Protein AF-A0A0E0M5A5-F1 (afdb_monomer_lite)

pLDDT: mean 70.54, std 17.73, range [22.61, 98.12]

Radius of gyration: 37.74 Å; chains: 1; bounding box: 88×96×104 Å

InterPro domains:
  IPR000073 Alpha/beta hydrolase fold-1 [PR00111] (906-921)
  IPR000073 Alpha/beta hydrolase fold-1 [PR00111] (957-970)
  IPR000073 Alpha/beta hydrolase fold-1 [PR00111] (1064-1078)
  IPR001810 F-box domain [PF12937] (9-45)
  IPR001810 F-box domain [SM00256] (10-51)
  IPR001810 F-box domain [SM00256] (380-421)
  IPR022742 Alpha/beta hydrolase domain-containing protein 17C-like [PF12146] (883-1109)
  IPR029058 Alpha/Beta hydrolase fold [G3DSA:3.40.50.1820] (854-1133)
  IPR029058 Alpha/Beta hydrolase fold [SSF53474] (864-1127)
  IPR036047 F-box-like domain superfamily [SSF81383] (7-65)
  IPR036047 F-box-like domain superfamily [SSF81383] (384-444)

Foldseek 3Di:
DVPVVVVVPDDPVVVLVVQLPDPFCQVLVVQLVPDVVSVCSCPDLVSVLSSCVPDAFFFFFWWWDDPQFIDTDTFLAPRNVVLNVQWARRLPLDDDDDDPWGWAWQAAAQQKTKIWTQDPPPPPDPPPDIWIKIGHGNVSDIDTQDDADPVLCVLPVVFDFDDKAKEKAAPDPSRPWIKIKMWTDTDQQDWGKIWMATRVVNDIDMAIGHRVVQRFDWDHWYDELQKIWTATAPQQWIFIANNVVRDTDIDRHDPDDDDDVQKEKYYAPDPQKIKIWGWDDDPQAIKIWIWIWGPPDDPPTDIWTQAMAGDDPQWDKGWQYDHRQKTKMKTFGHPPDDLQDFFTKIWIWMARNVVRDIGTTGIDGGGGDPDSIRMHTDIGHDSNPLSNLLPPVDLLVLLVQLLVDVSSVCSCQDLVSQVSNVVVDPFDQFFKWWADPQQLDTDTFGFPPPRPNRSVNVSLCVSQPPPGQQQLQLDPPGRRQWGFQAAALQKTKIWGDWDDDPLFTDDTWIWIDRSRVSDIFTQDGDDCVQCVLVRVVSFDFPDKHWDWAADDDSSAKIKIKIWTQTDFQQWTKIWIATLVVSAIDIATHHRDRQSNQWDDWDDALQKIWTDGHPDAQWIWIANNVVRDIDIDGHDDDPAPAKEWYDDPDPQKIWMWGDDPPAFKIWIWIWGPPDDPPTDIHGDDIATHDPQWRKHFQYDGDQKTKIKTWRDDDPDPDDDFFTKIWIWIQRNVVRDIGTGGIDGPRDDDDSTRMHTRTGPVRHYDSPSRVVVPDPDDDDDHDDDDDDDDDDDDDDDDDDDDDDDDDDDDRPDDPVLSVLLVPFPLQFQVSLVVNCVSLVVVLLPDPFPLSPDPLVQKDKDWDWDQDPVRWTKIKMKIAGNPAQALAEEEEQEALDDDSNRSVLRVLRHIYMYIAFDQARNTGHGHLADLALVVSLVRSLRVVVVVCVPPSNDPFAYEYEAAACSLLSRLVSCVVVVPPHLYYEYALYLQADDADPLDPCCVVFVFDLPGDDDQVLVQQFSYNSLSVSSVSSSSRDRTHRGSSSVVNSNVSSVVSLVCLLVAAHAYEYEYECSEPGRHVVSVVSSQVRYNHPHYHYHYNYNHYRPQCGRIDPVSNVVSVVVVSVVCVVSSDPDPPPD

Sequence (1135 aa):
MASSLLLTILPEELVVEILIRLHDLADLARAASACKALRRLITSRAFLARLHALHAKPLLGLLQLERDRCRFLPAATATAAAVARASDFAFSFLPDHGAAAAWRLRDVRHGLALLSSPARGECGGRAFFPDVVVCDPLRRRHVRVPPIPDDLTAAVRRIAVEHFDYLLASAGRDGSSFRVVCRPKLPKQCDVTVFVFSSGSAFWRSAVLDACAATEKLFLPQSVHGYVYWRTHSSGRLLMLDTRDMDFFFVNIQPNNGLVPSQVIGEAEEVGRLAVFNIIFDVSGHKVELHSKAIRGGADEQWRHDRTVPLLPGYKWRIIKIAEGYLLLQGIEGHNSSWFIPGIQLQHFTLDLKTFKLERLCASTSRGQASRHHYRFQAYDNKLVVEILIRLDDLADLARAASACRTLRRLITSRAFLRRVHALHPRPLLGLLHLENHGCHCHFLPAEPPHPSAATAAAVARASGSDFAFSFSFLPGGPGGWRLRDVRHGLAVLSTRHAVTDGCFFFPDIVVCNPLRRRYVRIPPISDDLAAPIRNLGVGVKDFDYLVAPSGREGLSFRVICRPQLPMGCDVTVFVFNSGTVIWRTATLDACPATTQLVSPQYVHGYVYWRLTRSTSRLLLLDTRDMDFFFVHFKPMSVRWQAIGEAGEVGRLAVFNIAHTHHKVELLSKAIRGSADEQWRHDKTIPLLPGYKWRIVKLAEGYLLLEGRILGDGSSQFTSGDQLQYFTLDINTFKLERLCASTSQGINYHHQFELYRCFPPPLSFSRLEALGEPGQTATVKACSTQSAPAAATAAGMSAASAPAPRRWEGVDQALERMVLRACLDQAPERRRVRDAFKDVQLSIDHCLFKGQYSDIGTKESYEKNSRGVEIFSKCWYPENHRIKAIVCLCHGYGDTCIARKIASAGYGVFALDYPGFGLSEGLHGFIPSFDTLVDDVAEHFTRVKENPEHRGLPSFLFGQSMGGAVALKIHFKQPNEWDGAILVAPMCKMMWFRLGLFSKLFPKEKLVPQKDLAELAFKEKKKQEQCSYNVIGYKDKPRLRTALEMLRTTKEIESCLEEVSLPIIILHGEGDLVTDPAVSKALYDKAKSSDKTLRLYKDAYHAILEGEPDEAIFQVLDDIISWLDQHSTKKVPSS

Structure (mmCIF, N/CA/C/O backbone):
data_AF-A0A0E0M5A5-F1
#
_entry.id   AF-A0A0E0M5A5-F1
#
loop_
_atom_site.group_PDB
_atom_site.id
_atom_site.type_symbol
_atom_site.label_atom_id
_atom_site.label_alt_id
_atom_site.label_comp_id
_atom_site.label_asym_id
_atom_site.label_entity_id
_atom_site.label_seq_id
_atom_site.pdbx_PDB_ins_code
_atom_site.Cartn_x
_atom_site.Cartn_y
_atom_site.Cartn_z
_atom_site.occupancy
_atom_site.B_iso_or_equiv
_atom_site.auth_seq_id
_atom_site.auth_comp_id
_atom_site.auth_asym_id
_atom_site.auth_atom_id
_atom_site.pdbx_PDB_model_num
ATOM 1 N N . MET A 1 1 ? 33.874 -25.378 -10.981 1.00 35.62 1 MET A N 1
ATOM 2 C CA . MET A 1 1 ? 34.945 -26.047 -10.204 1.00 35.62 1 MET A CA 1
ATOM 3 C C . MET A 1 1 ? 35.492 -25.219 -9.031 1.00 35.62 1 MET A C 1
ATOM 5 O O . MET A 1 1 ? 35.993 -25.825 -8.103 1.00 35.62 1 MET A O 1
ATOM 9 N N . ALA A 1 2 ? 35.326 -23.887 -8.968 1.00 30.20 2 ALA A N 1
ATOM 10 C CA . ALA A 1 2 ? 35.750 -23.087 -7.800 1.00 30.20 2 ALA A CA 1
ATOM 11 C C . ALA A 1 2 ? 34.844 -23.201 -6.544 1.00 30.20 2 ALA A C 1
ATOM 13 O O . ALA A 1 2 ? 35.250 -22.804 -5.456 1.00 30.20 2 ALA A O 1
ATOM 14 N N . SER A 1 3 ? 33.632 -23.765 -6.651 1.00 35.50 3 SER A N 1
ATOM 15 C CA . SER A 1 3 ? 32.696 -23.885 -5.516 1.00 35.50 3 SER A CA 1
ATOM 16 C C . SER A 1 3 ? 33.097 -24.932 -4.471 1.00 35.50 3 SER A C 1
ATOM 18 O O . SER A 1 3 ? 32.539 -24.921 -3.376 1.00 35.50 3 SER A O 1
ATOM 20 N N . SER A 1 4 ? 34.054 -25.822 -4.769 1.00 41.12 4 SER A N 1
ATOM 21 C CA . SER A 1 4 ? 34.516 -26.825 -3.799 1.00 41.12 4 SER A CA 1
ATOM 22 C C . SER A 1 4 ? 35.663 -26.339 -2.909 1.00 41.12 4 SER A C 1
ATOM 24 O O . SER A 1 4 ? 35.895 -26.956 -1.880 1.00 41.12 4 SER A O 1
ATOM 26 N N . LEU A 1 5 ? 36.349 -25.241 -3.260 1.00 39.00 5 LEU A N 1
ATOM 27 C CA . LEU A 1 5 ? 37.481 -24.701 -2.487 1.00 39.00 5 LEU A CA 1
ATOM 28 C C . LEU A 1 5 ? 37.045 -23.822 -1.304 1.00 39.00 5 LEU A C 1
ATOM 30 O O . LEU A 1 5 ? 37.759 -23.713 -0.312 1.00 39.00 5 LEU A O 1
ATOM 34 N N . LEU A 1 6 ? 35.857 -23.216 -1.382 1.00 40.06 6 LEU A N 1
ATOM 35 C CA . LEU A 1 6 ? 35.342 -22.305 -0.352 1.00 40.06 6 LEU A CA 1
ATOM 36 C C . LEU A 1 6 ? 34.848 -23.053 0.903 1.00 40.06 6 LEU A C 1
ATOM 38 O O . LEU A 1 6 ? 34.976 -22.550 2.015 1.00 40.06 6 LEU A O 1
ATOM 42 N N . LEU A 1 7 ? 34.348 -24.282 0.725 1.00 47.41 7 LEU A N 1
ATOM 43 C CA . LEU A 1 7 ? 33.873 -25.159 1.807 1.00 47.41 7 LEU A CA 1
ATOM 44 C C . LEU A 1 7 ? 35.008 -25.811 2.616 1.00 47.41 7 LEU A C 1
ATOM 46 O O . LEU A 1 7 ? 34.740 -26.421 3.643 1.00 47.41 7 LEU A O 1
ATOM 50 N N . THR A 1 8 ? 36.259 -25.682 2.168 1.00 45.94 8 THR A N 1
ATOM 51 C CA . THR A 1 8 ? 37.453 -26.172 2.878 1.00 45.94 8 THR A CA 1
ATOM 52 C C . THR A 1 8 ? 38.182 -25.087 3.676 1.00 45.94 8 THR A C 1
ATOM 54 O O . THR A 1 8 ? 39.077 -25.421 4.443 1.00 45.94 8 THR A O 1
ATOM 57 N N . ILE A 1 9 ? 37.821 -23.805 3.509 1.00 45.75 9 ILE A N 1
ATOM 58 C CA . ILE A 1 9 ? 38.547 -22.659 4.098 1.00 45.75 9 ILE A CA 1
ATOM 59 C C . ILE A 1 9 ? 37.723 -21.934 5.180 1.00 45.75 9 ILE A C 1
ATOM 61 O O . ILE A 1 9 ? 38.303 -21.374 6.106 1.00 45.75 9 ILE A O 1
ATOM 65 N N . LEU A 1 10 ? 36.385 -21.940 5.096 1.00 42.69 10 LEU A N 1
ATOM 66 C CA . LEU A 1 10 ? 35.513 -21.243 6.053 1.00 42.69 10 LEU A CA 1
ATOM 67 C C . LEU A 1 10 ? 34.759 -22.209 6.986 1.00 42.69 10 LEU A C 1
ATOM 69 O O . LEU A 1 10 ? 34.245 -23.222 6.509 1.00 42.69 10 LEU A O 1
ATOM 73 N N . PRO A 1 11 ? 34.606 -21.870 8.283 1.00 49.75 11 PRO A N 1
ATOM 74 C CA . PRO A 1 11 ? 33.736 -22.602 9.203 1.00 49.75 11 PRO A CA 1
ATOM 75 C C . PRO A 1 11 ? 32.266 -22.591 8.748 1.00 49.75 11 PRO A C 1
ATOM 77 O O . PRO A 1 11 ? 31.760 -21.573 8.268 1.00 49.75 11 PRO A O 1
ATOM 80 N N . GLU A 1 12 ? 31.560 -23.706 8.954 1.00 46.59 12 GLU A N 1
ATOM 81 C CA . GLU A 1 12 ? 30.173 -23.933 8.505 1.00 46.59 12 GLU A CA 1
ATOM 82 C C . GLU A 1 12 ? 29.178 -22.864 9.014 1.00 46.59 12 GLU A C 1
ATOM 84 O O . GLU A 1 12 ? 28.249 -22.485 8.300 1.00 46.59 12 GLU A O 1
ATOM 89 N N . GLU A 1 13 ? 29.414 -22.287 10.196 1.00 51.25 13 GLU A N 1
ATOM 90 C CA . GLU A 1 13 ? 28.549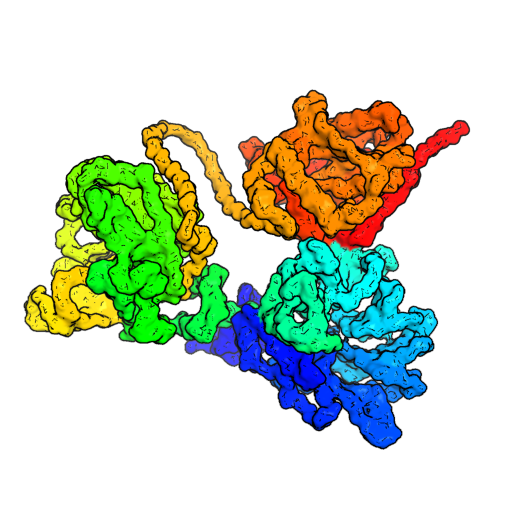 -21.270 10.814 1.00 51.25 13 GLU A CA 1
ATOM 91 C C . GLU A 1 13 ? 28.542 -19.915 10.079 1.00 51.25 13 GLU A C 1
ATOM 93 O O . GLU A 1 13 ? 27.500 -19.263 9.974 1.00 51.25 13 GLU A O 1
ATOM 98 N N . LEU A 1 14 ? 29.669 -19.505 9.487 1.00 46.16 14 LEU A N 1
ATOM 99 C CA . LEU A 1 14 ? 29.764 -18.262 8.706 1.00 46.16 14 LEU A CA 1
ATOM 100 C C . LEU A 1 14 ? 29.076 -18.392 7.339 1.00 46.16 14 LEU A C 1
ATOM 102 O O . LEU A 1 14 ? 28.480 -17.436 6.842 1.00 46.16 14 LEU A O 1
ATOM 106 N N . VAL A 1 15 ? 29.094 -19.593 6.753 1.00 49.91 15 VAL A N 1
ATOM 107 C CA . VAL A 1 15 ? 28.394 -19.902 5.495 1.00 49.91 15 VAL A CA 1
ATOM 108 C C . VAL A 1 15 ? 26.870 -19.832 5.682 1.00 49.91 15 VAL A C 1
ATOM 110 O O . VAL A 1 15 ? 26.157 -19.362 4.793 1.00 49.91 15 VAL A O 1
ATOM 113 N N . VAL A 1 16 ? 26.363 -20.224 6.857 1.00 52.44 16 VAL A N 1
ATOM 114 C CA . VAL A 1 16 ? 24.939 -20.128 7.228 1.00 52.44 16 VAL A CA 1
ATOM 115 C C . VAL A 1 16 ? 24.457 -18.671 7.314 1.00 52.44 16 VAL A C 1
ATOM 117 O O . VAL A 1 16 ? 23.404 -18.352 6.759 1.00 52.44 16 VAL A O 1
ATOM 120 N N . GLU A 1 17 ? 25.216 -17.768 7.944 1.00 52.44 17 GLU A N 1
ATOM 121 C CA . GLU A 1 17 ? 24.851 -16.340 8.059 1.00 52.44 17 GLU A CA 1
ATOM 122 C C . GLU A 1 17 ? 24.777 -15.618 6.712 1.00 52.44 17 GLU A C 1
ATOM 124 O O . GLU A 1 17 ? 23.874 -14.812 6.473 1.00 52.44 17 GLU A O 1
ATOM 129 N N . ILE A 1 18 ? 25.711 -15.930 5.813 1.00 49.72 18 ILE A N 1
ATOM 130 C CA . ILE A 1 18 ? 25.780 -15.325 4.479 1.00 49.72 18 ILE A CA 1
ATOM 131 C C . ILE A 1 18 ? 24.564 -15.738 3.632 1.00 49.72 18 ILE A C 1
ATOM 133 O O . ILE A 1 18 ? 24.013 -14.921 2.894 1.00 49.72 18 ILE A O 1
ATOM 137 N N . LEU A 1 19 ? 24.110 -16.991 3.753 1.00 51.88 19 LEU A N 1
ATOM 138 C CA . LEU A 1 19 ? 23.016 -17.549 2.951 1.00 51.88 19 LEU A CA 1
ATOM 139 C C . LEU A 1 19 ? 21.609 -17.168 3.457 1.00 51.88 19 LEU A C 1
ATOM 141 O O . LEU A 1 19 ? 20.697 -17.042 2.642 1.00 51.88 19 LEU A O 1
ATOM 145 N N . ILE A 1 20 ? 21.412 -16.954 4.764 1.00 54.25 20 ILE A N 1
ATOM 146 C CA . ILE A 1 20 ? 20.115 -16.534 5.345 1.00 54.25 20 ILE A CA 1
ATOM 147 C C . ILE A 1 20 ? 19.775 -15.079 4.995 1.00 54.25 20 ILE A C 1
ATOM 149 O O . ILE A 1 20 ? 18.605 -14.722 4.887 1.00 54.25 20 ILE A O 1
ATOM 153 N N . ARG A 1 21 ? 20.788 -14.231 4.794 1.00 49.44 21 ARG A N 1
ATOM 154 C CA . ARG A 1 21 ? 20.619 -12.801 4.486 1.00 49.44 21 ARG A CA 1
ATOM 155 C C . ARG A 1 21 ? 20.439 -12.520 2.985 1.00 49.44 21 ARG A C 1
ATOM 157 O O . ARG A 1 21 ? 20.424 -11.359 2.575 1.00 49.44 21 ARG A O 1
ATOM 164 N N . LEU A 1 22 ? 20.288 -13.563 2.159 1.00 49.44 22 LEU A N 1
ATOM 165 C CA . LEU A 1 22 ? 20.001 -13.442 0.728 1.00 49.44 22 LEU A CA 1
ATOM 166 C C . LEU A 1 22 ? 18.567 -12.946 0.501 1.00 49.44 22 LEU A C 1
ATOM 168 O O . LEU A 1 22 ? 17.596 -13.551 0.939 1.00 49.44 22 LEU A O 1
ATOM 172 N N . HIS A 1 23 ? 18.425 -11.842 -0.227 1.00 38.78 23 HIS A N 1
ATOM 173 C CA . HIS A 1 23 ? 17.169 -11.093 -0.289 1.00 38.78 23 HIS A CA 1
ATOM 174 C C . HIS A 1 23 ? 16.055 -11.749 -1.141 1.00 38.78 23 HIS A C 1
ATOM 176 O O . HIS A 1 23 ? 14.891 -11.335 -1.044 1.00 38.78 23 HIS A O 1
ATOM 182 N N . ASP A 1 24 ? 16.355 -12.781 -1.940 1.00 44.66 24 ASP A N 1
ATOM 183 C CA . ASP A 1 24 ? 15.393 -13.503 -2.786 1.00 44.66 24 ASP A CA 1
ATOM 184 C C . ASP A 1 24 ? 15.563 -15.042 -2.693 1.00 44.66 24 ASP A C 1
ATOM 186 O O . ASP A 1 24 ? 16.663 -15.573 -2.698 1.00 44.66 24 ASP A O 1
ATOM 190 N N . LEU A 1 25 ? 14.467 -15.794 -2.576 1.00 49.53 25 LEU A N 1
ATOM 191 C CA . LEU A 1 25 ? 14.442 -17.207 -2.142 1.00 49.53 25 LEU A CA 1
ATOM 192 C C . LEU A 1 25 ? 14.737 -18.232 -3.227 1.00 49.53 25 LEU A C 1
ATOM 194 O O . LEU A 1 25 ? 14.760 -19.418 -2.926 1.00 49.53 25 LEU A O 1
ATOM 198 N N . ALA A 1 26 ? 15.017 -17.851 -4.462 1.00 47.69 26 ALA A N 1
ATOM 199 C CA . ALA A 1 26 ? 15.649 -18.796 -5.380 1.00 47.69 26 ALA A CA 1
ATOM 200 C C . ALA A 1 26 ? 17.088 -18.563 -5.759 1.00 47.69 26 ALA A C 1
ATOM 202 O O . ALA A 1 26 ? 17.723 -19.435 -6.343 1.00 47.69 26 ALA A O 1
ATOM 203 N N . ASP A 1 27 ? 17.686 -17.547 -5.180 1.00 44.09 27 ASP A N 1
ATOM 204 C CA . ASP A 1 27 ? 19.117 -17.493 -5.016 1.00 44.09 27 ASP A CA 1
ATOM 205 C C . ASP A 1 27 ? 19.571 -18.666 -4.148 1.00 44.09 27 ASP A C 1
ATOM 207 O O . ASP A 1 27 ? 20.553 -19.345 -4.454 1.00 44.09 27 ASP A O 1
ATOM 211 N N . LEU A 1 28 ? 18.749 -18.973 -3.144 1.00 50.69 28 LEU A N 1
ATOM 212 C CA . LEU A 1 28 ? 18.796 -20.189 -2.349 1.00 50.69 28 LEU A CA 1
ATOM 213 C C . LEU A 1 28 ? 18.548 -21.463 -3.161 1.00 50.69 28 LEU A C 1
ATOM 215 O O . LEU A 1 28 ? 19.251 -22.450 -2.976 1.00 50.69 28 LEU A O 1
ATOM 219 N N . ALA A 1 29 ? 17.595 -21.465 -4.089 1.00 45.38 29 ALA A N 1
ATOM 220 C CA . ALA A 1 29 ? 17.311 -22.635 -4.922 1.00 45.38 29 ALA A CA 1
ATOM 221 C C . ALA A 1 29 ? 18.413 -22.918 -5.948 1.00 45.38 29 ALA A C 1
ATOM 223 O O . ALA A 1 29 ? 18.716 -24.074 -6.235 1.00 45.38 29 ALA A O 1
ATOM 224 N N . ARG A 1 30 ? 19.067 -21.872 -6.450 1.00 43.31 30 ARG A N 1
ATOM 225 C CA . ARG A 1 30 ? 20.250 -21.954 -7.306 1.00 43.31 30 ARG A CA 1
ATOM 226 C C . ARG A 1 30 ? 21.478 -22.419 -6.521 1.00 43.31 30 ARG A C 1
ATOM 228 O O . ARG A 1 30 ? 22.158 -23.339 -6.964 1.00 43.31 30 ARG A O 1
ATOM 235 N N . ALA A 1 31 ? 21.690 -21.914 -5.302 1.00 46.38 31 ALA A N 1
ATOM 236 C CA . ALA A 1 31 ? 22.726 -22.410 -4.386 1.00 46.38 31 ALA A CA 1
ATOM 237 C C . ALA A 1 31 ? 22.508 -23.885 -3.980 1.00 46.38 31 ALA A C 1
ATOM 239 O O . ALA A 1 31 ? 23.452 -24.674 -3.949 1.00 46.38 31 ALA A O 1
ATOM 240 N N . ALA A 1 32 ? 21.255 -24.294 -3.761 1.00 47.84 32 ALA A N 1
ATOM 241 C CA . ALA A 1 32 ? 20.873 -25.687 -3.513 1.00 47.84 32 ALA A CA 1
ATOM 242 C C . ALA A 1 32 ? 21.008 -26.588 -4.760 1.00 47.84 32 ALA A C 1
ATOM 244 O O . ALA A 1 32 ? 21.138 -27.814 -4.641 1.00 47.84 32 ALA A O 1
ATOM 245 N N . SER A 1 33 ? 20.998 -25.997 -5.958 1.00 44.19 33 SER A N 1
ATOM 246 C CA . SER A 1 33 ? 21.214 -26.697 -7.230 1.00 44.19 33 SER A CA 1
ATOM 247 C C . SER A 1 33 ? 22.703 -26.883 -7.552 1.00 44.19 33 SER A C 1
ATOM 249 O O . SER A 1 33 ? 23.048 -27.861 -8.207 1.00 44.19 33 SER A O 1
ATOM 251 N N . ALA A 1 34 ? 23.580 -26.021 -7.023 1.00 40.28 34 ALA A N 1
ATOM 252 C CA . ALA A 1 34 ? 25.010 -25.985 -7.339 1.00 40.28 34 ALA A CA 1
ATOM 253 C C . ALA A 1 34 ? 25.875 -27.054 -6.636 1.00 40.28 34 ALA A C 1
ATOM 255 O O . ALA A 1 34 ? 26.862 -27.506 -7.215 1.00 40.28 34 ALA A O 1
ATOM 256 N N . CYS A 1 35 ? 25.567 -27.469 -5.395 1.00 41.94 35 CYS A N 1
ATOM 257 C CA . CYS A 1 35 ? 26.314 -28.548 -4.719 1.00 41.94 35 CYS A CA 1
ATOM 258 C C . CYS A 1 35 ? 25.518 -29.255 -3.597 1.00 41.94 35 CYS A C 1
ATOM 260 O O . CYS A 1 35 ? 24.630 -28.674 -2.969 1.00 41.94 35 CYS A O 1
ATOM 262 N N . LYS A 1 36 ? 25.850 -30.529 -3.314 1.00 46.25 36 LYS A N 1
ATOM 263 C CA . LYS A 1 36 ? 25.141 -31.394 -2.341 1.00 46.25 36 LYS A CA 1
ATOM 264 C C . LYS A 1 36 ? 25.273 -30.923 -0.881 1.00 46.25 36 LYS A C 1
ATOM 266 O O . LYS A 1 36 ? 24.338 -31.125 -0.108 1.00 46.25 36 LYS A O 1
ATOM 271 N N . ALA A 1 37 ? 26.389 -30.290 -0.511 1.00 48.47 37 ALA A N 1
ATOM 272 C CA . ALA A 1 37 ? 26.623 -29.767 0.841 1.00 48.47 37 ALA A CA 1
ATOM 273 C C . ALA A 1 37 ? 25.767 -28.520 1.126 1.00 48.47 37 ALA A C 1
ATOM 275 O O . ALA A 1 37 ? 25.049 -28.481 2.121 1.00 48.47 37 ALA A O 1
ATOM 276 N N . LEU A 1 38 ? 25.720 -27.568 0.188 1.00 50.81 38 LEU A N 1
ATOM 277 C CA . LEU A 1 38 ? 24.847 -26.390 0.273 1.00 50.81 38 LEU A CA 1
ATOM 278 C C . LEU A 1 38 ? 23.364 -26.770 0.240 1.00 50.81 38 LEU A C 1
ATOM 280 O O . LEU A 1 38 ? 22.560 -26.198 0.969 1.00 50.81 38 LEU A O 1
ATOM 284 N N . ARG A 1 39 ? 22.999 -27.800 -0.536 1.00 50.69 39 ARG A N 1
ATOM 285 C CA . ARG A 1 39 ? 21.654 -28.386 -0.497 1.00 50.69 39 ARG A CA 1
ATOM 286 C C . ARG A 1 39 ? 21.308 -28.917 0.894 1.00 50.69 39 ARG A C 1
ATOM 288 O O . ARG A 1 39 ? 20.220 -28.631 1.378 1.00 50.69 39 ARG A O 1
ATOM 295 N N . ARG A 1 40 ? 22.207 -29.665 1.546 1.00 49.50 40 ARG A N 1
ATOM 296 C CA . ARG A 1 40 ? 22.009 -30.153 2.927 1.00 49.50 40 ARG A CA 1
ATOM 297 C C . ARG A 1 40 ? 21.859 -29.007 3.934 1.00 49.50 40 ARG A C 1
ATOM 299 O O . ARG A 1 40 ? 20.978 -29.075 4.780 1.00 49.50 40 ARG A O 1
ATOM 306 N N . LEU A 1 41 ? 22.651 -27.948 3.795 1.00 52.16 41 LEU A N 1
ATOM 307 C CA . LEU A 1 41 ? 22.637 -26.782 4.682 1.00 52.16 41 LEU A CA 1
ATOM 308 C C . LEU A 1 41 ? 21.365 -25.926 4.521 1.00 52.16 41 LEU A C 1
ATOM 310 O O . LEU A 1 41 ? 20.707 -25.625 5.514 1.00 52.16 41 LEU A O 1
ATOM 314 N N . ILE A 1 42 ? 20.942 -25.625 3.286 1.00 52.28 42 ILE A N 1
ATOM 315 C CA . ILE A 1 42 ? 19.727 -24.835 2.984 1.00 52.28 42 ILE A CA 1
ATOM 316 C C . ILE A 1 42 ? 18.439 -25.603 3.320 1.00 52.28 42 ILE A C 1
ATOM 318 O O . ILE A 1 42 ? 17.429 -25.009 3.686 1.00 52.28 42 ILE A O 1
ATOM 322 N N . THR A 1 43 ? 18.466 -26.935 3.220 1.00 47.34 43 THR A N 1
ATOM 323 C CA . THR A 1 43 ? 17.336 -27.795 3.617 1.00 47.34 43 THR A CA 1
ATOM 324 C C . THR A 1 43 ? 17.337 -28.145 5.108 1.00 47.34 43 THR A C 1
ATOM 326 O O . THR A 1 43 ? 16.430 -28.842 5.568 1.00 47.34 43 THR A O 1
ATOM 329 N N . SER A 1 44 ? 18.326 -27.670 5.875 1.00 47.25 44 SER A N 1
ATOM 330 C CA . SER A 1 44 ? 18.417 -27.941 7.309 1.00 47.25 44 SER A CA 1
ATOM 331 C C . SER A 1 44 ? 17.356 -27.168 8.099 1.00 47.25 44 SER A C 1
ATOM 333 O O . SER A 1 44 ? 16.978 -26.039 7.772 1.00 47.25 44 SER A O 1
ATOM 335 N N . ARG A 1 45 ? 16.870 -27.780 9.184 1.00 49.06 45 ARG A N 1
ATOM 336 C CA . ARG A 1 45 ? 15.797 -27.219 10.017 1.00 49.06 45 ARG A CA 1
ATOM 337 C C . ARG A 1 45 ? 16.196 -25.891 10.673 1.00 49.06 45 ARG A C 1
ATOM 339 O O . ARG A 1 45 ? 15.384 -24.972 10.707 1.00 49.06 45 ARG A O 1
ATOM 346 N N . ALA A 1 46 ? 17.441 -25.779 11.141 1.00 49.88 46 ALA A N 1
ATOM 347 C CA . ALA A 1 46 ? 17.969 -24.565 11.765 1.00 49.88 46 ALA A CA 1
ATOM 348 C C . ALA A 1 46 ? 18.069 -23.394 10.770 1.00 49.88 46 ALA A C 1
ATOM 350 O O . ALA A 1 46 ? 17.755 -22.258 11.113 1.00 49.88 46 ALA A O 1
ATOM 351 N N . PHE A 1 47 ? 18.431 -23.674 9.516 1.00 57.06 47 PHE A N 1
ATOM 352 C CA . PHE A 1 47 ? 18.511 -22.674 8.456 1.00 57.06 47 PHE A CA 1
ATOM 353 C C . PHE A 1 47 ? 17.123 -22.164 8.029 1.00 57.06 47 PHE A C 1
ATOM 355 O O . PHE A 1 47 ? 16.885 -20.957 7.989 1.00 57.06 47 PHE A O 1
ATOM 362 N N . LEU A 1 48 ? 16.174 -23.074 7.775 1.00 52.09 48 LEU A N 1
ATOM 363 C CA . LEU A 1 48 ? 14.808 -22.733 7.352 1.00 52.09 48 LEU A CA 1
ATOM 364 C C . LEU A 1 48 ? 14.026 -21.971 8.429 1.00 52.09 48 LEU A C 1
ATOM 366 O O . LEU A 1 48 ? 13.266 -21.062 8.103 1.00 52.09 48 LEU A O 1
ATOM 370 N N . ALA A 1 49 ? 14.222 -22.299 9.710 1.00 51.00 49 ALA A N 1
ATOM 371 C CA . ALA A 1 49 ? 13.602 -21.568 10.815 1.00 51.00 49 ALA A CA 1
ATOM 372 C C . ALA A 1 49 ? 14.041 -20.092 10.838 1.00 51.00 49 ALA A C 1
ATOM 374 O O . ALA A 1 49 ? 13.217 -19.192 10.989 1.00 51.00 49 ALA A O 1
ATOM 375 N N . ARG A 1 50 ? 15.332 -19.838 10.607 1.00 50.84 50 ARG A N 1
ATOM 376 C CA . ARG A 1 50 ? 15.910 -18.489 10.578 1.00 50.84 50 ARG A CA 1
ATOM 377 C C . ARG A 1 50 ? 15.553 -17.717 9.300 1.00 50.84 50 ARG A C 1
ATOM 379 O O . ARG A 1 50 ? 15.316 -16.517 9.372 1.00 50.84 50 ARG A O 1
ATOM 386 N N . LEU A 1 51 ? 15.434 -18.397 8.157 1.00 53.91 51 LEU A N 1
ATOM 387 C CA . LEU A 1 51 ? 14.979 -17.818 6.884 1.00 53.91 51 LEU A CA 1
ATOM 388 C C . LEU A 1 51 ? 13.499 -17.388 6.933 1.00 53.91 51 LEU A C 1
ATOM 390 O O . LEU A 1 51 ? 13.148 -16.300 6.480 1.00 53.91 51 LEU A O 1
ATOM 394 N N . HIS A 1 52 ? 12.624 -18.214 7.514 1.00 51.59 52 HIS A N 1
ATOM 395 C CA . HIS A 1 52 ? 11.191 -17.915 7.655 1.00 51.59 52 HIS A CA 1
ATOM 396 C C . HIS A 1 52 ? 10.888 -16.842 8.705 1.00 51.59 52 HIS A C 1
ATOM 398 O O . HIS A 1 52 ? 9.853 -16.186 8.615 1.00 51.59 52 HIS A O 1
ATOM 404 N N . ALA A 1 53 ? 11.792 -16.615 9.661 1.00 52.75 53 ALA A N 1
ATOM 405 C CA . ALA A 1 53 ? 11.716 -15.452 10.542 1.00 52.75 53 ALA A CA 1
ATOM 406 C C . ALA A 1 53 ? 11.924 -14.125 9.779 1.00 52.75 53 ALA A C 1
ATOM 408 O O . ALA A 1 53 ? 11.553 -13.067 10.279 1.00 52.75 53 ALA A O 1
ATOM 409 N N . LEU A 1 54 ? 12.484 -14.178 8.560 1.00 46.00 54 LEU A N 1
ATOM 410 C CA . LEU A 1 54 ? 12.878 -13.015 7.760 1.00 46.00 54 LEU A CA 1
ATOM 411 C C . LEU A 1 54 ? 12.114 -12.884 6.410 1.00 46.00 54 LEU A C 1
ATOM 413 O O . LEU A 1 54 ? 12.158 -11.814 5.797 1.00 46.00 54 LEU A O 1
ATOM 417 N N . HIS A 1 55 ? 11.378 -13.911 5.931 1.00 50.59 55 HIS A N 1
ATOM 418 C CA . HIS A 1 55 ? 10.674 -13.922 4.622 1.00 50.59 55 HIS A CA 1
ATOM 419 C C . HIS A 1 55 ? 9.284 -14.630 4.614 1.00 50.59 55 HIS A C 1
ATOM 421 O O . HIS A 1 55 ? 9.066 -15.577 5.362 1.00 50.59 55 HIS A O 1
ATOM 427 N N . ALA A 1 56 ? 8.343 -14.205 3.739 1.00 51.75 56 ALA A N 1
ATOM 428 C CA . ALA A 1 56 ? 6.946 -14.703 3.664 1.00 51.75 56 ALA A CA 1
ATOM 429 C C . ALA A 1 56 ? 6.731 -15.942 2.757 1.00 51.75 56 ALA A C 1
ATOM 431 O O . ALA A 1 56 ? 7.365 -16.063 1.707 1.00 51.75 56 ALA A O 1
ATOM 432 N N . LYS A 1 57 ? 5.783 -16.822 3.136 1.00 57.12 57 LYS A N 1
ATOM 433 C CA . LYS A 1 57 ? 5.411 -18.055 2.410 1.00 57.12 57 LYS A CA 1
ATOM 434 C C . LYS A 1 57 ? 4.367 -17.782 1.308 1.00 57.12 57 LYS A C 1
ATOM 436 O O . LYS A 1 57 ? 3.385 -17.092 1.563 1.00 57.12 57 LYS A O 1
ATOM 441 N N . PRO A 1 58 ? 4.505 -18.344 0.108 1.00 55.12 58 PRO A N 1
ATOM 442 C CA . PRO A 1 58 ? 3.620 -18.060 -1.018 1.00 55.12 58 PRO A CA 1
ATOM 443 C C . PRO A 1 58 ? 2.850 -19.270 -1.573 1.00 55.12 58 PRO A C 1
ATOM 445 O O . PRO A 1 58 ? 2.959 -20.377 -1.065 1.00 55.12 58 PRO A O 1
ATOM 448 N N . LEU A 1 59 ? 1.968 -19.040 -2.549 1.00 61.03 59 LEU A N 1
ATOM 449 C CA . LEU A 1 59 ? 0.887 -19.965 -2.906 1.00 61.03 59 LEU A CA 1
ATOM 450 C C . LEU A 1 59 ? 1.054 -20.639 -4.287 1.00 61.03 59 LEU A C 1
ATOM 452 O O . LEU A 1 59 ? 1.346 -19.962 -5.274 1.00 61.03 59 LEU A O 1
ATOM 456 N N . LEU A 1 60 ? 0.795 -21.955 -4.383 1.00 59.97 60 LEU A N 1
ATOM 457 C CA . LEU A 1 60 ? 1.054 -22.755 -5.595 1.00 59.97 60 LEU A CA 1
ATOM 458 C C . LEU A 1 60 ? -0.191 -23.253 -6.356 1.00 59.97 60 LEU A C 1
ATOM 460 O O . LEU A 1 60 ? -0.095 -23.480 -7.560 1.00 59.97 60 LEU A O 1
ATOM 464 N N . GLY A 1 61 ? -1.357 -23.447 -5.731 1.00 68.81 61 GLY A N 1
ATOM 465 C CA . GLY A 1 61 ? -2.556 -23.933 -6.443 1.00 68.81 61 GLY A CA 1
ATOM 466 C C . GLY A 1 61 ? -3.655 -24.519 -5.549 1.00 68.81 61 GLY A C 1
ATOM 467 O O . GLY A 1 61 ? -3.566 -24.445 -4.323 1.00 68.81 61 GLY A O 1
ATOM 468 N N . LEU A 1 62 ? -4.697 -25.097 -6.166 1.00 69.69 62 LEU A N 1
ATOM 469 C CA . LEU A 1 62 ? -5.858 -25.706 -5.490 1.00 69.69 62 LEU A CA 1
ATOM 470 C C . LEU A 1 62 ? -5.991 -27.188 -5.771 1.00 69.69 62 LEU A C 1
ATOM 472 O O . LEU A 1 62 ? -5.803 -27.630 -6.897 1.00 69.69 62 LEU A O 1
ATOM 476 N N . LEU A 1 63 ? -6.474 -27.925 -4.780 1.00 69.94 63 LEU A N 1
ATOM 477 C CA . LEU A 1 63 ? -6.961 -29.287 -4.951 1.00 69.94 63 LEU A CA 1
ATOM 478 C C . LEU A 1 63 ? -8.493 -29.280 -4.977 1.00 69.94 63 LEU A C 1
ATOM 480 O O . LEU A 1 63 ? -9.139 -28.927 -3.985 1.00 69.94 63 LEU A O 1
ATOM 484 N N . GLN A 1 64 ? -9.066 -29.631 -6.129 1.00 64.38 64 GLN A N 1
ATOM 485 C CA . GLN A 1 64 ? -10.501 -29.774 -6.365 1.00 64.38 64 GLN A CA 1
ATOM 486 C C . GLN A 1 64 ? -10.907 -31.249 -6.257 1.00 64.38 64 GLN A C 1
ATOM 488 O O . GLN A 1 64 ? -10.283 -32.112 -6.868 1.00 64.38 64 GLN A O 1
ATOM 493 N N . LEU A 1 65 ? -11.973 -31.531 -5.505 1.00 63.28 65 LEU A N 1
ATOM 494 C CA . LEU A 1 65 ? -12.517 -32.880 -5.333 1.00 63.28 65 LEU A CA 1
ATOM 495 C C . LEU A 1 65 ? -13.768 -33.087 -6.207 1.00 63.28 65 LEU A C 1
ATOM 497 O O . LEU A 1 65 ? -14.729 -32.321 -6.097 1.00 63.28 65 LEU A O 1
ATOM 501 N N . GLU A 1 66 ? -13.782 -34.132 -7.034 1.00 55.94 66 GLU A N 1
ATOM 502 C CA . GLU A 1 66 ? -14.893 -34.497 -7.923 1.00 55.94 66 GLU A CA 1
ATOM 503 C C . GLU A 1 66 ? -15.340 -35.940 -7.679 1.00 55.94 66 GLU A C 1
ATOM 505 O O . GLU A 1 66 ? -14.645 -36.859 -8.099 1.00 55.94 66 GLU A O 1
ATOM 510 N N . ARG A 1 67 ? -16.506 -36.105 -7.030 1.00 51.50 67 ARG A N 1
ATOM 511 C CA . ARG A 1 67 ? -17.241 -37.343 -6.672 1.00 51.50 67 ARG A CA 1
ATOM 512 C C . ARG A 1 67 ? -16.424 -38.470 -6.008 1.00 51.50 67 ARG A C 1
ATOM 514 O O . ARG A 1 67 ? -16.839 -38.842 -4.926 1.00 51.50 67 ARG A O 1
ATOM 521 N N . ASP A 1 68 ? -15.263 -38.873 -6.534 1.00 53.47 68 ASP A N 1
ATOM 522 C CA . ASP A 1 68 ? -14.269 -39.787 -5.932 1.00 53.47 68 ASP A CA 1
ATOM 523 C C . ASP A 1 68 ? -12.801 -39.552 -6.400 1.00 53.47 68 ASP A C 1
ATOM 525 O O . ASP A 1 68 ? -11.916 -40.349 -6.099 1.00 53.47 68 ASP A O 1
ATOM 529 N N . ARG A 1 69 ? -12.493 -38.471 -7.141 1.00 56.56 69 ARG A N 1
ATOM 530 C CA . ARG A 1 69 ? -11.132 -38.152 -7.632 1.00 56.56 69 ARG A CA 1
ATOM 531 C C . ARG A 1 69 ? -10.695 -36.737 -7.257 1.00 56.56 69 ARG A C 1
ATOM 533 O O . ARG A 1 69 ? -11.514 -35.823 -7.173 1.00 56.56 69 ARG A O 1
ATOM 540 N N . CYS A 1 70 ? -9.392 -36.550 -7.042 1.00 64.25 70 CYS A N 1
ATOM 541 C CA . CYS A 1 70 ? -8.798 -35.246 -6.753 1.00 64.25 70 CYS A CA 1
ATOM 542 C C . CYS A 1 70 ? -8.030 -34.708 -7.965 1.00 64.25 70 CYS A C 1
ATOM 544 O O . CYS A 1 70 ? -7.290 -35.438 -8.620 1.00 64.25 70 CYS A O 1
ATOM 546 N N . ARG A 1 71 ? -8.200 -33.418 -8.257 1.00 67.75 71 ARG A N 1
ATOM 547 C CA . ARG A 1 71 ? -7.560 -32.716 -9.370 1.00 67.75 71 ARG A CA 1
ATOM 548 C C . ARG A 1 71 ? -6.843 -31.469 -8.865 1.00 67.75 71 ARG A C 1
ATOM 550 O O . ARG A 1 71 ? -7.448 -30.648 -8.182 1.00 67.75 71 ARG A O 1
ATOM 557 N N . PHE A 1 72 ? -5.575 -31.296 -9.240 1.00 72.81 72 PHE A N 1
ATOM 558 C CA . PHE A 1 72 ? -4.832 -30.069 -8.948 1.00 72.81 72 PHE A CA 1
ATOM 559 C C . PHE A 1 72 ? -5.013 -29.022 -10.038 1.00 72.81 72 PHE A C 1
ATOM 561 O O . PHE A 1 72 ? -4.845 -29.290 -11.228 1.00 72.81 72 PHE A O 1
ATOM 568 N N . LEU A 1 73 ? -5.331 -27.814 -9.602 1.00 69.50 73 LEU A N 1
ATOM 569 C CA . LEU A 1 73 ? -5.457 -26.620 -10.410 1.00 69.50 73 LEU A CA 1
ATOM 570 C C . LEU A 1 73 ? -4.317 -25.670 -10.015 1.00 69.50 73 LEU A C 1
ATOM 572 O O . LEU A 1 73 ? -4.434 -24.973 -9.001 1.00 69.50 73 LEU A O 1
ATOM 576 N N . PRO A 1 74 ? -3.197 -25.647 -10.758 1.00 66.06 74 PRO A N 1
ATOM 577 C CA . PRO A 1 74 ? -2.078 -24.782 -10.414 1.00 66.06 74 PRO A CA 1
ATOM 578 C C . PRO A 1 74 ? -2.441 -23.307 -10.513 1.00 66.06 74 PRO A C 1
ATOM 580 O O . PRO A 1 74 ? -3.213 -22.906 -11.387 1.00 66.06 74 PRO A O 1
ATOM 583 N N . ALA A 1 75 ? -1.828 -22.496 -9.652 1.00 65.50 75 ALA A N 1
ATOM 584 C CA . ALA A 1 75 ? -1.863 -21.051 -9.795 1.00 65.50 75 ALA A CA 1
ATOM 585 C C . ALA A 1 75 ? -1.287 -20.639 -11.152 1.00 65.50 75 ALA A C 1
ATOM 587 O O . ALA A 1 75 ? -0.365 -21.269 -11.678 1.00 65.50 75 ALA A O 1
ATOM 588 N N . ALA A 1 76 ? -1.770 -19.528 -11.695 1.00 59.53 76 ALA A N 1
ATOM 589 C CA . ALA A 1 76 ? -1.276 -18.948 -12.937 1.00 59.53 76 ALA A CA 1
ATOM 590 C C . ALA A 1 76 ? 0.131 -18.304 -12.805 1.00 59.53 76 ALA A C 1
ATOM 592 O O . ALA A 1 76 ? 0.401 -17.264 -13.405 1.00 59.53 76 ALA A O 1
ATOM 593 N N . THR A 1 77 ? 1.049 -18.916 -12.042 1.00 52.88 77 THR A N 1
ATOM 594 C CA . THR A 1 77 ? 2.448 -18.496 -11.858 1.00 52.88 77 THR A CA 1
ATOM 595 C C . THR A 1 77 ? 3.417 -19.536 -12.429 1.00 52.88 77 THR A C 1
ATOM 597 O O . THR A 1 77 ? 3.115 -20.727 -12.513 1.00 52.88 77 THR A O 1
ATOM 600 N N . ALA A 1 78 ? 4.611 -19.100 -12.846 1.00 50.66 78 ALA A N 1
ATOM 601 C CA . ALA A 1 78 ? 5.636 -20.015 -13.356 1.00 50.66 78 ALA A CA 1
ATOM 602 C C . ALA A 1 78 ? 6.086 -21.034 -12.294 1.00 50.66 78 ALA A C 1
ATOM 604 O O . ALA A 1 78 ? 6.325 -22.193 -12.636 1.00 50.66 78 ALA A O 1
ATOM 605 N N . THR A 1 79 ? 6.145 -20.610 -11.023 1.00 48.97 79 THR A N 1
ATOM 606 C CA . THR A 1 79 ? 6.441 -21.457 -9.860 1.00 48.97 79 THR A CA 1
ATOM 607 C C . THR A 1 79 ? 5.422 -22.569 -9.713 1.00 48.97 79 THR A C 1
ATOM 609 O O . THR A 1 79 ? 5.768 -23.747 -9.727 1.00 48.97 79 THR A O 1
ATOM 612 N N . ALA A 1 80 ? 4.148 -22.192 -9.679 1.00 56.25 80 ALA A N 1
ATOM 613 C CA . ALA A 1 80 ? 3.031 -23.108 -9.559 1.00 56.25 80 ALA A CA 1
ATOM 614 C C . ALA A 1 80 ? 2.935 -24.089 -10.723 1.00 56.25 80 ALA A C 1
ATOM 616 O O . ALA A 1 80 ? 2.764 -25.283 -10.506 1.00 56.25 80 ALA A O 1
ATOM 617 N N . ALA A 1 81 ? 3.092 -23.614 -11.960 1.00 54.97 81 ALA A N 1
ATOM 618 C CA . ALA A 1 81 ? 3.046 -24.467 -13.143 1.00 54.97 81 ALA A CA 1
ATOM 619 C C . ALA A 1 81 ? 4.217 -25.467 -13.200 1.00 54.97 81 ALA A C 1
ATOM 621 O O . ALA A 1 81 ? 4.044 -26.578 -13.700 1.00 54.97 81 ALA A O 1
ATOM 622 N N . ALA A 1 82 ? 5.403 -25.092 -12.706 1.00 49.81 82 ALA A N 1
ATOM 623 C CA . ALA A 1 82 ? 6.540 -26.002 -12.580 1.00 49.81 82 ALA A CA 1
ATOM 624 C C . ALA A 1 82 ? 6.297 -27.063 -11.495 1.00 49.81 82 ALA A C 1
ATOM 626 O O . ALA A 1 82 ? 6.514 -28.246 -11.749 1.00 49.81 82 ALA A O 1
ATOM 627 N N . VAL A 1 83 ? 5.763 -26.661 -10.337 1.00 53.09 83 VAL A N 1
ATOM 628 C CA . VAL A 1 83 ? 5.419 -27.585 -9.247 1.00 53.09 83 VAL A CA 1
ATOM 629 C C . VAL A 1 83 ? 4.296 -28.547 -9.648 1.00 53.09 83 VAL A C 1
ATOM 631 O O . VAL A 1 83 ? 4.395 -29.744 -9.388 1.00 53.09 83 VAL A O 1
ATOM 634 N N . ALA A 1 84 ? 3.274 -28.074 -10.364 1.00 56.88 84 ALA A N 1
ATOM 635 C CA . ALA A 1 84 ? 2.177 -28.902 -10.873 1.00 56.88 84 ALA A CA 1
ATOM 636 C C . ALA A 1 84 ? 2.653 -30.063 -11.751 1.00 56.88 84 ALA A C 1
ATOM 638 O O . ALA A 1 84 ? 2.094 -31.151 -11.684 1.00 56.88 84 ALA A O 1
ATOM 639 N N . ARG A 1 85 ? 3.687 -29.824 -12.571 1.00 55.00 85 ARG A N 1
ATOM 640 C CA . ARG A 1 85 ? 4.299 -30.845 -13.434 1.00 55.00 85 ARG A CA 1
ATOM 641 C C . ARG A 1 85 ? 5.206 -31.812 -12.669 1.00 55.00 85 ARG A C 1
ATOM 643 O O . ARG A 1 85 ? 5.467 -32.897 -13.168 1.00 55.00 85 ARG A O 1
ATOM 650 N N . ALA A 1 86 ? 5.693 -31.419 -11.493 1.00 50.38 86 ALA A N 1
ATOM 651 C CA . ALA A 1 86 ? 6.637 -32.192 -10.687 1.00 50.38 86 ALA A CA 1
ATOM 652 C C . ALA A 1 86 ? 5.977 -33.028 -9.565 1.00 50.38 86 ALA A C 1
ATOM 654 O O . ALA A 1 86 ? 6.671 -33.802 -8.910 1.00 50.38 86 ALA A O 1
ATOM 655 N N . SER A 1 87 ? 4.665 -32.893 -9.332 1.00 60.38 87 SER A N 1
ATOM 656 C CA . SER A 1 87 ? 3.954 -33.452 -8.160 1.00 60.38 87 SER A CA 1
ATOM 657 C C . SER A 1 87 ? 2.900 -34.500 -8.535 1.00 60.38 87 SER A C 1
ATOM 659 O O . SER A 1 87 ? 2.409 -34.487 -9.660 1.00 60.38 87 SER A O 1
ATOM 661 N N . ASP A 1 88 ? 2.496 -35.364 -7.588 1.00 65.12 88 ASP A N 1
ATOM 662 C CA . ASP A 1 88 ? 1.346 -36.271 -7.764 1.00 65.12 88 ASP A CA 1
ATOM 663 C C . ASP A 1 88 ? 0.175 -35.881 -6.852 1.00 65.12 88 ASP A C 1
ATOM 665 O O . ASP A 1 88 ? 0.112 -36.219 -5.670 1.00 65.12 88 ASP A O 1
ATOM 669 N N . PHE A 1 89 ? -0.782 -35.176 -7.447 1.00 68.44 89 PHE A N 1
ATOM 670 C CA . PHE A 1 89 ? -1.999 -34.721 -6.784 1.00 68.44 89 PHE A CA 1
ATOM 671 C C . PHE A 1 89 ? -3.220 -35.614 -7.023 1.00 68.44 89 PHE A C 1
ATOM 673 O O . PHE A 1 89 ? -4.305 -35.303 -6.528 1.00 68.44 89 PHE A O 1
ATOM 680 N N . ALA A 1 90 ? -3.052 -36.706 -7.774 1.00 67.81 90 ALA A N 1
ATOM 681 C CA . ALA A 1 90 ? -4.070 -37.742 -7.907 1.00 67.81 90 ALA A CA 1
ATOM 682 C C . ALA A 1 90 ? -4.047 -38.714 -6.715 1.00 67.81 90 ALA A C 1
ATOM 684 O O . ALA A 1 90 ? -4.948 -39.538 -6.589 1.00 67.81 90 ALA A O 1
ATOM 685 N N . PHE A 1 91 ? -3.041 -38.595 -5.836 1.00 74.44 91 PHE A N 1
ATOM 686 C CA . PHE A 1 91 ? -2.827 -39.450 -4.667 1.00 74.44 91 PHE A CA 1
ATOM 687 C C . PHE A 1 91 ? -2.753 -40.939 -5.023 1.00 74.44 91 PHE A C 1
ATOM 689 O O . PHE A 1 91 ? -3.167 -41.792 -4.241 1.00 74.44 91 PHE A O 1
ATOM 696 N N . SER A 1 92 ? -2.184 -41.248 -6.195 1.00 69.38 92 SER A N 1
ATOM 697 C CA . SER A 1 92 ? -2.093 -42.618 -6.721 1.00 69.38 92 SER A CA 1
ATOM 698 C C . SER A 1 92 ? -1.271 -43.569 -5.839 1.00 69.38 92 SER A C 1
ATOM 700 O O . SER A 1 92 ? -1.335 -44.780 -5.998 1.00 69.38 92 SER A O 1
ATOM 702 N N . PHE A 1 93 ? -0.516 -43.019 -4.885 1.00 73.69 93 PHE A N 1
ATOM 703 C CA . PHE A 1 93 ? 0.323 -43.737 -3.929 1.00 73.69 93 PHE A CA 1
ATOM 704 C C . PHE A 1 93 ? -0.401 -44.160 -2.632 1.00 73.69 93 PHE A C 1
ATOM 706 O O . PHE A 1 93 ? 0.241 -44.723 -1.742 1.00 73.69 93 PHE A O 1
ATOM 713 N N . LEU A 1 94 ? -1.692 -43.844 -2.466 1.00 76.50 94 LEU A N 1
ATOM 714 C CA . LEU A 1 94 ? -2.485 -44.288 -1.312 1.00 76.50 94 LEU A CA 1
ATOM 715 C C . LEU A 1 94 ? -2.991 -45.732 -1.508 1.00 76.50 94 LEU A C 1
ATOM 717 O O . LEU A 1 94 ? -3.236 -46.137 -2.641 1.00 76.50 94 LEU A O 1
ATOM 721 N N . PRO A 1 95 ? -3.160 -46.516 -0.428 1.00 69.62 95 PRO A N 1
ATOM 722 C CA . PRO A 1 95 ? -3.575 -47.919 -0.522 1.00 69.62 95 PRO A CA 1
ATOM 723 C C . PRO A 1 95 ? -5.001 -48.078 -1.082 1.00 69.62 95 PRO A C 1
ATOM 725 O O . PRO A 1 95 ? -5.896 -47.315 -0.723 1.00 69.62 95 PRO A O 1
ATOM 728 N N . ASP A 1 96 ? -5.212 -49.070 -1.950 1.00 61.62 96 ASP A N 1
ATOM 729 C CA . ASP A 1 96 ? -6.451 -49.254 -2.721 1.00 61.62 96 ASP A CA 1
ATOM 730 C C . ASP A 1 96 ? -7.566 -49.940 -1.897 1.00 61.62 96 ASP A C 1
ATOM 732 O O . ASP A 1 96 ? -7.314 -50.910 -1.178 1.00 61.62 96 ASP A O 1
ATOM 736 N N . HIS A 1 97 ? -8.810 -49.449 -1.979 1.00 56.41 97 HIS A N 1
ATOM 737 C CA . HIS A 1 97 ? -9.920 -49.892 -1.107 1.00 56.41 97 HIS A CA 1
ATOM 738 C C . HIS A 1 97 ? -11.148 -50.466 -1.837 1.00 56.41 97 HIS A C 1
ATOM 740 O O . HIS A 1 97 ? -12.169 -50.745 -1.206 1.00 56.41 97 HIS A O 1
ATOM 746 N N . GLY A 1 98 ? -11.031 -50.742 -3.138 1.00 55.88 98 GLY A N 1
ATOM 747 C CA . GLY A 1 98 ? -12.111 -51.311 -3.948 1.00 55.88 98 GLY A CA 1
ATOM 748 C C . GLY A 1 98 ? -13.200 -50.290 -4.302 1.00 55.88 98 GLY A C 1
ATOM 749 O O . GLY A 1 98 ? -13.328 -49.235 -3.683 1.00 55.88 98 GLY A O 1
ATOM 750 N N . ALA A 1 99 ? -13.999 -50.603 -5.327 1.00 46.97 99 ALA A N 1
ATOM 751 C CA . ALA A 1 99 ? -14.864 -49.639 -6.021 1.00 46.97 99 ALA A CA 1
ATOM 752 C C . ALA A 1 99 ? -15.919 -48.927 -5.144 1.00 46.97 99 ALA A C 1
ATOM 754 O O . ALA A 1 99 ? -16.429 -47.884 -5.543 1.00 46.97 99 ALA A O 1
ATOM 755 N N . ALA A 1 100 ? -16.240 -49.455 -3.957 1.00 46.28 100 ALA A N 1
ATOM 756 C CA . ALA A 1 100 ? -17.251 -48.891 -3.060 1.00 46.28 100 ALA A CA 1
ATOM 757 C C . ALA A 1 100 ? -16.697 -47.927 -1.984 1.00 46.28 100 ALA A C 1
ATOM 759 O O . ALA A 1 100 ? -17.476 -47.193 -1.375 1.00 46.28 100 ALA A O 1
ATOM 760 N N . ALA A 1 101 ? -15.379 -47.897 -1.737 1.00 58.12 101 ALA A N 1
ATOM 761 C CA . ALA A 1 101 ? -14.774 -47.142 -0.632 1.00 58.12 101 ALA A CA 1
ATOM 762 C C . ALA A 1 101 ? -13.574 -46.299 -1.094 1.00 58.12 101 ALA A C 1
ATOM 764 O O . ALA A 1 101 ? -12.427 -46.551 -0.737 1.00 58.12 101 ALA A O 1
ATOM 765 N N . ALA A 1 102 ? -13.837 -45.271 -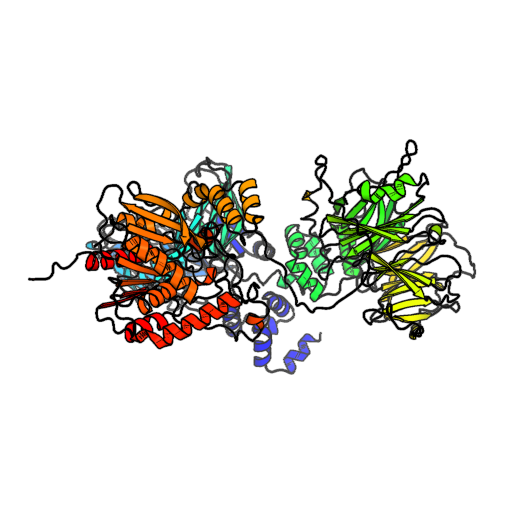1.901 1.00 66.06 102 ALA A N 1
ATOM 766 C CA . ALA A 1 102 ? -12.805 -44.336 -2.339 1.00 66.06 102 ALA A CA 1
ATOM 767 C C . ALA A 1 102 ? -12.297 -43.440 -1.190 1.00 66.06 102 ALA A C 1
ATOM 769 O O . ALA A 1 102 ? -13.081 -42.966 -0.358 1.00 66.06 102 ALA A O 1
ATOM 770 N N . TRP A 1 103 ? -10.985 -43.154 -1.178 1.00 75.06 103 TRP A N 1
ATOM 771 C CA . TRP A 1 103 ? -10.382 -42.172 -0.272 1.00 75.06 103 TRP A CA 1
ATOM 772 C C . TRP A 1 103 ? -10.948 -40.781 -0.527 1.00 75.06 103 TRP A C 1
ATOM 774 O O . TRP A 1 103 ? -10.857 -40.222 -1.621 1.00 75.06 103 TRP A O 1
ATOM 784 N N . ARG A 1 104 ? -11.481 -40.172 0.528 1.00 74.69 104 ARG A N 1
ATOM 785 C CA . ARG A 1 104 ? -12.073 -38.839 0.466 1.00 74.69 104 ARG A CA 1
ATOM 786 C C . ARG A 1 104 ? -11.136 -37.850 1.123 1.00 74.69 104 ARG A C 1
ATOM 788 O O . ARG A 1 104 ? -10.877 -37.944 2.319 1.00 74.69 104 ARG A O 1
ATOM 795 N N . LEU A 1 105 ? -10.663 -36.863 0.367 1.00 75.31 105 LEU A N 1
ATOM 796 C CA . LEU A 1 105 ? -9.909 -35.741 0.926 1.00 75.31 105 LEU A CA 1
ATOM 797 C C . LEU A 1 105 ? -10.747 -35.065 2.030 1.00 75.31 105 LEU A C 1
ATOM 799 O O . LEU A 1 105 ? -11.922 -34.737 1.810 1.00 75.31 105 LEU A O 1
ATOM 803 N N . ARG A 1 106 ? -10.139 -34.789 3.189 1.00 77.06 106 ARG A N 1
ATOM 804 C CA . ARG A 1 106 ? -10.740 -34.179 4.394 1.00 77.06 106 ARG A CA 1
ATOM 805 C C . ARG A 1 106 ? -10.123 -32.852 4.840 1.00 77.06 106 ARG A C 1
ATOM 807 O O . ARG A 1 106 ? -10.891 -31.977 5.234 1.00 77.06 106 ARG A O 1
ATOM 814 N N . ASP A 1 107 ? -8.819 -32.633 4.690 1.00 75.69 107 ASP A N 1
ATOM 815 C CA . ASP A 1 107 ? -8.215 -31.296 4.846 1.00 75.69 107 ASP A CA 1
ATOM 816 C C . ASP A 1 107 ? -6.871 -31.139 4.099 1.00 75.69 107 ASP A C 1
ATOM 818 O O . ASP A 1 107 ? -6.342 -32.134 3.628 1.00 75.69 107 ASP A O 1
ATOM 822 N N . VAL A 1 108 ? -6.334 -29.920 3.930 1.00 73.00 108 VAL A N 1
ATOM 823 C CA . VAL A 1 108 ? -4.951 -29.663 3.453 1.00 73.00 108 VAL A CA 1
ATOM 824 C C . VAL A 1 108 ? -4.393 -28.397 4.120 1.00 73.00 108 VAL A C 1
ATOM 826 O O . VAL A 1 108 ? -5.070 -27.360 4.070 1.00 73.00 108 VAL A O 1
ATOM 829 N N . ARG A 1 109 ? -3.195 -28.489 4.726 1.00 72.62 109 ARG A N 1
ATOM 830 C CA . ARG A 1 109 ? -2.504 -27.416 5.469 1.00 72.62 109 ARG A CA 1
ATOM 831 C C . ARG A 1 109 ? -0.984 -27.655 5.592 1.00 72.62 109 ARG A C 1
ATOM 833 O O . ARG A 1 109 ? -0.551 -28.782 5.805 1.00 72.62 109 ARG A O 1
ATOM 840 N N . HIS A 1 110 ? -0.188 -26.590 5.503 1.00 66.12 110 HIS A N 1
ATOM 841 C CA . HIS A 1 110 ? 1.287 -26.564 5.479 1.00 66.12 110 HIS A CA 1
ATOM 842 C C . HIS A 1 110 ? 1.898 -27.510 4.441 1.00 66.12 110 HIS A C 1
ATOM 844 O O . HIS A 1 110 ? 2.932 -28.135 4.665 1.00 66.12 110 HIS A O 1
ATOM 850 N N . GLY A 1 111 ? 1.198 -27.654 3.316 1.00 65.75 111 GLY A N 1
ATOM 851 C CA . GLY A 1 111 ? 1.537 -28.597 2.258 1.00 65.75 111 GLY A CA 1
ATOM 852 C C . GLY A 1 111 ? 1.296 -30.086 2.546 1.00 65.75 111 GLY A C 1
ATOM 853 O O . GLY A 1 111 ? 1.681 -30.911 1.720 1.00 65.75 111 GLY A O 1
ATOM 854 N N . LEU A 1 112 ? 0.620 -30.432 3.649 1.00 75.06 112 LEU A N 1
ATOM 855 C CA . LEU A 1 112 ? 0.139 -31.783 3.972 1.00 75.06 112 LEU A CA 1
ATOM 856 C C . LEU A 1 112 ? -1.370 -31.911 3.712 1.00 75.06 112 LEU A C 1
ATOM 858 O O . LEU A 1 112 ? -2.115 -30.970 3.961 1.00 75.06 112 LEU A O 1
ATOM 862 N N . ALA A 1 113 ? -1.838 -33.079 3.274 1.00 80.81 113 ALA A N 1
ATOM 863 C CA . ALA A 1 113 ? -3.233 -33.394 2.959 1.00 80.81 113 ALA A CA 1
ATOM 864 C C . ALA A 1 113 ? -3.789 -34.511 3.862 1.00 80.81 113 ALA A C 1
ATOM 866 O O . ALA A 1 113 ? -3.192 -35.570 3.967 1.00 80.81 113 ALA A O 1
ATOM 867 N N . LEU A 1 114 ? -4.942 -34.301 4.496 1.00 85.25 114 LEU A N 1
ATOM 868 C CA . LEU A 1 114 ? -5.688 -35.266 5.314 1.00 85.25 114 LEU A CA 1
ATOM 869 C C . LEU A 1 114 ? -6.787 -35.926 4.466 1.00 85.25 114 LEU A C 1
ATOM 871 O O . LEU A 1 114 ? -7.551 -35.211 3.820 1.00 85.25 114 LEU A O 1
ATOM 875 N N . LEU A 1 115 ? -6.922 -37.253 4.494 1.00 83.88 115 LEU A N 1
ATOM 876 C CA . LEU A 1 115 ? -7.955 -38.034 3.799 1.00 83.88 115 LEU A CA 1
ATOM 877 C C . LEU A 1 115 ? -8.612 -39.050 4.746 1.00 83.88 115 LEU A C 1
ATOM 879 O O . LEU A 1 115 ? -8.015 -39.443 5.742 1.00 83.88 115 LEU A O 1
ATOM 883 N N . SER A 1 116 ? -9.834 -39.493 4.433 1.00 82.62 116 SER A N 1
ATOM 884 C CA . SER A 1 116 ? -10.504 -40.588 5.147 1.00 82.62 116 SER A CA 1
ATOM 885 C C . SER A 1 116 ? -11.195 -41.566 4.200 1.00 82.62 116 SER A C 1
ATOM 887 O O . SER A 1 116 ? -11.733 -41.123 3.182 1.00 82.62 116 SER A O 1
ATOM 889 N N . SER A 1 117 ? -11.358 -42.817 4.608 1.00 77.94 117 SER A N 1
ATOM 890 C CA . SER A 1 117 ? -12.186 -43.811 3.917 1.00 77.94 117 SER A CA 1
ATOM 891 C C . SER A 1 117 ? -13.327 -44.294 4.828 1.00 77.94 117 SER A C 1
ATOM 893 O O . SER A 1 117 ? -13.119 -44.358 6.043 1.00 77.94 117 SER A O 1
ATOM 895 N N . PRO A 1 118 ? -14.547 -44.572 4.312 1.00 68.62 118 PRO A N 1
ATOM 896 C CA . PRO A 1 118 ? -15.615 -45.174 5.111 1.00 68.62 118 PRO A CA 1
ATOM 897 C C . PRO A 1 118 ? -15.130 -46.455 5.799 1.00 68.62 118 PRO A C 1
ATOM 899 O O . PRO A 1 118 ? -14.412 -47.244 5.187 1.00 68.62 118 PRO A O 1
ATOM 902 N N . ALA A 1 119 ? -15.519 -46.658 7.060 1.00 58.84 119 ALA A N 1
ATOM 903 C CA . ALA A 1 119 ? -15.151 -47.862 7.794 1.00 58.84 119 ALA A CA 1
ATOM 904 C C . ALA A 1 119 ? -15.701 -49.100 7.074 1.00 58.84 119 ALA A C 1
ATOM 906 O O . ALA A 1 119 ? -16.857 -49.106 6.641 1.00 58.84 119 ALA A O 1
ATOM 907 N N . ARG A 1 120 ? -14.892 -50.160 6.966 1.00 54.38 120 ARG A N 1
ATOM 908 C CA . ARG A 1 120 ? -15.416 -51.477 6.606 1.00 54.38 120 ARG A CA 1
ATOM 909 C C . ARG A 1 120 ? -16.420 -51.871 7.685 1.00 54.38 120 ARG A C 1
ATOM 911 O O . ARG A 1 120 ? -16.042 -52.091 8.831 1.00 54.38 120 ARG A O 1
ATOM 918 N N . GLY A 1 121 ? -17.696 -51.948 7.324 1.00 43.41 121 GLY A N 1
ATOM 919 C CA . GLY A 1 121 ? -18.607 -52.799 8.069 1.00 43.41 121 GLY A CA 1
ATOM 920 C C . GLY A 1 121 ? -18.168 -54.230 7.808 1.00 43.41 121 GLY A C 1
ATOM 921 O O . GLY A 1 121 ? -18.536 -54.794 6.782 1.00 43.41 121 GLY A O 1
ATOM 922 N N . GLU A 1 122 ? -17.345 -54.796 8.687 1.00 39.59 122 GLU A N 1
ATOM 923 C CA . GLU A 1 122 ? -17.337 -56.245 8.816 1.00 39.59 122 GLU A CA 1
ATOM 924 C C . GLU A 1 122 ? -18.715 -56.644 9.336 1.00 39.59 122 GLU A C 1
ATOM 926 O O . GLU A 1 122 ? -19.260 -56.044 10.270 1.00 39.59 122 GLU A O 1
ATOM 931 N N . CYS A 1 123 ? -19.323 -57.588 8.626 1.00 36.53 123 CYS A N 1
ATOM 932 C CA . CYS A 1 123 ? -20.611 -58.170 8.941 1.00 36.53 123 CYS A CA 1
ATOM 933 C C . CYS A 1 123 ? -20.765 -58.370 10.455 1.00 36.53 123 CYS A C 1
ATOM 935 O O . CYS A 1 123 ? -20.030 -59.139 11.062 1.00 36.53 123 CYS A O 1
ATOM 937 N N . GLY A 1 124 ? -21.734 -57.678 11.055 1.00 44.41 124 GLY A N 1
ATOM 938 C CA . GLY A 1 124 ? -22.171 -57.945 12.428 1.00 44.41 124 GLY A CA 1
ATOM 939 C C . GLY A 1 124 ? -21.692 -56.974 13.509 1.00 44.41 124 GLY A C 1
ATOM 940 O O . GLY A 1 124 ? -22.262 -56.992 14.594 1.00 44.41 124 GLY A O 1
ATOM 941 N N . GLY A 1 125 ? -20.754 -56.063 13.233 1.00 41.50 125 GLY A N 1
ATOM 942 C CA . GLY A 1 125 ? -20.375 -55.003 14.174 1.00 41.50 125 GLY A CA 1
ATOM 943 C C . GLY A 1 125 ? -20.206 -53.680 13.443 1.00 41.50 125 GLY A C 1
ATOM 944 O O . GLY A 1 125 ? -19.277 -53.525 12.658 1.00 41.50 125 GLY A O 1
ATOM 945 N N . ARG A 1 126 ? -21.105 -52.707 13.653 1.00 42.28 126 ARG A N 1
ATOM 946 C CA . ARG A 1 126 ? -20.961 -51.374 13.040 1.00 42.28 126 ARG A CA 1
ATOM 947 C C . ARG A 1 126 ? -19.669 -50.724 13.554 1.00 42.28 126 ARG A C 1
ATOM 949 O O . ARG A 1 126 ? -19.676 -50.126 14.626 1.00 42.28 126 ARG A O 1
ATOM 956 N N . ALA A 1 127 ? -18.580 -50.818 12.785 1.00 49.56 127 ALA A N 1
ATOM 957 C CA . ALA A 1 127 ? -17.388 -50.003 12.979 1.00 49.56 127 ALA A CA 1
ATOM 958 C C . ALA A 1 127 ? -17.819 -48.539 12.901 1.00 49.56 127 ALA A C 1
ATOM 960 O O . ALA A 1 127 ? -18.198 -48.021 11.850 1.00 49.56 127 ALA A O 1
ATOM 961 N N . PHE A 1 128 ? -17.861 -47.911 14.069 1.00 56.56 128 PHE A N 1
ATOM 962 C CA . PHE A 1 128 ? -18.562 -46.651 14.230 1.00 56.56 128 PHE A CA 1
ATOM 963 C C . PHE A 1 128 ? -17.763 -45.477 13.654 1.00 56.56 128 PHE A C 1
ATOM 965 O O . PHE A 1 128 ? -18.376 -44.488 13.277 1.00 56.56 128 PHE A O 1
ATOM 972 N N . PHE A 1 129 ? -16.428 -45.587 13.530 1.00 66.19 129 PHE A N 1
ATOM 973 C CA . PHE A 1 129 ? -15.530 -44.497 13.116 1.00 66.19 129 PHE A CA 1
ATOM 974 C C . PHE A 1 129 ? -14.728 -44.817 11.821 1.00 66.19 129 PHE A C 1
ATOM 976 O O . PHE A 1 129 ? -14.176 -45.910 11.722 1.00 66.19 129 PHE A O 1
ATOM 983 N N . PRO A 1 130 ? -14.627 -43.885 10.842 1.00 71.75 130 PRO A N 1
ATOM 984 C CA . PRO A 1 130 ? -13.882 -44.045 9.577 1.00 71.75 130 PRO A CA 1
ATOM 985 C C . PRO A 1 130 ? -12.348 -44.093 9.717 1.00 71.75 130 PRO A C 1
ATOM 987 O O . PRO A 1 130 ? -11.791 -43.507 10.644 1.00 71.75 130 PRO A O 1
ATOM 990 N N . ASP A 1 131 ? -11.667 -44.679 8.721 1.00 78.69 131 ASP A N 1
ATOM 991 C CA . ASP A 1 131 ? -10.197 -44.689 8.585 1.00 78.69 131 ASP A CA 1
ATOM 992 C C . ASP A 1 131 ? -9.648 -43.328 8.132 1.00 78.69 131 ASP A C 1
ATOM 994 O O . ASP A 1 131 ? -10.239 -42.696 7.257 1.00 78.69 131 ASP A O 1
ATOM 998 N N . VAL A 1 132 ? -8.496 -42.883 8.662 1.00 85.81 132 VAL A N 1
ATOM 999 C CA . VAL A 1 132 ? -7.939 -41.532 8.417 1.00 85.81 132 VAL A CA 1
ATOM 1000 C C . VAL A 1 132 ? -6.420 -41.545 8.152 1.00 85.81 132 VAL A C 1
ATOM 1002 O O . VAL A 1 132 ? -5.669 -42.226 8.849 1.00 85.81 132 VAL A O 1
ATOM 1005 N N . VAL A 1 133 ? -5.945 -40.755 7.174 1.00 85.69 133 VAL A N 1
ATOM 1006 C CA . VAL A 1 133 ? -4.521 -40.615 6.779 1.00 85.69 133 VAL A CA 1
ATOM 1007 C C . VAL A 1 133 ? -4.112 -39.158 6.516 1.00 85.69 133 VAL A C 1
ATOM 1009 O O . VAL A 1 133 ? -4.928 -38.363 6.064 1.00 85.69 133 VAL A O 1
ATOM 1012 N N . VAL A 1 134 ? -2.839 -38.806 6.739 1.00 85.81 134 VAL A N 1
ATOM 1013 C CA . VAL A 1 134 ? -2.218 -37.504 6.404 1.00 85.81 134 VAL A CA 1
ATOM 1014 C C . VAL A 1 134 ? -1.020 -37.717 5.467 1.00 85.81 134 VAL A C 1
ATOM 1016 O O . VAL A 1 134 ? -0.172 -38.549 5.764 1.00 85.81 134 VAL A O 1
ATOM 1019 N N . CYS A 1 135 ? -0.898 -36.989 4.351 1.00 77.69 135 CYS A N 1
ATOM 1020 C CA . CYS A 1 135 ? 0.117 -37.220 3.314 1.00 77.69 135 CYS A CA 1
ATOM 1021 C C . CYS A 1 135 ? 0.743 -35.952 2.697 1.00 77.69 135 CYS A C 1
ATOM 1023 O O . CYS A 1 135 ? 0.100 -34.912 2.619 1.00 77.69 135 CYS A O 1
ATOM 1025 N N . ASP A 1 136 ? 1.978 -36.057 2.193 1.00 77.06 136 ASP A N 1
ATOM 1026 C CA . ASP A 1 136 ? 2.708 -35.031 1.427 1.00 77.06 136 ASP A CA 1
ATOM 1027 C C . ASP A 1 136 ? 2.700 -35.395 -0.080 1.00 77.06 136 ASP A C 1
ATOM 1029 O O . ASP A 1 136 ? 3.348 -36.375 -0.469 1.00 77.06 136 ASP A O 1
ATOM 1033 N N . PRO A 1 137 ? 1.997 -34.632 -0.943 1.00 62.72 137 PRO A N 1
ATOM 1034 C CA . PRO A 1 137 ? 1.854 -34.934 -2.373 1.00 62.72 137 PRO A CA 1
ATOM 1035 C C . PRO A 1 137 ? 3.096 -34.608 -3.226 1.00 62.72 137 PRO A C 1
ATOM 1037 O O . PRO A 1 137 ? 3.234 -35.133 -4.333 1.00 62.72 137 PRO A O 1
ATOM 1040 N N . LEU A 1 138 ? 4.021 -33.773 -2.734 1.00 56.66 138 LEU A N 1
ATOM 1041 C CA . LEU A 1 138 ? 5.290 -33.483 -3.417 1.00 56.66 138 LEU A CA 1
ATOM 1042 C C . LEU A 1 138 ? 6.285 -34.625 -3.215 1.00 56.66 138 LEU A C 1
ATOM 1044 O O . LEU A 1 138 ? 6.992 -35.019 -4.140 1.00 56.66 138 LEU A O 1
ATOM 1048 N N . ARG A 1 139 ? 6.325 -35.169 -1.992 1.00 58.34 139 ARG A N 1
ATOM 1049 C CA . ARG A 1 139 ? 7.213 -36.281 -1.616 1.00 58.34 139 ARG A CA 1
ATOM 1050 C C . ARG A 1 139 ? 6.590 -37.664 -1.802 1.00 58.34 139 ARG A C 1
ATOM 1052 O O . ARG A 1 139 ? 7.308 -38.650 -1.658 1.00 58.34 139 ARG A O 1
ATOM 1059 N N . ARG A 1 140 ? 5.286 -37.733 -2.100 1.00 68.25 140 ARG A N 1
ATOM 1060 C CA . ARG A 1 140 ? 4.490 -38.967 -2.251 1.00 68.25 140 ARG A CA 1
ATOM 1061 C C . ARG A 1 140 ? 4.564 -39.877 -1.013 1.00 68.25 140 ARG A C 1
ATOM 1063 O O . ARG A 1 140 ? 4.816 -41.072 -1.123 1.00 68.25 140 ARG A O 1
ATOM 1070 N N . ARG A 1 141 ? 4.397 -39.305 0.187 1.00 73.38 141 ARG A N 1
ATOM 1071 C CA . ARG A 1 141 ? 4.460 -40.024 1.484 1.00 73.38 141 ARG A CA 1
ATOM 1072 C C . ARG A 1 141 ? 3.183 -39.840 2.297 1.00 73.38 141 ARG A C 1
ATOM 1074 O O . ARG A 1 141 ? 2.581 -38.778 2.204 1.00 73.38 141 ARG A O 1
ATOM 1081 N N . HIS A 1 142 ? 2.799 -40.817 3.126 1.00 80.75 142 HIS A N 1
ATOM 1082 C CA . HIS A 1 142 ? 1.614 -40.739 3.996 1.00 80.75 142 HIS A CA 1
ATOM 1083 C C . HIS A 1 142 ? 1.827 -41.353 5.394 1.00 80.75 142 HIS A C 1
ATOM 1085 O O . HIS A 1 142 ? 2.746 -42.142 5.596 1.00 80.75 142 HIS A O 1
ATOM 1091 N N . VAL A 1 143 ? 0.965 -40.979 6.345 1.00 83.19 143 VAL A N 1
ATOM 1092 C CA . VAL A 1 143 ? 0.900 -41.445 7.741 1.00 83.19 143 VAL A CA 1
ATOM 1093 C C . VAL A 1 143 ? -0.553 -41.796 8.080 1.00 83.19 143 VAL A C 1
ATOM 1095 O O . VAL A 1 143 ? -1.446 -40.990 7.820 1.00 83.19 143 VAL A O 1
ATOM 1098 N N . ARG A 1 144 ? -0.808 -42.973 8.668 1.00 83.69 144 ARG A N 1
ATOM 1099 C CA . ARG A 1 144 ? -2.149 -43.399 9.121 1.00 83.69 144 ARG A CA 1
ATOM 1100 C C . ARG A 1 144 ? -2.395 -42.982 10.572 1.00 83.69 144 ARG A C 1
ATOM 1102 O O . ARG A 1 144 ? -1.502 -43.105 11.404 1.00 83.69 144 ARG A O 1
ATOM 1109 N N . VAL A 1 145 ? -3.595 -42.485 10.864 1.00 85.38 145 VAL A N 1
ATOM 1110 C CA . VAL A 1 145 ? -4.015 -42.083 12.215 1.00 85.38 145 VAL A CA 1
ATOM 1111 C C . VAL A 1 145 ? -4.654 -43.293 12.917 1.00 85.38 145 VAL A C 1
ATOM 1113 O O . VAL A 1 145 ? -5.498 -43.945 12.298 1.00 85.38 145 VAL A O 1
ATOM 1116 N N . PRO A 1 146 ? -4.270 -43.627 14.166 1.00 82.56 146 PRO A N 1
ATOM 1117 C CA . PRO A 1 146 ? -4.828 -44.776 14.887 1.00 82.56 146 PRO A CA 1
ATOM 1118 C C . PRO A 1 146 ? -6.314 -44.574 15.250 1.00 82.56 146 PRO A C 1
ATOM 1120 O O . PRO A 1 146 ? -6.745 -43.426 15.388 1.00 82.56 146 PRO A O 1
ATOM 1123 N N . PRO A 1 147 ? -7.102 -45.654 15.440 1.00 80.00 147 PRO A N 1
ATOM 1124 C CA . PRO A 1 147 ? -8.514 -45.559 15.824 1.00 80.00 147 PRO A CA 1
ATOM 1125 C C . PRO A 1 147 ? -8.696 -44.943 17.221 1.00 80.00 147 PRO A C 1
ATOM 1127 O O . PRO A 1 147 ? -7.772 -44.940 18.035 1.00 80.00 147 PRO A O 1
ATOM 1130 N N . ILE A 1 148 ? -9.891 -44.406 17.488 1.00 80.38 148 ILE A N 1
ATOM 1131 C CA . ILE A 1 148 ? -10.227 -43.779 18.775 1.00 80.38 148 ILE A CA 1
ATOM 1132 C C . ILE A 1 148 ? -10.524 -44.884 19.809 1.00 80.38 148 ILE A C 1
ATOM 1134 O O . ILE A 1 148 ? -11.362 -45.738 19.508 1.00 80.38 148 ILE A O 1
ATOM 1138 N N . PRO A 1 149 ? -9.882 -44.873 20.996 1.00 80.50 149 PRO A N 1
ATOM 1139 C CA . PRO A 1 149 ? -10.087 -45.876 22.044 1.00 80.50 149 PRO A CA 1
ATOM 1140 C C . PRO A 1 149 ? -11.544 -46.050 22.519 1.00 80.50 149 PRO A C 1
ATOM 1142 O O . PRO A 1 149 ? -12.353 -45.118 22.498 1.00 80.50 149 PRO A O 1
ATOM 1145 N N . ASP A 1 150 ? -11.879 -47.268 22.952 1.00 74.00 150 ASP A N 1
ATOM 1146 C CA . ASP A 1 150 ? -13.238 -47.692 23.322 1.00 74.00 150 ASP A CA 1
ATOM 1147 C C . ASP A 1 150 ? -13.777 -46.985 24.573 1.00 74.00 150 ASP A C 1
ATOM 1149 O O . ASP A 1 150 ? -14.934 -46.562 24.597 1.00 74.00 150 ASP A O 1
ATOM 1153 N N . ASP A 1 151 ? -12.925 -46.805 25.579 1.00 72.81 151 ASP A N 1
ATOM 1154 C CA . ASP A 1 151 ? -13.202 -46.102 26.834 1.00 72.81 151 ASP A CA 1
ATOM 1155 C C . ASP A 1 151 ? -13.629 -44.649 26.591 1.00 72.81 151 ASP A C 1
ATOM 1157 O O . ASP A 1 151 ? -14.619 -44.187 27.157 1.00 72.81 151 ASP A O 1
ATOM 1161 N N . LEU A 1 152 ? -12.967 -43.963 25.655 1.00 73.94 152 LEU A N 1
ATOM 1162 C CA . LEU A 1 152 ? -13.318 -42.594 25.271 1.00 73.94 152 LEU A CA 1
ATOM 1163 C C . LEU A 1 152 ? -14.615 -42.512 24.445 1.00 73.94 152 LEU A C 1
ATOM 1165 O O . LEU A 1 152 ? -15.218 -41.444 24.343 1.00 73.94 152 LEU A O 1
ATOM 1169 N N . THR A 1 153 ? -15.065 -43.614 23.833 1.00 71.75 153 THR A N 1
ATOM 1170 C CA . THR A 1 153 ? -16.241 -43.631 22.939 1.00 71.75 153 THR A CA 1
ATOM 1171 C C . THR A 1 153 ? -17.493 -44.246 23.570 1.00 71.75 153 THR A C 1
ATOM 1173 O O . THR A 1 153 ? -18.564 -44.202 22.958 1.00 71.75 153 THR A O 1
ATOM 1176 N N . ALA A 1 154 ? -17.403 -44.759 24.802 1.00 69.31 154 ALA A N 1
ATOM 1177 C CA . ALA A 1 154 ? -18.475 -45.477 25.495 1.00 69.31 154 ALA A CA 1
ATOM 1178 C C . ALA A 1 154 ? -19.799 -44.689 25.590 1.00 69.31 154 ALA A C 1
ATOM 1180 O O . ALA A 1 154 ? -20.868 -45.257 25.357 1.00 69.31 154 ALA A O 1
ATOM 1181 N N . ALA A 1 155 ? -19.732 -43.378 25.848 1.00 62.38 155 ALA A N 1
ATOM 1182 C CA . ALA A 1 155 ? -20.905 -42.501 25.935 1.00 62.38 155 ALA A CA 1
ATOM 1183 C C . ALA A 1 155 ? -21.600 -42.269 24.577 1.00 62.38 155 ALA A C 1
ATOM 1185 O O . ALA A 1 155 ? -22.804 -42.039 24.518 1.00 62.38 155 ALA A O 1
ATOM 1186 N N . VAL A 1 156 ? -20.856 -42.374 23.472 1.00 66.38 156 VAL A N 1
ATOM 1187 C CA . VAL A 1 156 ? -21.322 -42.034 22.117 1.00 66.38 156 VAL A CA 1
ATOM 1188 C C . VAL A 1 156 ? -21.822 -43.268 21.359 1.00 66.38 156 VAL A C 1
ATOM 1190 O O . VAL A 1 156 ? -22.738 -43.175 20.547 1.00 66.38 156 VAL A O 1
ATOM 1193 N N . ARG A 1 157 ? -21.260 -44.450 21.641 1.00 65.31 157 ARG A N 1
ATOM 1194 C CA . ARG A 1 157 ? -21.561 -45.708 20.929 1.00 65.31 157 ARG A CA 1
ATOM 1195 C C . ARG A 1 157 ? -23.009 -46.183 21.044 1.00 65.31 157 ARG A C 1
ATOM 1197 O O . ARG A 1 157 ? -23.482 -46.885 20.156 1.00 65.31 157 ARG A O 1
ATOM 1204 N N . ARG A 1 158 ? -23.712 -45.825 22.124 1.00 61.34 158 ARG A N 1
ATOM 1205 C CA . ARG A 1 158 ? -25.122 -46.204 22.346 1.00 61.34 158 ARG A CA 1
ATOM 1206 C C . ARG A 1 158 ? -26.109 -45.331 21.563 1.00 61.34 158 ARG A C 1
ATOM 1208 O O . ARG A 1 158 ? -27.306 -45.593 21.589 1.00 61.34 158 ARG A O 1
ATOM 1215 N N . ILE A 1 159 ? -25.609 -44.314 20.863 1.00 61.38 159 ILE A N 1
ATOM 1216 C CA . ILE A 1 159 ? -26.394 -43.322 20.134 1.00 61.38 159 ILE A CA 1
ATOM 1217 C C . ILE A 1 159 ? -26.058 -43.435 18.641 1.00 61.38 159 ILE A C 1
ATOM 1219 O O . ILE A 1 159 ? -24.901 -43.587 18.255 1.00 61.38 159 ILE A O 1
ATOM 1223 N N . ALA A 1 160 ? -27.064 -43.368 17.769 1.00 62.16 160 ALA A N 1
ATOM 1224 C CA . ALA A 1 160 ? -26.844 -43.451 16.327 1.00 62.16 160 ALA A CA 1
ATOM 1225 C C . ALA A 1 160 ? -26.124 -42.191 15.796 1.00 62.16 160 ALA A C 1
ATOM 1227 O O . ALA A 1 160 ? -26.691 -41.099 15.819 1.00 62.16 160 ALA A O 1
ATOM 1228 N N . VAL A 1 161 ? -24.888 -42.341 15.296 1.00 65.25 161 VAL A N 1
ATOM 1229 C CA . VAL A 1 161 ? -24.124 -41.248 14.660 1.00 65.25 161 VAL A CA 1
ATOM 1230 C C . VAL A 1 161 ? -24.357 -41.200 13.160 1.00 65.25 161 VAL A C 1
ATOM 1232 O O . VAL A 1 161 ? -24.231 -42.199 12.457 1.00 65.25 161 VAL A O 1
ATOM 1235 N N . GLU A 1 162 ? -24.650 -39.998 12.667 1.00 61.88 162 GLU A N 1
ATOM 1236 C CA . GLU A 1 162 ? -24.958 -39.766 11.255 1.00 61.88 162 GLU A CA 1
ATOM 1237 C C . GLU A 1 162 ? -23.699 -39.634 10.375 1.00 61.88 162 GLU A C 1
ATOM 1239 O O . GLU A 1 162 ? -23.670 -40.160 9.265 1.00 61.88 162 GLU A O 1
ATOM 1244 N N . HIS A 1 163 ? -22.666 -38.901 10.824 1.00 70.81 163 HIS A N 1
ATOM 1245 C CA . HIS A 1 163 ? -21.380 -38.725 10.121 1.00 70.81 163 HIS A CA 1
ATOM 1246 C C . HIS A 1 163 ? -20.286 -38.095 11.014 1.00 70.81 163 HIS A C 1
ATOM 1248 O O . HIS A 1 163 ? -20.574 -37.625 12.116 1.00 70.81 163 HIS A O 1
ATOM 1254 N N . PHE A 1 164 ? -19.048 -38.010 10.494 1.00 74.81 164 PHE A N 1
ATOM 1255 C CA . PHE A 1 164 ? -17.878 -37.403 11.157 1.00 74.81 164 PHE A CA 1
ATOM 1256 C C . PHE A 1 164 ? -17.360 -36.146 10.470 1.00 74.81 164 PHE A C 1
ATOM 1258 O O . PHE A 1 164 ? -17.266 -36.097 9.238 1.00 74.81 164 PHE A O 1
ATOM 1265 N N . ASP A 1 165 ? -16.944 -35.182 11.288 1.00 76.44 165 ASP A N 1
ATOM 1266 C CA . ASP A 1 165 ? -16.209 -33.996 10.861 1.00 76.44 165 ASP A CA 1
ATOM 1267 C C . ASP A 1 165 ? -14.712 -34.133 11.216 1.00 76.44 165 ASP A C 1
ATOM 1269 O O . ASP A 1 165 ? -14.379 -34.523 12.336 1.00 76.44 165 ASP A O 1
ATOM 1273 N N . TYR A 1 166 ? -13.815 -33.793 10.277 1.00 81.31 166 TYR A N 1
ATOM 1274 C CA . TYR A 1 166 ? -12.353 -33.936 10.410 1.00 81.31 166 TYR A CA 1
ATOM 1275 C C . TYR A 1 166 ? -11.595 -32.647 10.084 1.00 81.31 166 TYR A C 1
ATOM 1277 O O . TYR A 1 166 ? -12.009 -31.903 9.192 1.00 81.31 166 TYR A O 1
ATOM 1285 N N . LEU A 1 167 ? -10.444 -32.441 10.734 1.00 84.06 167 LEU A N 1
ATOM 1286 C CA . LEU A 1 167 ? -9.590 -31.267 10.533 1.00 84.06 167 LEU A CA 1
ATOM 1287 C C . LEU A 1 167 ? -8.099 -31.538 10.801 1.00 84.06 167 LEU A C 1
ATOM 1289 O O . LEU A 1 167 ? -7.772 -32.280 11.729 1.00 84.06 167 LEU A O 1
ATOM 1293 N N . LEU A 1 168 ? -7.207 -30.882 10.040 1.00 81.25 168 LEU A N 1
ATOM 1294 C CA . LEU A 1 168 ? -5.755 -30.894 10.259 1.00 81.25 168 LEU A CA 1
ATOM 1295 C C . LEU A 1 168 ? -5.266 -29.549 10.837 1.00 81.25 168 LEU A C 1
ATOM 1297 O O . LEU A 1 168 ? -5.472 -28.490 10.244 1.00 81.25 168 LEU A O 1
ATOM 1301 N N . ALA A 1 169 ? -4.574 -29.591 11.977 1.00 76.00 169 ALA A N 1
ATOM 1302 C CA . ALA A 1 169 ? -4.035 -28.428 12.690 1.00 76.00 169 ALA A CA 1
ATOM 1303 C C . ALA A 1 169 ? -2.506 -28.525 12.881 1.00 76.00 169 ALA A C 1
ATOM 1305 O O . ALA A 1 169 ? -1.945 -29.619 12.866 1.00 76.00 169 ALA A O 1
ATOM 1306 N N . SER A 1 170 ? -1.815 -27.392 13.068 1.00 65.88 170 SER A N 1
ATOM 1307 C CA . SER A 1 170 ? -0.371 -27.379 13.391 1.00 65.88 170 SER A CA 1
ATOM 1308 C C . SER A 1 170 ? -0.144 -27.612 14.887 1.00 65.88 170 SER A C 1
ATOM 1310 O O . SER A 1 170 ? -0.889 -27.069 15.700 1.00 65.88 170 SER A O 1
ATOM 1312 N N . ALA A 1 171 ? 0.886 -28.378 15.262 1.00 55.50 171 ALA A N 1
ATOM 1313 C CA . ALA A 1 171 ? 1.218 -28.665 16.662 1.00 55.50 171 ALA A CA 1
ATOM 1314 C C . ALA A 1 171 ? 2.429 -27.867 17.208 1.00 55.50 171 ALA A C 1
ATOM 1316 O O . ALA A 1 171 ? 2.802 -28.079 18.360 1.00 55.50 171 ALA A O 1
ATOM 1317 N N . GLY A 1 172 ? 3.034 -26.948 16.432 1.00 52.12 172 GLY A N 1
ATOM 1318 C CA . GLY A 1 172 ? 4.170 -26.112 16.870 1.00 52.12 172 GLY A CA 1
ATOM 1319 C C . GLY A 1 172 ? 4.593 -25.011 15.874 1.00 52.12 172 GLY A C 1
ATOM 1320 O O . GLY A 1 172 ? 4.162 -25.025 14.720 1.00 52.12 172 GLY A O 1
ATOM 1321 N N . ARG A 1 173 ? 5.444 -24.055 16.309 1.00 45.34 173 ARG A N 1
ATOM 1322 C CA . ARG A 1 173 ? 5.901 -22.888 15.502 1.00 45.34 173 ARG A CA 1
ATOM 1323 C C . ARG A 1 173 ? 6.789 -23.256 14.298 1.00 45.34 173 ARG A C 1
ATOM 1325 O O . ARG A 1 173 ? 6.825 -22.507 13.327 1.00 45.34 173 ARG A O 1
ATOM 1332 N N . ASP A 1 174 ? 7.419 -24.431 14.312 1.00 45.66 174 ASP A N 1
ATOM 1333 C CA . ASP A 1 174 ? 8.355 -24.871 13.262 1.00 45.66 174 ASP A CA 1
ATOM 1334 C C . ASP A 1 174 ? 7.690 -25.654 12.109 1.00 45.66 174 ASP A C 1
ATOM 1336 O O . ASP A 1 174 ? 8.361 -26.018 11.145 1.00 45.66 174 ASP A O 1
ATOM 1340 N N . GLY A 1 175 ? 6.391 -25.978 12.210 1.00 51.25 175 GLY A N 1
ATOM 1341 C CA . GLY A 1 175 ? 5.629 -26.672 11.158 1.00 51.25 175 GLY A CA 1
ATOM 1342 C C . GLY A 1 175 ? 5.955 -28.162 10.925 1.00 51.25 175 GLY A C 1
ATOM 1343 O O . GLY A 1 175 ? 5.583 -28.688 9.880 1.00 51.25 175 GLY A O 1
ATOM 1344 N N . SER A 1 176 ? 6.635 -28.849 11.857 1.00 52.56 176 SER A N 1
ATOM 1345 C CA . SER A 1 176 ? 7.067 -30.263 11.727 1.00 52.56 176 SER A CA 1
ATOM 1346 C C . SER A 1 176 ? 6.158 -31.307 12.401 1.00 52.56 176 SER A C 1
ATOM 1348 O O . SER A 1 176 ? 6.334 -32.503 12.179 1.00 52.56 176 SER A O 1
ATOM 1350 N N . SER A 1 177 ? 5.175 -30.881 13.195 1.00 67.69 177 SER A N 1
ATOM 1351 C CA . SER A 1 177 ? 4.207 -31.738 13.893 1.00 67.69 177 SER A CA 1
ATOM 1352 C C . SER A 1 177 ? 2.776 -31.241 13.656 1.00 67.69 177 SER A C 1
ATOM 1354 O O . SER A 1 177 ? 2.542 -30.040 13.489 1.00 67.69 177 SER A O 1
ATOM 1356 N N . PHE A 1 178 ? 1.807 -32.158 13.625 1.00 80.44 178 PHE A N 1
ATOM 1357 C CA . PHE A 1 178 ? 0.406 -31.877 13.295 1.00 80.44 178 PHE A CA 1
ATOM 1358 C C . PHE A 1 178 ? -0.562 -32.472 14.324 1.00 80.44 178 PHE A C 1
ATOM 1360 O O . PHE A 1 178 ? -0.215 -33.380 15.075 1.00 80.44 178 PHE A O 1
ATOM 1367 N N . ARG A 1 179 ? -1.799 -31.972 14.362 1.00 84.88 179 ARG A N 1
ATOM 1368 C CA . ARG A 1 179 ? -2.910 -32.543 15.137 1.00 84.88 179 ARG A CA 1
ATOM 1369 C C . ARG A 1 179 ? -4.074 -32.867 14.213 1.00 84.88 179 ARG A C 1
ATOM 1371 O O . ARG A 1 179 ? -4.338 -32.116 13.276 1.00 84.88 179 ARG A O 1
ATOM 1378 N N . VAL A 1 180 ? -4.763 -33.967 14.486 1.00 87.81 180 VAL A N 1
ATOM 1379 C CA . VAL A 1 180 ? -5.978 -34.386 13.782 1.00 87.81 180 VAL A CA 1
ATOM 1380 C C . VAL A 1 180 ? -7.140 -34.302 14.753 1.00 87.81 180 VAL A C 1
ATOM 1382 O O . VAL A 1 180 ? -7.080 -34.864 15.842 1.00 87.81 180 VAL A O 1
ATOM 1385 N N . VAL A 1 181 ? -8.191 -33.586 14.369 1.00 85.56 181 VAL A N 1
ATOM 1386 C CA . VAL A 1 181 ? -9.366 -33.370 15.221 1.00 85.56 181 VAL A CA 1
ATOM 1387 C C . VAL A 1 181 ? -10.571 -34.039 14.577 1.00 85.56 181 VAL A C 1
ATOM 1389 O O . VAL A 1 181 ? -10.789 -33.882 13.374 1.00 85.56 181 VAL A O 1
ATOM 1392 N N . CYS A 1 182 ? -11.326 -34.797 15.371 1.00 86.31 182 CYS A N 1
ATOM 1393 C CA . CYS A 1 182 ? -12.461 -35.610 14.948 1.00 86.31 182 CYS A CA 1
ATOM 1394 C C . CYS A 1 182 ? -13.680 -35.347 15.840 1.00 86.31 182 CYS A C 1
ATOM 1396 O O . CYS A 1 182 ? -13.564 -35.335 17.067 1.00 86.31 182 CYS A O 1
ATOM 1398 N N . ARG A 1 183 ? -14.858 -35.175 15.231 1.00 85.00 183 ARG A N 1
ATOM 1399 C CA . ARG A 1 183 ? -16.124 -34.984 15.952 1.00 85.00 183 ARG A CA 1
ATOM 1400 C C . ARG A 1 183 ? -17.250 -35.859 15.364 1.00 85.00 183 ARG A C 1
ATOM 1402 O O . ARG A 1 183 ? -17.545 -35.710 14.174 1.00 85.00 183 ARG A O 1
ATOM 1409 N N . PRO A 1 184 ? -17.917 -36.713 16.168 1.00 78.38 184 PRO A N 1
ATOM 1410 C CA . PRO A 1 184 ? -19.175 -37.364 15.793 1.00 78.38 184 PRO A CA 1
ATOM 1411 C C . PRO A 1 184 ? -20.349 -36.376 15.763 1.00 78.38 184 PRO A C 1
ATOM 1413 O O . PRO A 1 184 ? -20.484 -35.511 16.631 1.00 78.38 184 PRO A O 1
ATOM 1416 N N . LYS A 1 185 ? -21.254 -36.533 14.795 1.00 72.19 185 LYS A N 1
ATOM 1417 C CA . LYS A 1 185 ? -22.533 -35.814 14.780 1.00 72.19 185 LYS A CA 1
ATOM 1418 C C . LYS A 1 185 ? -23.648 -36.669 15.393 1.00 72.19 185 LYS A C 1
ATOM 1420 O O . LYS A 1 185 ? -24.036 -37.680 14.808 1.00 72.19 185 LYS A O 1
ATOM 1425 N N . LEU A 1 186 ? -24.152 -36.222 16.544 1.00 71.94 186 LEU A N 1
ATOM 1426 C CA . LEU A 1 186 ? -25.177 -36.881 17.363 1.00 71.94 186 LEU A CA 1
ATOM 1427 C C . LEU A 1 186 ? -26.552 -36.171 17.273 1.00 71.94 186 LEU A C 1
ATOM 1429 O O . LEU A 1 186 ? -26.590 -35.007 16.853 1.00 71.94 186 LEU A O 1
ATOM 1433 N N . PRO A 1 187 ? -27.670 -36.838 17.642 1.00 68.06 187 PRO A N 1
ATOM 1434 C CA . PRO A 1 187 ? -29.015 -36.245 17.721 1.00 68.06 187 PRO A CA 1
ATOM 1435 C C . PRO A 1 187 ? -29.122 -35.054 18.699 1.00 68.06 187 PRO A C 1
ATOM 1437 O O . PRO A 1 187 ? -28.305 -34.906 19.605 1.00 68.06 187 PRO A O 1
ATOM 1440 N N . LYS A 1 188 ? -30.143 -34.192 18.525 1.00 59.22 188 LYS A N 1
ATOM 1441 C CA . LYS A 1 188 ? -30.403 -33.042 19.421 1.00 59.22 188 LYS A CA 1
ATOM 1442 C C . LYS A 1 188 ? -30.760 -33.567 20.824 1.00 59.22 188 LYS A C 1
ATOM 1444 O O . LYS A 1 188 ? -31.647 -34.406 20.888 1.00 59.22 188 LYS A O 1
ATOM 1449 N N . GLN A 1 189 ? -30.128 -33.037 21.885 1.00 61.69 189 GLN A N 1
ATOM 1450 C CA . GLN A 1 189 ? -30.199 -33.430 23.321 1.00 61.69 189 GLN A CA 1
ATOM 1451 C C . GLN A 1 189 ? -29.049 -34.313 23.853 1.00 61.69 189 GLN A C 1
ATOM 1453 O O . GLN A 1 189 ? -29.032 -34.600 25.044 1.00 61.69 189 GLN A O 1
ATOM 1458 N N . CYS A 1 190 ? -28.073 -34.708 23.028 1.00 67.88 190 CYS A N 1
ATOM 1459 C CA . CYS A 1 190 ? -26.863 -35.396 23.503 1.00 67.88 190 CYS A CA 1
ATOM 1460 C C . CYS A 1 190 ? -25.682 -34.430 23.686 1.00 67.88 190 CYS A C 1
ATOM 1462 O O . CYS A 1 190 ? -25.565 -33.451 22.944 1.00 67.88 190 CYS A O 1
ATOM 1464 N N . ASP A 1 191 ? -24.780 -34.757 24.614 1.00 77.00 191 ASP A N 1
ATOM 1465 C CA . ASP A 1 191 ? -23.554 -33.993 24.863 1.00 77.00 191 ASP A CA 1
ATOM 1466 C C . ASP A 1 191 ? -22.662 -33.910 23.617 1.00 77.00 191 ASP A C 1
ATOM 1468 O O . ASP A 1 191 ? -22.588 -34.826 22.788 1.00 77.00 191 ASP A O 1
ATOM 1472 N N . VAL A 1 192 ? -21.930 -32.804 23.486 1.00 77.38 192 VAL A N 1
ATOM 1473 C CA . VAL A 1 192 ? -20.976 -32.606 22.393 1.00 77.38 192 VAL A CA 1
ATOM 1474 C C . VAL A 1 192 ? -19.624 -33.198 22.783 1.00 77.38 192 VAL A C 1
ATOM 1476 O O . VAL A 1 192 ? -18.938 -32.675 23.655 1.00 77.38 192 VAL A O 1
ATOM 1479 N N . THR A 1 193 ? -19.198 -34.255 22.089 1.00 81.81 193 THR A N 1
ATOM 1480 C CA . THR A 1 193 ? -17.887 -34.899 22.292 1.00 81.81 193 THR A CA 1
ATOM 1481 C C . THR A 1 193 ? -16.927 -34.607 21.136 1.00 81.81 193 THR A C 1
ATOM 1483 O O . THR A 1 193 ? -17.303 -34.720 19.967 1.00 81.81 193 THR A O 1
ATOM 1486 N N . VAL A 1 194 ? -15.668 -34.272 21.440 1.00 85.62 194 VAL A N 1
ATOM 1487 C CA . VAL A 1 194 ? -14.594 -34.065 20.449 1.00 85.62 194 VAL A CA 1
ATOM 1488 C C . VAL A 1 194 ? -13.357 -34.877 20.814 1.00 85.62 194 VAL A C 1
ATOM 1490 O O . VAL A 1 194 ? -12.944 -34.887 21.970 1.00 85.62 194 VAL A O 1
ATOM 1493 N N . PHE A 1 195 ? -12.722 -35.482 19.808 1.00 86.75 195 PHE A N 1
ATOM 1494 C CA . PHE A 1 195 ? -11.475 -36.232 19.940 1.00 86.75 195 PHE A CA 1
ATOM 1495 C C . PHE A 1 195 ? -10.324 -35.532 19.211 1.00 86.75 195 PHE A C 1
ATOM 1497 O O . PHE A 1 195 ? -10.457 -35.141 18.048 1.00 86.75 195 PHE A O 1
ATOM 1504 N N . VAL A 1 196 ? -9.173 -35.398 19.870 1.00 87.19 196 VAL A N 1
ATOM 1505 C CA . VAL A 1 196 ? -7.971 -34.767 19.305 1.00 87.19 196 VAL A CA 1
ATOM 1506 C C . VAL A 1 196 ? -6.785 -35.723 19.393 1.00 87.19 196 VAL A C 1
ATOM 1508 O O . VAL A 1 196 ? -6.415 -36.162 20.479 1.00 87.19 196 VAL A O 1
ATOM 1511 N N . PHE A 1 197 ? -6.171 -36.011 18.246 1.00 85.69 197 PHE A N 1
ATOM 1512 C CA . PHE A 1 197 ? -4.922 -36.758 18.114 1.00 85.69 197 PHE A CA 1
ATOM 1513 C C . PHE A 1 197 ? -3.766 -35.799 17.826 1.00 85.69 197 PHE A C 1
ATOM 1515 O O . PHE A 1 197 ? -3.881 -34.921 16.970 1.00 85.69 197 PHE A O 1
ATOM 1522 N N . SER A 1 198 ? -2.628 -35.976 18.490 1.00 84.31 198 SER A N 1
ATOM 1523 C CA . SER A 1 198 ? -1.425 -35.165 18.267 1.00 84.31 198 SER A CA 1
ATOM 1524 C C . SER A 1 198 ? -0.291 -36.029 17.732 1.00 84.31 198 SER A C 1
ATOM 1526 O O . SER A 1 198 ? 0.106 -36.989 18.382 1.00 84.31 198 SER A O 1
ATOM 1528 N N . SER A 1 199 ? 0.294 -35.671 16.586 1.00 79.88 199 SER A N 1
ATOM 1529 C CA . SER A 1 199 ? 1.413 -36.420 15.997 1.00 79.88 199 SER A CA 1
ATOM 1530 C C . SER A 1 199 ? 2.673 -36.377 16.863 1.00 79.88 199 SER A C 1
ATOM 1532 O O . SER A 1 199 ? 3.532 -37.236 16.723 1.00 79.88 199 SER A O 1
ATOM 1534 N N . GLY A 1 200 ? 2.808 -35.357 17.719 1.00 72.81 200 GLY A N 1
ATOM 1535 C CA . GLY A 1 200 ? 3.952 -35.219 18.621 1.00 72.81 200 GLY A CA 1
ATOM 1536 C C . GLY A 1 200 ? 3.869 -36.123 19.850 1.00 72.81 200 GLY A C 1
ATOM 1537 O O . GLY A 1 200 ? 4.904 -36.490 20.388 1.00 72.81 200 GLY A O 1
ATOM 1538 N N . SER A 1 201 ? 2.658 -36.478 20.288 1.00 73.81 201 SER A N 1
ATOM 1539 C CA . SER A 1 201 ? 2.443 -37.290 21.492 1.00 73.81 201 SER A CA 1
ATOM 1540 C C . SER A 1 201 ? 1.842 -38.671 21.203 1.00 73.81 201 SER A C 1
ATOM 1542 O O . SER A 1 201 ? 1.883 -39.544 22.056 1.00 73.81 201 SER A O 1
ATOM 1544 N N . ALA A 1 202 ? 1.320 -38.878 19.992 1.00 75.75 202 ALA A N 1
ATOM 1545 C CA . ALA A 1 202 ? 0.776 -40.126 19.464 1.00 75.75 202 ALA A CA 1
ATOM 1546 C C . ALA A 1 202 ? -0.404 -40.747 20.244 1.00 75.75 202 ALA A C 1
ATOM 1548 O O . ALA A 1 202 ? -0.709 -41.919 20.044 1.00 75.75 202 ALA A O 1
ATOM 1549 N N . PHE A 1 203 ? -1.122 -39.973 21.064 1.00 80.62 203 PHE A N 1
ATOM 1550 C CA . PHE A 1 203 ? -2.327 -40.425 21.771 1.00 80.62 203 PHE A CA 1
ATOM 1551 C C . PHE A 1 203 ? -3.546 -39.534 21.498 1.00 80.62 203 PHE A C 1
ATOM 1553 O O . PHE A 1 203 ? -3.418 -38.387 21.054 1.00 80.62 203 PHE A O 1
ATOM 1560 N N . TRP A 1 204 ? -4.731 -40.089 21.768 1.00 85.75 204 TRP A N 1
ATOM 1561 C CA . TRP A 1 204 ? -6.019 -39.401 21.699 1.00 85.75 204 TRP A CA 1
ATOM 1562 C C . TRP A 1 204 ? -6.374 -38.755 23.038 1.00 85.75 204 TRP A C 1
ATOM 1564 O O . TRP A 1 204 ? -6.097 -39.306 24.099 1.00 85.75 204 TRP A O 1
ATOM 1574 N N . ARG A 1 205 ? -7.036 -37.600 22.983 1.00 86.69 205 ARG A N 1
ATOM 1575 C CA . ARG A 1 205 ? -7.723 -36.979 24.124 1.00 86.69 205 ARG A CA 1
ATOM 1576 C C . ARG A 1 205 ? -9.165 -36.683 23.737 1.00 86.69 205 ARG A C 1
ATOM 1578 O O . ARG A 1 205 ? -9.422 -36.373 22.571 1.00 86.69 205 ARG A O 1
ATOM 1585 N N . SER A 1 206 ? -10.078 -36.729 24.703 1.00 86.38 206 SER A N 1
ATOM 1586 C CA . SER A 1 206 ? -11.471 -36.315 24.525 1.00 86.38 206 SER A CA 1
ATOM 1587 C C . SER A 1 206 ? -11.796 -35.077 25.352 1.00 86.38 206 SER A C 1
ATOM 1589 O O . SER A 1 206 ? -11.268 -34.910 26.447 1.00 86.38 206 SER A O 1
ATOM 1591 N N . ALA A 1 207 ? -12.706 -34.256 24.846 1.00 83.56 207 ALA A N 1
ATOM 1592 C CA . ALA A 1 207 ? -13.402 -33.238 25.622 1.00 83.56 207 ALA A CA 1
ATOM 1593 C C . ALA A 1 207 ? -14.913 -33.419 25.428 1.00 83.56 207 ALA A C 1
ATOM 1595 O O . ALA A 1 207 ? -15.353 -33.757 24.321 1.00 83.56 207 ALA A O 1
ATOM 1596 N N . VAL A 1 208 ? -15.693 -33.194 26.489 1.00 82.00 208 VAL A N 1
ATOM 1597 C CA . VAL A 1 208 ? -17.162 -33.308 26.492 1.00 82.00 208 VAL A CA 1
ATOM 1598 C C . VAL A 1 208 ? -17.774 -31.992 26.963 1.00 82.00 208 VAL A C 1
ATOM 1600 O O . VAL A 1 208 ? -17.270 -31.378 27.899 1.00 82.00 208 VAL A O 1
ATOM 1603 N N . LEU A 1 209 ? -18.849 -31.564 26.305 1.00 75.31 209 LEU A N 1
ATOM 1604 C CA . LEU A 1 209 ? -19.644 -30.404 26.684 1.00 75.31 209 LEU A CA 1
ATOM 1605 C C . LEU A 1 209 ? -21.119 -30.801 26.849 1.00 75.31 209 LEU A C 1
ATOM 1607 O O . LEU A 1 209 ? -21.715 -31.351 25.922 1.00 75.31 209 LEU A O 1
ATOM 1611 N N . ASP A 1 210 ? -21.677 -30.464 28.009 1.00 71.44 210 ASP A N 1
ATOM 1612 C CA . ASP A 1 210 ? -23.002 -30.866 28.497 1.00 71.44 210 ASP A CA 1
ATOM 1613 C C . ASP A 1 210 ? -24.170 -30.367 27.611 1.00 71.44 210 ASP A C 1
ATOM 1615 O O . ASP A 1 210 ? -24.184 -29.216 27.150 1.00 71.44 210 ASP A O 1
ATOM 1619 N N . ALA A 1 211 ? -25.169 -31.220 27.369 1.00 60.19 211 ALA A N 1
ATOM 1620 C CA . ALA A 1 211 ? -26.235 -31.010 26.384 1.00 60.19 211 ALA A CA 1
ATOM 1621 C C . ALA A 1 211 ? -27.106 -29.769 26.653 1.00 60.19 211 ALA A C 1
ATOM 1623 O O . ALA A 1 211 ? -27.523 -29.094 25.706 1.00 60.19 211 ALA A O 1
ATOM 1624 N N . CYS A 1 212 ? -27.350 -29.423 27.924 1.00 49.25 212 CYS A N 1
ATOM 1625 C CA . CYS A 1 212 ? -28.132 -28.238 28.309 1.00 49.25 212 CYS A CA 1
ATOM 1626 C C . CYS A 1 212 ? -27.464 -26.914 27.894 1.00 49.25 212 CYS A C 1
ATOM 1628 O O . CYS A 1 212 ? -28.156 -25.918 27.685 1.00 49.25 212 CYS A O 1
ATOM 1630 N N . ALA A 1 213 ? -26.138 -26.897 27.714 1.00 51.09 213 ALA A N 1
ATOM 1631 C CA . ALA A 1 213 ? -25.402 -25.730 27.226 1.00 51.09 213 ALA A CA 1
ATOM 1632 C C . ALA A 1 213 ? -25.365 -25.641 25.685 1.00 51.09 213 ALA A C 1
ATOM 1634 O O . ALA A 1 213 ? -25.087 -24.575 25.131 1.00 51.09 213 ALA A O 1
ATOM 1635 N N . ALA A 1 214 ? -25.659 -26.741 24.980 1.00 56.22 214 ALA A N 1
ATOM 1636 C CA . ALA A 1 214 ? -25.537 -26.872 23.530 1.00 56.22 214 ALA A CA 1
ATOM 1637 C C . ALA A 1 214 ? -26.878 -27.243 22.873 1.00 56.22 214 ALA A C 1
ATOM 1639 O O . ALA A 1 214 ? -27.024 -28.278 22.229 1.00 56.22 214 ALA A O 1
ATOM 1640 N N . THR A 1 215 ? -27.868 -26.358 22.953 1.00 51.22 215 THR A N 1
ATOM 1641 C CA . THR A 1 215 ? -29.184 -26.545 22.313 1.00 51.22 215 THR A CA 1
ATOM 1642 C C . THR A 1 215 ? -29.164 -26.438 20.766 1.00 51.22 215 THR A C 1
ATOM 1644 O O . THR A 1 215 ? -30.221 -26.365 20.136 1.00 51.22 215 THR A O 1
ATOM 1647 N N . GLU A 1 216 ? -27.990 -26.470 20.099 1.00 55.59 216 GLU A N 1
ATOM 1648 C CA . GLU A 1 216 ? -27.805 -26.029 18.699 1.00 55.59 216 GLU A CA 1
ATOM 1649 C C . GLU A 1 216 ? -27.009 -26.969 17.766 1.00 55.59 216 GLU A C 1
ATOM 1651 O O . GLU A 1 216 ? -26.172 -27.767 18.175 1.00 55.59 216 GLU A O 1
ATOM 1656 N N . LYS A 1 217 ? -27.224 -26.834 16.446 1.00 64.12 217 LYS A N 1
ATOM 1657 C CA . LYS A 1 217 ? -26.547 -27.623 15.395 1.00 64.12 217 LYS A CA 1
ATOM 1658 C C . LYS A 1 217 ? -25.154 -27.053 15.057 1.00 64.12 217 LYS A C 1
ATOM 1660 O O . LYS A 1 217 ? -25.053 -25.878 14.719 1.00 64.12 217 LYS A O 1
ATOM 1665 N N . LEU A 1 218 ? -24.106 -27.889 15.075 1.00 66.44 218 LEU A N 1
ATOM 1666 C CA . LEU A 1 218 ? -22.706 -27.502 14.791 1.00 66.44 218 LEU A CA 1
ATOM 1667 C C . LEU A 1 218 ? -22.244 -27.839 13.354 1.00 66.44 218 LEU A C 1
ATOM 1669 O O . LEU A 1 218 ? -22.484 -28.955 12.878 1.00 66.44 218 LEU A O 1
ATOM 1673 N N . PHE A 1 219 ? -21.539 -26.908 12.698 1.00 64.31 219 PHE A N 1
ATOM 1674 C CA . PHE A 1 219 ? -20.983 -27.031 11.335 1.00 64.31 219 PHE A CA 1
ATOM 1675 C C . PHE A 1 219 ? -19.477 -27.394 11.298 1.00 64.31 219 PHE A C 1
ATOM 1677 O O . PHE A 1 219 ? -18.829 -27.484 12.337 1.00 64.31 219 PHE A O 1
ATOM 1684 N N . LEU A 1 220 ? -18.931 -27.600 10.084 1.00 62.72 220 LEU A N 1
ATOM 1685 C CA . LEU A 1 220 ? -17.563 -28.081 9.809 1.00 62.72 220 LEU A CA 1
ATOM 1686 C C . LEU A 1 220 ? -16.460 -27.305 10.567 1.00 62.72 220 LEU A C 1
ATOM 1688 O O . LEU A 1 220 ? -16.463 -26.071 10.525 1.00 62.72 220 LEU A O 1
ATOM 1692 N N . PRO A 1 221 ? -15.489 -28.012 11.179 1.00 70.62 221 PRO A N 1
ATOM 1693 C CA . PRO A 1 221 ? -14.429 -27.415 11.979 1.00 70.62 221 PRO A CA 1
ATOM 1694 C C . PRO A 1 221 ? -13.340 -26.762 11.138 1.00 70.62 221 PRO A C 1
ATOM 1696 O O . PRO A 1 221 ? -13.071 -27.178 10.009 1.00 70.62 221 PRO A O 1
ATOM 1699 N N . GLN A 1 222 ? -12.657 -25.782 11.720 1.00 70.00 222 GLN A N 1
ATOM 1700 C CA . GLN A 1 222 ? -11.428 -25.208 11.168 1.00 70.00 222 GLN A CA 1
ATOM 1701 C C . GLN A 1 222 ? -10.454 -24.867 12.331 1.00 70.00 222 GLN A C 1
ATOM 1703 O O . GLN A 1 222 ? -10.847 -24.870 13.499 1.00 70.00 222 GLN A O 1
ATOM 1708 N N . SER A 1 223 ? -9.153 -24.691 12.044 1.00 69.56 223 SER A N 1
ATOM 1709 C CA . SER A 1 223 ? -8.095 -24.515 13.069 1.00 69.56 223 SER A CA 1
ATOM 1710 C C . SER A 1 223 ? -7.316 -23.224 12.861 1.00 69.56 223 SER A C 1
ATOM 1712 O O . SER A 1 223 ? -6.954 -22.902 11.727 1.00 69.56 223 SER A O 1
ATOM 1714 N N . VAL A 1 224 ? -7.028 -22.518 13.954 1.00 65.31 224 VAL A N 1
ATOM 1715 C CA . VAL A 1 224 ? -6.337 -21.218 14.004 1.00 65.31 224 VAL A CA 1
ATOM 1716 C C . VAL A 1 224 ? -5.551 -21.147 15.321 1.00 65.31 224 VAL A C 1
ATOM 1718 O O . VAL A 1 224 ? -6.118 -21.452 16.366 1.00 65.31 224 VAL A O 1
ATOM 1721 N N . HIS A 1 225 ? -4.261 -20.784 15.302 1.00 62.28 225 HIS A N 1
ATOM 1722 C CA . HIS A 1 225 ? -3.427 -20.571 16.505 1.00 62.28 225 HIS A CA 1
ATOM 1723 C C . HIS A 1 225 ? -3.442 -21.697 17.569 1.00 62.28 225 HIS A C 1
ATOM 1725 O O . HIS A 1 225 ? -3.282 -21.443 18.760 1.00 62.28 225 HIS A O 1
ATOM 1731 N N . GLY A 1 226 ? -3.619 -22.959 17.162 1.00 64.06 226 GLY A N 1
ATOM 1732 C CA . GLY A 1 226 ? -3.682 -24.099 18.092 1.00 64.06 226 GLY A CA 1
ATOM 1733 C C . GLY A 1 226 ? -5.058 -24.336 18.730 1.00 64.06 226 GLY A C 1
ATOM 1734 O O . GLY A 1 226 ? -5.221 -25.291 19.490 1.00 64.06 226 GLY A O 1
ATOM 1735 N N . TYR A 1 227 ? -6.060 -23.540 18.364 1.00 73.00 227 TYR A N 1
ATOM 1736 C CA . TYR A 1 227 ? -7.462 -23.753 18.701 1.00 73.00 227 TYR A CA 1
ATOM 1737 C C . TYR A 1 227 ? -8.202 -24.414 17.536 1.00 73.00 227 TYR A C 1
ATOM 1739 O O . TYR A 1 227 ? -7.813 -24.290 16.364 1.00 73.00 227 TYR A O 1
ATOM 1747 N N . VAL A 1 228 ? -9.282 -25.118 17.864 1.00 77.50 228 VAL A N 1
ATOM 1748 C CA . VAL A 1 228 ? -10.247 -25.649 16.894 1.00 77.50 228 VAL A CA 1
ATOM 1749 C C . VAL A 1 228 ? -11.609 -25.096 17.231 1.00 77.50 228 VAL A C 1
ATOM 1751 O O . VAL A 1 228 ? -11.953 -24.983 18.403 1.00 77.50 228 VAL A O 1
ATOM 1754 N N . TYR A 1 229 ? -12.382 -24.758 16.211 1.00 74.31 229 TYR A N 1
ATOM 1755 C CA . TYR A 1 229 ? -13.685 -24.158 16.421 1.00 74.31 229 TYR A CA 1
ATOM 1756 C C . TYR A 1 229 ? -14.752 -24.747 15.505 1.00 74.31 229 TYR A C 1
ATOM 1758 O O . TYR A 1 229 ? -14.479 -25.146 14.369 1.00 74.31 229 TYR A O 1
ATOM 1766 N N . TRP A 1 230 ? -15.981 -24.762 16.019 1.00 76.50 230 TRP A N 1
ATOM 1767 C CA . TRP A 1 230 ? -17.193 -25.197 15.333 1.00 76.50 230 TRP A CA 1
ATOM 1768 C C . TRP A 1 230 ? -18.255 -24.110 15.428 1.00 76.50 230 TRP A C 1
ATOM 1770 O O . TRP A 1 230 ? -18.521 -23.568 16.500 1.00 76.50 230 TRP A O 1
ATOM 1780 N N . ARG A 1 231 ? -18.897 -23.818 14.297 1.00 68.00 231 ARG A N 1
ATOM 1781 C CA . ARG A 1 231 ? -19.958 -22.807 14.203 1.00 68.00 231 ARG A CA 1
ATOM 1782 C C . ARG A 1 231 ? -21.294 -23.377 14.678 1.00 68.00 231 ARG A C 1
ATOM 1784 O O . ARG A 1 231 ? -21.672 -24.445 14.196 1.00 68.00 231 ARG A O 1
ATOM 1791 N N . THR A 1 232 ? -22.012 -22.666 15.550 1.00 66.38 232 THR A N 1
ATOM 1792 C CA . THR A 1 232 ? -23.380 -23.013 15.979 1.00 66.38 232 THR A CA 1
ATOM 1793 C C . THR A 1 232 ? -24.440 -22.365 15.071 1.00 66.38 232 THR A C 1
ATOM 1795 O O . THR A 1 232 ? -24.167 -21.372 14.398 1.00 66.38 232 THR A O 1
ATOM 1798 N N . HIS A 1 233 ? -25.638 -22.955 14.971 1.00 56.97 233 HIS A N 1
ATOM 1799 C CA . HIS A 1 233 ? -26.649 -22.589 13.965 1.00 56.97 233 HIS A CA 1
ATOM 1800 C C . HIS A 1 233 ? -27.569 -21.414 14.336 1.00 56.97 233 HIS A C 1
ATOM 1802 O O . HIS A 1 233 ? -28.057 -20.762 13.417 1.00 56.97 233 HIS A O 1
ATOM 1808 N N . SER A 1 234 ? -27.860 -21.153 15.615 1.00 52.50 234 SER A N 1
ATOM 1809 C CA . SER A 1 234 ? -28.922 -20.197 16.005 1.00 52.50 234 SER A CA 1
ATOM 1810 C C . SER A 1 234 ? -28.490 -19.114 16.996 1.00 52.50 234 SER A C 1
ATOM 1812 O O . SER A 1 234 ? -29.076 -18.039 16.976 1.00 52.50 234 SER A O 1
ATOM 1814 N N . SER A 1 235 ? -27.439 -19.331 17.787 1.00 56.97 235 SER A N 1
ATOM 1815 C CA . SER A 1 235 ? -27.014 -18.393 18.839 1.00 56.97 235 SER A CA 1
ATOM 1816 C C . SER A 1 235 ? -25.928 -17.425 18.390 1.00 56.97 235 SER A C 1
ATOM 1818 O O . SER A 1 235 ? -25.592 -16.510 19.135 1.00 56.97 235 SER A O 1
ATOM 1820 N N . GLY A 1 236 ? -25.342 -17.632 17.204 1.00 58.03 236 GLY A N 1
ATOM 1821 C CA . GLY A 1 236 ? -24.190 -16.843 16.766 1.00 58.03 236 GLY A CA 1
ATOM 1822 C C . GLY A 1 236 ? -22.984 -17.040 17.691 1.00 58.03 236 GLY A C 1
ATOM 1823 O O . GLY A 1 236 ? -22.325 -16.082 18.073 1.00 58.03 236 GLY A O 1
ATOM 1824 N N . ARG A 1 237 ? -22.692 -18.279 18.109 1.00 67.62 237 ARG A N 1
ATOM 1825 C CA . ARG A 1 237 ? -21.526 -18.598 18.949 1.00 67.62 237 ARG A CA 1
ATOM 1826 C C . ARG A 1 237 ? -20.602 -19.599 18.248 1.00 67.62 237 ARG A C 1
ATOM 1828 O O . ARG A 1 237 ? -21.035 -20.454 17.478 1.00 67.62 237 ARG A O 1
ATOM 1835 N N . LEU A 1 238 ? -19.300 -19.486 18.482 1.00 71.31 238 LEU A N 1
ATOM 1836 C CA . LEU A 1 238 ? -18.331 -20.542 18.211 1.00 71.31 238 LEU A CA 1
ATOM 1837 C C . LEU A 1 238 ? -18.129 -21.329 19.473 1.00 71.31 238 LEU A C 1
ATOM 1839 O O . LEU A 1 238 ? -17.772 -20.777 20.511 1.00 71.31 238 LEU A O 1
ATOM 1843 N N . LEU A 1 239 ? -18.265 -22.635 19.336 1.00 77.38 239 LEU A N 1
ATOM 1844 C CA . LEU A 1 239 ? -17.633 -23.525 20.276 1.00 77.38 239 LEU A CA 1
ATOM 1845 C C . LEU A 1 239 ? -16.150 -23.585 19.919 1.00 77.38 239 LEU A C 1
ATOM 1847 O O . LEU A 1 239 ? -15.810 -23.987 18.804 1.00 77.38 239 LEU A O 1
ATOM 1851 N N . MET A 1 240 ? -15.287 -23.171 20.837 1.00 78.06 240 MET A N 1
ATOM 1852 C CA . MET A 1 240 ? -13.839 -23.248 20.705 1.00 78.06 240 MET A CA 1
ATOM 1853 C C . MET A 1 240 ? -13.287 -24.298 21.662 1.00 78.06 240 MET A C 1
ATOM 1855 O O . MET A 1 240 ? -13.727 -24.417 22.800 1.00 78.06 240 MET A O 1
ATOM 1859 N N . LEU A 1 241 ? -12.307 -25.051 21.181 1.00 82.50 241 LEU A N 1
ATOM 1860 C CA . LEU A 1 241 ? -11.523 -25.998 21.955 1.00 82.50 241 LEU A CA 1
ATOM 1861 C C . LEU A 1 241 ? -10.065 -25.544 21.906 1.00 82.50 241 LEU A C 1
ATOM 1863 O O . LEU A 1 241 ? -9.469 -25.502 20.820 1.00 82.50 241 LEU A O 1
ATOM 1867 N N . ASP A 1 242 ? -9.477 -25.227 23.063 1.00 79.75 242 ASP A N 1
ATOM 1868 C CA . ASP A 1 242 ? -8.017 -25.148 23.154 1.00 79.75 242 ASP A CA 1
ATOM 1869 C C . ASP A 1 242 ? -7.494 -26.572 23.042 1.00 79.75 242 ASP A C 1
ATOM 1871 O O . ASP A 1 242 ? -7.657 -27.382 23.947 1.00 79.75 242 ASP A O 1
ATOM 1875 N N . THR A 1 243 ? -6.873 -26.921 21.915 1.00 72.25 243 THR A N 1
ATOM 1876 C CA . THR A 1 243 ? -6.420 -28.305 21.729 1.00 72.25 243 THR A CA 1
ATOM 1877 C C . THR A 1 243 ? -5.247 -28.667 22.641 1.00 72.25 243 THR A C 1
ATOM 1879 O O . THR A 1 243 ? -4.835 -29.827 22.679 1.00 72.25 243 THR A O 1
ATOM 1882 N N . ARG A 1 244 ? -4.627 -27.691 23.319 1.00 71.25 244 ARG A N 1
ATOM 1883 C CA . ARG A 1 244 ? -3.541 -27.917 24.285 1.00 71.25 244 ARG A CA 1
ATOM 1884 C C . ARG A 1 244 ? -4.115 -28.240 25.657 1.00 71.25 244 ARG A C 1
ATOM 1886 O O . ARG A 1 244 ? -3.756 -29.278 26.210 1.00 71.25 244 ARG A O 1
ATOM 1893 N N . ASP A 1 245 ? -5.046 -27.420 26.125 1.00 74.31 245 ASP A N 1
ATOM 1894 C CA . ASP A 1 245 ? -5.617 -27.550 27.467 1.00 74.31 245 ASP A CA 1
ATOM 1895 C C . ASP A 1 245 ? -6.798 -28.552 27.479 1.00 74.31 245 ASP A C 1
ATOM 1897 O O . ASP A 1 245 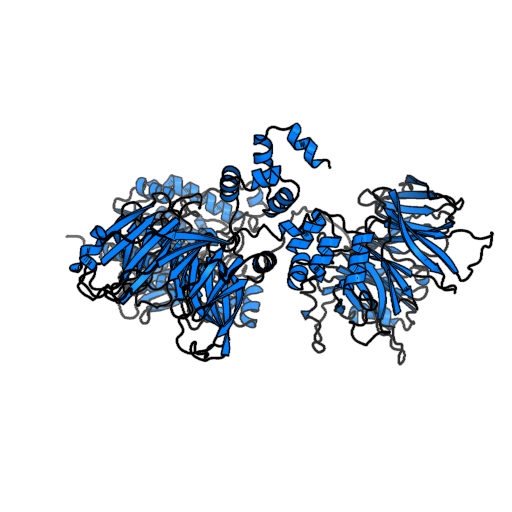? -7.003 -29.250 28.463 1.00 74.31 245 ASP A O 1
ATOM 1901 N N . MET A 1 246 ? -7.428 -28.793 26.318 1.00 81.56 246 MET A N 1
ATOM 1902 C CA . MET A 1 246 ? -8.656 -29.587 26.092 1.00 81.56 246 MET A CA 1
ATOM 1903 C C . MET A 1 246 ? -9.917 -29.012 26.738 1.00 81.56 246 MET A C 1
ATOM 1905 O O . MET A 1 246 ? -10.916 -29.714 26.872 1.00 81.56 246 MET A O 1
ATOM 1909 N N . ASP A 1 247 ? -9.899 -27.718 27.035 1.00 80.19 247 ASP A N 1
ATOM 1910 C CA . ASP A 1 247 ? -11.048 -27.017 27.585 1.00 80.19 247 ASP A CA 1
ATOM 1911 C C . ASP A 1 247 ? -11.892 -26.378 26.487 1.00 80.19 247 ASP A C 1
ATOM 1913 O O . ASP A 1 247 ? -11.384 -25.757 25.539 1.00 80.19 247 ASP A O 1
ATOM 1917 N N . PHE A 1 248 ? -13.205 -26.538 26.640 1.00 80.56 248 PHE A N 1
ATOM 1918 C CA . PHE A 1 248 ? -14.180 -25.848 25.820 1.00 80.56 248 PHE A CA 1
ATOM 1919 C C . PHE A 1 248 ? -14.463 -24.467 26.370 1.00 80.56 248 PHE A C 1
ATOM 1921 O O . PHE A 1 248 ? -14.649 -24.262 27.566 1.00 80.56 248 PHE A O 1
ATOM 1928 N N . PHE A 1 249 ? -14.601 -23.532 25.451 1.00 71.81 249 PHE A N 1
ATOM 1929 C CA . PHE A 1 249 ? -15.115 -22.218 25.753 1.00 71.81 249 PHE A CA 1
ATOM 1930 C C . PHE A 1 249 ? -15.942 -21.731 24.575 1.00 71.81 249 PHE A C 1
ATOM 1932 O O . PHE A 1 249 ? -15.714 -22.087 23.415 1.00 71.81 249 PHE A O 1
ATOM 1939 N N . PHE A 1 250 ? -16.946 -20.925 24.883 1.00 73.56 250 PHE A N 1
ATOM 1940 C CA . PHE A 1 250 ? -17.761 -20.298 23.865 1.00 73.56 250 PHE A CA 1
ATOM 1941 C C . PHE A 1 250 ? -17.215 -18.920 23.559 1.00 73.56 250 PHE A C 1
ATOM 1943 O O . PHE A 1 250 ? -16.991 -18.111 24.455 1.00 73.56 250 PHE A O 1
ATOM 1950 N N . VAL A 1 251 ? -17.053 -18.644 22.274 1.00 68.69 251 VAL A N 1
ATOM 1951 C CA . VAL A 1 251 ? -16.767 -17.301 21.793 1.00 68.69 251 VAL A CA 1
ATOM 1952 C C . VAL A 1 251 ? -17.917 -16.884 20.914 1.00 68.69 251 VAL A C 1
ATOM 1954 O O . VAL A 1 251 ? -18.139 -17.450 19.851 1.00 68.69 251 VAL A O 1
ATOM 1957 N N . ASN A 1 252 ? -18.671 -15.890 21.353 1.00 68.00 252 ASN A N 1
ATOM 1958 C CA . ASN A 1 252 ? -19.759 -15.341 20.553 1.00 68.00 252 ASN A CA 1
ATOM 1959 C C . ASN A 1 252 ? -19.182 -14.817 19.235 1.00 68.00 252 ASN A C 1
ATOM 1961 O O . ASN A 1 252 ? -18.285 -13.982 19.309 1.00 68.00 252 ASN A O 1
ATOM 1965 N N . ILE A 1 253 ? -19.660 -15.283 18.070 1.00 59.84 253 ILE A N 1
ATOM 1966 C CA . ILE A 1 253 ? -19.462 -14.588 16.790 1.00 59.84 253 ILE A CA 1
ATOM 1967 C C . ILE A 1 253 ? -20.687 -13.735 16.536 1.00 59.84 253 ILE A C 1
ATOM 1969 O O . ILE A 1 253 ? -21.719 -14.236 16.094 1.00 59.84 253 ILE A O 1
ATOM 1973 N N . GLN A 1 254 ? -20.552 -12.436 16.724 1.00 58.66 254 GLN A N 1
ATOM 1974 C CA . GLN A 1 254 ? -21.479 -11.515 16.095 1.00 58.66 254 GLN A CA 1
ATOM 1975 C C . GLN A 1 254 ? -20.657 -10.519 15.300 1.00 58.66 254 GLN A C 1
ATOM 1977 O O . GLN A 1 254 ? -19.756 -9.890 15.845 1.00 58.66 254 GLN A O 1
ATOM 1982 N N . PRO A 1 255 ? -20.936 -10.462 13.995 1.00 45.28 255 PRO A N 1
ATOM 1983 C CA . PRO A 1 255 ? -21.460 -9.214 13.497 1.00 45.28 255 PRO A CA 1
ATOM 1984 C C . PRO A 1 255 ? -22.941 -9.394 13.173 1.00 45.28 255 PRO A C 1
ATOM 1986 O O . PRO A 1 255 ? -23.359 -10.428 12.645 1.00 45.28 255 PRO A O 1
ATOM 1989 N N . ASN A 1 256 ? -23.739 -8.434 13.623 1.00 40.78 256 ASN A N 1
ATOM 1990 C CA . ASN A 1 256 ? -25.186 -8.535 13.785 1.00 40.78 256 ASN A CA 1
ATOM 1991 C C . ASN A 1 256 ? -25.958 -9.043 12.544 1.00 40.78 256 ASN A C 1
ATOM 1993 O O . ASN A 1 256 ? -25.695 -8.664 11.407 1.00 40.78 256 ASN A O 1
ATOM 1997 N N . ASN A 1 257 ? -27.002 -9.831 12.835 1.00 37.81 257 ASN A N 1
ATOM 1998 C CA . ASN A 1 257 ? -28.151 -10.204 11.996 1.00 37.81 257 ASN A CA 1
ATOM 1999 C C . ASN A 1 257 ? -27.937 -11.200 10.832 1.00 37.81 257 ASN A C 1
ATOM 2001 O O . ASN A 1 257 ? -28.133 -10.892 9.660 1.00 37.81 257 ASN A O 1
ATOM 2005 N N . GLY A 1 258 ? -27.697 -12.468 11.199 1.00 44.72 258 GLY A N 1
ATOM 2006 C CA . GLY A 1 258 ? -28.000 -13.654 10.380 1.00 44.72 258 GLY A CA 1
ATOM 2007 C C . GLY A 1 258 ? -26.777 -14.449 9.912 1.00 44.72 258 GLY A C 1
ATOM 2008 O O . GLY A 1 258 ? -25.899 -13.938 9.222 1.00 44.72 258 GLY A O 1
ATOM 2009 N N . LEU A 1 259 ? -26.727 -15.751 10.234 1.00 39.31 259 LEU A N 1
ATOM 2010 C CA . LEU A 1 259 ? -25.727 -16.673 9.687 1.00 39.31 259 LEU A CA 1
ATOM 2011 C C . LEU A 1 259 ? -25.848 -16.747 8.153 1.00 39.31 259 LEU A C 1
ATOM 2013 O O . LEU A 1 259 ? -26.625 -17.539 7.619 1.00 39.31 259 LEU A O 1
ATOM 2017 N N . VAL A 1 260 ? -25.005 -16.017 7.420 1.00 46.03 260 VAL A N 1
ATOM 2018 C CA . VAL A 1 260 ? -24.800 -16.324 5.999 1.00 46.03 260 VAL A CA 1
ATOM 2019 C C . VAL A 1 260 ? -23.955 -17.611 5.917 1.00 46.03 260 VAL A C 1
ATOM 2021 O O . VAL A 1 260 ? -22.936 -17.726 6.613 1.00 46.03 260 VAL A O 1
ATOM 2024 N N . PRO A 1 261 ? -24.308 -18.618 5.097 1.00 47.66 261 PRO A N 1
ATOM 2025 C CA . PRO A 1 261 ? -23.533 -19.859 4.949 1.00 47.66 261 PRO A CA 1
ATOM 2026 C C . PRO A 1 261 ? -22.089 -19.689 4.421 1.00 47.66 261 PRO A C 1
ATOM 2028 O O . PRO A 1 261 ? -21.386 -20.684 4.264 1.00 47.66 261 PRO A O 1
ATOM 2031 N N . SER A 1 262 ? -21.650 -18.461 4.122 1.00 51.59 262 SER A N 1
ATOM 2032 C CA . SER A 1 262 ? -20.400 -18.101 3.434 1.00 51.59 262 SER A CA 1
ATOM 2033 C C . SER A 1 262 ? -19.242 -17.652 4.346 1.00 51.59 262 SER A C 1
ATOM 2035 O O . SER A 1 262 ? -18.209 -17.255 3.814 1.00 51.59 262 SER A O 1
ATOM 2037 N N . GLN A 1 263 ? -19.381 -17.710 5.678 1.00 64.00 263 GLN A N 1
ATOM 2038 C CA . GLN A 1 263 ? -18.352 -17.260 6.638 1.00 64.00 263 GLN A CA 1
ATOM 2039 C C . GLN A 1 263 ? -17.270 -18.330 6.915 1.00 64.00 263 GLN A C 1
ATOM 2041 O O . GLN A 1 263 ? -17.596 -19.509 7.085 1.00 64.00 263 GLN A O 1
ATOM 2046 N N . VAL A 1 264 ? -15.994 -17.938 7.004 1.00 65.19 264 VAL A N 1
ATOM 2047 C CA . VAL A 1 264 ? -14.825 -18.817 7.241 1.00 65.19 264 VAL A CA 1
ATOM 2048 C C . VAL A 1 264 ? -13.835 -18.161 8.201 1.00 65.19 264 VAL A C 1
ATOM 2050 O O . VAL A 1 264 ? -13.607 -16.982 8.095 1.00 65.19 264 VAL A O 1
ATOM 2053 N N . ILE A 1 265 ? -13.180 -18.883 9.100 1.00 69.12 265 ILE A N 1
ATOM 2054 C CA . ILE A 1 265 ? -12.411 -18.318 10.221 1.00 69.12 265 ILE A CA 1
ATOM 2055 C C . ILE A 1 265 ? -10.900 -18.577 10.032 1.00 69.12 265 ILE A C 1
ATOM 2057 O O . ILE A 1 265 ? -10.492 -19.672 9.663 1.00 69.12 265 ILE A O 1
ATOM 2061 N N . GLY A 1 266 ? -10.034 -17.589 10.256 1.00 65.00 266 GLY A N 1
ATOM 2062 C CA . GLY A 1 266 ? -8.584 -17.630 10.012 1.00 65.00 266 GLY A CA 1
ATOM 2063 C C . GLY A 1 266 ? -7.725 -17.022 11.124 1.00 65.00 266 GLY A C 1
ATOM 2064 O O . GLY A 1 266 ? -8.234 -16.627 12.166 1.00 65.00 266 GLY A O 1
ATOM 2065 N N . GLU A 1 267 ? -6.405 -16.985 10.910 1.00 62.16 267 GLU A N 1
ATOM 2066 C CA . GLU A 1 267 ? -5.444 -16.300 11.796 1.00 62.16 267 GLU A CA 1
ATOM 2067 C C . GLU A 1 267 ? -5.433 -14.802 11.488 1.00 62.16 267 GLU A C 1
ATOM 2069 O O . GLU A 1 267 ? -5.409 -14.416 10.317 1.00 62.16 267 GLU A O 1
ATOM 2074 N N . ALA A 1 268 ? -5.490 -13.980 12.536 1.00 59.25 268 ALA A N 1
ATOM 2075 C CA . ALA A 1 268 ? -5.337 -12.537 12.422 1.00 59.25 268 ALA A CA 1
ATOM 2076 C C . ALA A 1 268 ? -3.845 -12.165 12.404 1.00 59.25 268 ALA A C 1
ATOM 2078 O O . ALA A 1 268 ? -2.992 -12.948 12.822 1.00 59.25 268 ALA A O 1
ATOM 2079 N N . GLU A 1 269 ? -3.522 -10.969 11.911 1.00 53.69 269 GLU A N 1
ATOM 2080 C CA . GLU A 1 269 ? -2.130 -10.505 11.795 1.00 53.69 269 GLU A CA 1
ATOM 2081 C C . GLU A 1 269 ? -1.468 -10.284 13.176 1.00 53.69 269 GLU A C 1
ATOM 2083 O O . GLU A 1 269 ? -0.256 -10.446 13.323 1.00 53.69 269 GLU A O 1
ATOM 2088 N N . GLU A 1 270 ? -2.274 -10.009 14.208 1.00 53.88 270 GLU A N 1
ATOM 2089 C CA . GLU A 1 270 ? -1.861 -9.896 15.613 1.00 53.88 270 GLU A CA 1
ATOM 2090 C C . GLU A 1 270 ? -1.933 -11.236 16.362 1.00 53.88 270 GLU A C 1
ATOM 2092 O O . GLU A 1 270 ? -2.954 -11.933 16.377 1.00 53.88 270 GLU A O 1
ATOM 2097 N N . VAL A 1 271 ? -0.836 -11.581 17.046 1.00 55.06 271 VAL A N 1
ATOM 2098 C CA . VAL A 1 271 ? -0.697 -12.839 17.790 1.00 55.06 271 VAL A CA 1
ATOM 2099 C C . VAL A 1 271 ? -1.690 -12.881 18.952 1.00 55.06 271 VAL A C 1
ATOM 2101 O O . VAL A 1 271 ? -1.583 -12.108 19.896 1.00 55.06 271 VAL A O 1
ATOM 2104 N N . GLY A 1 272 ? -2.614 -13.845 18.915 1.00 57.78 272 GLY A N 1
ATOM 2105 C CA . GLY A 1 272 ? -3.613 -14.048 19.971 1.00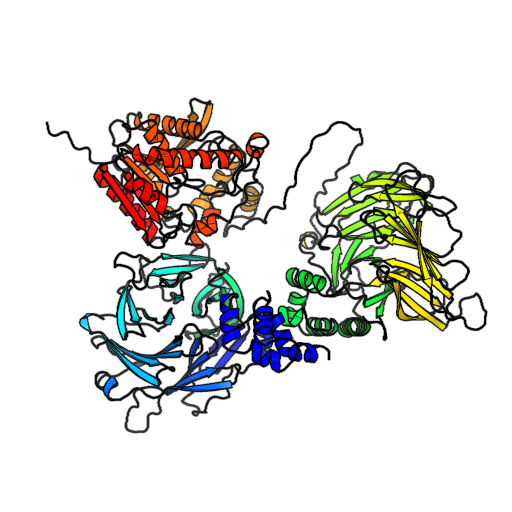 57.78 272 GLY A CA 1
ATOM 2106 C C . GLY A 1 272 ? -5.039 -13.629 19.602 1.00 57.78 272 GLY A C 1
ATOM 2107 O O . GLY A 1 272 ? -5.923 -13.763 20.453 1.00 57.78 272 GLY A O 1
ATOM 2108 N N . ARG A 1 273 ? -5.290 -13.199 18.352 1.00 67.62 273 ARG A N 1
ATOM 2109 C CA . ARG A 1 273 ? -6.632 -12.887 17.825 1.00 67.62 273 ARG A CA 1
ATOM 2110 C C . ARG A 1 273 ? -7.104 -13.891 16.755 1.00 67.62 273 ARG A C 1
ATOM 2112 O O . ARG A 1 273 ? -6.330 -14.391 15.944 1.00 67.62 273 ARG A O 1
ATOM 2119 N N . LEU A 1 274 ? -8.395 -14.214 16.773 1.00 70.12 274 LEU A N 1
ATOM 2120 C CA . LEU A 1 274 ? -9.113 -15.106 15.856 1.00 70.12 274 LEU A CA 1
ATOM 2121 C C . LEU A 1 274 ? -9.791 -14.283 14.769 1.00 70.12 274 LEU A C 1
ATOM 2123 O O . LEU A 1 274 ? -10.560 -13.423 15.141 1.00 70.12 274 LEU A O 1
ATOM 2127 N N . ALA A 1 275 ? -9.595 -14.568 13.483 1.00 72.44 275 ALA A N 1
ATOM 2128 C CA . ALA A 1 275 ? -10.180 -13.838 12.352 1.00 72.44 275 ALA A CA 1
ATOM 2129 C C . ALA A 1 275 ? -11.378 -14.578 11.700 1.00 72.44 275 ALA A C 1
ATOM 2131 O O . ALA A 1 275 ? -11.418 -15.796 11.724 1.00 72.44 275 ALA A O 1
ATOM 2132 N N . VAL A 1 276 ? -12.339 -13.892 11.078 1.00 74.06 276 VAL A N 1
ATOM 2133 C CA . VAL A 1 276 ? -13.579 -14.379 10.439 1.00 74.06 276 VAL A CA 1
ATOM 2134 C C . VAL A 1 276 ? -13.754 -13.643 9.119 1.00 74.06 276 VAL A C 1
ATOM 2136 O O . VAL A 1 276 ? -13.789 -12.427 9.087 1.00 74.06 276 VAL A O 1
ATOM 2139 N N . PHE A 1 277 ? -13.917 -14.381 8.035 1.00 69.94 277 PHE A N 1
ATOM 2140 C CA . PHE A 1 277 ? -13.991 -13.914 6.667 1.00 69.94 277 PHE A CA 1
ATOM 2141 C C . PHE A 1 277 ? -15.370 -14.171 6.072 1.00 69.94 277 PHE A C 1
ATOM 2143 O O . PHE A 1 277 ? -15.802 -15.322 6.012 1.00 69.94 277 PHE A O 1
ATOM 2150 N N . ASN A 1 278 ? -16.036 -13.136 5.569 1.00 69.31 278 ASN A N 1
ATOM 2151 C CA . ASN A 1 278 ? -17.426 -13.175 5.124 1.00 69.31 278 ASN A CA 1
ATOM 2152 C C . ASN A 1 278 ? -17.539 -12.690 3.682 1.00 69.31 278 ASN A C 1
ATOM 2154 O O . ASN A 1 278 ? -17.015 -11.632 3.373 1.00 69.31 278 ASN A O 1
ATOM 2158 N N . ILE A 1 279 ? -18.250 -13.402 2.794 1.00 65.88 279 ILE A N 1
ATOM 2159 C CA . ILE A 1 279 ? -18.651 -12.769 1.527 1.00 65.88 279 ILE A CA 1
ATOM 2160 C C . ILE A 1 279 ? -19.934 -12.029 1.747 1.00 65.88 279 ILE A C 1
ATOM 2162 O O . ILE A 1 279 ? -20.961 -12.651 2.040 1.00 65.88 279 ILE A O 1
ATOM 2166 N N . ILE A 1 280 ? -19.857 -10.738 1.483 1.00 66.31 280 ILE A N 1
ATOM 2167 C CA . ILE A 1 280 ? -21.017 -9.891 1.361 1.00 66.31 280 ILE A CA 1
ATOM 2168 C C . ILE A 1 280 ? -21.317 -9.709 -0.120 1.00 66.31 280 ILE A C 1
ATOM 2170 O O . ILE A 1 280 ? -20.459 -9.382 -0.941 1.00 66.31 280 ILE A O 1
ATOM 2174 N N . PHE A 1 281 ? -22.559 -10.035 -0.456 1.00 56.72 281 PHE A N 1
ATOM 2175 C CA . PHE A 1 281 ? -23.132 -9.875 -1.776 1.00 56.72 281 PHE A CA 1
ATOM 2176 C C . PHE A 1 281 ? -23.992 -8.627 -1.707 1.00 56.72 281 PHE A C 1
ATOM 2178 O O . PHE A 1 281 ? -25.083 -8.682 -1.147 1.00 56.72 281 PHE A O 1
ATOM 2185 N N . ASP A 1 282 ? -23.491 -7.514 -2.218 1.00 51.50 282 ASP A N 1
ATOM 2186 C CA . ASP A 1 282 ? -24.266 -6.285 -2.292 1.00 51.50 282 ASP A CA 1
ATOM 2187 C C . ASP A 1 282 ? -24.475 -5.857 -3.748 1.00 51.50 282 ASP A C 1
ATOM 2189 O O . ASP A 1 282 ? -24.110 -6.552 -4.702 1.00 51.50 282 ASP A O 1
ATOM 2193 N N . VAL A 1 283 ? -25.107 -4.699 -3.882 1.00 44.59 283 VAL A N 1
ATOM 2194 C CA . VAL A 1 283 ? -25.477 -4.084 -5.151 1.00 44.59 283 VAL A CA 1
ATOM 2195 C C . VAL A 1 283 ? -24.283 -3.378 -5.832 1.00 44.59 283 VAL A C 1
ATOM 2197 O O . VAL A 1 283 ? -24.352 -3.155 -7.038 1.00 44.59 283 VAL A O 1
ATOM 2200 N N . SER A 1 284 ? -23.195 -3.054 -5.107 1.00 47.84 284 SER A N 1
ATOM 2201 C CA . SER A 1 284 ? -21.993 -2.330 -5.581 1.00 47.84 284 SER A CA 1
ATOM 2202 C C . SER A 1 284 ? -20.815 -3.235 -5.965 1.00 47.84 284 SER A C 1
ATOM 2204 O O . SER A 1 284 ? -19.905 -2.800 -6.668 1.00 47.84 284 SER A O 1
ATOM 2206 N N . GLY A 1 285 ? -20.859 -4.508 -5.589 1.00 57.50 285 GLY A N 1
ATOM 2207 C CA . GLY A 1 285 ? -19.846 -5.495 -5.923 1.00 57.50 285 GLY A CA 1
ATOM 2208 C C . GLY A 1 285 ? -19.683 -6.504 -4.796 1.00 57.50 285 GLY A C 1
ATOM 2209 O O . GLY A 1 285 ? -19.683 -6.182 -3.612 1.00 57.50 285 GLY A O 1
ATOM 2210 N N . HIS A 1 286 ? -19.523 -7.776 -5.145 1.00 71.38 286 HIS A N 1
ATOM 2211 C CA . HIS A 1 286 ? -19.260 -8.779 -4.122 1.00 71.38 286 HIS A CA 1
ATOM 2212 C C . HIS A 1 286 ? -17.920 -8.504 -3.451 1.00 71.38 286 HIS A C 1
ATOM 2214 O O . HIS A 1 286 ? -16.943 -8.177 -4.117 1.00 71.38 286 HIS A O 1
ATOM 2220 N N . LYS A 1 287 ? -17.848 -8.702 -2.143 1.00 67.94 287 LYS A N 1
ATOM 2221 C CA . LYS A 1 287 ? -16.648 -8.409 -1.361 1.00 67.94 287 LYS A CA 1
ATOM 2222 C C . LYS A 1 287 ? -16.435 -9.442 -0.275 1.00 67.94 287 LYS A C 1
ATOM 2224 O O . LYS A 1 287 ? -17.377 -10.101 0.156 1.00 67.94 287 LYS A O 1
ATOM 2229 N N . VAL A 1 288 ? -15.189 -9.600 0.140 1.00 71.38 288 VAL A N 1
ATOM 2230 C CA . VAL A 1 288 ? -14.814 -10.393 1.309 1.00 71.38 288 VAL A CA 1
ATOM 2231 C C . VAL A 1 288 ? -14.501 -9.464 2.441 1.00 71.38 288 VAL A C 1
ATOM 2233 O O . VAL A 1 288 ? -13.563 -8.695 2.330 1.00 71.38 288 VAL A O 1
ATOM 2236 N N . GLU A 1 289 ? -15.160 -9.634 3.560 1.00 72.00 289 GLU A N 1
ATOM 2237 C CA . GLU A 1 289 ? -14.838 -8.959 4.807 1.00 72.00 289 GLU A CA 1
ATOM 2238 C C . GLU A 1 289 ? -14.040 -9.902 5.698 1.00 72.00 289 GLU A C 1
ATOM 2240 O O . GLU A 1 289 ? -14.167 -11.108 5.553 1.00 72.00 289 GLU A O 1
ATOM 2245 N N . LEU A 1 290 ? -13.199 -9.370 6.573 1.00 64.81 290 LEU A N 1
ATOM 2246 C CA . LEU A 1 290 ? -12.349 -10.022 7.560 1.00 64.81 290 LEU A CA 1
ATOM 2247 C C . LEU A 1 290 ? -12.598 -9.322 8.889 1.00 64.81 290 LEU A C 1
ATOM 2249 O O . LEU A 1 290 ? -12.525 -8.103 8.925 1.00 64.81 290 LEU A O 1
ATOM 2253 N N . HIS A 1 291 ? -12.811 -10.080 9.958 1.00 68.56 291 HIS A N 1
ATOM 2254 C CA . HIS A 1 291 ? -13.056 -9.616 11.316 1.00 68.56 291 HIS A CA 1
ATOM 2255 C C . HIS A 1 291 ? -12.286 -10.436 12.346 1.00 68.56 291 HIS A C 1
ATOM 2257 O O . HIS A 1 291 ? -12.469 -11.638 12.355 1.00 68.56 291 HIS A O 1
ATOM 2263 N N . SER A 1 292 ? -11.507 -9.852 13.260 1.00 68.44 292 SER A N 1
ATOM 2264 C CA . SER A 1 292 ? -10.755 -10.551 14.303 1.00 68.44 292 SER A CA 1
ATOM 2265 C C . SER A 1 292 ? -11.147 -10.265 15.744 1.00 68.44 292 SER A C 1
ATOM 2267 O O . SER A 1 292 ? -11.590 -9.198 16.099 1.00 68.44 292 SER A O 1
ATOM 2269 N N . LYS A 1 293 ? -10.937 -11.190 16.666 1.00 68.19 293 LYS A N 1
ATOM 2270 C CA . LYS A 1 293 ? -11.245 -10.991 18.086 1.00 68.19 293 LYS A CA 1
ATOM 2271 C C . LYS A 1 293 ? -10.194 -11.659 18.956 1.00 68.19 293 LYS A C 1
ATOM 2273 O O . LYS A 1 293 ? -9.797 -12.776 18.633 1.00 68.19 293 LYS A O 1
ATOM 2278 N N . ALA A 1 294 ? -9.729 -11.031 20.041 1.00 68.06 294 ALA A N 1
ATOM 2279 C CA . ALA A 1 294 ? -8.774 -11.697 20.932 1.00 68.06 294 ALA A CA 1
ATOM 2280 C C . ALA A 1 294 ? -9.380 -12.958 21.550 1.00 68.06 294 ALA A C 1
ATOM 2282 O O . ALA A 1 294 ? -10.523 -12.970 22.000 1.00 68.06 294 ALA A O 1
ATOM 2283 N N . ILE A 1 295 ? -8.587 -14.029 21.575 1.00 64.12 295 ILE A N 1
ATOM 2284 C CA . ILE A 1 295 ? -9.064 -15.369 21.937 1.00 64.12 295 ILE A CA 1
ATOM 2285 C C . ILE A 1 295 ? -9.301 -15.497 23.448 1.00 64.12 295 ILE A C 1
ATOM 2287 O O . ILE A 1 295 ? -10.261 -16.139 23.858 1.00 64.12 295 ILE A O 1
ATOM 2291 N N . ARG A 1 296 ? -8.443 -14.880 24.273 1.00 62.44 296 ARG A N 1
ATOM 2292 C CA . ARG A 1 296 ? -8.579 -14.800 25.744 1.00 62.44 296 ARG A CA 1
ATOM 2293 C C . ARG A 1 296 ? -8.797 -13.354 26.205 1.00 62.44 296 ARG A C 1
ATOM 2295 O O . ARG A 1 296 ? -8.238 -12.914 27.205 1.00 62.44 296 ARG A O 1
ATOM 2302 N N . GLY A 1 297 ? -9.535 -12.597 25.401 1.00 52.94 297 GLY A N 1
ATOM 2303 C CA . GLY A 1 297 ? -10.030 -11.282 25.785 1.00 52.94 297 GLY A CA 1
ATOM 2304 C C . GLY A 1 297 ? -11.007 -11.357 26.951 1.00 52.94 297 GLY A C 1
ATOM 2305 O O . GLY A 1 297 ? -11.637 -12.396 27.152 1.00 52.94 297 GLY A O 1
ATOM 2306 N N . GLY A 1 298 ? -11.153 -10.266 27.705 1.00 50.47 298 GLY A N 1
ATOM 2307 C CA . GLY A 1 298 ? -12.270 -10.134 28.646 1.00 50.47 298 GLY A CA 1
ATOM 2308 C C . GLY A 1 298 ? -13.618 -10.238 27.917 1.00 50.47 298 GLY A C 1
ATOM 2309 O O . GLY A 1 298 ? -13.676 -10.095 26.695 1.00 50.47 298 GLY A O 1
ATOM 2310 N N . ALA A 1 299 ? -14.705 -10.491 28.652 1.00 52.06 299 ALA A N 1
ATOM 2311 C CA . ALA A 1 299 ? -16.043 -10.706 28.081 1.00 52.06 299 ALA A CA 1
ATOM 2312 C C . ALA A 1 299 ? -16.525 -9.566 27.150 1.00 52.06 299 ALA A C 1
ATOM 2314 O O . ALA A 1 299 ? -17.309 -9.823 26.235 1.00 52.06 299 ALA A O 1
ATOM 2315 N N . ASP A 1 300 ? -15.982 -8.359 27.327 1.00 53.81 300 ASP A N 1
ATOM 2316 C CA . ASP A 1 300 ? -16.343 -7.134 26.601 1.00 53.81 300 ASP A CA 1
ATOM 2317 C C . ASP A 1 300 ? -15.566 -6.913 25.294 1.00 53.81 300 ASP A C 1
ATOM 2319 O O . ASP A 1 300 ? -15.764 -5.918 24.600 1.00 53.81 300 ASP A O 1
ATOM 2323 N N . GLU A 1 301 ? -14.668 -7.826 24.921 1.00 60.91 301 GLU A N 1
ATOM 2324 C CA . GLU A 1 301 ? -13.867 -7.656 23.714 1.00 60.91 301 GLU A CA 1
ATOM 2325 C C . GLU A 1 301 ? -14.684 -7.971 22.450 1.00 60.91 301 GLU A C 1
ATOM 2327 O O . GLU A 1 301 ? -15.166 -9.091 22.276 1.00 60.91 301 GLU A O 1
ATOM 2332 N N . GLN A 1 302 ? -14.869 -7.002 21.549 1.00 63.12 302 GLN A N 1
ATOM 2333 C CA . GLN A 1 302 ? -15.753 -7.146 20.384 1.00 63.12 302 GLN A CA 1
ATOM 2334 C C . GLN A 1 302 ? -15.058 -7.687 19.128 1.00 63.12 302 GLN A C 1
ATOM 2336 O O . GLN A 1 302 ? -13.827 -7.704 19.019 1.00 63.12 302 GLN A O 1
ATOM 2341 N N . TRP A 1 303 ? -15.867 -8.197 18.187 1.00 65.69 303 TRP A N 1
ATOM 2342 C CA . TRP A 1 303 ? -15.343 -8.622 16.895 1.00 65.69 303 TRP A CA 1
ATOM 2343 C C . TRP A 1 303 ? -14.861 -7.441 16.126 1.00 65.69 303 TRP A C 1
ATOM 2345 O O . TRP A 1 303 ? -15.533 -6.426 15.981 1.00 65.69 303 TRP A O 1
ATOM 2355 N N . ARG A 1 304 ? -13.667 -7.645 15.614 1.00 72.00 304 ARG A N 1
ATOM 2356 C CA . ARG A 1 304 ? -12.885 -6.597 15.074 1.00 72.00 304 ARG A CA 1
ATOM 2357 C C . ARG A 1 304 ? -12.797 -6.732 13.563 1.00 72.00 304 ARG A C 1
ATOM 2359 O O . ARG A 1 304 ? -11.779 -7.231 13.124 1.00 72.00 304 ARG A O 1
ATOM 2366 N N . HIS A 1 305 ? -13.819 -6.392 12.762 1.00 69.06 305 HIS A N 1
ATOM 2367 C CA . HIS A 1 305 ? -13.589 -6.155 11.331 1.00 69.06 305 HIS A CA 1
ATOM 2368 C C . HIS A 1 305 ? -12.201 -5.495 11.134 1.00 69.06 305 HIS A C 1
ATOM 2370 O O . HIS A 1 305 ? -11.845 -4.500 11.753 1.00 69.06 305 HIS A O 1
ATOM 2376 N N . ASP A 1 306 ? -11.334 -6.204 10.405 1.00 62.94 306 ASP A N 1
ATOM 2377 C CA . ASP A 1 306 ? -9.934 -5.870 10.129 1.00 62.94 306 ASP A CA 1
ATOM 2378 C C . ASP A 1 306 ? -9.718 -5.565 8.660 1.00 62.94 306 ASP A C 1
ATOM 2380 O O . ASP A 1 306 ? -8.705 -4.995 8.262 1.00 62.94 306 ASP A O 1
ATOM 2384 N N . ARG A 1 307 ? -10.623 -5.985 7.778 1.00 75.25 307 ARG A N 1
ATOM 2385 C CA . ARG A 1 307 ? -10.426 -5.728 6.358 1.00 75.25 307 ARG A CA 1
ATOM 2386 C C . ARG A 1 307 ? -11.653 -6.039 5.556 1.00 75.25 307 ARG A C 1
ATOM 2388 O O . ARG A 1 307 ? -12.339 -6.990 5.854 1.00 75.25 307 ARG A O 1
ATOM 2395 N N . THR A 1 308 ? -11.871 -5.330 4.467 1.00 69.12 308 THR A N 1
ATOM 2396 C CA . THR A 1 308 ? -12.613 -5.921 3.362 1.00 69.12 308 THR A CA 1
ATOM 2397 C C . THR A 1 308 ? -11.773 -5.801 2.141 1.00 69.12 308 THR A C 1
ATOM 2399 O O . THR A 1 308 ? -10.958 -4.895 2.003 1.00 69.12 308 THR A O 1
ATOM 2402 N N . VAL A 1 309 ? -11.966 -6.775 1.286 1.00 75.12 309 VAL A N 1
ATOM 2403 C CA . VAL A 1 309 ? -11.307 -6.884 0.025 1.00 75.12 309 VAL A CA 1
ATOM 2404 C C . VAL A 1 309 ? -12.398 -7.016 -1.020 1.00 75.12 309 VAL A C 1
ATOM 2406 O O . VAL A 1 309 ? -13.112 -8.029 -1.026 1.00 75.12 309 VAL A O 1
ATOM 2409 N N . PRO A 1 310 ? -12.570 -5.995 -1.871 1.00 72.94 310 PRO A N 1
ATOM 2410 C CA . PRO A 1 310 ? -13.523 -6.062 -2.958 1.00 72.94 310 PRO A CA 1
ATOM 2411 C C . PRO A 1 310 ? -13.142 -7.218 -3.881 1.00 72.94 310 PRO A C 1
ATOM 2413 O O . PRO A 1 310 ? -11.963 -7.499 -4.132 1.00 72.94 310 PRO A O 1
ATOM 2416 N N . LEU A 1 311 ? -14.156 -7.940 -4.346 1.00 73.38 311 LEU A N 1
ATOM 2417 C CA . LEU A 1 311 ? -14.000 -8.982 -5.346 1.00 73.38 311 LEU A CA 1
ATOM 2418 C C . LEU A 1 311 ? -14.394 -8.424 -6.700 1.00 73.38 311 LEU A C 1
ATOM 2420 O O . LEU A 1 311 ? -15.148 -7.463 -6.804 1.00 73.38 311 LEU A O 1
ATOM 2424 N N . LEU A 1 312 ? -13.881 -9.038 -7.761 1.00 74.12 312 LEU A N 1
ATOM 2425 C CA . LEU A 1 312 ? -14.031 -8.441 -9.080 1.00 74.12 312 LEU A CA 1
ATOM 2426 C C . LEU A 1 312 ? -15.517 -8.372 -9.480 1.00 74.12 312 LEU A C 1
ATOM 2428 O O . LEU A 1 312 ? -16.224 -9.387 -9.394 1.00 74.12 312 LEU A O 1
ATOM 2432 N N . PRO A 1 313 ? -15.982 -7.203 -9.947 1.00 67.94 313 PRO A N 1
ATOM 2433 C CA . PRO A 1 313 ? -17.354 -7.020 -10.389 1.00 67.94 313 PRO A CA 1
ATOM 2434 C C . PRO A 1 313 ? -17.642 -7.884 -11.621 1.00 67.94 313 PRO A C 1
ATOM 2436 O O . PRO A 1 313 ? -16.733 -8.321 -12.329 1.00 67.94 313 PRO A O 1
ATOM 2439 N N . GLY A 1 314 ? -18.919 -8.176 -11.866 1.00 68.56 314 GLY A N 1
ATOM 2440 C CA . GLY A 1 314 ? -19.337 -9.054 -12.960 1.00 68.56 314 GLY A CA 1
ATOM 2441 C C . GLY A 1 314 ? -19.181 -10.544 -12.671 1.00 68.56 314 GLY A C 1
ATOM 2442 O O . GLY A 1 314 ? -19.593 -11.347 -13.495 1.00 68.56 314 GLY A O 1
ATOM 2443 N N . TYR A 1 315 ? -18.649 -10.935 -11.514 1.00 70.38 315 TYR A N 1
ATOM 2444 C CA . TYR A 1 315 ? -18.693 -12.312 -11.038 1.00 70.38 315 TYR A CA 1
ATOM 2445 C C . TYR A 1 315 ? -19.666 -12.421 -9.873 1.00 70.38 315 TYR A C 1
ATOM 2447 O O . TYR A 1 315 ? -19.664 -11.550 -9.026 1.00 70.38 315 TYR A O 1
ATOM 2455 N N . LYS A 1 316 ? -20.434 -13.498 -9.756 1.00 71.06 316 LYS A N 1
ATOM 2456 C CA . LYS A 1 316 ? -21.105 -13.893 -8.516 1.00 71.06 316 LYS A CA 1
ATOM 2457 C C . LYS A 1 316 ? -20.127 -14.698 -7.677 1.00 71.06 316 LYS A C 1
ATOM 2459 O O . LYS A 1 316 ? -19.564 -15.652 -8.201 1.00 71.06 316 LYS A O 1
ATOM 2464 N N . TRP A 1 317 ? -19.923 -14.358 -6.405 1.00 73.38 317 TRP A N 1
ATOM 2465 C CA . TRP A 1 317 ? -18.798 -14.904 -5.628 1.00 73.38 317 TRP A CA 1
ATOM 2466 C C . TRP A 1 317 ? -19.156 -15.919 -4.553 1.00 73.38 317 TRP A C 1
ATOM 2468 O O . TRP A 1 317 ? -20.286 -16.032 -4.120 1.00 73.38 317 TRP A O 1
ATOM 2478 N N . ARG A 1 318 ? -18.190 -16.684 -4.071 1.00 68.50 318 ARG A N 1
ATOM 2479 C CA . ARG A 1 318 ? -18.352 -17.538 -2.899 1.00 68.50 318 ARG A CA 1
ATOM 2480 C C . ARG A 1 318 ? -17.008 -17.722 -2.205 1.00 68.50 318 ARG A C 1
ATOM 2482 O O . ARG A 1 318 ? -16.021 -18.033 -2.870 1.00 68.50 318 ARG A O 1
ATOM 2489 N N . ILE A 1 319 ? -16.978 -17.582 -0.875 1.00 70.50 319 ILE A N 1
ATOM 2490 C CA . ILE A 1 319 ? -15.824 -17.997 -0.076 1.00 70.50 319 ILE A CA 1
ATOM 2491 C C . ILE A 1 319 ? -15.869 -19.505 -0.031 1.00 70.50 319 ILE A C 1
ATOM 2493 O O . ILE A 1 319 ? -16.901 -20.124 0.259 1.00 70.50 319 ILE A O 1
ATOM 2497 N N . ILE A 1 320 ? -14.719 -20.085 -0.320 1.00 69.06 320 ILE A N 1
ATOM 2498 C CA . ILE A 1 320 ? -14.550 -21.511 -0.198 1.00 69.06 320 ILE A CA 1
ATOM 2499 C C . ILE A 1 320 ? -13.924 -21.851 1.148 1.00 69.06 320 ILE A C 1
ATOM 2501 O O . ILE A 1 320 ? -14.527 -22.604 1.908 1.00 69.06 320 ILE A O 1
ATOM 2505 N N . LYS A 1 321 ? -12.717 -21.344 1.429 1.00 67.12 321 LYS A N 1
ATOM 2506 C CA . LYS A 1 321 ? -12.016 -21.578 2.698 1.00 67.12 321 LYS A CA 1
ATOM 2507 C C . LYS A 1 321 ? -10.833 -20.630 2.894 1.00 67.12 321 LYS A C 1
ATOM 2509 O O . LYS A 1 321 ? -10.525 -19.848 2.004 1.00 67.12 321 LYS A O 1
ATOM 2514 N N . ILE A 1 322 ? -10.131 -20.781 4.015 1.00 69.50 322 ILE A N 1
ATOM 2515 C CA . ILE A 1 322 ? -8.890 -20.089 4.377 1.00 69.50 322 ILE A CA 1
ATOM 2516 C C . ILE A 1 322 ? -7.788 -21.093 4.728 1.00 69.50 322 ILE A C 1
ATOM 2518 O O . ILE A 1 322 ? -8.082 -22.153 5.287 1.00 69.50 322 ILE A O 1
ATOM 2522 N N . ALA A 1 323 ? -6.535 -20.803 4.380 1.00 64.38 323 ALA A N 1
ATOM 2523 C CA . ALA A 1 323 ? -5.370 -21.540 4.869 1.00 64.38 323 ALA A CA 1
ATOM 2524 C C . ALA A 1 323 ? -4.061 -20.771 4.644 1.00 64.38 323 ALA A C 1
ATOM 2526 O O . ALA A 1 323 ? -3.902 -20.104 3.629 1.00 64.38 323 ALA A O 1
ATOM 2527 N N . GLU A 1 324 ? -3.099 -20.954 5.555 1.00 62.91 324 GLU A N 1
ATOM 2528 C CA . GLU A 1 324 ? -1.686 -20.562 5.386 1.00 62.91 324 GLU A CA 1
ATOM 2529 C C . GLU A 1 324 ? -1.456 -19.094 4.997 1.00 62.91 324 GLU A C 1
ATOM 2531 O O . GLU A 1 324 ? -0.551 -18.780 4.226 1.00 62.91 324 GLU A O 1
ATOM 2536 N N . GLY A 1 325 ? -2.286 -18.191 5.520 1.00 64.69 325 GLY A N 1
ATOM 2537 C CA . GLY A 1 325 ? -2.210 -16.775 5.173 1.00 64.69 325 GLY A CA 1
ATOM 2538 C C . GLY A 1 325 ? -2.873 -16.433 3.836 1.00 64.69 325 GLY A C 1
ATOM 2539 O O . GLY A 1 325 ? -2.569 -15.382 3.297 1.00 64.69 325 GLY A O 1
ATOM 2540 N N . TYR A 1 326 ? -3.762 -17.279 3.295 1.00 69.69 326 TYR A N 1
ATOM 2541 C CA . TYR A 1 326 ? -4.544 -17.004 2.081 1.00 69.69 326 TYR A CA 1
ATOM 2542 C C . TYR A 1 326 ? -6.027 -17.368 2.248 1.00 69.69 326 TYR A C 1
ATOM 2544 O O . TYR A 1 326 ? -6.359 -18.409 2.816 1.00 69.69 326 TYR A O 1
ATOM 2552 N N . LEU A 1 327 ? -6.932 -16.573 1.673 1.00 75.19 327 LEU A N 1
ATOM 2553 C CA . LEU A 1 327 ? -8.369 -16.853 1.566 1.00 75.19 327 LEU A CA 1
ATOM 2554 C C . LEU A 1 327 ? -8.776 -17.183 0.121 1.00 75.19 327 LEU A C 1
ATOM 2556 O O . LEU A 1 327 ? -8.386 -16.497 -0.816 1.00 75.19 327 LEU A O 1
ATOM 2560 N N . LEU A 1 328 ? -9.539 -18.263 -0.069 1.00 74.25 328 LEU A N 1
ATOM 2561 C CA . LEU A 1 328 ? -9.919 -18.807 -1.372 1.00 74.25 328 LEU A CA 1
ATOM 2562 C C . LEU A 1 328 ? -11.351 -18.449 -1.720 1.00 74.25 328 LEU A C 1
ATOM 2564 O O . LEU A 1 328 ? -12.288 -18.692 -0.955 1.00 74.25 328 LEU A O 1
ATOM 2568 N N . LEU A 1 329 ? -11.498 -17.960 -2.939 1.00 76.69 329 LEU A N 1
ATOM 2569 C CA . LEU A 1 329 ? -12.697 -17.351 -3.464 1.00 76.69 329 LEU A CA 1
ATOM 2570 C C . LEU A 1 329 ? -12.999 -17.921 -4.840 1.00 76.69 329 LEU A C 1
ATOM 2572 O O . LEU A 1 329 ? -12.097 -18.277 -5.598 1.00 76.69 329 LEU A O 1
ATOM 2576 N N . GLN A 1 330 ? -14.279 -18.013 -5.165 1.00 79.12 330 GLN A N 1
ATOM 2577 C CA . GLN A 1 330 ? -14.735 -18.485 -6.461 1.00 79.12 330 GLN A CA 1
ATOM 2578 C C . GLN A 1 330 ? -15.781 -17.544 -7.029 1.00 79.12 330 GLN A C 1
ATOM 2580 O O . GLN A 1 330 ? -16.696 -17.173 -6.309 1.00 79.12 330 GLN A O 1
ATOM 2585 N N . GLY A 1 331 ? -15.648 -17.181 -8.298 1.00 76.19 331 GLY A N 1
ATOM 2586 C CA . GLY A 1 331 ? -16.543 -16.298 -9.033 1.00 76.19 331 GLY A CA 1
ATOM 2587 C C . GLY A 1 331 ? -17.182 -16.996 -10.238 1.00 76.19 331 GLY A C 1
ATOM 2588 O O . GLY A 1 331 ? -16.515 -17.775 -10.911 1.00 76.19 331 GLY A O 1
ATOM 2589 N N . ILE A 1 332 ? -18.441 -16.697 -10.553 1.00 76.94 332 ILE A N 1
ATOM 2590 C CA . ILE A 1 332 ? -19.120 -17.039 -11.819 1.00 76.94 332 ILE A CA 1
ATOM 2591 C C . ILE A 1 332 ? -19.398 -15.765 -12.597 1.00 76.94 332 ILE A C 1
ATOM 2593 O O . ILE A 1 332 ? -20.055 -14.896 -12.051 1.00 76.94 332 ILE A O 1
ATOM 2597 N N . GLU A 1 333 ? -18.984 -15.663 -13.854 1.00 68.06 333 GLU A N 1
ATOM 2598 C CA . GLU A 1 333 ? -19.241 -14.459 -14.655 1.00 68.06 333 GLU A CA 1
ATOM 2599 C C . GLU A 1 333 ? -20.760 -14.290 -14.936 1.00 68.06 333 GLU A C 1
ATOM 2601 O O . GLU A 1 333 ? -21.449 -15.240 -15.319 1.00 68.06 333 GLU A O 1
ATOM 2606 N N . GLY A 1 334 ? -21.301 -13.093 -14.691 1.00 61.84 334 GLY A N 1
ATOM 2607 C CA . GLY A 1 334 ? -22.708 -12.700 -14.845 1.00 61.84 334 GLY A CA 1
ATOM 2608 C C . GLY A 1 334 ? -23.503 -12.564 -13.532 1.00 61.84 334 GLY A C 1
ATOM 2609 O O . GLY A 1 334 ? -23.505 -13.458 -12.685 1.00 61.84 334 GLY A O 1
ATOM 2610 N N . HIS A 1 335 ? -24.246 -11.455 -13.390 1.00 53.78 335 HIS A N 1
ATOM 2611 C CA . HIS A 1 335 ? -25.021 -11.116 -12.180 1.00 53.78 335 HIS A CA 1
ATOM 2612 C C . HIS A 1 335 ? -26.304 -11.963 -11.986 1.00 53.78 335 HIS A C 1
ATOM 2614 O O . HIS A 1 335 ? -26.678 -12.238 -10.846 1.00 53.78 335 HIS A O 1
ATOM 2620 N N . ASN A 1 336 ? -26.927 -12.465 -13.066 1.00 53.03 336 ASN A N 1
ATOM 2621 C CA . ASN A 1 336 ? -28.132 -13.323 -13.016 1.00 53.03 336 ASN A CA 1
ATOM 2622 C C . ASN A 1 336 ? -27.835 -14.836 -13.065 1.00 53.03 336 ASN A C 1
ATOM 2624 O O . ASN A 1 336 ? -28.748 -15.663 -13.054 1.00 53.03 336 ASN A O 1
ATOM 2628 N N . SER A 1 337 ? -26.560 -15.223 -13.094 1.00 57.62 337 SER A N 1
ATOM 2629 C CA . SER A 1 337 ? -26.130 -16.617 -13.191 1.00 57.62 337 SER A CA 1
ATOM 2630 C C . SER A 1 337 ? -26.437 -17.380 -11.890 1.00 57.62 337 SER A C 1
ATOM 2632 O O . SER A 1 337 ? -26.023 -17.000 -10.786 1.00 57.62 337 SER A O 1
ATOM 2634 N N . SER A 1 338 ? -27.179 -18.484 -11.984 1.00 60.22 338 SER A N 1
ATOM 2635 C CA . SER A 1 338 ? -27.431 -19.363 -10.838 1.00 60.22 338 SER A CA 1
ATOM 2636 C C . SER A 1 338 ? -26.283 -20.359 -10.663 1.00 60.22 338 SER A C 1
ATOM 2638 O O . SER A 1 338 ? -25.881 -21.031 -11.610 1.00 60.22 338 SER A O 1
ATOM 2640 N N . TRP A 1 339 ? -25.795 -20.507 -9.425 1.00 61.78 339 TRP A N 1
ATOM 2641 C CA . TRP A 1 339 ? -24.760 -21.483 -9.038 1.00 61.78 339 TRP A CA 1
ATOM 2642 C C . TRP A 1 339 ? -25.117 -22.932 -9.385 1.00 61.78 339 TRP A C 1
ATOM 2644 O O . TRP A 1 339 ? -24.258 -23.812 -9.367 1.00 61.78 339 TRP A O 1
ATOM 2654 N N . PHE A 1 340 ? -26.395 -23.183 -9.656 1.00 60.50 340 PHE A N 1
ATOM 2655 C CA . PHE A 1 340 ? -26.949 -24.505 -9.887 1.00 60.50 340 PHE A CA 1
ATOM 2656 C C . PHE A 1 340 ? -27.103 -24.839 -11.374 1.00 60.50 340 PHE A C 1
ATOM 2658 O O . PHE A 1 340 ? -27.470 -25.969 -11.684 1.00 60.50 340 PHE A O 1
ATOM 2665 N N . ILE A 1 341 ? -26.778 -23.909 -12.283 1.00 60.16 341 ILE A N 1
ATOM 2666 C CA . ILE A 1 341 ? -26.829 -24.144 -13.730 1.00 60.16 341 ILE A CA 1
ATOM 2667 C C . ILE A 1 341 ? -25.549 -24.875 -14.180 1.00 60.16 341 ILE A C 1
ATOM 2669 O O . ILE A 1 341 ? -24.437 -24.418 -13.886 1.00 60.16 341 ILE A O 1
ATOM 2673 N N . PRO A 1 342 ? -25.671 -26.018 -14.876 1.00 60.69 342 PRO A N 1
ATOM 2674 C CA . PRO A 1 342 ? -24.540 -26.741 -15.440 1.00 60.69 342 PRO A CA 1
ATOM 2675 C C . PRO A 1 342 ? -23.892 -26.065 -16.637 1.00 60.69 342 PRO A C 1
ATOM 2677 O O . PRO A 1 342 ? -24.561 -25.455 -17.456 1.00 60.69 342 PRO A O 1
ATOM 2680 N N . GLY A 1 343 ? -22.574 -26.228 -16.751 1.00 61.91 343 GLY A N 1
ATOM 2681 C CA . GLY A 1 343 ? -21.761 -25.720 -17.854 1.00 61.91 343 GLY A CA 1
ATOM 2682 C C . GLY A 1 343 ? -21.150 -24.339 -17.614 1.00 61.91 343 GLY A C 1
ATOM 2683 O O . GLY A 1 343 ? -20.448 -23.841 -18.489 1.00 61.91 343 GLY A O 1
ATOM 2684 N N . ILE A 1 344 ? -21.364 -23.721 -16.448 1.00 64.69 344 ILE A N 1
ATOM 2685 C CA . ILE A 1 344 ? -20.932 -22.344 -16.182 1.00 64.69 344 ILE A CA 1
ATOM 2686 C C . ILE A 1 344 ? -19.461 -22.287 -15.771 1.00 64.69 344 ILE A C 1
ATOM 2688 O O . ILE A 1 344 ? -19.036 -22.962 -14.840 1.00 64.69 344 ILE A O 1
ATOM 2692 N N . GLN A 1 345 ? -18.664 -21.439 -16.415 1.00 70.06 345 GLN A N 1
ATOM 2693 C CA . GLN A 1 345 ? -17.251 -21.279 -16.077 1.00 70.06 345 GLN A CA 1
ATOM 2694 C C . GLN A 1 345 ? -17.072 -20.638 -14.686 1.00 70.06 345 GLN A C 1
ATOM 2696 O O . GLN A 1 345 ? -17.510 -19.518 -14.433 1.00 70.06 345 GLN A O 1
ATOM 2701 N N . LEU A 1 346 ? -16.413 -21.364 -13.781 1.00 76.00 346 LEU A N 1
ATOM 2702 C CA . LEU A 1 346 ? -16.063 -20.930 -12.432 1.00 76.00 346 LEU A CA 1
ATOM 2703 C C . LEU A 1 346 ? -14.623 -20.409 -12.421 1.00 76.00 346 LEU A C 1
ATOM 2705 O O . LEU A 1 346 ? -13.689 -21.131 -12.755 1.00 76.00 346 LEU A O 1
ATOM 2709 N N . GLN A 1 347 ? -14.407 -19.188 -11.970 1.00 78.69 347 GLN A N 1
ATOM 2710 C CA . GLN A 1 347 ? -13.084 -18.604 -11.780 1.00 78.69 347 GLN A CA 1
ATOM 2711 C C . GLN A 1 347 ? -12.677 -18.708 -10.308 1.00 78.69 347 GLN A C 1
ATOM 2713 O O . GLN A 1 347 ? -13.483 -18.447 -9.423 1.00 78.69 347 GLN A O 1
ATOM 2718 N N . HIS A 1 348 ? -11.435 -19.080 -10.024 1.00 80.06 348 HIS A N 1
ATOM 2719 C CA . HIS A 1 348 ? -10.887 -19.197 -8.674 1.00 80.06 348 HIS A CA 1
ATOM 2720 C C . HIS A 1 348 ? -9.872 -18.106 -8.392 1.00 80.06 348 HIS A C 1
ATOM 2722 O O . HIS A 1 348 ? -9.019 -17.799 -9.224 1.00 80.06 348 HIS A O 1
ATOM 2728 N N . PHE A 1 349 ? -9.917 -17.573 -7.182 1.00 77.81 349 PHE A N 1
ATOM 2729 C CA . PHE A 1 349 ? -9.123 -16.435 -6.757 1.00 77.81 349 PHE A CA 1
ATOM 2730 C C . PHE A 1 349 ? -8.622 -16.643 -5.343 1.00 77.81 349 PHE A C 1
ATOM 2732 O O . PHE A 1 349 ? -9.294 -17.252 -4.517 1.00 77.81 349 PHE A O 1
ATOM 2739 N N . THR A 1 350 ? -7.448 -16.111 -5.053 1.00 77.12 350 THR A N 1
ATOM 2740 C CA . THR A 1 350 ? -6.856 -16.168 -3.726 1.00 77.12 350 THR A CA 1
ATOM 2741 C C . THR A 1 350 ? -6.489 -14.804 -3.241 1.00 77.12 350 THR A C 1
ATOM 2743 O O . THR A 1 350 ? -5.961 -13.990 -3.986 1.00 77.12 350 THR A O 1
ATOM 2746 N N . LEU A 1 351 ? -6.746 -14.595 -1.971 1.00 73.00 351 LEU A N 1
ATOM 2747 C CA . LEU A 1 351 ? -6.500 -13.367 -1.274 1.00 73.00 351 LEU A CA 1
ATOM 2748 C C . LEU A 1 351 ? -5.396 -13.611 -0.250 1.00 73.00 351 LEU A C 1
ATOM 2750 O O . LEU A 1 351 ? -5.632 -14.315 0.723 1.00 73.00 351 LEU A O 1
ATOM 2754 N N . ASP A 1 352 ? -4.200 -13.075 -0.485 1.00 70.12 352 ASP A N 1
ATOM 2755 C CA . ASP A 1 352 ? -3.106 -13.069 0.503 1.00 70.12 352 ASP A CA 1
ATOM 2756 C C . ASP A 1 352 ? -3.556 -12.290 1.742 1.00 70.12 352 ASP A C 1
ATOM 2758 O O . ASP A 1 352 ? -4.061 -11.195 1.600 1.00 70.12 352 ASP A O 1
ATOM 2762 N N . LEU A 1 353 ? -3.413 -12.823 2.944 1.00 69.44 353 LEU A N 1
ATOM 2763 C CA . LEU A 1 353 ? -3.921 -12.236 4.188 1.00 69.44 353 LEU A CA 1
ATOM 2764 C C . LEU A 1 353 ? -2.909 -11.352 4.905 1.00 69.44 353 LEU A C 1
ATOM 2766 O O . LEU A 1 353 ? -3.232 -10.791 5.940 1.00 69.44 353 LEU A O 1
ATOM 2770 N N . LYS A 1 354 ? -1.689 -11.240 4.386 1.00 63.62 354 LYS A N 1
ATOM 2771 C CA . LYS A 1 354 ? -0.727 -10.229 4.821 1.00 63.62 354 LYS A CA 1
ATOM 2772 C C . LYS A 1 354 ? -0.801 -9.014 3.907 1.00 63.62 354 LYS A C 1
ATOM 2774 O O . LYS A 1 354 ? -0.832 -7.876 4.354 1.00 63.62 354 LYS A O 1
ATOM 2779 N N . THR A 1 355 ? -0.867 -9.245 2.597 1.00 61.50 355 THR A N 1
ATOM 2780 C CA . THR A 1 355 ? -0.902 -8.149 1.613 1.00 61.50 355 THR A CA 1
ATOM 2781 C C . THR A 1 355 ? -2.319 -7.763 1.180 1.00 61.50 355 THR A C 1
ATOM 2783 O O . THR A 1 355 ? -2.535 -6.688 0.617 1.00 61.50 355 THR A O 1
ATOM 2786 N N . PHE A 1 356 ? -3.311 -8.617 1.447 1.00 67.62 356 PHE A N 1
ATOM 2787 C CA . PHE A 1 356 ? -4.719 -8.459 1.051 1.00 67.62 356 PHE A CA 1
ATOM 2788 C C . PHE A 1 356 ? -4.893 -8.205 -0.427 1.00 67.62 356 PHE A C 1
ATOM 2790 O O . PHE A 1 356 ? -5.746 -7.431 -0.864 1.00 67.62 356 PHE A O 1
ATOM 2797 N N . LYS A 1 357 ? -4.039 -8.869 -1.193 1.00 71.81 357 LYS A N 1
ATOM 2798 C CA . LYS A 1 357 ? -4.054 -8.826 -2.634 1.00 71.81 357 LYS A CA 1
ATOM 2799 C C . LYS A 1 357 ? -4.865 -10.004 -3.147 1.00 71.81 357 LYS A C 1
ATOM 2801 O O . LYS A 1 357 ? -4.481 -11.157 -2.948 1.00 71.81 357 LYS A O 1
ATOM 2806 N N . LEU A 1 358 ? -5.988 -9.694 -3.792 1.00 71.44 358 LEU A N 1
ATOM 2807 C CA . LEU A 1 358 ? -6.804 -10.672 -4.494 1.00 71.44 358 LEU A CA 1
ATOM 2808 C C . LEU A 1 358 ? -6.185 -10.952 -5.862 1.00 71.44 358 LEU A C 1
ATOM 2810 O O . LEU A 1 358 ? -6.132 -10.088 -6.735 1.00 71.44 358 LEU A O 1
ATOM 2814 N N . GLU A 1 359 ? -5.727 -12.175 -6.062 1.00 73.50 359 GLU A N 1
ATOM 2815 C CA . GLU A 1 359 ? -5.150 -12.631 -7.314 1.00 73.50 359 GLU A CA 1
ATOM 2816 C C . GLU A 1 359 ? -5.995 -13.758 -7.888 1.00 73.50 359 GLU A C 1
ATOM 2818 O O . GLU A 1 359 ? -6.366 -14.707 -7.196 1.00 73.50 359 GLU A O 1
ATOM 2823 N N . ARG A 1 360 ? -6.299 -13.679 -9.185 1.00 73.12 360 ARG A N 1
ATOM 2824 C CA . ARG A 1 360 ? -6.923 -14.808 -9.869 1.00 73.12 360 ARG A CA 1
ATOM 2825 C C . ARG A 1 360 ? -5.936 -15.956 -9.927 1.00 73.12 360 ARG A C 1
ATOM 2827 O O . ARG A 1 360 ? -4.849 -15.823 -10.484 1.00 73.12 360 ARG A O 1
ATOM 2834 N N . LEU A 1 361 ? -6.354 -17.088 -9.389 1.00 72.94 361 LEU A N 1
ATOM 2835 C CA . LEU A 1 361 ? -5.524 -18.263 -9.270 1.00 72.94 361 LEU A CA 1
ATOM 2836 C C . LEU A 1 361 ? -5.628 -19.133 -10.524 1.00 72.94 361 LEU A C 1
ATOM 2838 O O . LEU A 1 361 ? -4.615 -19.403 -11.165 1.00 72.94 361 LEU A O 1
ATOM 2842 N N . CYS A 1 362 ? -6.843 -19.546 -10.888 1.00 70.25 362 CYS A N 1
ATOM 2843 C CA . CYS A 1 362 ? -7.126 -20.447 -12.010 1.00 70.25 362 CYS A CA 1
ATOM 2844 C C . CYS A 1 362 ? -8.624 -20.413 -12.383 1.00 70.25 362 CYS A C 1
ATOM 2846 O O . CYS A 1 362 ? -9.391 -19.678 -11.773 1.00 70.25 362 CYS A O 1
ATOM 2848 N N . ALA A 1 363 ? -9.043 -21.167 -13.401 1.00 71.56 363 ALA A N 1
ATOM 2849 C CA . ALA A 1 363 ? -10.442 -21.294 -13.822 1.00 71.56 363 ALA A CA 1
ATOM 2850 C C . ALA A 1 363 ? -10.833 -22.776 -13.942 1.00 71.56 363 ALA A C 1
ATOM 2852 O O . ALA A 1 363 ? -9.984 -23.625 -14.210 1.00 71.56 363 ALA A O 1
ATOM 2853 N N . SER A 1 364 ? -12.116 -23.083 -13.796 1.00 70.62 364 SER A N 1
ATOM 2854 C CA . SER A 1 364 ? -12.733 -24.409 -13.931 1.00 70.62 364 SER A CA 1
ATOM 2855 C C . SER A 1 364 ? -14.164 -24.268 -14.483 1.00 70.62 364 SER A C 1
ATOM 2857 O O . SER A 1 364 ? -14.604 -23.155 -14.750 1.00 70.62 364 SER A O 1
ATOM 2859 N N . THR A 1 365 ? -14.912 -25.356 -14.683 1.00 64.56 365 THR A N 1
ATOM 2860 C CA . THR A 1 365 ? -16.285 -25.304 -15.231 1.00 64.56 365 THR A CA 1
ATOM 2861 C C . THR A 1 365 ? -17.253 -26.058 -14.321 1.00 64.56 365 THR A C 1
ATOM 2863 O O . THR A 1 365 ? -16.972 -27.183 -13.911 1.00 64.56 365 THR A O 1
ATOM 2866 N N . SER A 1 366 ? -18.389 -25.438 -13.999 1.00 60.66 366 SER A N 1
ATOM 2867 C CA . SER A 1 366 ? -19.474 -26.000 -13.201 1.00 60.66 366 SER A CA 1
ATOM 2868 C C . SER A 1 366 ? -20.214 -27.053 -14.020 1.00 60.66 366 SER A C 1
ATOM 2870 O O . SER A 1 366 ? -20.406 -26.916 -15.225 1.00 60.66 366 SER A O 1
ATOM 2872 N N . ARG A 1 367 ? -20.673 -28.119 -13.376 1.00 54.59 367 ARG A N 1
ATOM 2873 C CA . ARG A 1 367 ? -21.633 -29.068 -13.954 1.00 54.59 367 ARG A CA 1
ATOM 2874 C C . ARG A 1 367 ? -22.771 -29.221 -12.944 1.00 54.59 367 ARG A C 1
ATOM 2876 O O . ARG A 1 367 ? -22.811 -30.170 -12.178 1.00 54.59 367 ARG A O 1
ATOM 2883 N N . GLY A 1 368 ? -23.574 -28.161 -12.874 1.00 38.72 368 GLY A N 1
ATOM 2884 C CA . GLY A 1 368 ? -24.749 -27.900 -12.051 1.00 38.72 368 GLY A CA 1
ATOM 2885 C C . GLY A 1 368 ? -25.523 -29.110 -11.545 1.00 38.72 368 GLY A C 1
ATOM 2886 O O . GLY A 1 368 ? -25.898 -30.002 -12.294 1.00 38.72 368 GLY A O 1
ATOM 2887 N N . GLN A 1 369 ? -25.703 -29.070 -10.228 1.00 36.88 369 GLN A N 1
ATOM 2888 C CA . GLN A 1 369 ? -26.807 -29.504 -9.372 1.00 36.88 369 GLN A CA 1
ATOM 2889 C C . GLN A 1 369 ? -26.151 -29.781 -8.012 1.00 36.88 369 GLN A C 1
ATOM 2891 O O . GLN A 1 369 ? -25.381 -30.726 -7.884 1.00 36.88 369 GLN A O 1
ATOM 2896 N N . ALA A 1 370 ? -26.373 -28.884 -7.043 1.00 36.34 370 ALA A N 1
ATOM 2897 C CA . ALA A 1 370 ? -26.076 -28.986 -5.604 1.00 36.34 370 ALA A CA 1
ATOM 2898 C C . ALA A 1 370 ? -24.882 -29.861 -5.138 1.00 36.34 370 ALA A C 1
ATOM 2900 O O . ALA A 1 370 ? -24.921 -30.453 -4.061 1.00 36.34 370 ALA A O 1
ATOM 2901 N N . SER A 1 371 ? -23.778 -29.923 -5.879 1.00 31.19 371 SER A N 1
ATOM 2902 C CA . SER A 1 371 ? -22.562 -30.583 -5.420 1.00 31.19 371 SER A CA 1
ATOM 2903 C C . SER A 1 371 ? -21.753 -29.583 -4.602 1.00 31.19 371 SER A C 1
ATOM 2905 O O . SER A 1 371 ? -21.205 -28.626 -5.148 1.00 31.19 371 SER A O 1
ATOM 2907 N N . ARG A 1 372 ? -21.680 -29.782 -3.278 1.00 34.34 372 ARG A N 1
ATOM 2908 C CA . ARG A 1 372 ? -20.761 -29.059 -2.380 1.00 34.34 372 ARG A CA 1
ATOM 2909 C C . ARG A 1 372 ? -19.315 -29.278 -2.848 1.00 34.34 372 ARG A C 1
ATOM 2911 O O . ARG A 1 372 ? -18.649 -30.211 -2.403 1.00 34.34 372 ARG A O 1
ATOM 2918 N N . HIS A 1 373 ? -18.829 -28.435 -3.753 1.00 33.25 373 HIS A N 1
ATOM 2919 C CA . HIS A 1 373 ? -17.431 -28.426 -4.162 1.00 33.25 373 HIS A CA 1
ATOM 2920 C C . HIS A 1 373 ? -16.568 -28.007 -2.958 1.00 33.25 373 HIS A C 1
ATOM 2922 O O . HIS A 1 373 ? -16.659 -26.876 -2.484 1.00 33.25 373 HIS A O 1
ATOM 2928 N N . HIS A 1 374 ? -15.774 -28.939 -2.424 1.00 35.66 374 HIS A N 1
ATOM 2929 C CA . HIS A 1 374 ? -14.795 -28.677 -1.367 1.00 35.66 374 HIS A CA 1
ATOM 2930 C C . HIS A 1 374 ? -13.444 -28.413 -2.039 1.00 35.66 374 HIS A C 1
ATOM 2932 O O . HIS A 1 374 ? -12.829 -29.349 -2.548 1.00 35.66 374 HIS A O 1
ATOM 2938 N N . TYR A 1 375 ? -12.978 -27.163 -2.066 1.00 32.72 375 TYR A N 1
ATOM 2939 C CA . TYR A 1 375 ? -11.632 -26.844 -2.562 1.00 32.72 375 TYR A CA 1
ATOM 2940 C C . TYR A 1 375 ? -10.659 -26.728 -1.390 1.00 32.72 375 TYR A C 1
ATOM 2942 O O . TYR A 1 375 ? -11.013 -26.144 -0.365 1.00 32.72 375 TYR A O 1
ATOM 2950 N N . ARG A 1 376 ? -9.442 -27.285 -1.510 1.00 37.41 376 ARG A N 1
ATOM 2951 C CA . ARG A 1 376 ? -8.425 -27.255 -0.443 1.00 37.41 376 ARG A CA 1
ATOM 2952 C C . ARG A 1 376 ? -7.070 -26.685 -0.899 1.00 37.41 376 ARG A C 1
ATOM 2954 O O . ARG A 1 376 ? -6.628 -26.947 -2.009 1.00 37.41 376 ARG A O 1
ATOM 2961 N N . PHE A 1 377 ? -6.465 -25.870 -0.031 1.00 31.06 377 PHE A N 1
ATOM 2962 C CA . PHE A 1 377 ? -5.278 -25.036 -0.244 1.00 31.06 377 PHE A CA 1
ATOM 2963 C C . PHE A 1 377 ? -3.968 -25.802 -0.121 1.00 31.06 377 PHE A C 1
ATOM 2965 O O . PHE A 1 377 ? -3.850 -26.643 0.761 1.00 31.06 377 PHE A O 1
ATOM 2972 N N . GLN A 1 378 ? -2.971 -25.400 -0.908 1.00 33.28 378 GLN A N 1
ATOM 2973 C CA . GLN A 1 378 ? -1.570 -25.743 -0.696 1.00 33.28 378 GLN A CA 1
ATOM 2974 C C . GLN A 1 378 ? -0.714 -24.480 -0.875 1.00 33.28 378 GLN A C 1
ATOM 2976 O O . GLN A 1 378 ? -0.620 -23.955 -1.990 1.00 33.28 378 GLN A O 1
ATOM 2981 N N . ALA A 1 379 ? -0.104 -23.980 0.204 1.00 32.84 379 ALA A N 1
ATOM 2982 C CA . ALA A 1 379 ? 0.909 -22.926 0.129 1.00 32.84 379 ALA A CA 1
ATOM 2983 C C . ALA A 1 379 ? 2.319 -23.516 0.332 1.00 32.84 379 ALA A C 1
ATOM 2985 O O . ALA A 1 379 ? 2.516 -24.431 1.128 1.00 32.84 379 ALA A O 1
ATOM 2986 N N . TYR A 1 380 ? 3.280 -23.046 -0.467 1.00 39.78 380 TYR A N 1
ATOM 2987 C CA . TYR A 1 380 ? 4.715 -23.344 -0.396 1.00 39.78 380 TYR A CA 1
ATOM 2988 C C . TYR A 1 380 ? 5.534 -22.305 -1.197 1.00 39.78 380 TYR A C 1
ATOM 2990 O O . TYR A 1 380 ? 5.050 -21.704 -2.149 1.00 39.78 380 TYR A O 1
ATOM 2998 N N . ASP A 1 381 ? 6.801 -22.133 -0.809 1.00 36.16 381 ASP A N 1
ATOM 2999 C CA . ASP A 1 381 ? 7.805 -21.150 -1.274 1.00 36.16 381 ASP A CA 1
ATOM 3000 C C . ASP A 1 381 ? 7.829 -20.773 -2.799 1.00 36.16 381 ASP A C 1
ATOM 3002 O O . ASP A 1 381 ? 7.917 -21.640 -3.660 1.00 36.16 381 ASP A O 1
ATOM 3006 N N . ASN A 1 382 ? 7.812 -19.471 -3.157 1.00 36.28 382 ASN A N 1
ATOM 3007 C CA . ASN A 1 382 ? 7.543 -18.849 -4.500 1.00 36.28 382 ASN A CA 1
ATOM 3008 C C . ASN A 1 382 ? 8.455 -17.665 -4.801 1.00 36.28 382 ASN A C 1
ATOM 3010 O O . ASN A 1 382 ? 8.490 -17.209 -5.947 1.00 36.28 382 ASN A O 1
ATOM 3014 N N . LYS A 1 383 ? 9.276 -17.205 -3.864 1.00 40.53 383 LYS A N 1
ATOM 3015 C CA . LYS A 1 383 ? 10.501 -16.569 -4.339 1.00 40.53 383 LYS A CA 1
ATOM 3016 C C . LYS A 1 383 ? 11.380 -17.624 -5.049 1.00 40.53 383 LYS A C 1
ATOM 3018 O O . LYS A 1 383 ? 12.292 -17.263 -5.769 1.00 40.53 383 LYS A O 1
ATOM 3023 N N . LEU A 1 384 ? 11.001 -18.911 -4.998 1.00 41.19 384 LEU A N 1
ATOM 3024 C CA . LEU A 1 384 ? 11.731 -20.020 -5.575 1.00 41.19 384 LEU A CA 1
ATOM 3025 C C . LEU A 1 384 ? 11.804 -20.100 -7.128 1.00 41.19 384 LEU A C 1
ATOM 3027 O O . LEU A 1 384 ? 12.585 -20.888 -7.625 1.00 41.19 384 LEU A O 1
ATOM 3031 N N . VAL A 1 385 ? 11.027 -19.366 -7.942 1.00 40.31 385 VAL A N 1
ATOM 3032 C CA . VAL A 1 385 ? 11.081 -19.549 -9.427 1.00 40.31 385 VAL A CA 1
ATOM 3033 C C . VAL A 1 385 ? 11.428 -18.317 -10.235 1.00 40.31 385 VAL A C 1
ATOM 3035 O O . VAL A 1 385 ? 12.203 -18.442 -11.181 1.00 40.31 385 VAL A O 1
ATOM 3038 N N . VAL A 1 386 ? 10.984 -17.123 -9.839 1.00 42.59 386 VA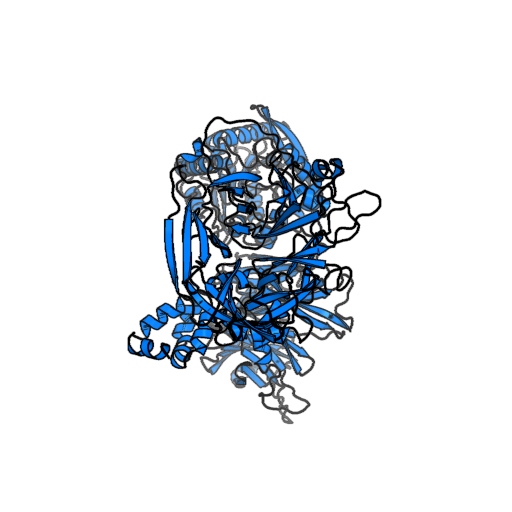L A N 1
ATOM 3039 C CA . VAL A 1 386 ? 11.595 -15.877 -10.352 1.00 42.59 386 VAL A CA 1
ATOM 3040 C C . VAL A 1 386 ? 13.099 -15.935 -10.125 1.00 42.59 386 VAL A C 1
ATOM 3042 O O . VAL A 1 386 ? 13.901 -15.673 -11.021 1.00 42.59 386 VAL A O 1
ATOM 3045 N N . GLU A 1 387 ? 13.453 -16.449 -8.961 1.00 43.28 387 GLU A N 1
ATOM 3046 C CA . GLU A 1 387 ? 14.814 -16.564 -8.555 1.00 43.28 387 GLU A CA 1
ATOM 3047 C C . GLU A 1 387 ? 15.385 -17.956 -8.824 1.00 43.28 387 GLU A C 1
ATOM 3049 O O . GLU A 1 387 ? 16.481 -18.223 -8.405 1.00 43.28 387 GLU A O 1
ATOM 3054 N N . ILE A 1 388 ? 14.738 -18.881 -9.547 1.00 43.66 388 ILE A N 1
ATOM 3055 C CA . ILE A 1 388 ? 15.480 -19.969 -10.230 1.00 43.66 388 ILE A CA 1
ATOM 3056 C C . ILE A 1 388 ? 15.911 -19.436 -11.599 1.00 43.66 388 ILE A C 1
ATOM 3058 O O . ILE A 1 388 ? 17.049 -19.634 -11.998 1.00 43.66 388 ILE A O 1
ATOM 3062 N N . LEU A 1 389 ? 15.069 -18.628 -12.250 1.00 45.50 389 LEU A N 1
ATOM 3063 C CA . LEU A 1 389 ? 15.260 -18.139 -13.620 1.00 45.50 389 LEU A CA 1
ATOM 3064 C C . LEU A 1 389 ? 16.334 -17.028 -13.781 1.00 45.50 389 LEU A C 1
ATOM 3066 O O . LEU A 1 389 ? 17.046 -17.028 -14.775 1.00 45.50 389 LEU A O 1
ATOM 3070 N N . ILE A 1 390 ? 16.478 -16.095 -12.830 1.00 46.06 390 ILE A N 1
ATOM 3071 C CA . ILE A 1 390 ? 17.465 -14.968 -12.823 1.00 46.06 390 ILE A CA 1
ATOM 3072 C C . ILE A 1 390 ? 19.004 -15.306 -12.724 1.00 46.06 390 ILE A C 1
ATOM 3074 O O . ILE A 1 390 ? 19.806 -14.529 -13.222 1.00 46.06 390 ILE A O 1
ATOM 3078 N N . ARG A 1 391 ? 19.456 -16.425 -12.136 1.00 45.41 391 ARG A N 1
ATOM 3079 C CA . ARG A 1 391 ? 20.812 -17.028 -12.071 1.00 45.41 391 ARG A CA 1
ATOM 3080 C C . ARG A 1 391 ? 20.751 -18.463 -12.611 1.00 45.41 391 ARG A C 1
ATOM 3082 O O . ARG A 1 391 ? 21.386 -19.379 -12.105 1.00 45.41 391 ARG A O 1
ATOM 3089 N N . LEU A 1 392 ? 19.931 -18.679 -13.638 1.00 50.03 392 LEU A N 1
ATOM 3090 C CA . LEU A 1 392 ? 20.375 -19.641 -14.636 1.00 50.03 392 LEU A CA 1
ATOM 3091 C C . LEU A 1 392 ? 21.713 -19.103 -15.154 1.00 50.03 392 LEU A C 1
ATOM 3093 O O . LEU A 1 392 ? 21.788 -17.932 -15.528 1.00 50.03 392 LEU A O 1
ATOM 3097 N N . ASP A 1 393 ? 22.757 -19.922 -15.083 1.00 46.22 393 ASP A N 1
ATOM 3098 C CA . ASP A 1 393 ? 24.122 -19.510 -15.431 1.00 46.22 393 ASP A CA 1
ATOM 3099 C C . ASP A 1 393 ? 24.261 -19.187 -16.934 1.00 46.22 393 ASP A C 1
ATOM 3101 O O . ASP A 1 393 ? 25.196 -18.502 -17.340 1.00 46.22 393 ASP A O 1
ATOM 3105 N N . ASP A 1 394 ? 23.301 -19.636 -17.755 1.00 56.25 394 ASP A N 1
ATOM 3106 C CA . ASP A 1 394 ? 23.254 -19.433 -19.201 1.00 56.25 394 ASP A CA 1
ATOM 3107 C C . ASP A 1 394 ? 21.963 -18.705 -19.637 1.00 56.25 394 ASP A C 1
ATOM 3109 O O . ASP A 1 394 ? 20.837 -19.187 -19.456 1.00 56.25 394 ASP A O 1
ATOM 3113 N N . LEU A 1 395 ? 22.114 -17.542 -20.286 1.00 58.88 395 LEU A N 1
ATOM 3114 C CA . LEU A 1 395 ? 21.001 -16.797 -20.893 1.00 58.88 395 LEU A CA 1
ATOM 3115 C C . LEU A 1 395 ? 20.305 -17.591 -22.016 1.00 58.88 395 LEU A C 1
ATOM 3117 O O . LEU A 1 395 ? 19.147 -17.303 -22.337 1.00 58.88 395 LEU A O 1
ATOM 3121 N N . ALA A 1 396 ? 20.948 -18.616 -22.584 1.00 58.06 396 ALA A N 1
ATOM 3122 C CA . ALA A 1 396 ? 20.316 -19.518 -23.536 1.00 58.06 396 ALA A CA 1
ATOM 3123 C C . ALA A 1 396 ? 19.270 -20.434 -22.871 1.00 58.06 396 ALA A C 1
ATOM 3125 O O . ALA A 1 396 ? 18.263 -20.749 -23.507 1.00 58.06 396 ALA A O 1
ATOM 3126 N N . ASP A 1 397 ? 19.422 -20.804 -21.593 1.00 58.34 397 ASP A N 1
ATOM 3127 C CA . ASP A 1 397 ? 18.380 -21.525 -20.842 1.00 58.34 397 ASP A CA 1
ATOM 3128 C C . ASP A 1 397 ? 17.169 -20.641 -20.566 1.00 58.34 397 ASP A C 1
ATOM 3130 O O . ASP A 1 397 ? 16.023 -21.083 -20.679 1.00 58.34 397 ASP A O 1
ATOM 3134 N N . LEU A 1 398 ? 17.411 -19.357 -20.303 1.00 57.53 398 LEU A N 1
ATOM 3135 C CA . LEU A 1 398 ? 16.354 -18.362 -20.186 1.00 57.53 398 LEU A CA 1
ATOM 3136 C C . LEU A 1 398 ? 15.605 -18.181 -21.521 1.00 57.53 398 LEU A C 1
ATOM 3138 O O . LEU A 1 398 ? 14.375 -18.074 -21.534 1.00 57.53 398 LEU A O 1
ATOM 3142 N N . ALA A 1 399 ? 16.321 -18.218 -22.651 1.00 54.97 399 ALA A N 1
ATOM 3143 C CA . ALA A 1 399 ? 15.741 -18.204 -23.996 1.00 54.97 399 ALA A CA 1
ATOM 3144 C C . ALA A 1 399 ? 14.923 -19.463 -24.314 1.00 54.97 399 ALA A C 1
ATOM 3146 O O . ALA A 1 399 ? 13.801 -19.357 -24.822 1.00 54.97 399 ALA A O 1
ATOM 3147 N N . ARG A 1 400 ? 15.417 -20.649 -23.945 1.00 54.16 400 ARG A N 1
ATOM 3148 C CA . ARG A 1 400 ? 14.681 -21.920 -24.050 1.00 54.16 400 ARG A CA 1
ATOM 3149 C C . ARG A 1 400 ? 13.408 -21.900 -23.191 1.00 54.16 400 ARG A C 1
ATOM 3151 O O . ARG A 1 400 ? 12.325 -22.218 -23.686 1.00 54.16 400 ARG A O 1
ATOM 3158 N N . ALA A 1 401 ? 13.495 -21.419 -21.949 1.00 52.78 401 ALA A N 1
ATOM 3159 C CA . ALA A 1 401 ? 12.364 -21.294 -21.027 1.00 52.78 401 ALA A CA 1
ATOM 3160 C C . ALA A 1 401 ? 11.297 -20.292 -21.512 1.00 52.78 401 ALA A C 1
ATOM 3162 O O . ALA A 1 401 ? 10.095 -20.563 -21.430 1.00 52.78 401 ALA A O 1
ATOM 3163 N N . ALA A 1 402 ? 11.717 -19.150 -22.067 1.00 49.66 402 ALA A N 1
ATOM 3164 C CA . ALA A 1 402 ? 10.819 -18.165 -22.675 1.00 49.66 402 ALA A CA 1
ATOM 3165 C C . ALA A 1 402 ? 10.143 -18.689 -23.958 1.00 49.66 402 ALA A C 1
ATOM 3167 O O . ALA A 1 402 ? 9.024 -18.281 -24.294 1.00 49.66 402 ALA A O 1
ATOM 3168 N N . SER A 1 403 ? 10.800 -19.603 -24.672 1.00 48.22 403 SER A N 1
ATOM 3169 C CA . SER A 1 403 ? 10.281 -20.218 -25.898 1.00 48.22 403 SER A CA 1
ATOM 3170 C C . SER A 1 403 ? 9.247 -21.305 -25.600 1.00 48.22 403 SER A C 1
ATOM 3172 O O . SER A 1 403 ? 8.231 -21.367 -26.287 1.00 48.22 403 SER A O 1
ATOM 3174 N N . ALA A 1 404 ? 9.431 -22.061 -24.513 1.00 46.03 404 ALA A N 1
ATOM 3175 C CA . ALA A 1 404 ? 8.579 -23.184 -24.122 1.00 46.03 404 ALA A CA 1
ATOM 3176 C C . ALA A 1 404 ? 7.171 -22.800 -23.618 1.00 46.03 404 ALA A C 1
ATOM 3178 O O . ALA A 1 404 ? 6.251 -23.613 -23.684 1.00 46.03 404 ALA A O 1
ATOM 3179 N N . CYS A 1 405 ? 6.965 -21.589 -23.080 1.00 43.66 405 CYS A N 1
ATOM 3180 C CA . CYS A 1 405 ? 5.673 -21.211 -22.490 1.00 43.66 405 CYS A CA 1
ATOM 3181 C C . CYS A 1 405 ? 5.396 -19.699 -22.545 1.00 43.66 405 CYS A C 1
ATOM 3183 O O . CYS A 1 405 ? 6.207 -18.892 -22.091 1.00 43.66 405 CYS A O 1
ATOM 3185 N N . ARG A 1 406 ? 4.195 -19.295 -22.998 1.00 44.56 406 ARG A N 1
ATOM 3186 C CA . ARG A 1 406 ? 3.747 -17.883 -23.019 1.00 44.56 406 ARG A CA 1
ATOM 3187 C C . ARG A 1 406 ? 3.730 -17.225 -21.627 1.00 44.56 406 ARG A C 1
ATOM 3189 O O . ARG A 1 406 ? 3.956 -16.021 -21.543 1.00 44.56 406 ARG A O 1
ATOM 3196 N N . THR A 1 407 ? 3.502 -17.976 -20.546 1.00 43.81 407 THR A N 1
ATOM 3197 C CA . THR A 1 407 ? 3.497 -17.461 -19.160 1.00 43.81 407 THR A CA 1
ATOM 3198 C C . THR A 1 407 ? 4.910 -17.188 -18.647 1.00 43.81 407 THR A C 1
ATOM 3200 O O . THR A 1 407 ? 5.159 -16.111 -18.112 1.00 43.81 407 THR A O 1
ATOM 3203 N N . LEU A 1 408 ? 5.861 -18.099 -18.895 1.00 49.81 408 LEU A N 1
ATOM 3204 C CA . LEU A 1 408 ? 7.289 -17.858 -18.643 1.00 49.81 408 LEU A CA 1
ATOM 3205 C C . LEU A 1 408 ? 7.800 -16.703 -19.500 1.00 49.81 408 LEU A C 1
ATOM 3207 O O . LEU A 1 408 ? 8.468 -15.814 -18.991 1.00 49.81 408 LEU A O 1
ATOM 3211 N N . ARG A 1 409 ? 7.389 -16.638 -20.770 1.00 51.53 409 ARG A N 1
ATOM 3212 C CA . ARG A 1 409 ? 7.672 -15.505 -21.654 1.00 51.53 409 ARG A CA 1
ATOM 3213 C C . ARG A 1 409 ? 7.154 -14.192 -21.075 1.00 51.53 409 ARG A C 1
ATOM 3215 O O . ARG A 1 409 ? 7.887 -13.214 -21.079 1.00 51.53 409 ARG A O 1
ATOM 3222 N N . ARG A 1 410 ? 5.921 -14.139 -20.555 1.00 50.66 410 ARG A N 1
ATOM 3223 C CA . ARG A 1 410 ? 5.355 -12.943 -19.895 1.00 50.66 410 ARG A CA 1
ATOM 3224 C C . ARG A 1 410 ? 6.107 -12.577 -18.613 1.00 50.66 410 ARG A C 1
ATOM 3226 O O . ARG A 1 410 ? 6.335 -11.398 -18.375 1.00 50.66 410 ARG A O 1
ATOM 3233 N N . LEU A 1 411 ? 6.535 -13.567 -17.832 1.00 52.62 411 LEU A N 1
ATOM 3234 C CA . LEU A 1 411 ? 7.280 -13.368 -16.588 1.00 52.62 411 LEU A CA 1
ATOM 3235 C C . LEU A 1 411 ? 8.706 -12.857 -16.843 1.00 52.62 411 LEU A C 1
ATOM 3237 O O . LEU A 1 411 ? 9.074 -11.816 -16.303 1.00 52.62 411 LEU A O 1
ATOM 3241 N N . ILE A 1 412 ? 9.452 -13.519 -17.735 1.00 54.09 412 ILE A N 1
ATOM 3242 C CA . ILE A 1 412 ? 10.825 -13.175 -18.156 1.00 54.09 412 ILE A CA 1
ATOM 3243 C C . ILE A 1 412 ? 10.887 -11.792 -18.809 1.00 54.09 412 ILE A C 1
ATOM 3245 O O . ILE A 1 412 ? 11.914 -11.125 -18.827 1.00 54.09 412 ILE A O 1
ATOM 3249 N N . THR A 1 413 ? 9.759 -11.338 -19.338 1.00 53.06 413 THR A N 1
ATOM 3250 C CA . THR A 1 413 ? 9.668 -10.051 -20.015 1.00 53.06 413 THR A CA 1
ATOM 3251 C C . THR A 1 413 ? 8.870 -9.007 -19.244 1.00 53.06 413 THR A C 1
ATOM 3253 O O . THR A 1 413 ? 8.561 -7.937 -19.770 1.00 53.06 413 THR A O 1
ATOM 3256 N N . SER A 1 414 ? 8.548 -9.301 -17.983 1.00 53.66 414 SER A N 1
ATOM 3257 C CA . SER A 1 414 ? 7.938 -8.341 -17.073 1.00 53.66 414 SER A CA 1
ATOM 3258 C C . SER A 1 414 ? 8.946 -7.259 -16.677 1.00 53.66 414 SER A C 1
ATOM 3260 O O . SER A 1 414 ? 10.142 -7.514 -16.526 1.00 53.66 414 SER A O 1
ATOM 3262 N N . ARG A 1 415 ? 8.460 -6.035 -16.439 1.00 55.16 415 ARG A N 1
ATOM 3263 C CA . ARG A 1 415 ? 9.301 -4.890 -16.041 1.00 55.16 415 ARG A CA 1
ATOM 3264 C C . ARG A 1 415 ? 10.086 -5.145 -14.748 1.00 55.16 415 ARG A C 1
ATOM 3266 O O . ARG A 1 415 ? 11.162 -4.585 -14.568 1.00 55.16 415 ARG A O 1
ATOM 3273 N N . ALA A 1 416 ? 9.548 -5.944 -13.827 1.00 51.88 416 ALA A N 1
ATOM 3274 C CA . ALA A 1 416 ? 10.231 -6.304 -12.585 1.00 51.88 416 ALA A CA 1
ATOM 3275 C C . ALA A 1 416 ? 11.362 -7.318 -12.826 1.00 51.88 416 ALA A C 1
ATOM 3277 O O . ALA A 1 416 ? 12.451 -7.145 -12.294 1.00 51.88 416 ALA A O 1
ATOM 3278 N N . PHE A 1 417 ? 11.139 -8.322 -13.676 1.00 60.81 417 PHE A N 1
ATOM 3279 C CA . PHE A 1 417 ? 12.138 -9.340 -14.002 1.00 60.81 417 PHE A CA 1
ATOM 3280 C C . PHE A 1 417 ? 13.275 -8.792 -14.877 1.00 60.81 417 PHE A C 1
ATOM 3282 O O . PHE A 1 417 ? 14.441 -8.988 -14.555 1.00 60.81 417 PHE A O 1
ATOM 3289 N N . LEU A 1 418 ? 12.952 -8.041 -15.939 1.00 57.81 418 LEU A N 1
ATOM 3290 C CA . LEU A 1 418 ? 13.939 -7.450 -16.856 1.00 57.81 418 LEU A CA 1
ATOM 3291 C C . LEU A 1 418 ? 14.893 -6.485 -16.146 1.00 57.81 418 LEU A C 1
ATOM 3293 O O . LEU A 1 418 ? 16.085 -6.474 -16.441 1.00 57.81 418 LEU A O 1
ATOM 3297 N N . ARG A 1 419 ? 14.378 -5.701 -15.183 1.00 60.41 419 ARG A N 1
ATOM 3298 C CA . ARG A 1 419 ? 15.204 -4.828 -14.334 1.00 60.41 419 ARG A CA 1
ATOM 3299 C C . ARG A 1 419 ? 16.227 -5.627 -13.531 1.00 60.41 419 ARG A C 1
ATOM 3301 O O . ARG A 1 419 ? 17.360 -5.189 -13.397 1.00 60.41 419 ARG A O 1
ATOM 3308 N N . ARG A 1 420 ? 15.831 -6.793 -13.024 1.00 59.16 420 ARG A N 1
ATOM 3309 C CA . ARG A 1 420 ? 16.668 -7.632 -12.163 1.00 59.16 420 ARG A CA 1
ATOM 3310 C C . ARG A 1 420 ? 17.662 -8.485 -12.957 1.00 59.16 420 ARG A C 1
ATOM 3312 O O . ARG A 1 420 ? 18.815 -8.557 -12.564 1.00 59.16 420 ARG A O 1
ATOM 3319 N N . VAL A 1 421 ? 17.271 -9.045 -14.106 1.00 60.91 421 VAL A N 1
ATOM 3320 C CA . VAL A 1 421 ? 18.192 -9.788 -14.991 1.00 60.91 421 VAL A CA 1
ATOM 3321 C C . VAL A 1 421 ? 19.229 -8.876 -15.635 1.00 60.91 421 VAL A C 1
ATOM 3323 O O . VAL A 1 421 ? 20.403 -9.211 -15.600 1.00 60.91 421 VAL A O 1
ATOM 3326 N N . HIS A 1 422 ? 18.846 -7.712 -16.174 1.00 61.50 422 HIS A N 1
ATOM 3327 C CA . HIS A 1 422 ? 19.812 -6.789 -16.792 1.00 61.50 422 HIS A CA 1
ATOM 3328 C C . HIS A 1 422 ? 20.743 -6.103 -15.778 1.00 61.50 422 HIS A C 1
ATOM 3330 O O . HIS A 1 422 ? 21.741 -5.516 -16.184 1.00 61.50 422 HIS A O 1
ATOM 3336 N N . ALA A 1 423 ? 20.419 -6.159 -14.480 1.00 59.50 423 ALA A N 1
ATOM 3337 C CA . ALA A 1 423 ? 21.320 -5.740 -13.408 1.00 59.50 423 ALA A CA 1
ATOM 3338 C C . ALA A 1 423 ? 22.369 -6.814 -13.058 1.00 59.50 423 ALA A C 1
ATOM 3340 O O . ALA A 1 423 ? 23.398 -6.478 -12.483 1.00 59.50 423 ALA A O 1
ATOM 3341 N N . LEU A 1 424 ? 22.113 -8.084 -13.395 1.00 56.97 424 LEU A N 1
ATOM 3342 C CA . LEU A 1 424 ? 22.961 -9.234 -13.051 1.00 56.97 424 LEU A CA 1
ATOM 3343 C C . LEU A 1 424 ? 23.717 -9.815 -14.257 1.00 56.97 424 LEU A C 1
ATOM 3345 O O . LEU A 1 424 ? 24.793 -10.375 -14.084 1.00 56.97 424 LEU A O 1
ATOM 3349 N N . HIS A 1 425 ? 23.185 -9.652 -15.470 1.00 61.66 425 HIS A N 1
ATOM 3350 C CA . HIS A 1 425 ? 23.763 -10.154 -16.718 1.00 61.66 425 HIS A CA 1
ATOM 3351 C C . HIS A 1 425 ? 23.910 -9.010 -17.736 1.00 61.66 425 HIS A C 1
ATOM 3353 O O . HIS A 1 425 ? 22.914 -8.335 -18.030 1.00 61.66 425 HIS A O 1
ATOM 3359 N N . PRO A 1 426 ? 25.107 -8.777 -18.314 1.00 62.72 426 PRO A N 1
ATOM 3360 C CA . PRO A 1 426 ? 25.284 -7.842 -19.423 1.00 62.72 426 PRO A CA 1
ATOM 3361 C C . PRO A 1 426 ? 24.393 -8.232 -20.606 1.00 62.72 426 PRO A C 1
ATOM 3363 O O . PRO A 1 426 ? 24.235 -9.414 -20.908 1.00 62.72 426 PRO A O 1
ATOM 3366 N N . ARG A 1 427 ? 23.811 -7.250 -21.306 1.00 71.56 427 ARG A N 1
ATOM 3367 C CA . ARG A 1 427 ? 22.952 -7.527 -22.472 1.00 71.56 427 ARG A CA 1
ATOM 3368 C C . ARG A 1 427 ? 23.788 -8.215 -23.560 1.00 71.56 427 ARG A C 1
ATOM 3370 O O . ARG A 1 427 ? 24.713 -7.574 -24.047 1.00 71.56 427 ARG A O 1
ATOM 3377 N N . PRO A 1 428 ? 23.500 -9.461 -23.967 1.00 72.69 428 PRO A N 1
ATOM 3378 C CA . PRO A 1 428 ? 24.334 -10.154 -24.941 1.00 72.69 428 PRO A CA 1
ATOM 3379 C C . PRO A 1 428 ? 24.161 -9.541 -26.334 1.00 72.69 428 PRO A C 1
ATOM 3381 O O . PRO A 1 428 ? 23.053 -9.153 -26.723 1.00 72.69 428 PRO A O 1
ATOM 3384 N N . LEU A 1 429 ? 25.259 -9.459 -27.087 1.00 81.38 429 LEU A N 1
ATOM 3385 C CA . LEU A 1 429 ? 25.228 -9.125 -28.507 1.00 81.38 429 LEU A CA 1
ATOM 3386 C C . LEU A 1 429 ? 24.835 -10.383 -29.285 1.00 81.38 429 LEU A C 1
ATOM 3388 O O . LEU A 1 429 ? 25.609 -11.334 -29.353 1.00 81.38 429 LEU A O 1
ATOM 3392 N N . LEU A 1 430 ? 23.628 -10.408 -29.847 1.00 79.69 430 LEU A N 1
ATOM 3393 C CA . LEU A 1 430 ? 23.086 -11.631 -30.440 1.00 79.69 430 LEU A CA 1
ATOM 3394 C C . LEU A 1 430 ? 23.501 -11.843 -31.898 1.00 79.69 430 LEU A C 1
ATOM 3396 O O . LEU A 1 430 ? 23.514 -12.984 -32.346 1.00 79.69 430 LEU A O 1
ATOM 3400 N N . GLY A 1 431 ? 23.819 -10.787 -32.645 1.00 82.62 431 GLY A N 1
ATOM 3401 C CA . GLY A 1 431 ? 24.186 -10.913 -34.056 1.00 82.62 431 GLY A CA 1
ATOM 3402 C C . GLY A 1 431 ? 24.010 -9.624 -34.852 1.00 82.62 431 GLY A C 1
ATOM 3403 O O . GLY A 1 431 ? 23.832 -8.545 -34.275 1.00 82.62 431 GLY A O 1
ATOM 3404 N N . LEU A 1 432 ? 24.051 -9.760 -36.178 1.00 81.25 432 LEU A N 1
ATOM 3405 C CA . LEU A 1 432 ? 23.886 -8.679 -37.149 1.00 81.25 432 LEU A CA 1
ATOM 3406 C C . LEU A 1 432 ? 22.559 -8.804 -37.888 1.00 81.25 432 LEU A C 1
ATOM 3408 O O . LEU A 1 432 ? 22.150 -9.893 -38.277 1.00 81.25 432 LEU A O 1
ATOM 3412 N N . LEU A 1 433 ? 21.922 -7.669 -38.132 1.00 77.62 433 LEU A N 1
ATOM 3413 C CA . LEU A 1 433 ? 20.850 -7.535 -39.105 1.00 77.62 433 LEU A CA 1
ATOM 3414 C C . LEU A 1 433 ? 21.455 -6.987 -40.396 1.00 77.62 433 LEU A C 1
ATOM 3416 O O . LEU A 1 433 ? 21.933 -5.853 -40.434 1.00 77.62 433 LEU A O 1
ATOM 3420 N N . HIS A 1 434 ? 21.474 -7.815 -41.434 1.00 76.19 434 HIS A N 1
ATOM 3421 C CA . HIS A 1 434 ? 21.945 -7.474 -42.771 1.00 76.19 434 HIS A CA 1
ATOM 3422 C C . HIS A 1 434 ? 20.774 -6.959 -43.605 1.00 76.19 434 HIS A C 1
ATOM 3424 O O . HIS A 1 434 ? 19.731 -7.606 -43.683 1.00 76.19 434 HIS A O 1
ATOM 3430 N N . LEU A 1 435 ? 20.928 -5.760 -44.166 1.00 71.75 435 LEU A N 1
ATOM 3431 C CA . LEU A 1 435 ? 19.892 -5.056 -44.916 1.00 71.75 435 LEU A CA 1
ATOM 3432 C C . LEU A 1 435 ? 20.137 -5.178 -46.421 1.00 71.75 435 LEU A C 1
ATOM 3434 O O . LEU A 1 435 ? 21.163 -4.727 -46.934 1.00 71.75 435 LEU A O 1
ATOM 3438 N N . GLU A 1 436 ? 19.146 -5.708 -47.130 1.00 66.69 436 GLU A N 1
ATOM 3439 C CA . GLU A 1 436 ? 19.129 -5.848 -48.587 1.00 66.69 436 GLU A CA 1
ATOM 3440 C C . GLU A 1 436 ? 18.036 -4.961 -49.207 1.00 66.69 436 GLU A C 1
ATOM 3442 O O . GLU A 1 436 ? 17.073 -4.556 -48.544 1.00 66.69 436 GLU A O 1
ATOM 3447 N N . ASN A 1 437 ? 18.186 -4.619 -50.492 1.00 66.38 437 ASN A N 1
ATOM 3448 C CA . ASN A 1 437 ? 17.241 -3.791 -51.256 1.00 66.38 437 ASN A CA 1
ATOM 3449 C C . ASN A 1 437 ? 16.827 -2.492 -50.532 1.00 66.38 437 ASN A C 1
ATOM 3451 O O . ASN A 1 437 ? 15.640 -2.220 -50.341 1.00 66.38 437 ASN A O 1
ATOM 3455 N N . HIS A 1 438 ? 17.803 -1.683 -50.098 1.00 64.06 438 HIS A N 1
ATOM 3456 C CA . HIS A 1 438 ? 17.576 -0.431 -49.351 1.00 64.06 438 HIS A CA 1
ATOM 3457 C C . HIS A 1 438 ? 16.751 -0.611 -48.060 1.00 64.06 438 HIS A C 1
ATOM 3459 O O . HIS A 1 438 ? 15.932 0.241 -47.706 1.00 64.06 438 HIS A O 1
ATOM 3465 N N . GLY A 1 439 ? 16.950 -1.741 -47.375 1.00 60.69 439 GLY A N 1
ATOM 3466 C CA . GLY A 1 439 ? 16.311 -2.061 -46.099 1.00 60.69 439 GLY A CA 1
ATOM 3467 C C . GLY A 1 439 ? 14.899 -2.633 -46.216 1.00 60.69 439 GLY A C 1
ATOM 3468 O O . GLY A 1 439 ? 14.194 -2.677 -45.209 1.00 60.69 439 GLY A O 1
ATOM 3469 N N . CYS A 1 440 ? 14.481 -3.055 -47.418 1.00 64.56 440 CYS A N 1
ATOM 3470 C CA . CYS A 1 440 ? 13.196 -3.732 -47.642 1.00 64.56 440 CYS A CA 1
ATOM 3471 C C . CYS A 1 440 ? 13.248 -5.224 -47.262 1.00 64.56 440 CYS A C 1
ATOM 3473 O O . CYS A 1 440 ? 12.217 -5.801 -46.919 1.00 64.56 440 CYS A O 1
ATOM 3475 N N . HIS A 1 441 ? 14.436 -5.839 -47.297 1.00 65.81 441 HIS A N 1
ATOM 3476 C CA . HIS A 1 441 ? 14.673 -7.194 -46.795 1.00 65.81 441 HIS A CA 1
ATOM 3477 C C . HIS A 1 441 ? 15.748 -7.165 -45.711 1.00 65.81 441 HIS A C 1
ATOM 3479 O O . HIS A 1 441 ? 16.682 -6.362 -45.768 1.00 65.81 441 HIS A O 1
ATOM 3485 N N . CYS A 1 442 ? 15.581 -8.008 -44.694 1.00 70.56 442 CYS A N 1
ATOM 3486 C CA . CYS A 1 442 ? 16.475 -8.062 -43.550 1.00 70.56 442 CYS A CA 1
ATOM 3487 C C . CYS A 1 442 ? 16.742 -9.513 -43.155 1.00 70.56 442 CYS A C 1
ATOM 3489 O O . CYS A 1 442 ? 15.800 -10.252 -42.863 1.00 70.56 442 CYS A O 1
ATOM 3491 N N . HIS A 1 443 ? 18.020 -9.885 -43.108 1.00 73.06 443 HIS A N 1
ATOM 3492 C CA . HIS A 1 443 ? 18.482 -11.201 -42.671 1.00 73.06 443 HIS A CA 1
ATOM 3493 C C . HIS A 1 443 ? 19.190 -11.086 -41.328 1.00 73.06 443 HIS A C 1
ATOM 3495 O O . HIS A 1 443 ? 19.960 -10.154 -41.100 1.00 73.06 443 HIS A O 1
ATOM 3501 N N . PHE A 1 444 ? 18.942 -12.033 -40.425 1.00 77.62 444 PHE A N 1
ATOM 3502 C CA . PHE A 1 444 ? 19.628 -12.084 -39.137 1.00 77.62 444 PHE A CA 1
ATOM 3503 C C . PHE A 1 444 ? 20.785 -13.077 -39.198 1.00 77.62 444 PHE A C 1
ATOM 3505 O O . PHE A 1 444 ? 20.567 -14.277 -39.342 1.00 77.62 444 PHE A O 1
ATOM 3512 N N . LEU A 1 445 ? 22.006 -12.569 -39.057 1.00 81.44 445 LEU A N 1
ATOM 3513 C CA . LEU A 1 445 ? 23.234 -13.346 -38.940 1.00 81.44 445 LEU A CA 1
ATOM 3514 C C . LEU A 1 445 ? 23.549 -13.516 -37.443 1.00 81.44 445 LEU A C 1
ATOM 3516 O O . LEU A 1 445 ? 24.006 -12.558 -36.807 1.00 81.44 445 LEU A O 1
ATOM 3520 N N . PRO A 1 446 ? 23.257 -14.681 -36.834 1.00 81.88 446 PRO A N 1
ATOM 3521 C CA . PRO A 1 446 ? 23.509 -14.902 -35.416 1.00 81.88 446 PRO A CA 1
ATOM 3522 C C . PRO A 1 446 ? 25.011 -14.939 -35.123 1.00 81.88 446 PRO A C 1
ATOM 3524 O O . PRO A 1 446 ? 25.813 -15.339 -35.963 1.00 81.88 446 PRO A O 1
ATOM 3527 N N . ALA A 1 447 ? 25.388 -14.578 -33.898 1.00 85.81 447 ALA A N 1
ATOM 3528 C CA . ALA A 1 447 ? 26.747 -14.793 -33.421 1.00 85.81 447 ALA A CA 1
ATOM 3529 C C . ALA A 1 447 ? 27.115 -16.290 -33.472 1.00 85.81 447 ALA A C 1
ATOM 3531 O O . ALA A 1 447 ? 26.340 -17.144 -33.034 1.00 85.81 447 ALA A O 1
ATOM 3532 N N . GLU A 1 448 ? 28.312 -16.602 -33.959 1.00 85.12 448 GLU A N 1
ATOM 3533 C CA . GLU A 1 448 ? 28.809 -17.966 -34.138 1.00 85.12 448 GLU A CA 1
ATOM 3534 C C . GLU A 1 448 ? 29.911 -18.308 -33.130 1.00 85.12 448 GLU A C 1
ATOM 3536 O O . GLU A 1 448 ? 30.648 -17.420 -32.692 1.00 85.12 448 GLU A O 1
ATOM 3541 N N . PRO A 1 449 ? 30.102 -19.593 -32.773 1.00 80.19 449 PRO A N 1
ATOM 3542 C CA . PRO A 1 449 ? 31.260 -20.004 -31.988 1.00 80.19 449 PRO A CA 1
ATOM 3543 C C . PRO A 1 449 ? 32.574 -19.534 -32.649 1.00 80.19 449 PRO A C 1
ATOM 3545 O O . PRO A 1 449 ? 32.705 -19.593 -33.877 1.00 80.19 449 PRO A O 1
ATOM 3548 N N . PRO A 1 450 ? 33.561 -19.045 -31.876 1.00 77.00 450 PRO A N 1
ATOM 3549 C CA . PRO A 1 450 ? 33.670 -19.091 -30.415 1.00 77.00 450 PRO A CA 1
ATOM 3550 C C . PRO A 1 450 ? 33.078 -17.870 -29.677 1.00 77.00 450 PRO A C 1
ATOM 3552 O O . PRO A 1 450 ? 33.386 -17.677 -28.502 1.00 77.00 450 PRO A O 1
ATOM 3555 N N . HIS A 1 451 ? 32.257 -17.031 -30.323 1.00 82.31 451 HIS A N 1
ATOM 3556 C CA . HIS A 1 451 ? 31.699 -15.832 -29.691 1.00 82.31 451 HIS A CA 1
ATOM 3557 C C . HIS A 1 451 ? 30.872 -16.189 -28.434 1.00 82.31 451 HIS A C 1
ATOM 3559 O O . HIS A 1 451 ? 30.016 -17.078 -28.508 1.00 82.31 451 HIS A O 1
ATOM 3565 N N . PRO A 1 452 ? 31.031 -15.482 -27.295 1.00 75.12 452 PRO A N 1
ATOM 3566 C CA . PRO A 1 452 ? 30.354 -15.830 -26.038 1.00 75.12 452 PRO A CA 1
ATOM 3567 C C . PRO A 1 452 ? 28.824 -15.860 -26.130 1.00 75.12 452 PRO A C 1
ATOM 3569 O O . PRO A 1 452 ? 28.156 -16.593 -25.408 1.00 75.12 452 PRO A O 1
ATOM 3572 N N . SER A 1 453 ? 28.249 -15.070 -27.041 1.00 80.50 453 SER A N 1
ATOM 3573 C CA . SER A 1 453 ? 26.795 -15.007 -27.237 1.00 80.50 453 SER A CA 1
ATOM 3574 C C . SER A 1 453 ? 26.246 -16.060 -28.209 1.00 80.50 453 SER A C 1
ATOM 3576 O O . SER A 1 453 ? 25.039 -16.076 -28.438 1.00 80.50 453 SER A O 1
ATOM 3578 N N . ALA A 1 454 ? 27.080 -16.943 -28.772 1.00 80.56 454 ALA A N 1
ATOM 3579 C CA . ALA A 1 454 ? 26.678 -17.864 -29.837 1.00 80.56 454 ALA A CA 1
ATOM 3580 C C . ALA A 1 454 ? 25.561 -18.839 -29.428 1.00 80.56 454 ALA A C 1
ATOM 3582 O O . ALA A 1 454 ? 24.616 -19.060 -30.184 1.00 80.56 454 ALA A O 1
ATOM 3583 N N . ALA A 1 455 ? 25.610 -19.385 -28.208 1.00 74.56 455 ALA A N 1
ATOM 3584 C CA . ALA A 1 455 ? 24.575 -20.294 -27.710 1.00 74.56 455 ALA A CA 1
ATOM 3585 C C . ALA A 1 455 ? 23.207 -19.597 -27.576 1.00 74.56 455 ALA A C 1
ATOM 3587 O O . ALA A 1 455 ? 22.180 -20.138 -27.997 1.00 74.56 455 ALA A O 1
ATOM 3588 N N . THR A 1 456 ? 23.203 -18.372 -27.044 1.00 73.44 456 THR A N 1
ATOM 3589 C CA . THR A 1 456 ? 22.006 -17.533 -26.898 1.00 73.44 456 THR A CA 1
ATOM 3590 C C . THR A 1 456 ? 21.483 -17.077 -28.260 1.00 73.44 456 THR A C 1
ATOM 3592 O O . THR A 1 456 ? 20.284 -17.176 -28.517 1.00 73.44 456 THR A O 1
ATOM 3595 N N . ALA A 1 457 ? 22.369 -16.644 -29.159 1.00 77.56 457 ALA A N 1
ATOM 3596 C CA . ALA A 1 457 ? 22.043 -16.245 -30.525 1.00 77.56 457 ALA A CA 1
ATOM 3597 C C . ALA A 1 457 ? 21.401 -17.392 -31.315 1.00 77.56 457 ALA A C 1
ATOM 3599 O O . ALA A 1 457 ? 20.336 -17.218 -31.906 1.00 77.56 457 ALA A O 1
ATOM 3600 N N . ALA A 1 458 ? 21.984 -18.590 -31.244 1.00 73.56 458 ALA A N 1
ATOM 3601 C CA . ALA A 1 458 ? 21.446 -19.784 -31.883 1.00 73.56 458 ALA A CA 1
ATOM 3602 C C . ALA A 1 458 ? 20.106 -20.220 -31.271 1.00 73.56 458 ALA A C 1
ATOM 3604 O O . ALA A 1 458 ? 19.216 -20.666 -31.992 1.00 73.56 458 ALA A O 1
ATOM 3605 N N . ALA A 1 459 ? 19.921 -20.082 -29.954 1.00 69.88 459 ALA A N 1
ATOM 3606 C CA . ALA A 1 459 ? 18.641 -20.367 -29.306 1.00 69.88 459 ALA A CA 1
ATOM 3607 C C . ALA A 1 459 ? 17.539 -19.396 -29.762 1.00 69.88 459 ALA A C 1
ATOM 3609 O O . ALA A 1 459 ? 16.426 -19.834 -30.050 1.00 69.88 459 ALA A O 1
ATOM 3610 N N . VAL A 1 460 ? 17.856 -18.102 -29.876 1.00 69.50 460 VAL A N 1
ATOM 3611 C CA . VAL A 1 460 ? 16.938 -17.074 -30.390 1.00 69.50 460 VAL A CA 1
ATOM 3612 C C . VAL A 1 460 ? 16.620 -17.310 -31.869 1.00 69.50 460 VAL A C 1
ATOM 3614 O O . VAL A 1 460 ? 15.452 -17.246 -32.251 1.00 69.50 460 VAL A O 1
ATOM 3617 N N . ALA A 1 461 ? 17.616 -17.663 -32.685 1.00 69.25 461 ALA A N 1
ATOM 3618 C CA . ALA A 1 461 ? 17.419 -18.006 -34.092 1.00 69.25 461 ALA A CA 1
ATOM 3619 C C . ALA A 1 461 ? 16.525 -19.253 -34.261 1.00 69.25 461 ALA A C 1
ATOM 3621 O O . ALA A 1 461 ? 15.532 -19.204 -34.982 1.00 69.25 461 ALA A O 1
ATOM 3622 N N . ARG A 1 462 ? 16.791 -20.344 -33.522 1.00 65.06 462 ARG A N 1
ATOM 3623 C CA . ARG A 1 462 ? 16.003 -21.596 -33.589 1.00 65.06 462 ARG A CA 1
ATOM 3624 C C . ARG A 1 462 ? 14.571 -21.450 -33.084 1.00 65.06 462 ARG A C 1
ATOM 3626 O O . ARG A 1 462 ? 13.660 -22.030 -33.666 1.00 65.06 462 ARG A O 1
ATOM 3633 N N . ALA A 1 463 ? 14.355 -20.683 -32.014 1.00 56.78 463 ALA A N 1
ATOM 3634 C CA . ALA A 1 463 ? 13.022 -20.448 -31.450 1.00 56.78 463 ALA A CA 1
ATOM 3635 C C . ALA A 1 463 ? 12.067 -19.728 -32.418 1.00 56.78 463 ALA A C 1
ATOM 3637 O O . ALA A 1 463 ? 10.859 -19.681 -32.178 1.00 56.78 463 ALA A O 1
ATOM 3638 N N . SER A 1 464 ? 12.610 -19.160 -33.490 1.00 54.78 464 SER A N 1
ATOM 3639 C CA . SER A 1 464 ? 11.906 -18.254 -34.381 1.00 54.78 464 SER A CA 1
ATOM 3640 C C . SER A 1 464 ? 11.564 -18.863 -35.747 1.00 54.78 464 SER A C 1
ATOM 3642 O O . SER A 1 464 ? 10.958 -18.177 -36.569 1.00 54.78 464 SER A O 1
ATOM 3644 N N . GLY A 1 465 ? 11.895 -20.144 -35.971 1.00 50.03 465 GLY A N 1
ATOM 3645 C CA . GLY A 1 465 ? 11.709 -20.836 -37.252 1.00 50.03 465 GLY A CA 1
ATOM 3646 C C . GLY A 1 465 ? 12.611 -20.282 -38.361 1.00 50.03 465 GLY A C 1
ATOM 3647 O O . GLY A 1 465 ? 13.138 -19.178 -38.252 1.00 50.03 465 GLY A O 1
ATOM 3648 N N . SER A 1 466 ? 12.788 -21.042 -39.441 1.00 41.50 466 SER A N 1
ATOM 3649 C CA . SER A 1 466 ? 13.678 -20.683 -40.554 1.00 41.50 466 SER A CA 1
ATOM 3650 C C . SER A 1 466 ? 13.263 -19.430 -41.346 1.00 41.50 466 SER A C 1
ATOM 3652 O O . SER A 1 466 ? 14.083 -18.945 -42.107 1.00 41.50 466 SER A O 1
ATOM 3654 N N . ASP A 1 467 ? 12.065 -18.860 -41.129 1.00 45.34 467 ASP A N 1
ATOM 3655 C CA . ASP A 1 467 ? 11.538 -17.741 -41.942 1.00 45.34 467 ASP A CA 1
ATOM 3656 C C . ASP A 1 467 ? 10.880 -16.569 -41.170 1.00 45.34 467 ASP A C 1
ATOM 3658 O O . ASP A 1 467 ? 10.348 -15.641 -41.782 1.00 45.34 467 ASP A O 1
ATOM 3662 N N . PHE A 1 468 ? 10.872 -16.545 -39.826 1.00 47.19 468 PHE A N 1
ATOM 3663 C CA . PHE A 1 468 ? 9.922 -15.675 -39.092 1.00 47.19 468 PHE A CA 1
ATOM 3664 C C . PHE A 1 468 ? 10.488 -14.706 -38.032 1.00 47.19 468 PHE A C 1
ATOM 3666 O O . PHE A 1 468 ? 9.738 -13.863 -37.537 1.00 47.19 468 PHE A O 1
ATOM 3673 N N . ALA A 1 469 ? 11.780 -14.750 -37.695 1.00 52.41 469 ALA A N 1
ATOM 3674 C CA . ALA A 1 469 ? 12.345 -14.026 -36.538 1.00 52.41 469 ALA A CA 1
ATOM 3675 C C . ALA A 1 469 ? 12.501 -12.503 -36.701 1.00 52.41 469 ALA A C 1
ATOM 3677 O O . ALA A 1 469 ? 12.346 -11.743 -35.747 1.00 52.41 469 ALA A O 1
ATOM 3678 N N . PHE A 1 470 ? 12.826 -12.065 -37.914 1.00 60.38 470 PHE A N 1
ATOM 3679 C CA . PHE A 1 470 ? 13.094 -10.663 -38.256 1.00 60.38 470 PHE A CA 1
ATOM 3680 C C . PHE A 1 470 ? 12.414 -10.267 -39.574 1.00 60.38 470 PHE A C 1
ATOM 3682 O O . PHE A 1 470 ? 12.658 -9.200 -40.128 1.00 60.38 470 PHE A O 1
ATOM 3689 N N . SER A 1 471 ? 11.485 -11.113 -40.032 1.00 62.47 471 SER A N 1
ATOM 3690 C CA . SER A 1 471 ? 10.533 -10.779 -41.080 1.00 62.47 471 SER A CA 1
ATOM 3691 C C . SER A 1 471 ? 9.558 -9.741 -40.522 1.00 62.47 471 SER A C 1
ATOM 3693 O O . SER A 1 471 ? 8.713 -10.045 -39.673 1.00 62.47 471 SER A O 1
ATOM 3695 N N . PHE A 1 472 ? 9.652 -8.501 -41.003 1.00 71.50 472 PHE A N 1
ATOM 3696 C CA . PHE A 1 472 ? 8.733 -7.406 -40.666 1.00 71.50 472 PHE A CA 1
ATOM 3697 C C . PHE A 1 472 ? 7.319 -7.591 -41.263 1.00 71.50 472 PHE A C 1
ATOM 3699 O O . PHE A 1 472 ? 6.528 -6.657 -41.312 1.00 71.50 472 PHE A O 1
ATOM 3706 N N . SER A 1 473 ? 6.965 -8.817 -41.665 1.00 67.31 473 SER A N 1
ATOM 3707 C CA . SER A 1 473 ? 5.658 -9.234 -42.194 1.00 67.31 473 SER A CA 1
ATOM 3708 C C . SER A 1 473 ? 4.470 -8.985 -41.260 1.00 67.31 473 SER A C 1
ATOM 3710 O O . SER A 1 473 ? 3.331 -9.006 -41.709 1.00 67.31 473 SER A O 1
ATOM 3712 N N . PHE A 1 474 ? 4.710 -8.770 -39.963 1.00 71.94 474 PHE A N 1
ATOM 3713 C CA . PHE A 1 474 ? 3.664 -8.441 -38.987 1.00 71.94 474 PHE A CA 1
ATOM 3714 C C . PHE A 1 474 ? 3.266 -6.954 -39.000 1.00 71.94 474 PHE A C 1
ATOM 3716 O O . PHE A 1 474 ? 2.365 -6.562 -38.260 1.00 71.94 474 PHE A O 1
ATOM 3723 N N . LEU A 1 475 ? 3.959 -6.124 -39.785 1.00 73.75 475 LEU A N 1
ATOM 3724 C CA . LEU A 1 475 ? 3.616 -4.720 -39.975 1.00 73.75 475 LEU A CA 1
ATOM 3725 C C . LEU A 1 475 ? 2.428 -4.575 -40.946 1.00 73.75 475 LEU A C 1
ATOM 3727 O O . LEU A 1 475 ? 2.256 -5.395 -41.851 1.00 73.75 475 LEU A O 1
ATOM 3731 N N . PRO A 1 476 ? 1.602 -3.530 -40.782 1.00 68.50 476 PRO A N 1
ATOM 3732 C CA . PRO A 1 476 ? 0.427 -3.312 -41.617 1.00 68.50 476 PRO A CA 1
ATOM 3733 C C . PRO A 1 476 ? 0.846 -2.973 -43.057 1.00 68.50 476 PRO A C 1
ATOM 3735 O O . PRO A 1 476 ? 1.800 -2.226 -43.253 1.00 68.50 476 PRO A O 1
ATOM 3738 N N . GLY A 1 477 ? 0.145 -3.507 -44.065 1.00 64.25 477 GLY A N 1
ATOM 3739 C CA . GLY A 1 477 ? 0.424 -3.235 -45.489 1.00 64.25 477 GLY A CA 1
ATOM 3740 C C . GLY A 1 477 ? 1.257 -4.290 -46.237 1.00 64.25 477 GLY A C 1
ATOM 3741 O O . GLY A 1 477 ? 1.560 -4.089 -47.408 1.00 64.25 477 GLY A O 1
ATOM 3742 N N . GLY A 1 478 ? 1.585 -5.423 -45.604 1.00 54.22 478 GLY A N 1
ATOM 3743 C CA . GLY A 1 478 ? 2.234 -6.573 -46.250 1.00 54.22 478 GLY A CA 1
ATOM 3744 C C . GLY A 1 478 ? 3.767 -6.471 -46.393 1.00 54.22 478 GLY A C 1
ATOM 3745 O O . GLY A 1 478 ? 4.362 -5.416 -46.153 1.00 54.22 478 GLY A O 1
ATOM 3746 N N . PRO A 1 479 ? 4.445 -7.583 -46.740 1.00 48.50 479 PRO A N 1
ATOM 3747 C CA . PRO A 1 479 ? 5.897 -7.613 -46.918 1.00 48.50 479 PRO A CA 1
ATOM 3748 C C . PRO A 1 479 ? 6.317 -6.791 -48.150 1.00 48.50 479 PRO A C 1
ATOM 3750 O O . PRO A 1 479 ? 5.866 -7.057 -49.258 1.00 48.50 479 PRO A O 1
ATOM 3753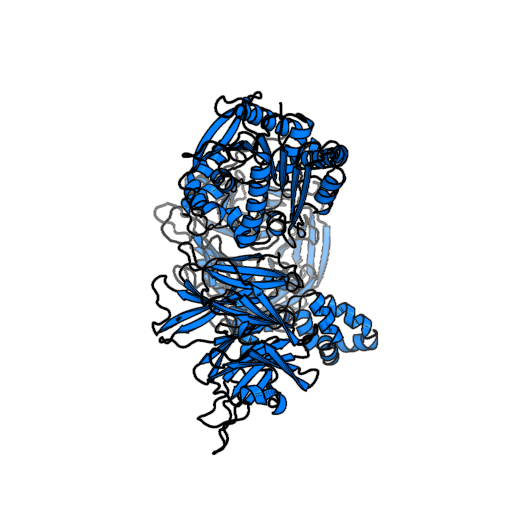 N N . GLY A 1 480 ? 7.186 -5.790 -47.954 1.00 56.12 480 GLY A N 1
ATOM 3754 C CA . GLY A 1 480 ? 7.772 -4.967 -49.030 1.00 56.12 480 GLY A CA 1
ATOM 3755 C C . GLY A 1 480 ? 7.480 -3.459 -48.960 1.00 56.12 480 GLY A C 1
ATOM 3756 O O . GLY A 1 480 ? 8.149 -2.682 -49.643 1.00 56.12 480 GLY A O 1
ATOM 3757 N N . GLY A 1 481 ? 6.538 -3.026 -48.111 1.00 67.50 481 GLY A N 1
ATOM 3758 C CA . GLY A 1 481 ? 6.169 -1.607 -47.950 1.00 67.50 481 GLY A CA 1
ATOM 3759 C C . GLY A 1 481 ? 7.016 -0.802 -46.951 1.00 67.50 481 GLY A C 1
ATOM 3760 O O . GLY A 1 481 ? 6.994 0.429 -46.985 1.00 67.50 481 GLY A O 1
ATOM 3761 N N . TRP A 1 482 ? 7.780 -1.473 -46.085 1.00 79.56 482 TRP A N 1
ATOM 3762 C CA . TRP A 1 482 ? 8.528 -0.864 -44.979 1.00 79.56 482 TRP A CA 1
ATOM 3763 C C . TRP A 1 482 ? 10.037 -0.997 -45.174 1.00 79.56 482 TRP A C 1
ATOM 3765 O O . TRP A 1 482 ? 10.526 -2.066 -45.535 1.00 79.56 482 TRP A O 1
ATOM 3775 N N . ARG A 1 483 ? 10.777 0.077 -44.888 1.00 79.75 483 ARG A N 1
ATOM 3776 C CA . ARG A 1 483 ? 12.244 0.107 -44.880 1.00 79.75 483 ARG A CA 1
ATOM 3777 C C . ARG A 1 483 ? 12.753 0.219 -43.453 1.00 79.75 483 ARG A C 1
ATOM 3779 O O . ARG A 1 483 ? 12.366 1.148 -42.748 1.00 79.75 483 ARG A O 1
ATOM 3786 N N . LEU A 1 484 ? 13.631 -0.689 -43.034 1.00 81.75 484 LEU A N 1
ATOM 3787 C CA . LEU A 1 484 ? 14.342 -0.568 -41.760 1.00 81.75 484 LEU A CA 1
ATOM 3788 C C . LEU A 1 484 ? 15.356 0.587 -41.838 1.00 81.75 484 LEU A C 1
ATOM 3790 O O . LEU A 1 484 ? 16.119 0.668 -42.798 1.00 81.75 484 LEU A O 1
ATOM 3794 N N . ARG A 1 485 ? 15.325 1.507 -40.860 1.00 83.56 485 ARG A N 1
ATOM 3795 C CA . ARG A 1 485 ? 16.132 2.743 -40.870 1.00 83.56 485 ARG A CA 1
ATOM 3796 C C . ARG A 1 485 ? 17.193 2.805 -39.770 1.00 83.56 485 ARG A C 1
ATOM 3798 O O . ARG A 1 485 ? 18.285 3.286 -40.041 1.00 83.56 485 ARG A O 1
ATOM 3805 N N . ASP A 1 486 ? 16.888 2.335 -38.560 1.00 83.44 486 ASP A N 1
ATOM 3806 C CA . ASP A 1 486 ? 17.850 2.248 -37.446 1.00 83.44 486 ASP A CA 1
ATOM 3807 C C . ASP A 1 486 ? 17.414 1.164 -36.449 1.00 83.44 486 ASP A C 1
ATOM 3809 O O . ASP A 1 486 ? 16.216 0.883 -36.295 1.00 83.44 486 ASP A O 1
ATOM 3813 N N . VAL A 1 487 ? 18.386 0.562 -35.761 1.00 80.06 487 VAL A N 1
ATOM 3814 C CA . VAL A 1 487 ? 18.149 -0.396 -34.677 1.00 80.06 487 VAL A CA 1
ATOM 3815 C C . VAL A 1 487 ? 18.970 0.004 -33.464 1.00 80.06 487 VAL A C 1
ATOM 3817 O O . VAL A 1 487 ? 20.189 0.142 -33.530 1.00 80.06 487 VAL A O 1
ATOM 3820 N N . ARG A 1 488 ? 18.299 0.180 -32.323 1.00 78.44 488 ARG A N 1
ATOM 3821 C CA . ARG A 1 488 ? 18.973 0.516 -31.070 1.00 78.44 488 ARG A CA 1
ATOM 3822 C C . ARG A 1 488 ? 18.213 0.013 -29.853 1.00 78.44 488 ARG A C 1
ATOM 3824 O O . ARG A 1 488 ? 17.000 0.161 -29.738 1.00 78.44 488 ARG A O 1
ATOM 3831 N N . HIS A 1 489 ? 18.943 -0.550 -28.905 1.00 72.00 489 HIS A N 1
ATOM 3832 C CA . HIS A 1 489 ? 18.476 -1.190 -27.680 1.00 72.00 489 HIS A CA 1
ATOM 3833 C C . HIS A 1 489 ? 17.360 -2.221 -27.924 1.00 72.00 489 HIS A C 1
ATOM 3835 O O . HIS A 1 489 ? 16.407 -2.314 -27.148 1.00 72.00 489 HIS A O 1
ATOM 3841 N N . GLY A 1 490 ? 17.460 -2.982 -29.019 1.00 74.19 490 GLY A N 1
ATOM 3842 C CA . GLY A 1 490 ? 16.458 -3.973 -29.432 1.00 74.19 490 GLY A CA 1
ATOM 3843 C C . GLY A 1 490 ? 15.181 -3.402 -30.061 1.00 74.19 490 GLY A C 1
ATOM 3844 O O . GLY A 1 490 ? 14.257 -4.175 -30.330 1.00 74.19 490 GLY A O 1
ATOM 3845 N N . LEU A 1 491 ? 15.119 -2.086 -30.293 1.00 80.00 491 LEU A N 1
ATOM 3846 C CA . LEU A 1 491 ? 14.053 -1.400 -31.025 1.00 80.00 491 LEU A CA 1
ATOM 3847 C C . LEU A 1 491 ? 14.477 -1.168 -32.467 1.00 80.00 491 LEU A C 1
ATOM 3849 O O . LEU A 1 491 ? 15.587 -0.705 -32.700 1.00 80.00 491 LEU A O 1
ATOM 3853 N N . ALA A 1 492 ? 13.581 -1.432 -33.409 1.00 83.19 492 ALA A N 1
ATOM 3854 C CA . ALA A 1 492 ? 13.765 -1.151 -34.824 1.00 83.19 492 ALA A CA 1
ATOM 3855 C C . ALA A 1 492 ? 12.803 -0.036 -35.251 1.00 83.19 492 ALA A C 1
ATOM 3857 O O . ALA A 1 492 ? 11.598 -0.154 -35.019 1.00 83.19 492 ALA A O 1
ATOM 3858 N N . VAL A 1 493 ? 13.314 1.031 -35.868 1.00 87.88 493 VAL A N 1
ATOM 3859 C CA . VAL A 1 493 ? 12.486 2.064 -36.510 1.00 87.88 493 VAL A CA 1
ATOM 3860 C C . VAL A 1 493 ? 12.412 1.803 -38.010 1.00 87.88 493 VAL A C 1
ATOM 3862 O O . VAL A 1 493 ? 13.437 1.629 -38.670 1.00 87.88 493 VAL A O 1
ATOM 3865 N N . LEU A 1 494 ? 11.193 1.755 -38.545 1.00 87.19 494 LEU A N 1
ATOM 3866 C CA . LEU A 1 494 ? 10.922 1.546 -39.962 1.00 87.19 494 LEU A CA 1
ATOM 3867 C C . LEU A 1 494 ? 10.057 2.672 -40.512 1.00 87.19 494 LEU A C 1
ATOM 3869 O O . LEU A 1 494 ? 9.231 3.230 -39.789 1.00 87.19 494 LEU A O 1
ATOM 3873 N N . SER A 1 495 ? 10.222 2.970 -41.798 1.00 85.81 495 SER A N 1
ATOM 3874 C CA . SER A 1 495 ? 9.392 3.944 -42.505 1.00 85.81 495 SER A CA 1
ATOM 3875 C C . SER A 1 495 ? 8.852 3.399 -43.825 1.00 85.81 495 SER A C 1
ATOM 3877 O O . SER A 1 495 ? 9.478 2.532 -44.442 1.00 85.81 495 SER A O 1
ATOM 3879 N N . THR A 1 496 ? 7.701 3.897 -44.278 1.00 82.19 496 THR A N 1
ATOM 3880 C CA . THR A 1 496 ? 7.210 3.613 -45.636 1.00 82.19 496 THR A CA 1
ATOM 3881 C C . THR A 1 496 ? 8.014 4.380 -46.688 1.00 82.19 496 THR A C 1
ATOM 3883 O O . THR A 1 496 ? 8.788 5.293 -46.376 1.00 82.19 496 THR A O 1
ATOM 3886 N N . ARG A 1 497 ? 7.874 3.992 -47.963 1.00 69.75 497 ARG A N 1
ATOM 3887 C CA . ARG A 1 497 ? 8.382 4.807 -49.076 1.00 69.75 497 ARG A CA 1
ATOM 3888 C C . ARG A 1 497 ? 7.562 6.098 -49.160 1.00 69.75 497 ARG A C 1
ATOM 3890 O O . ARG A 1 497 ? 6.342 6.056 -49.053 1.00 69.75 497 ARG A O 1
ATOM 3897 N N . HIS A 1 498 ? 8.230 7.228 -49.365 1.00 63.62 498 HIS A N 1
ATOM 3898 C CA . HIS A 1 498 ? 7.564 8.494 -49.667 1.00 63.62 498 HIS A CA 1
ATOM 3899 C C . HIS A 1 498 ? 6.885 8.393 -51.043 1.00 63.62 498 HIS A C 1
ATOM 3901 O O . HIS A 1 498 ? 7.519 7.977 -52.015 1.00 63.62 498 HIS A O 1
ATOM 3907 N N . ALA A 1 499 ? 5.601 8.743 -51.111 1.00 49.41 499 ALA A N 1
ATOM 3908 C CA . ALA A 1 499 ? 4.848 8.852 -52.355 1.00 49.41 499 ALA A CA 1
ATOM 3909 C C . ALA A 1 499 ? 4.808 10.325 -52.777 1.00 49.41 499 ALA A C 1
ATOM 3911 O O . ALA A 1 499 ? 4.485 11.193 -51.966 1.00 49.41 499 ALA A O 1
ATOM 3912 N N . VAL A 1 500 ? 5.160 10.600 -54.032 1.00 50.84 500 VAL A N 1
ATOM 3913 C CA . VAL A 1 500 ? 4.953 11.908 -54.661 1.00 50.84 500 VAL A CA 1
ATOM 3914 C C . VAL A 1 500 ? 3.772 11.742 -55.607 1.00 50.84 500 VAL A C 1
ATOM 3916 O O . VAL A 1 500 ? 3.886 11.042 -56.609 1.00 50.84 500 VAL A O 1
ATOM 3919 N N . THR A 1 501 ? 2.639 12.345 -55.267 1.00 44.66 501 THR A N 1
ATOM 3920 C CA . THR A 1 501 ? 1.438 12.396 -56.111 1.00 44.66 501 THR A CA 1
ATOM 3921 C C . THR A 1 501 ? 0.987 13.850 -56.190 1.00 44.66 501 THR A C 1
ATOM 3923 O O . THR A 1 501 ? 0.899 14.517 -55.160 1.00 44.66 501 THR A O 1
ATOM 3926 N N . ASP A 1 502 ? 0.765 14.351 -57.406 1.00 44.50 502 ASP A N 1
ATOM 3927 C CA . ASP A 1 502 ? 0.226 15.690 -57.699 1.00 44.50 502 ASP A CA 1
ATOM 3928 C C . ASP A 1 502 ? 0.971 16.875 -57.055 1.00 44.50 502 ASP A C 1
ATOM 3930 O O . ASP A 1 502 ? 0.369 17.829 -56.574 1.00 44.50 502 ASP A O 1
ATOM 3934 N N . GLY A 1 503 ? 2.308 16.827 -57.014 1.00 50.97 503 GLY A N 1
ATOM 3935 C CA . GLY A 1 503 ? 3.134 17.938 -56.512 1.00 50.97 503 GLY A CA 1
ATOM 3936 C C . GLY A 1 503 ? 3.071 18.171 -54.994 1.00 50.97 503 GLY A C 1
ATOM 3937 O O . GLY A 1 503 ? 3.807 19.012 -54.481 1.00 50.97 503 GLY A O 1
ATOM 3938 N N . CYS A 1 504 ? 2.261 17.406 -54.254 1.00 51.22 504 CYS A N 1
ATOM 3939 C CA . CYS A 1 504 ? 2.159 17.482 -52.800 1.00 51.22 504 CYS A CA 1
ATOM 3940 C C . CYS A 1 504 ? 3.045 16.429 -52.118 1.00 51.22 504 CYS A C 1
ATOM 3942 O O . CYS A 1 504 ? 2.948 15.227 -52.363 1.00 51.22 504 CYS A O 1
ATOM 3944 N N . PHE A 1 505 ? 3.919 16.893 -51.225 1.00 59.47 505 PHE A N 1
ATOM 3945 C CA . PHE A 1 505 ? 4.811 16.047 -50.440 1.00 59.47 505 PHE A CA 1
ATOM 3946 C C . PHE A 1 505 ? 4.109 15.477 -49.197 1.00 59.47 505 PHE A C 1
ATOM 3948 O O . PHE A 1 505 ? 3.526 16.232 -48.417 1.00 59.47 505 PHE A O 1
ATOM 3955 N N . PHE A 1 506 ? 4.224 14.168 -48.955 1.00 65.12 506 PHE A N 1
ATOM 3956 C CA . PHE A 1 506 ? 3.733 13.522 -47.733 1.00 65.12 506 PHE A CA 1
ATOM 3957 C C . PHE A 1 506 ? 4.883 12.935 -46.913 1.00 65.12 506 PHE A C 1
ATOM 3959 O O . PHE A 1 506 ? 5.768 12.258 -47.443 1.00 65.12 506 PHE A O 1
ATOM 3966 N N . PHE A 1 507 ? 4.853 13.169 -45.598 1.00 73.56 507 PHE A N 1
ATOM 3967 C CA . PHE A 1 507 ? 5.775 12.507 -44.680 1.00 73.56 507 PHE A CA 1
ATOM 3968 C C . PHE A 1 507 ? 5.474 11.002 -44.661 1.00 73.56 507 PHE A C 1
ATOM 3970 O O . PHE A 1 507 ? 4.305 10.625 -44.561 1.00 73.56 507 PHE A O 1
ATOM 3977 N N . PRO A 1 508 ? 6.498 10.136 -44.752 1.00 76.94 508 PRO A N 1
ATOM 3978 C CA . PRO A 1 508 ? 6.289 8.697 -44.703 1.00 76.94 508 PRO A CA 1
ATOM 3979 C C . PRO A 1 508 ? 5.787 8.279 -43.320 1.00 76.94 508 PRO A C 1
ATOM 3981 O O . PRO A 1 508 ? 6.127 8.883 -42.299 1.00 76.94 508 PRO A O 1
ATOM 3984 N N . ASP A 1 509 ? 5.016 7.199 -43.291 1.00 83.62 509 ASP A N 1
ATOM 3985 C CA . ASP A 1 509 ? 4.595 6.580 -42.045 1.00 83.62 509 ASP A CA 1
ATOM 3986 C C . ASP A 1 509 ? 5.804 6.017 -41.315 1.00 83.62 509 ASP A C 1
ATOM 3988 O O . ASP A 1 509 ? 6.678 5.405 -41.929 1.00 83.62 509 ASP A O 1
ATOM 3992 N N . ILE A 1 510 ? 5.835 6.189 -39.995 1.00 88.00 510 ILE A N 1
ATOM 3993 C CA . ILE A 1 510 ? 6.925 5.711 -39.148 1.00 88.00 510 ILE A CA 1
ATOM 3994 C C . ILE A 1 510 ? 6.363 4.711 -38.143 1.00 88.00 510 ILE A C 1
ATOM 3996 O O . ILE A 1 510 ? 5.370 4.976 -37.463 1.00 88.00 510 ILE A O 1
ATOM 4000 N N . VAL A 1 511 ? 7.031 3.571 -38.003 1.00 87.19 511 VAL A N 1
ATOM 4001 C CA . VAL A 1 511 ? 6.753 2.592 -36.951 1.00 87.19 511 VAL A CA 1
ATOM 4002 C C . VAL A 1 511 ? 8.010 2.308 -36.150 1.00 87.19 511 VAL A C 1
ATOM 4004 O O . VAL A 1 511 ? 9.109 2.210 -36.688 1.00 87.19 511 VAL A O 1
ATOM 4007 N N . VAL A 1 512 ? 7.841 2.132 -34.846 1.00 86.94 512 VAL A N 1
ATOM 4008 C CA . VAL A 1 512 ? 8.877 1.577 -33.975 1.00 86.94 512 VAL A CA 1
ATOM 4009 C C . VAL A 1 512 ? 8.397 0.221 -33.501 1.00 86.94 512 VAL A C 1
ATOM 4011 O O . VAL A 1 512 ? 7.314 0.102 -32.928 1.00 86.94 512 VAL A O 1
ATOM 4014 N N . CYS A 1 513 ? 9.185 -0.817 -33.744 1.00 78.88 513 CYS A N 1
ATOM 4015 C CA . CYS A 1 513 ? 8.819 -2.180 -33.404 1.00 78.88 513 CYS A CA 1
ATOM 4016 C C . CYS A 1 513 ? 9.907 -2.905 -32.623 1.00 78.88 513 CYS A C 1
ATOM 4018 O O . CYS A 1 513 ? 11.080 -2.537 -32.622 1.00 78.88 513 CYS A O 1
ATOM 4020 N N . ASN A 1 514 ? 9.483 -3.963 -31.942 1.00 77.81 514 ASN A N 1
ATOM 4021 C CA . ASN A 1 514 ? 10.377 -4.958 -31.387 1.00 77.81 514 ASN A CA 1
ATOM 4022 C C . ASN A 1 514 ? 10.288 -6.221 -32.253 1.00 77.81 514 ASN A C 1
ATOM 4024 O O . ASN A 1 514 ? 9.260 -6.910 -32.184 1.00 77.81 514 ASN A O 1
ATOM 4028 N N . PRO A 1 515 ? 11.334 -6.540 -33.038 1.00 72.06 515 PRO A N 1
ATOM 4029 C CA . PRO A 1 515 ? 11.303 -7.668 -33.966 1.00 72.06 515 PRO A CA 1
ATOM 4030 C C . PRO A 1 515 ? 10.996 -9.003 -33.270 1.00 72.06 515 PRO A C 1
ATOM 4032 O O . PRO A 1 515 ? 10.081 -9.716 -33.674 1.00 72.06 515 PRO A O 1
ATOM 4035 N N . LEU A 1 516 ? 11.639 -9.274 -32.126 1.00 70.69 516 LEU A N 1
ATOM 4036 C CA . LEU A 1 516 ? 11.453 -10.513 -31.356 1.00 70.69 516 LEU A CA 1
ATOM 4037 C C . LEU A 1 516 ? 10.058 -10.653 -30.727 1.00 70.69 516 LEU A C 1
ATOM 4039 O O . LEU A 1 516 ? 9.619 -11.759 -30.405 1.00 70.69 516 LEU A O 1
ATOM 4043 N N . ARG A 1 517 ? 9.347 -9.543 -30.502 1.00 66.12 517 ARG A N 1
ATOM 4044 C CA . ARG A 1 517 ? 7.972 -9.559 -29.972 1.00 66.12 517 ARG A CA 1
ATOM 4045 C C . ARG A 1 517 ? 6.904 -9.500 -31.046 1.00 66.12 517 ARG A C 1
ATOM 4047 O O . ARG A 1 517 ? 5.742 -9.708 -30.697 1.00 66.12 517 ARG A O 1
ATOM 4054 N N . ARG A 1 518 ? 7.276 -9.188 -32.291 1.00 71.88 518 ARG A N 1
ATOM 4055 C CA . ARG A 1 518 ? 6.347 -8.903 -33.393 1.00 71.88 518 ARG A CA 1
ATOM 4056 C C . ARG A 1 518 ? 5.263 -7.903 -32.976 1.00 71.88 518 ARG A C 1
ATOM 4058 O O . ARG A 1 518 ? 4.087 -8.060 -33.285 1.00 71.88 518 ARG A O 1
ATOM 4065 N N . ARG A 1 519 ? 5.668 -6.896 -32.196 1.00 72.75 519 ARG A N 1
ATOM 4066 C CA . ARG A 1 519 ? 4.821 -5.779 -31.768 1.00 72.75 519 ARG A CA 1
ATOM 4067 C C . ARG A 1 519 ? 5.416 -4.493 -32.291 1.00 72.75 519 ARG A C 1
ATOM 4069 O O . ARG A 1 519 ? 6.624 -4.285 -32.168 1.00 72.75 519 ARG A O 1
ATOM 4076 N N . TYR A 1 520 ? 4.564 -3.642 -32.830 1.00 80.62 520 TYR A N 1
ATOM 4077 C CA . TYR A 1 520 ? 4.932 -2.330 -33.325 1.00 80.62 520 TYR A CA 1
ATOM 4078 C C . TYR A 1 520 ? 4.020 -1.266 -32.731 1.00 80.62 520 TYR A C 1
ATOM 4080 O O . TYR A 1 520 ? 2.921 -1.550 -32.262 1.00 80.62 520 TYR A O 1
ATOM 4088 N N . VAL A 1 521 ? 4.502 -0.035 -32.782 1.00 81.19 521 VAL A N 1
ATOM 4089 C CA . VAL A 1 521 ? 3.739 1.178 -32.541 1.00 81.19 521 VAL A CA 1
ATOM 4090 C C . VAL A 1 521 ? 3.898 2.062 -33.762 1.00 81.19 521 VAL A C 1
ATOM 4092 O O . VAL A 1 521 ? 5.022 2.299 -34.207 1.00 81.19 521 VAL A O 1
ATOM 4095 N N . ARG A 1 522 ? 2.778 2.564 -34.284 1.00 84.81 522 ARG A N 1
ATOM 4096 C CA . ARG A 1 522 ? 2.781 3.621 -35.294 1.00 84.81 522 ARG A CA 1
ATOM 4097 C C . ARG A 1 522 ? 3.022 4.956 -34.603 1.00 84.81 522 ARG A C 1
ATOM 4099 O O . ARG A 1 522 ? 2.376 5.267 -33.605 1.00 84.81 522 ARG A O 1
ATOM 4106 N N . ILE A 1 523 ? 3.992 5.708 -35.099 1.00 86.38 523 ILE A N 1
ATOM 4107 C CA . ILE A 1 523 ? 4.276 7.049 -34.606 1.00 86.38 523 ILE A CA 1
ATOM 4108 C C . ILE A 1 523 ? 3.252 7.995 -35.238 1.00 86.38 523 ILE A C 1
ATOM 4110 O O . ILE A 1 523 ? 3.028 7.898 -36.446 1.00 86.38 523 ILE A O 1
ATOM 4114 N N . PRO A 1 524 ? 2.618 8.884 -34.452 1.00 83.19 524 PRO A N 1
ATOM 4115 C CA . PRO A 1 524 ? 1.706 9.879 -34.997 1.00 83.19 524 PRO A CA 1
ATOM 4116 C C . PRO A 1 524 ? 2.383 10.709 -36.096 1.00 83.19 524 PRO A C 1
ATOM 4118 O O . PRO A 1 524 ? 3.572 11.022 -35.954 1.00 83.19 524 PRO A O 1
ATOM 4121 N N . PRO A 1 525 ? 1.655 11.096 -37.157 1.00 80.94 525 PRO A N 1
ATOM 4122 C CA . PRO A 1 525 ? 2.207 11.954 -38.197 1.00 80.94 525 PRO A CA 1
ATOM 4123 C C . PRO A 1 525 ? 2.679 13.288 -37.603 1.00 80.94 525 PRO A C 1
ATOM 4125 O O . PRO A 1 525 ? 2.177 13.747 -36.572 1.00 80.94 525 PRO A O 1
ATOM 4128 N N . ILE A 1 526 ? 3.672 13.899 -38.245 1.00 82.06 526 ILE A N 1
ATOM 4129 C CA . ILE A 1 526 ? 4.117 15.254 -37.904 1.00 82.06 526 ILE A CA 1
ATOM 4130 C C . ILE A 1 526 ? 2.976 16.209 -38.280 1.00 82.06 526 ILE A C 1
ATOM 4132 O O . ILE A 1 526 ? 2.461 16.123 -39.393 1.00 82.06 526 ILE A O 1
ATOM 4136 N N . SER A 1 527 ? 2.550 17.071 -37.349 1.00 77.75 527 SER A N 1
ATOM 4137 C CA . SER A 1 527 ? 1.437 17.999 -37.583 1.00 77.75 527 SER A CA 1
ATOM 4138 C C . SER A 1 527 ? 1.775 19.027 -38.662 1.00 77.75 527 SER A C 1
ATOM 4140 O O . SER A 1 527 ? 2.936 19.417 -38.812 1.00 77.75 527 SER A O 1
ATOM 4142 N N . ASP A 1 528 ? 0.757 19.503 -39.381 1.00 72.56 528 ASP A N 1
ATOM 4143 C CA . ASP A 1 528 ? 0.966 20.432 -40.493 1.00 72.56 528 ASP A CA 1
ATOM 4144 C C . ASP A 1 528 ? 1.593 21.759 -40.049 1.00 72.56 528 ASP A C 1
ATOM 4146 O O . ASP A 1 528 ? 2.462 22.260 -40.753 1.00 72.56 528 ASP A O 1
ATOM 4150 N N . ASP A 1 529 ? 1.295 22.253 -38.843 1.00 74.38 529 ASP A N 1
ATOM 4151 C CA . ASP A 1 529 ? 1.932 23.459 -38.286 1.00 74.38 529 ASP A CA 1
ATOM 4152 C C . ASP A 1 529 ? 3.457 23.313 -38.138 1.00 74.38 529 ASP A C 1
ATOM 4154 O O . ASP A 1 529 ? 4.216 24.236 -38.424 1.00 74.38 529 ASP A O 1
ATOM 4158 N N . LEU A 1 530 ? 3.924 22.133 -37.706 1.00 77.50 530 LEU A N 1
ATOM 4159 C CA . LEU A 1 530 ? 5.355 21.841 -37.561 1.00 77.50 530 LEU A CA 1
ATOM 4160 C C . LEU A 1 530 ? 6.015 21.564 -38.919 1.00 77.50 530 LEU A C 1
ATOM 4162 O O . LEU A 1 530 ? 7.214 21.786 -39.079 1.00 77.50 530 LEU A O 1
ATOM 4166 N N . ALA A 1 531 ? 5.242 21.064 -39.882 1.00 73.81 531 ALA A N 1
ATOM 4167 C CA . ALA A 1 531 ? 5.691 20.749 -41.232 1.00 73.81 531 ALA A CA 1
ATOM 4168 C C . ALA A 1 531 ? 5.618 21.940 -42.208 1.00 73.81 531 ALA A C 1
ATOM 4170 O O . ALA A 1 531 ? 6.252 21.884 -43.266 1.00 73.81 531 ALA A O 1
ATOM 4171 N N . ALA A 1 532 ? 4.878 23.003 -41.877 1.00 73.06 532 ALA A N 1
ATOM 4172 C CA . ALA A 1 532 ? 4.615 24.152 -42.744 1.00 73.06 532 ALA A CA 1
ATOM 4173 C C . ALA A 1 532 ? 5.883 24.800 -43.333 1.00 73.06 532 ALA A C 1
ATOM 4175 O O . ALA A 1 532 ? 5.899 25.024 -44.546 1.00 73.06 532 ALA A O 1
ATOM 4176 N N . PRO A 1 533 ? 6.982 25.007 -42.571 1.00 70.50 533 PRO A N 1
ATOM 4177 C CA . PRO A 1 533 ? 8.213 25.578 -43.126 1.00 70.50 533 PRO A CA 1
ATOM 4178 C C . PRO A 1 533 ? 8.814 24.744 -44.263 1.00 70.50 533 PRO A C 1
ATOM 4180 O O . PRO A 1 533 ? 9.471 25.282 -45.145 1.00 70.50 533 PRO A O 1
ATOM 4183 N N . ILE A 1 534 ? 8.571 23.429 -44.266 1.00 71.56 534 ILE A N 1
ATOM 4184 C CA . ILE A 1 534 ? 9.123 22.502 -45.258 1.00 71.56 534 ILE A CA 1
ATOM 4185 C C . ILE A 1 534 ? 8.168 22.316 -46.435 1.00 71.56 534 ILE A C 1
ATOM 4187 O O . ILE A 1 534 ? 8.602 22.294 -47.584 1.00 71.56 534 ILE A O 1
ATOM 4191 N N . ARG A 1 535 ? 6.859 22.215 -46.167 1.00 69.81 535 ARG A N 1
ATOM 4192 C CA . ARG A 1 535 ? 5.829 22.085 -47.212 1.00 69.81 535 ARG A CA 1
ATOM 4193 C C . ARG A 1 535 ? 5.780 23.318 -48.124 1.00 69.81 535 ARG A C 1
ATOM 4195 O O . ARG A 1 535 ? 5.590 23.167 -49.326 1.00 69.81 535 ARG A O 1
ATOM 4202 N N . ASN A 1 536 ? 6.010 24.509 -47.568 1.00 66.12 536 ASN A N 1
ATOM 4203 C CA . ASN A 1 536 ? 5.921 25.778 -48.296 1.00 66.12 536 ASN A CA 1
ATOM 4204 C C . ASN A 1 536 ? 7.144 26.084 -49.181 1.00 66.12 536 ASN A C 1
ATOM 4206 O O . ASN A 1 536 ? 7.089 27.016 -49.976 1.00 66.12 536 ASN A O 1
ATOM 4210 N N . LEU A 1 537 ? 8.234 25.311 -49.078 1.00 64.94 537 LEU A N 1
ATOM 4211 C CA . LEU A 1 537 ? 9.439 25.517 -49.894 1.00 64.94 537 LEU A CA 1
ATOM 4212 C C . LEU A 1 537 ? 9.231 25.137 -51.370 1.00 64.94 537 LEU A C 1
ATOM 4214 O O . LEU A 1 537 ? 9.992 25.588 -52.217 1.00 64.94 537 LEU A O 1
ATOM 4218 N N . GLY A 1 538 ? 8.248 24.287 -51.696 1.00 59.72 538 GLY A N 1
ATOM 4219 C CA . GLY A 1 538 ? 8.034 23.802 -53.070 1.00 59.72 538 GLY A CA 1
ATOM 4220 C C . GLY A 1 538 ? 9.179 22.934 -53.622 1.00 59.72 538 GLY A C 1
ATOM 4221 O O . GLY A 1 538 ? 9.216 22.638 -54.814 1.00 59.72 538 GLY A O 1
ATOM 4222 N N . VAL A 1 539 ? 10.123 22.520 -52.768 1.00 63.47 539 VAL A N 1
ATOM 4223 C CA . VAL A 1 539 ? 11.310 21.737 -53.133 1.00 63.47 539 VAL A CA 1
ATOM 4224 C C . VAL A 1 539 ? 11.129 20.269 -52.728 1.00 63.47 539 VAL A C 1
ATOM 4226 O O . VAL A 1 539 ? 10.704 19.968 -51.614 1.00 63.47 539 VAL A O 1
ATOM 4229 N N . GLY A 1 540 ? 11.483 19.334 -53.616 1.00 63.47 540 GLY A N 1
ATOM 4230 C CA . GLY A 1 540 ? 11.376 17.896 -53.347 1.00 63.47 540 GLY A CA 1
ATOM 4231 C C . GLY A 1 540 ? 12.364 17.401 -52.280 1.00 63.47 540 GLY A C 1
ATOM 4232 O O . GLY A 1 540 ? 13.579 17.549 -52.431 1.00 63.47 540 GLY A O 1
ATOM 4233 N N . VAL A 1 541 ? 11.852 16.763 -51.221 1.00 71.12 541 VAL A N 1
ATOM 4234 C CA . VAL A 1 541 ? 12.667 16.057 -50.213 1.00 71.12 541 VAL A CA 1
ATOM 4235 C C . VAL A 1 541 ? 13.182 14.745 -50.806 1.00 71.12 541 VAL A C 1
ATOM 4237 O O . VAL A 1 541 ? 12.391 13.933 -51.283 1.00 71.12 541 VAL A O 1
ATOM 4240 N N . LYS A 1 542 ? 14.503 14.517 -50.765 1.00 68.06 542 LYS A N 1
ATOM 4241 C CA . LYS A 1 542 ? 15.123 13.329 -51.384 1.00 68.06 542 LYS A CA 1
ATOM 4242 C C . LYS A 1 542 ? 14.977 12.055 -50.548 1.00 68.06 542 LYS A C 1
ATOM 4244 O O . LYS A 1 542 ? 14.708 10.994 -51.097 1.00 68.06 542 LYS A O 1
ATOM 4249 N N . ASP A 1 543 ? 15.206 12.152 -49.241 1.00 76.00 543 ASP A N 1
ATOM 4250 C CA . ASP A 1 543 ? 15.062 11.061 -48.269 1.00 76.00 543 ASP A CA 1
ATOM 4251 C C . ASP A 1 543 ? 15.027 11.647 -46.840 1.00 76.00 543 ASP A C 1
ATOM 4253 O O . ASP A 1 543 ? 15.065 12.865 -46.662 1.00 76.00 543 ASP A O 1
ATOM 4257 N N . PHE A 1 544 ? 14.973 10.804 -45.810 1.00 80.56 544 PHE A N 1
ATOM 4258 C CA . PHE A 1 544 ? 14.984 11.213 -44.402 1.00 80.56 544 PHE A CA 1
ATOM 4259 C C . PHE A 1 544 ? 16.002 10.445 -43.572 1.00 80.56 544 PHE A C 1
ATOM 4261 O O . PHE A 1 544 ? 16.030 9.222 -43.603 1.00 80.56 544 PHE A O 1
ATOM 4268 N N . ASP A 1 545 ? 16.743 11.115 -42.706 1.00 82.88 545 ASP A N 1
ATOM 4269 C CA . ASP A 1 545 ? 17.484 10.412 -41.662 1.00 82.88 545 ASP A CA 1
ATOM 4270 C C . ASP A 1 545 ? 16.530 10.020 -40.532 1.00 82.88 545 ASP A C 1
ATOM 4272 O O . ASP A 1 545 ? 15.773 10.870 -40.059 1.00 82.88 545 ASP A O 1
ATOM 4276 N N . TYR A 1 546 ? 16.616 8.775 -40.050 1.00 86.12 546 TYR A N 1
ATOM 4277 C CA . TYR A 1 546 ? 15.918 8.344 -38.837 1.00 86.12 546 TYR A CA 1
ATOM 4278 C C . TYR A 1 546 ? 16.884 7.755 -37.825 1.00 86.12 546 TYR A C 1
ATOM 4280 O O . TYR A 1 546 ? 17.772 6.987 -38.184 1.00 86.12 546 TYR A O 1
ATOM 4288 N N . LEU A 1 547 ? 16.656 8.068 -36.553 1.00 86.50 547 LEU A N 1
ATOM 4289 C CA . LEU A 1 547 ? 17.324 7.427 -35.428 1.00 86.50 547 LEU A CA 1
ATOM 4290 C C . LEU A 1 547 ? 16.313 7.091 -34.337 1.00 86.50 547 LEU A C 1
ATOM 4292 O O . LEU A 1 547 ? 15.384 7.863 -34.075 1.00 86.50 547 LEU A O 1
ATOM 4296 N N . VAL A 1 548 ? 16.541 5.970 -33.652 1.00 85.69 548 VAL A N 1
ATOM 4297 C CA . VAL A 1 548 ? 15.829 5.632 -32.418 1.00 85.69 548 VAL A CA 1
ATOM 4298 C C . VAL A 1 548 ? 16.783 5.709 -31.231 1.00 85.69 548 VAL A C 1
ATOM 4300 O O . VAL A 1 548 ? 17.869 5.131 -31.220 1.00 85.69 548 VAL A O 1
ATOM 4303 N N . ALA A 1 549 ? 16.379 6.446 -30.202 1.00 80.19 549 ALA A N 1
ATOM 4304 C CA . ALA A 1 549 ? 17.176 6.655 -29.000 1.00 80.19 549 ALA A CA 1
ATOM 4305 C C . ALA A 1 549 ? 16.356 6.368 -27.737 1.00 80.19 549 ALA A C 1
ATOM 4307 O O . ALA A 1 549 ? 15.150 6.596 -27.729 1.00 80.19 549 ALA A O 1
ATOM 4308 N N . PRO A 1 550 ? 16.962 5.892 -26.639 1.00 72.12 550 PRO A N 1
ATOM 4309 C CA . PRO A 1 550 ? 16.257 5.771 -25.370 1.00 72.12 550 PRO A CA 1
ATOM 4310 C C . PRO A 1 550 ? 15.923 7.159 -24.794 1.00 72.12 550 PRO A C 1
ATOM 4312 O O . PRO A 1 550 ? 16.708 8.100 -24.887 1.00 72.12 550 PRO A O 1
ATOM 4315 N N . SER A 1 551 ? 14.757 7.275 -24.163 1.00 62.59 551 SER A N 1
ATOM 4316 C CA . SER A 1 551 ? 14.304 8.449 -23.416 1.00 62.59 551 SER A CA 1
ATOM 4317 C C . SER A 1 551 ? 14.335 8.086 -21.922 1.00 62.59 551 SER A C 1
ATOM 4319 O O . SER A 1 551 ? 13.536 7.285 -21.447 1.00 62.59 551 SER A O 1
ATOM 4321 N N . GLY A 1 552 ? 15.298 8.619 -21.164 1.00 54.91 552 GLY A N 1
ATOM 4322 C CA . GLY A 1 552 ? 15.426 8.387 -19.714 1.00 54.91 552 GLY A CA 1
ATOM 4323 C C . GLY A 1 552 ? 16.266 7.166 -19.289 1.00 54.91 552 GLY A C 1
ATOM 4324 O O . GLY A 1 552 ? 16.627 6.312 -20.095 1.00 54.91 552 GLY A O 1
ATOM 4325 N N . ARG A 1 553 ? 16.588 7.094 -17.983 1.00 41.62 553 ARG A N 1
ATOM 4326 C CA . ARG A 1 553 ? 17.541 6.125 -17.389 1.00 41.62 553 ARG A CA 1
ATOM 4327 C C . ARG A 1 553 ? 17.081 4.658 -17.423 1.00 41.62 553 ARG A C 1
ATOM 4329 O O . ARG A 1 553 ? 17.913 3.768 -17.306 1.00 41.62 553 ARG A O 1
ATOM 4336 N N . GLU A 1 554 ? 15.783 4.392 -17.585 1.00 44.72 554 GLU A N 1
ATOM 4337 C CA . GLU A 1 554 ? 15.219 3.032 -17.498 1.00 44.72 554 GLU A CA 1
ATOM 4338 C C . GLU A 1 554 ? 15.004 2.333 -18.857 1.00 44.72 554 GLU A C 1
ATOM 4340 O O . GLU A 1 554 ? 14.656 1.154 -18.877 1.00 44.72 554 GLU A O 1
ATOM 4345 N N . GLY A 1 555 ? 15.198 3.018 -19.995 1.00 50.31 555 GLY A N 1
ATOM 4346 C CA . GLY A 1 555 ? 15.069 2.418 -21.336 1.00 50.31 555 GLY A CA 1
ATOM 4347 C C . GLY A 1 555 ? 13.649 1.972 -21.728 1.00 50.31 555 GLY A C 1
ATOM 4348 O O . GLY A 1 555 ? 13.496 1.072 -22.550 1.00 50.31 555 GLY A O 1
ATOM 4349 N N . LEU A 1 556 ? 12.615 2.561 -21.116 1.00 52.47 556 LEU A N 1
ATOM 4350 C CA . LEU A 1 556 ? 11.203 2.181 -21.300 1.00 52.47 556 LEU A CA 1
ATOM 4351 C C . LEU A 1 556 ? 10.402 3.140 -22.187 1.00 52.47 556 LEU A C 1
ATOM 4353 O O . LEU A 1 556 ? 9.329 2.777 -22.661 1.00 52.47 556 LEU A O 1
ATOM 4357 N N . SER A 1 557 ? 10.916 4.342 -22.419 1.00 68.50 557 SER A N 1
ATOM 4358 C CA . SER A 1 557 ? 10.463 5.249 -23.467 1.00 68.50 557 SER A CA 1
ATOM 4359 C C . SER A 1 557 ? 11.612 5.468 -24.447 1.00 68.50 557 SER A C 1
ATOM 4361 O O . SER A 1 557 ? 12.787 5.335 -24.107 1.00 68.50 557 SER A O 1
ATOM 4363 N N . PHE A 1 558 ? 11.271 5.764 -25.690 1.00 81.38 558 PHE A N 1
ATOM 4364 C CA . PHE A 1 558 ? 12.185 6.071 -26.780 1.00 81.38 558 PHE A CA 1
ATOM 4365 C C . PHE A 1 558 ? 11.866 7.432 -27.410 1.00 81.38 558 PHE A C 1
ATOM 4367 O O . PHE A 1 558 ? 10.766 7.977 -27.249 1.00 81.38 558 PHE A O 1
ATOM 4374 N N . ARG A 1 559 ? 12.845 7.968 -28.130 1.00 86.75 559 ARG A N 1
ATOM 4375 C CA . ARG A 1 559 ? 12.722 9.108 -29.024 1.00 86.75 559 ARG A CA 1
ATOM 4376 C C . ARG A 1 559 ? 12.906 8.632 -30.453 1.00 86.75 559 ARG A C 1
ATOM 4378 O O . ARG A 1 559 ? 13.766 7.788 -30.700 1.00 86.75 559 ARG A O 1
ATOM 4385 N N . VAL A 1 560 ? 12.106 9.175 -31.359 1.00 89.81 560 VAL A N 1
ATOM 4386 C CA . VAL A 1 560 ? 12.319 9.028 -32.800 1.00 89.81 560 VAL A CA 1
ATOM 4387 C C . VAL A 1 560 ? 12.771 10.373 -33.318 1.00 89.81 560 VAL A C 1
ATOM 4389 O O . VAL A 1 560 ? 12.111 11.381 -33.080 1.00 89.81 560 VAL A O 1
ATOM 4392 N N . ILE A 1 561 ? 13.919 10.382 -33.973 1.00 89.62 561 ILE A N 1
ATOM 4393 C CA . ILE A 1 561 ? 14.544 11.588 -34.497 1.00 89.62 561 ILE A CA 1
ATOM 4394 C C . ILE A 1 561 ? 14.493 11.465 -36.008 1.00 89.62 561 ILE A C 1
ATOM 4396 O O . ILE A 1 561 ? 14.912 10.443 -36.543 1.00 89.62 561 ILE A O 1
ATOM 4400 N N . CYS A 1 562 ? 13.942 12.474 -36.668 1.00 88.81 562 CYS A N 1
ATOM 4401 C CA . CYS A 1 562 ? 13.677 12.488 -38.097 1.00 88.81 562 CYS A CA 1
ATOM 4402 C C . CYS A 1 562 ? 14.214 13.790 -38.697 1.00 88.81 562 CYS A C 1
ATOM 4404 O O . CYS A 1 562 ? 13.868 14.870 -38.217 1.00 88.81 562 CYS A O 1
ATOM 4406 N N . ARG A 1 563 ? 15.043 13.704 -39.742 1.00 87.81 563 ARG A N 1
ATOM 4407 C CA . ARG A 1 563 ? 15.550 14.879 -40.470 1.00 87.81 563 ARG A CA 1
ATOM 4408 C C . ARG A 1 563 ? 15.336 14.722 -41.980 1.00 87.81 563 ARG A C 1
ATOM 4410 O O . ARG A 1 563 ? 15.946 13.822 -42.559 1.00 87.81 563 ARG A O 1
ATOM 4417 N N . PRO A 1 564 ? 14.555 15.593 -42.639 1.00 82.88 564 PRO A N 1
ATOM 4418 C CA . PRO A 1 564 ? 14.447 15.606 -44.095 1.00 82.88 564 PRO A CA 1
ATOM 4419 C C . PRO A 1 564 ? 15.767 16.004 -44.763 1.00 82.88 564 PRO A C 1
ATOM 4421 O O . PRO A 1 564 ? 16.462 16.917 -44.320 1.00 82.88 564 PRO A O 1
ATOM 4424 N N . GLN A 1 565 ? 16.110 15.320 -45.852 1.00 79.62 565 GLN A N 1
ATOM 4425 C CA . GLN A 1 565 ? 17.250 15.647 -46.706 1.00 79.62 565 GLN A CA 1
ATOM 4426 C C . GLN A 1 565 ? 16.814 16.663 -47.764 1.00 79.62 565 GLN A C 1
ATOM 4428 O O . GLN A 1 565 ? 16.289 16.300 -48.822 1.00 79.62 565 GLN A O 1
ATOM 4433 N N . LEU A 1 566 ? 17.019 17.940 -47.443 1.00 76.56 566 LEU A N 1
ATOM 4434 C CA . LEU A 1 566 ? 16.688 19.078 -48.299 1.00 76.56 566 LEU A CA 1
ATOM 4435 C C . LEU A 1 566 ? 17.881 19.500 -49.177 1.00 76.56 566 LEU A C 1
ATOM 4437 O O . LEU A 1 566 ? 19.033 19.262 -48.794 1.00 76.56 566 LEU A O 1
ATOM 4441 N N . PRO A 1 567 ? 17.636 20.114 -50.352 1.00 72.62 567 PRO A N 1
ATOM 4442 C CA . PRO A 1 567 ? 18.686 20.700 -51.187 1.00 72.62 567 PRO A CA 1
ATOM 4443 C C . PRO A 1 567 ? 19.493 21.812 -50.499 1.00 72.62 567 PRO A C 1
ATOM 4445 O O . PRO A 1 567 ? 19.119 22.324 -49.446 1.00 72.62 567 PRO A O 1
ATOM 4448 N N . MET A 1 568 ? 20.639 22.161 -51.096 1.00 69.75 568 MET A N 1
ATOM 4449 C CA . MET A 1 568 ? 21.557 23.153 -50.528 1.00 69.75 568 MET A CA 1
ATOM 4450 C C . MET A 1 568 ? 20.884 24.519 -50.403 1.00 69.75 568 MET A C 1
ATOM 4452 O O . MET A 1 568 ? 20.187 24.942 -51.319 1.00 69.75 568 MET A O 1
ATOM 4456 N N . GLY A 1 569 ? 21.153 25.214 -49.297 1.00 67.38 569 GLY A N 1
ATOM 4457 C CA . GLY A 1 569 ? 20.631 26.558 -49.031 1.00 67.38 569 GLY A CA 1
ATOM 4458 C C . GLY A 1 569 ? 19.331 26.587 -48.224 1.00 67.38 569 GLY A C 1
ATOM 4459 O O . GLY A 1 569 ? 18.969 27.650 -47.737 1.00 67.38 569 GLY A O 1
ATOM 4460 N N . CYS A 1 570 ? 18.665 25.444 -48.025 1.00 74.56 570 CYS A N 1
ATOM 4461 C CA . CYS A 1 570 ? 17.553 25.331 -47.079 1.00 74.56 570 CYS A CA 1
ATOM 4462 C C . CYS A 1 570 ? 18.049 25.258 -45.625 1.00 74.56 570 CYS A C 1
ATOM 4464 O O . CYS A 1 570 ? 19.181 24.834 -45.371 1.00 74.56 570 CYS A O 1
ATOM 4466 N N . ASP A 1 571 ? 17.177 25.599 -44.676 1.00 78.50 571 ASP A N 1
ATOM 4467 C CA . ASP A 1 571 ? 17.435 25.430 -43.245 1.00 78.50 571 ASP A CA 1
ATOM 4468 C C . ASP A 1 571 ? 17.545 23.946 -42.863 1.00 78.50 571 ASP A C 1
ATOM 4470 O O . ASP A 1 571 ? 16.912 23.066 -43.458 1.00 78.50 571 ASP A O 1
ATOM 4474 N N . VAL A 1 572 ? 18.346 23.647 -41.838 1.00 81.56 572 VAL A N 1
ATOM 4475 C CA . VAL A 1 572 ? 18.411 22.293 -41.271 1.00 81.56 572 VAL A CA 1
ATOM 4476 C C . VAL A 1 572 ? 17.292 22.151 -40.244 1.00 81.56 572 VAL A C 1
ATOM 4478 O O . VAL A 1 572 ? 17.401 22.679 -39.140 1.00 81.56 572 VAL A O 1
ATOM 4481 N N . THR A 1 573 ? 16.245 21.391 -40.567 1.00 84.31 573 THR A N 1
ATOM 4482 C CA . THR A 1 573 ? 15.150 21.089 -39.629 1.00 84.31 573 THR A CA 1
ATOM 4483 C C . THR A 1 573 ? 15.242 19.659 -39.101 1.00 84.31 573 THR A C 1
ATOM 4485 O O . THR A 1 573 ? 15.417 18.714 -39.870 1.00 84.31 573 THR A O 1
ATOM 4488 N N . VAL A 1 574 ? 15.098 19.474 -37.787 1.00 88.19 574 VAL A N 1
ATOM 4489 C CA . VAL A 1 574 ? 15.075 18.157 -37.133 1.00 88.19 574 VAL A CA 1
ATOM 4490 C C . VAL A 1 574 ? 13.832 18.021 -36.261 1.00 88.19 574 VAL A C 1
ATOM 4492 O O . VAL A 1 574 ? 13.576 18.839 -35.379 1.00 88.19 574 VAL A O 1
ATOM 4495 N N . PHE A 1 575 ? 13.099 16.929 -36.461 1.00 90.12 575 PHE A N 1
ATOM 4496 C CA . PHE A 1 575 ? 11.927 16.563 -35.678 1.00 90.12 575 PHE A CA 1
ATOM 4497 C C . PHE A 1 575 ? 12.282 15.502 -34.641 1.00 90.12 575 PHE A C 1
ATOM 4499 O O . PHE A 1 575 ? 12.893 14.482 -34.963 1.00 90.12 575 PHE A O 1
ATOM 4506 N N . VAL A 1 576 ? 11.860 15.709 -33.396 1.00 89.69 576 VAL A N 1
ATOM 4507 C CA . VAL A 1 576 ? 12.077 14.767 -32.293 1.00 89.69 576 VAL A CA 1
ATOM 4508 C C . VAL A 1 576 ? 10.739 14.411 -31.658 1.00 89.69 576 VAL A C 1
ATOM 4510 O O . VAL A 1 576 ? 10.111 15.230 -30.988 1.00 89.69 576 VAL A O 1
ATOM 4513 N N . PHE A 1 577 ? 10.313 13.166 -31.842 1.00 89.00 577 PHE A N 1
ATOM 4514 C CA . PHE A 1 577 ? 9.166 12.581 -31.159 1.00 89.00 577 PHE A CA 1
ATOM 4515 C C . PHE A 1 577 ? 9.608 11.946 -29.847 1.00 89.00 577 PHE A C 1
ATOM 4517 O O . PHE A 1 577 ? 10.584 11.197 -29.824 1.00 89.00 577 PHE A O 1
ATOM 4524 N N . ASN A 1 578 ? 8.869 12.168 -28.760 1.00 84.31 578 ASN A N 1
ATOM 4525 C CA . ASN A 1 578 ? 9.110 11.498 -27.484 1.00 84.31 578 ASN A CA 1
ATOM 4526 C C . ASN A 1 578 ? 7.917 10.615 -27.105 1.00 84.31 578 ASN A C 1
ATOM 4528 O O . ASN A 1 578 ? 6.841 11.112 -26.790 1.00 84.31 578 ASN A O 1
ATOM 4532 N N . SER A 1 579 ? 8.129 9.299 -27.059 1.00 78.56 579 SER A N 1
ATOM 4533 C CA . SER A 1 579 ? 7.082 8.324 -26.703 1.00 78.56 579 SER A CA 1
ATOM 4534 C C . SER A 1 579 ? 6.526 8.474 -25.281 1.00 78.56 579 SER A C 1
ATOM 4536 O O . SER A 1 579 ? 5.429 7.996 -25.005 1.00 78.56 579 SER A O 1
ATOM 4538 N N . GLY A 1 580 ? 7.257 9.118 -24.363 1.00 73.38 580 GLY A N 1
ATOM 4539 C CA . GLY A 1 580 ? 6.796 9.336 -22.989 1.00 73.38 580 GLY A CA 1
ATOM 4540 C C . GLY A 1 580 ? 5.744 10.440 -22.874 1.00 73.38 580 GLY A C 1
ATOM 4541 O O . GLY A 1 580 ? 4.812 10.316 -22.075 1.00 73.38 580 GLY A O 1
ATOM 4542 N N . THR A 1 581 ? 5.899 11.496 -23.674 1.00 77.06 581 THR A N 1
ATOM 4543 C CA . THR A 1 581 ? 4.993 12.654 -23.721 1.00 77.06 581 THR A CA 1
ATOM 4544 C C . THR A 1 581 ? 3.998 12.574 -24.875 1.00 77.06 581 THR A C 1
ATOM 4546 O O . THR A 1 581 ? 2.960 13.212 -24.798 1.00 77.06 581 THR A O 1
ATOM 4549 N N . VAL A 1 582 ? 4.290 11.771 -25.905 1.00 79.44 582 VAL A N 1
ATOM 4550 C CA . VAL A 1 582 ? 3.537 11.675 -27.168 1.00 79.44 582 VAL A CA 1
ATOM 4551 C C . VAL A 1 582 ? 3.464 13.032 -27.883 1.00 79.44 582 VAL A C 1
ATOM 4553 O O . VAL A 1 582 ? 2.426 13.444 -28.385 1.00 79.44 582 VAL A O 1
ATOM 4556 N N . ILE A 1 583 ? 4.582 13.761 -27.898 1.00 80.88 583 ILE A N 1
ATOM 4557 C CA . ILE A 1 583 ? 4.678 15.101 -28.498 1.00 80.88 583 ILE A CA 1
ATOM 4558 C C . ILE A 1 583 ? 5.858 15.139 -29.472 1.00 80.88 583 ILE A C 1
ATOM 4560 O O . ILE A 1 583 ? 6.926 14.588 -29.178 1.00 80.88 583 ILE A O 1
ATOM 4564 N N . TRP A 1 584 ? 5.652 15.804 -30.610 1.00 87.56 584 TRP A N 1
ATOM 4565 C CA . TRP A 1 584 ? 6.695 16.208 -31.551 1.00 87.56 584 TRP A CA 1
ATOM 4566 C C . TRP A 1 584 ? 7.278 17.568 -31.152 1.00 87.56 584 TRP A C 1
ATOM 4568 O O . TRP A 1 584 ? 6.541 18.497 -30.831 1.00 87.56 584 TRP A O 1
ATOM 4578 N N . ARG A 1 585 ? 8.605 17.694 -31.198 1.00 87.44 585 ARG A N 1
ATOM 4579 C CA . ARG A 1 585 ? 9.324 18.975 -31.136 1.00 87.44 585 ARG A CA 1
ATOM 4580 C C . ARG A 1 585 ? 10.096 19.178 -32.435 1.00 87.44 585 ARG A C 1
ATOM 4582 O O . ARG A 1 585 ? 10.513 18.196 -33.049 1.00 87.44 585 ARG A O 1
ATOM 4589 N N . THR A 1 586 ? 10.303 20.431 -32.820 1.00 87.88 586 THR A N 1
ATOM 4590 C CA . THR A 1 586 ? 11.117 20.814 -33.979 1.00 87.88 586 THR A CA 1
ATOM 4591 C C . THR A 1 586 ? 12.278 21.696 -33.532 1.00 87.88 586 THR A C 1
ATOM 4593 O O . THR A 1 586 ? 12.133 22.461 -32.578 1.00 87.88 586 THR A O 1
ATOM 4596 N N . ALA A 1 587 ? 13.423 21.545 -34.186 1.00 86.69 587 ALA A N 1
ATOM 4597 C CA . ALA A 1 587 ? 14.563 22.445 -34.092 1.00 86.69 587 ALA A CA 1
ATOM 4598 C C . ALA A 1 587 ? 14.977 22.823 -35.512 1.00 86.69 587 ALA A C 1
ATOM 4600 O O . ALA A 1 587 ? 15.122 21.934 -36.356 1.00 86.69 587 ALA A O 1
ATOM 4601 N N . THR A 1 588 ? 15.201 24.111 -35.755 1.00 84.38 588 THR A N 1
ATOM 4602 C CA . THR A 1 588 ? 15.636 24.632 -37.054 1.00 84.38 588 THR A CA 1
ATOM 4603 C C . THR A 1 588 ? 16.939 25.398 -36.873 1.00 84.38 588 THR A C 1
ATOM 4605 O O . THR A 1 588 ? 17.081 26.155 -35.916 1.00 84.38 588 THR A O 1
ATOM 4608 N N . LEU A 1 589 ? 17.898 25.167 -37.766 1.00 81.25 589 LEU A N 1
ATOM 4609 C CA . LEU A 1 589 ? 19.130 25.941 -37.873 1.00 81.25 589 LEU A CA 1
ATOM 4610 C C . LEU A 1 589 ? 19.152 26.652 -39.225 1.00 81.25 589 LEU A C 1
ATOM 4612 O O . LEU A 1 589 ? 19.171 25.983 -40.265 1.00 81.25 589 LEU A O 1
ATOM 4616 N N . ASP A 1 590 ? 19.185 27.981 -39.170 1.00 74.38 590 ASP A N 1
ATOM 4617 C CA . ASP A 1 590 ? 19.111 28.865 -40.332 1.00 74.38 590 ASP A CA 1
ATOM 4618 C C . ASP A 1 590 ? 20.225 28.583 -41.352 1.00 74.38 590 ASP A C 1
ATOM 4620 O O . ASP A 1 590 ? 21.400 28.424 -41.000 1.00 74.38 590 ASP A O 1
ATOM 4624 N N . ALA A 1 591 ? 19.804 28.495 -42.616 1.00 60.62 591 ALA A N 1
ATOM 4625 C CA . ALA A 1 591 ? 20.537 28.371 -43.872 1.00 60.62 591 ALA A CA 1
ATOM 4626 C C . ALA A 1 591 ? 22.009 27.961 -43.732 1.00 60.62 591 ALA A C 1
ATOM 4628 O O . ALA A 1 591 ? 22.939 28.710 -44.047 1.00 60.62 591 ALA A O 1
ATOM 4629 N N . CYS A 1 592 ? 22.243 26.719 -43.301 1.00 58.56 592 CYS A N 1
ATOM 4630 C CA . CYS A 1 592 ? 23.577 26.143 -43.353 1.00 58.56 592 CYS A CA 1
ATOM 4631 C C . CYS A 1 592 ? 23.911 25.820 -44.822 1.00 58.56 592 CYS A C 1
ATOM 4633 O O . CYS A 1 592 ? 23.216 24.995 -45.426 1.00 58.56 592 CYS A O 1
ATOM 4635 N N . PRO A 1 593 ? 25.005 26.349 -45.406 1.00 53.31 593 PRO A N 1
ATOM 4636 C CA . PRO A 1 593 ? 25.413 26.045 -46.782 1.00 53.31 593 PRO A CA 1
ATOM 4637 C C . PRO A 1 593 ? 25.881 24.588 -46.973 1.00 53.31 593 PRO A C 1
ATOM 4639 O O . PRO A 1 593 ? 26.572 24.289 -47.933 1.00 53.31 593 PRO A O 1
ATOM 4642 N N . ALA A 1 594 ? 25.542 23.667 -46.068 1.00 54.25 594 ALA A N 1
ATOM 4643 C CA . ALA A 1 594 ? 25.974 22.274 -46.053 1.00 54.25 594 ALA A CA 1
ATOM 4644 C C . ALA A 1 594 ? 24.815 21.276 -45.843 1.00 54.25 594 ALA A C 1
ATOM 4646 O O . ALA A 1 594 ? 25.072 20.112 -45.545 1.00 54.25 594 ALA A O 1
ATOM 4647 N N . THR A 1 595 ? 23.547 21.678 -46.003 1.00 55.91 595 THR A N 1
ATOM 4648 C CA . THR A 1 595 ? 22.364 20.814 -45.782 1.00 55.91 595 THR A CA 1
ATOM 4649 C C . THR A 1 595 ? 22.429 19.470 -46.515 1.00 55.91 595 THR A C 1
ATOM 4651 O O . THR A 1 595 ? 22.224 18.425 -45.898 1.00 55.91 595 THR A O 1
ATOM 4654 N N . THR A 1 596 ? 22.826 19.452 -47.793 1.00 54.62 596 THR A N 1
ATOM 4655 C CA . THR A 1 596 ? 22.999 18.203 -48.571 1.00 54.62 596 THR A CA 1
ATOM 4656 C C . THR A 1 596 ? 24.290 17.449 -48.260 1.00 54.62 596 THR A C 1
ATOM 4658 O O . THR A 1 596 ? 24.528 16.383 -48.822 1.00 54.62 596 THR A O 1
ATOM 4661 N N . GLN A 1 597 ? 25.162 18.016 -47.429 1.00 65.31 597 GLN A N 1
ATOM 4662 C CA . GLN A 1 597 ? 26.465 17.456 -47.084 1.00 65.31 597 GLN A CA 1
ATOM 4663 C C . GLN A 1 597 ? 26.444 16.747 -45.724 1.00 65.31 597 GLN A C 1
ATOM 4665 O O . GLN A 1 597 ? 27.440 16.151 -45.329 1.00 65.31 597 GLN A O 1
ATOM 4670 N N . LEU A 1 598 ? 25.336 16.793 -44.983 1.00 71.69 598 LEU A N 1
ATOM 4671 C CA . LEU A 1 598 ? 25.224 16.154 -43.676 1.00 71.69 598 LEU A CA 1
ATOM 4672 C C . LEU A 1 598 ? 24.899 14.658 -43.810 1.00 71.69 598 LEU A C 1
ATOM 4674 O O . LEU A 1 598 ? 23.767 14.289 -44.138 1.00 71.69 598 LEU A O 1
ATOM 4678 N N . VAL A 1 599 ? 25.868 13.806 -43.478 1.00 68.56 599 VAL A N 1
ATOM 4679 C CA . VAL A 1 599 ? 25.787 12.339 -43.562 1.00 68.56 599 VAL A CA 1
ATOM 4680 C C . VAL A 1 599 ? 26.028 11.662 -42.212 1.00 68.56 599 VAL A C 1
ATOM 4682 O O . VAL A 1 599 ? 26.556 12.264 -41.273 1.00 68.56 599 VAL A O 1
ATOM 4685 N N . SER A 1 600 ? 25.698 10.369 -42.156 1.00 67.62 600 SER A N 1
ATOM 4686 C CA . SER A 1 600 ? 26.021 9.457 -41.051 1.00 67.62 600 SER A CA 1
ATOM 4687 C C . SER A 1 600 ? 25.519 9.942 -39.684 1.00 67.62 600 SER A C 1
ATOM 4689 O O . SER A 1 600 ? 26.339 10.159 -38.787 1.00 67.62 600 SER A O 1
ATOM 4691 N N . PRO A 1 601 ? 24.194 10.110 -39.511 1.00 78.44 601 PRO A N 1
ATOM 4692 C CA . PRO A 1 601 ? 23.613 10.524 -38.242 1.00 78.44 601 PRO A CA 1
ATOM 4693 C C . PRO A 1 601 ? 23.948 9.505 -37.151 1.00 78.44 601 PRO A C 1
ATOM 4695 O O . PRO A 1 601 ? 23.771 8.298 -37.326 1.00 78.44 601 PRO A O 1
ATOM 4698 N N . GLN A 1 602 ? 24.429 9.978 -36.008 1.00 76.19 602 GLN A N 1
ATOM 4699 C CA . GLN A 1 602 ? 24.725 9.122 -34.864 1.00 76.19 602 GLN A CA 1
ATOM 4700 C C . GLN A 1 602 ? 24.268 9.801 -33.574 1.00 76.19 602 GLN A C 1
ATOM 4702 O O . GLN A 1 602 ? 24.338 11.017 -33.430 1.00 76.19 602 GLN A O 1
ATOM 4707 N N . TYR A 1 603 ? 23.770 8.997 -32.635 1.00 78.31 603 TYR A N 1
ATOM 4708 C CA . TYR A 1 603 ? 23.298 9.461 -31.333 1.00 78.31 603 TYR A CA 1
ATOM 4709 C C . TYR A 1 603 ? 24.255 9.018 -30.224 1.00 78.31 603 TYR A C 1
ATOM 4711 O O . TYR A 1 603 ? 24.534 7.822 -30.108 1.00 78.31 603 TYR A O 1
ATOM 4719 N N . VAL A 1 604 ? 24.729 9.969 -29.417 1.00 73.31 604 VAL A N 1
ATOM 4720 C CA . VAL A 1 604 ? 25.706 9.790 -28.329 1.00 73.31 604 VAL A CA 1
ATOM 4721 C C . VAL A 1 604 ? 25.333 10.720 -27.167 1.00 73.31 604 VAL A C 1
ATOM 4723 O O . VAL A 1 604 ? 25.144 11.911 -27.383 1.00 73.31 604 VAL A O 1
ATOM 4726 N N . HIS A 1 605 ? 25.204 10.207 -25.935 1.00 69.88 605 HIS A N 1
ATOM 4727 C CA . HIS A 1 605 ? 24.944 11.006 -24.717 1.00 69.88 605 HIS A CA 1
ATOM 4728 C C . HIS A 1 605 ? 23.793 12.042 -24.767 1.00 69.88 605 HIS A C 1
ATOM 4730 O O . HIS A 1 605 ? 23.834 13.062 -24.079 1.00 69.88 605 HIS A O 1
ATOM 4736 N N . GLY A 1 606 ? 22.734 11.796 -25.542 1.00 74.62 606 GLY A N 1
ATOM 4737 C CA . GLY A 1 606 ? 21.632 12.763 -25.686 1.00 74.62 606 GLY A CA 1
ATOM 4738 C C . GLY A 1 606 ? 21.806 13.748 -26.839 1.00 74.62 606 GLY A C 1
ATOM 4739 O O . GLY A 1 606 ? 20.872 14.495 -27.132 1.00 74.62 606 GLY A O 1
ATOM 4740 N N . TYR A 1 607 ? 22.945 13.696 -27.526 1.00 81.75 607 TYR A N 1
ATOM 4741 C CA . TYR A 1 607 ? 23.242 14.468 -28.721 1.00 81.75 607 TYR A CA 1
ATOM 4742 C C . TYR A 1 607 ? 23.034 13.628 -29.974 1.00 81.75 607 TYR A C 1
ATOM 4744 O O . TYR A 1 607 ? 23.373 12.444 -29.998 1.00 81.75 607 TYR A O 1
ATOM 4752 N N . VAL A 1 608 ? 22.525 14.252 -31.030 1.00 83.81 608 VAL A N 1
ATOM 4753 C CA . VAL A 1 608 ? 22.638 13.727 -32.396 1.00 83.81 608 VAL A CA 1
ATOM 4754 C C . VAL A 1 608 ? 23.697 14.533 -33.102 1.00 83.81 608 VAL A C 1
ATOM 4756 O O . VAL A 1 608 ? 23.715 15.752 -32.967 1.00 83.81 608 VAL A O 1
ATOM 4759 N N . TYR A 1 609 ? 24.559 13.877 -33.863 1.00 81.31 609 TYR A N 1
ATOM 4760 C CA . TYR A 1 609 ? 25.510 14.577 -34.703 1.00 81.31 609 TYR A CA 1
ATOM 4761 C C . TYR A 1 609 ? 25.498 14.069 -36.127 1.00 81.31 609 TYR A C 1
ATOM 4763 O O . TYR A 1 609 ? 25.210 12.904 -36.404 1.00 81.31 609 TYR A O 1
ATOM 4771 N N . TRP A 1 610 ? 25.865 14.984 -37.011 1.00 80.81 610 TRP A N 1
ATOM 4772 C CA . TRP A 1 610 ? 26.015 14.754 -38.432 1.00 80.81 610 TRP A CA 1
ATOM 4773 C C . TRP A 1 610 ? 27.406 15.184 -38.866 1.00 80.81 610 TRP A C 1
ATOM 4775 O O . TRP A 1 610 ? 27.940 16.210 -38.427 1.00 80.81 610 TRP A O 1
ATOM 4785 N N . ARG A 1 611 ? 27.989 14.396 -39.767 1.00 72.88 611 ARG A N 1
ATOM 4786 C CA . ARG A 1 611 ? 29.255 14.733 -40.406 1.00 72.88 611 ARG A CA 1
ATOM 4787 C C . ARG A 1 611 ? 28.981 15.528 -41.672 1.00 72.88 611 ARG A C 1
ATOM 4789 O O . ARG A 1 611 ? 28.179 15.101 -42.491 1.00 72.88 611 ARG A O 1
ATOM 4796 N N . LEU A 1 612 ? 29.697 16.628 -41.868 1.00 69.69 612 LEU A N 1
ATOM 4797 C CA . LEU A 1 612 ? 29.689 17.365 -43.128 1.00 69.69 612 LEU A CA 1
ATOM 4798 C C . LEU A 1 612 ? 30.652 16.690 -44.127 1.00 69.69 612 LEU A C 1
ATOM 4800 O O . LEU A 1 612 ? 31.820 16.433 -43.817 1.00 69.69 612 LEU A O 1
ATOM 4804 N N . THR A 1 613 ? 30.174 16.351 -45.323 1.00 59.88 613 THR A N 1
ATOM 4805 C CA . THR A 1 613 ? 30.987 15.807 -46.416 1.00 59.88 613 THR A CA 1
ATOM 4806 C C . THR A 1 613 ? 31.715 16.930 -47.152 1.00 59.88 613 THR A C 1
ATOM 4808 O O . THR A 1 613 ? 31.059 17.787 -47.731 1.00 59.88 613 THR A O 1
ATOM 4811 N N . ARG A 1 614 ? 33.054 16.815 -47.217 1.00 52.75 614 ARG A N 1
ATOM 4812 C CA . ARG A 1 614 ? 34.083 17.728 -47.782 1.00 52.75 614 ARG A CA 1
ATOM 4813 C C . ARG A 1 614 ? 34.693 18.712 -46.771 1.00 52.75 614 ARG A C 1
ATOM 4815 O O . ARG A 1 614 ? 34.041 19.627 -46.303 1.00 52.75 614 ARG A O 1
ATOM 4822 N N . SER A 1 615 ? 35.971 18.456 -46.459 1.00 51.88 615 SER A N 1
ATOM 4823 C CA . SER A 1 615 ? 37.004 19.294 -45.807 1.00 51.88 615 SER A CA 1
ATOM 4824 C C . SER A 1 615 ? 36.644 20.236 -44.645 1.00 51.88 615 SER A C 1
ATOM 4826 O O . SER A 1 615 ? 37.460 21.088 -44.301 1.00 51.88 615 SER A O 1
ATOM 4828 N N . THR A 1 616 ? 35.492 20.111 -43.994 1.00 54.91 616 THR A N 1
ATOM 4829 C CA . THR A 1 616 ? 35.181 20.936 -42.823 1.00 54.91 616 THR A CA 1
ATOM 4830 C C . THR A 1 616 ? 35.700 20.281 -41.552 1.00 54.91 616 THR A C 1
ATOM 4832 O O . THR A 1 616 ? 35.343 19.151 -41.217 1.00 54.91 616 THR A O 1
ATOM 4835 N N . SER A 1 617 ? 36.492 21.025 -40.790 1.00 64.44 617 SER A N 1
ATOM 4836 C CA . SER A 1 617 ? 36.954 20.658 -39.454 1.00 64.44 617 SER A CA 1
ATOM 4837 C C . SER A 1 617 ? 35.867 20.849 -38.387 1.00 64.44 617 SER A C 1
ATOM 4839 O O . SER A 1 617 ? 36.142 21.328 -37.291 1.00 64.44 617 SER A O 1
ATOM 4841 N N . ARG A 1 618 ? 34.595 20.558 -38.696 1.00 69.62 618 ARG A N 1
ATOM 4842 C CA . ARG A 1 618 ? 33.452 20.803 -37.799 1.00 69.62 618 ARG A CA 1
ATOM 4843 C C . ARG A 1 618 ? 32.418 19.675 -37.871 1.00 69.62 618 ARG A C 1
ATOM 4845 O O . ARG A 1 618 ? 32.128 19.170 -38.952 1.00 69.62 618 ARG A O 1
ATOM 4852 N N . LEU A 1 619 ? 31.863 19.307 -36.719 1.00 77.25 619 LEU A N 1
ATOM 4853 C CA . LEU A 1 619 ? 30.683 18.449 -36.569 1.00 77.25 619 LEU A CA 1
ATOM 4854 C C . LEU A 1 619 ? 29.492 19.306 -36.139 1.00 77.25 619 LEU A C 1
ATOM 4856 O O . LEU A 1 619 ? 29.655 20.176 -35.282 1.00 77.25 619 LEU A O 1
ATOM 4860 N N . LEU A 1 620 ? 28.314 19.037 -36.707 1.00 82.56 620 LEU A N 1
ATOM 4861 C CA . LEU A 1 620 ? 27.053 19.632 -36.264 1.00 82.56 620 LEU A CA 1
ATOM 4862 C C . LEU A 1 620 ? 26.421 18.727 -35.207 1.00 82.56 620 LEU A C 1
ATOM 4864 O O . LEU A 1 620 ? 26.226 17.542 -35.475 1.00 82.56 620 LEU A O 1
ATOM 4868 N N . LEU A 1 621 ? 26.109 19.279 -34.036 1.00 84.06 621 LEU A N 1
ATOM 4869 C CA . LEU A 1 621 ? 25.464 18.588 -32.922 1.00 84.06 621 LEU A CA 1
ATOM 4870 C C . LEU A 1 621 ? 24.099 19.221 -32.629 1.00 84.06 621 LEU A C 1
ATOM 4872 O O . LEU A 1 621 ? 23.953 20.437 -32.700 1.00 84.06 621 LEU A O 1
ATOM 4876 N N . LEU A 1 622 ? 23.127 18.391 -32.254 1.00 87.00 622 LEU A N 1
ATOM 4877 C CA . LEU A 1 622 ? 21.830 18.777 -31.698 1.00 87.00 622 LEU A CA 1
ATOM 4878 C C . LEU A 1 622 ? 21.696 18.169 -30.300 1.00 87.00 622 LEU A C 1
ATOM 4880 O O . LEU A 1 622 ? 21.710 16.940 -30.173 1.00 87.00 622 LEU A O 1
ATOM 4884 N N . ASP A 1 623 ? 21.529 18.990 -29.259 1.00 85.56 623 ASP A N 1
ATOM 4885 C CA . ASP A 1 623 ? 21.102 18.488 -27.948 1.00 85.56 623 ASP A CA 1
ATOM 4886 C C . ASP A 1 623 ? 19.618 18.134 -28.021 1.00 85.56 623 ASP A C 1
ATOM 4888 O O . ASP A 1 623 ? 18.756 19.002 -28.104 1.00 85.56 623 ASP A O 1
ATOM 4892 N N . THR A 1 624 ? 19.284 16.846 -27.984 1.00 80.38 624 THR A N 1
ATOM 4893 C CA . THR A 1 624 ? 17.882 16.427 -28.122 1.00 80.38 624 THR A CA 1
ATOM 4894 C C . THR A 1 624 ? 17.029 16.774 -26.899 1.00 80.38 624 THR A C 1
ATOM 4896 O O . THR A 1 624 ? 15.809 16.604 -26.933 1.00 80.38 624 THR A O 1
ATOM 4899 N N . ARG A 1 625 ? 17.628 17.173 -25.768 1.00 78.12 625 ARG A N 1
ATOM 4900 C CA . ARG A 1 625 ? 16.892 17.586 -24.560 1.00 78.12 625 ARG A CA 1
ATOM 4901 C C . ARG A 1 625 ? 16.439 19.033 -24.688 1.00 78.12 625 ARG A C 1
ATOM 4903 O O . ARG A 1 625 ? 15.244 19.304 -24.539 1.00 78.12 625 ARG A O 1
ATOM 4910 N N . ASP A 1 626 ? 17.381 19.894 -25.038 1.00 80.19 626 ASP A N 1
ATOM 4911 C CA . ASP A 1 626 ? 17.171 21.338 -25.087 1.00 80.19 626 ASP A CA 1
ATOM 4912 C C . ASP A 1 626 ? 16.641 21.781 -26.463 1.00 80.19 626 ASP A C 1
ATOM 4914 O O . ASP A 1 626 ? 15.872 22.731 -26.531 1.00 80.19 626 ASP A O 1
ATOM 4918 N N . MET A 1 627 ? 16.862 20.965 -27.506 1.00 85.75 627 MET A N 1
ATOM 4919 C CA . MET A 1 627 ? 16.556 21.221 -28.925 1.00 85.75 627 MET A CA 1
ATOM 4920 C C . MET A 1 627 ? 17.452 22.288 -29.574 1.00 85.75 627 MET A C 1
ATOM 4922 O O . MET A 1 627 ? 17.055 22.903 -30.558 1.00 85.75 627 MET A O 1
ATOM 4926 N N . ASP A 1 628 ? 18.683 22.433 -29.077 1.00 83.75 628 ASP A N 1
ATOM 4927 C CA . ASP A 1 628 ? 19.643 23.438 -29.543 1.00 83.75 628 ASP A CA 1
ATOM 4928 C C . ASP A 1 628 ? 20.769 22.842 -30.397 1.00 83.75 628 ASP A C 1
ATOM 4930 O O . ASP A 1 628 ? 21.347 21.796 -30.068 1.00 83.75 628 ASP A O 1
ATOM 4934 N N . PHE A 1 629 ? 21.112 23.547 -31.478 1.00 85.12 629 PHE A N 1
ATOM 4935 C CA . PHE A 1 629 ? 22.233 23.215 -32.355 1.00 85.12 629 PHE A CA 1
ATOM 4936 C C . PHE A 1 629 ? 23.534 23.887 -31.916 1.00 85.12 629 PHE A C 1
ATOM 4938 O O . PHE A 1 629 ? 23.546 25.033 -31.474 1.00 85.12 629 PHE A O 1
ATOM 4945 N N . PHE A 1 630 ? 24.657 23.199 -32.108 1.00 80.50 630 PHE A N 1
ATOM 4946 C CA . PHE A 1 630 ? 25.987 23.774 -31.925 1.00 80.50 630 PHE A CA 1
ATOM 4947 C C . PHE A 1 630 ? 27.040 23.053 -32.775 1.00 80.50 630 PHE A C 1
ATOM 4949 O O . PHE A 1 630 ? 26.843 21.926 -33.232 1.00 80.50 630 PHE A O 1
ATOM 4956 N N . PHE A 1 631 ? 28.182 23.711 -32.988 1.00 79.31 631 PHE A N 1
ATOM 4957 C CA . PHE A 1 631 ? 29.302 23.170 -33.760 1.00 79.31 631 PHE A CA 1
ATOM 4958 C C . PHE A 1 631 ? 30.479 22.815 -32.858 1.00 79.31 631 PHE A C 1
ATOM 4960 O O . PHE A 1 631 ? 30.854 23.589 -31.981 1.00 79.31 631 PHE A O 1
ATOM 4967 N N . VAL A 1 632 ? 31.118 21.677 -33.129 1.00 75.69 632 VAL A N 1
ATOM 4968 C CA . VAL A 1 632 ? 32.360 21.269 -32.456 1.00 75.69 632 VAL A CA 1
ATOM 4969 C C . VAL A 1 632 ? 33.472 21.119 -33.481 1.00 75.69 632 VAL A C 1
ATOM 4971 O O . VAL A 1 632 ? 33.276 20.503 -34.530 1.00 75.69 632 VAL A O 1
ATOM 4974 N N . HIS A 1 633 ? 34.655 21.660 -33.179 1.00 73.31 633 HIS A N 1
ATOM 4975 C CA . HIS A 1 633 ? 35.820 21.513 -34.045 1.00 73.31 633 HIS A CA 1
ATOM 4976 C C . HIS A 1 633 ? 36.295 20.052 -34.090 1.00 73.31 633 HIS A C 1
ATOM 4978 O O . HIS A 1 633 ? 36.686 19.461 -33.081 1.00 73.31 633 HIS A O 1
ATOM 4984 N N . PHE A 1 634 ? 36.292 19.483 -35.285 1.00 69.81 634 PHE A N 1
ATOM 4985 C CA . PHE A 1 634 ? 36.644 18.112 -35.602 1.00 69.81 634 PHE A CA 1
ATOM 4986 C C . PHE A 1 634 ? 37.938 18.090 -36.402 1.00 69.81 634 PHE A C 1
ATOM 4988 O O . PHE A 1 634 ? 38.039 18.769 -37.416 1.00 69.81 634 PHE A O 1
ATOM 4995 N N . LYS A 1 635 ? 38.938 17.316 -35.974 1.00 63.81 635 LYS A N 1
ATOM 4996 C CA . LYS A 1 635 ? 40.207 17.221 -36.703 1.00 63.81 635 LYS A CA 1
ATOM 4997 C C . LYS A 1 635 ? 40.018 16.292 -37.913 1.00 63.81 635 LYS A C 1
ATOM 4999 O O . LYS A 1 635 ? 39.812 15.094 -37.706 1.00 63.81 635 LYS A O 1
ATOM 5004 N N . PRO A 1 636 ? 40.085 16.783 -39.165 1.00 54.44 636 PRO A N 1
ATOM 5005 C CA . PRO A 1 636 ? 39.971 15.924 -40.332 1.00 54.44 636 PRO A CA 1
ATOM 5006 C C . PRO A 1 636 ? 41.291 15.166 -40.492 1.00 54.44 636 PRO A C 1
ATOM 5008 O O . PRO A 1 636 ? 42.246 15.670 -41.071 1.00 54.44 636 PRO A O 1
ATOM 5011 N N . MET A 1 637 ? 41.386 13.962 -39.931 1.00 54.28 637 MET A N 1
ATOM 5012 C CA . MET A 1 637 ? 42.495 13.070 -40.269 1.00 54.28 637 MET A CA 1
ATOM 5013 C C . MET A 1 637 ? 42.184 12.384 -41.603 1.00 54.28 637 MET A C 1
ATOM 5015 O O . MET A 1 637 ? 41.045 11.979 -41.833 1.00 54.28 637 MET A O 1
ATOM 5019 N N . SER A 1 638 ? 43.188 12.282 -42.481 1.00 50.62 638 SER A N 1
ATOM 5020 C CA . SER A 1 638 ? 43.147 11.620 -43.797 1.00 50.62 638 SER A CA 1
ATOM 5021 C C . SER A 1 638 ? 42.951 10.102 -43.656 1.00 50.62 638 SER A C 1
ATOM 5023 O O . SER A 1 638 ? 43.824 9.305 -43.993 1.00 50.62 638 SER A O 1
ATOM 5025 N N . VAL A 1 639 ? 41.826 9.689 -43.080 1.00 57.03 639 VAL A N 1
ATOM 5026 C CA . VAL A 1 639 ? 41.530 8.299 -42.751 1.00 57.03 639 VAL A CA 1
ATOM 5027 C C . VAL A 1 639 ? 40.152 7.954 -43.299 1.00 57.03 639 VAL A C 1
ATOM 5029 O O . VAL A 1 639 ? 39.149 8.565 -42.934 1.00 57.03 639 VAL A O 1
ATOM 5032 N N . ARG A 1 640 ? 40.113 6.980 -44.217 1.00 54.41 640 ARG A N 1
ATOM 5033 C CA . ARG A 1 640 ? 38.926 6.619 -45.014 1.00 54.41 640 ARG A CA 1
ATOM 5034 C C . ARG A 1 640 ? 37.790 6.004 -44.186 1.00 54.41 640 ARG A C 1
ATOM 5036 O O . ARG A 1 640 ? 36.636 6.112 -44.585 1.00 54.41 640 ARG A O 1
ATOM 5043 N N . TRP A 1 641 ? 38.104 5.385 -43.046 1.00 66.06 641 TRP A N 1
ATOM 5044 C CA . TRP A 1 641 ? 37.142 4.679 -42.193 1.00 66.06 641 TRP A CA 1
ATOM 5045 C C . TRP A 1 641 ? 37.264 5.159 -40.744 1.00 66.06 641 TRP A C 1
ATOM 5047 O O . TRP A 1 641 ? 38.301 4.959 -40.109 1.00 66.06 641 TRP A O 1
ATOM 5057 N N . GLN A 1 642 ? 36.212 5.815 -40.244 1.00 73.75 642 GLN A N 1
ATOM 5058 C CA . GLN A 1 642 ? 36.155 6.411 -38.907 1.00 73.75 642 GLN A CA 1
ATOM 5059 C C . GLN A 1 642 ? 34.777 6.172 -38.283 1.00 73.75 642 GLN A C 1
ATOM 5061 O O . GLN A 1 642 ? 33.769 6.239 -38.990 1.00 73.75 642 GLN A O 1
ATOM 5066 N N . ALA A 1 643 ? 34.718 5.967 -36.970 1.00 76.81 643 ALA A N 1
ATOM 5067 C CA . ALA A 1 643 ? 33.472 5.993 -36.205 1.00 76.81 643 ALA A CA 1
ATOM 5068 C C . ALA A 1 643 ? 33.590 6.918 -34.996 1.00 76.81 643 ALA A C 1
ATOM 5070 O O . ALA A 1 643 ? 34.677 7.118 -34.462 1.00 76.81 643 ALA A O 1
ATOM 5071 N N . ILE A 1 644 ? 32.467 7.491 -34.575 1.00 76.88 644 ILE A N 1
ATOM 5072 C CA . ILE A 1 644 ? 32.399 8.459 -33.483 1.00 76.88 644 ILE A CA 1
ATOM 5073 C C . ILE A 1 644 ? 31.540 7.840 -32.373 1.00 76.88 644 ILE A C 1
ATOM 5075 O O . ILE A 1 644 ? 30.603 7.097 -32.650 1.00 76.88 644 ILE A O 1
ATOM 5079 N N . GLY A 1 645 ? 31.883 8.078 -31.111 1.00 75.50 645 GLY A N 1
ATOM 5080 C CA . GLY A 1 645 ? 31.325 7.334 -29.988 1.00 75.50 645 GLY A CA 1
ATOM 5081 C C . GLY A 1 645 ? 31.392 8.012 -28.639 1.00 75.50 645 GLY A C 1
ATOM 5082 O O . GLY A 1 645 ? 31.853 9.143 -28.509 1.00 75.50 645 GLY A O 1
ATOM 5083 N N . GLU A 1 646 ? 30.946 7.272 -27.627 1.00 68.06 646 GLU A N 1
ATOM 5084 C CA . GLU A 1 646 ? 31.134 7.617 -26.219 1.00 68.06 646 GLU A CA 1
ATOM 5085 C C . GLU A 1 646 ? 32.580 7.306 -25.818 1.00 68.06 646 GLU A C 1
ATOM 5087 O O . GLU A 1 646 ? 33.058 6.186 -26.014 1.00 68.06 646 GLU A O 1
ATOM 5092 N N . ALA A 1 647 ? 33.290 8.304 -25.288 1.00 60.91 647 ALA A N 1
ATOM 5093 C CA . ALA A 1 647 ? 34.526 8.060 -24.553 1.00 60.91 647 ALA A CA 1
ATOM 5094 C C . ALA A 1 647 ? 34.165 7.578 -23.138 1.00 60.91 647 ALA A C 1
ATOM 5096 O O . ALA A 1 647 ? 33.102 7.918 -22.627 1.00 60.91 647 ALA A O 1
ATOM 5097 N N . GLY A 1 648 ? 35.047 6.826 -22.472 1.00 56.78 648 GLY A N 1
ATOM 5098 C CA . GLY A 1 648 ? 34.802 6.293 -21.118 1.00 56.78 648 GLY A CA 1
ATOM 5099 C C . GLY A 1 648 ? 34.560 7.343 -20.014 1.00 56.78 648 GLY A C 1
ATOM 5100 O O . GLY A 1 648 ? 34.309 6.975 -18.870 1.00 56.78 648 GLY A O 1
ATOM 5101 N N . GLU A 1 649 ? 34.607 8.638 -20.342 1.00 60.00 649 GLU A N 1
ATOM 5102 C CA . GLU A 1 649 ? 34.336 9.773 -19.460 1.00 60.00 649 GLU A CA 1
ATOM 5103 C C . GLU A 1 649 ? 33.110 10.559 -19.966 1.00 60.00 649 GLU A C 1
ATOM 5105 O O . GLU A 1 649 ? 33.031 10.950 -21.136 1.00 60.00 649 GLU A O 1
ATOM 5110 N N . VAL A 1 650 ? 32.155 10.830 -19.071 1.00 61.69 650 VAL A N 1
ATOM 5111 C CA . VAL A 1 650 ? 30.898 11.525 -19.395 1.00 61.69 650 VAL A CA 1
ATOM 5112 C C . VAL A 1 650 ? 31.177 12.921 -19.959 1.00 61.69 650 VAL A C 1
ATOM 5114 O O . VAL A 1 650 ? 31.843 13.735 -19.327 1.00 61.69 650 VAL A O 1
ATOM 5117 N N . GLY A 1 651 ? 30.614 13.220 -21.133 1.00 67.81 651 GLY A N 1
ATOM 5118 C CA . GLY A 1 651 ? 30.746 14.533 -21.777 1.00 67.81 651 GLY A CA 1
ATOM 5119 C C . GLY A 1 651 ? 31.938 14.665 -22.731 1.00 67.81 651 GLY A C 1
ATOM 5120 O O . GLY A 1 651 ? 32.185 15.764 -23.237 1.00 67.81 651 GLY A O 1
ATOM 5121 N N . ARG A 1 652 ? 32.647 13.564 -23.023 1.00 78.25 652 ARG A N 1
ATOM 5122 C CA . ARG A 1 652 ? 33.703 13.503 -24.042 1.00 78.25 652 ARG A CA 1
ATOM 5123 C C . ARG A 1 652 ? 33.263 12.701 -25.271 1.00 78.25 652 ARG A C 1
ATOM 5125 O O . ARG A 1 652 ? 32.607 11.668 -25.169 1.00 78.25 652 ARG A O 1
ATOM 5132 N N . LEU A 1 653 ? 33.647 13.193 -26.444 1.00 79.62 653 LEU A N 1
ATOM 5133 C CA . LEU A 1 653 ? 33.450 12.561 -27.743 1.00 79.62 653 LEU A CA 1
ATOM 5134 C C . LEU A 1 653 ? 34.654 11.669 -28.057 1.00 79.62 653 LEU A C 1
ATOM 5136 O O . LEU A 1 653 ? 35.778 12.166 -28.039 1.00 79.62 653 LEU A O 1
ATOM 5140 N N . ALA A 1 654 ? 34.427 10.393 -28.369 1.00 81.94 654 ALA A N 1
ATOM 5141 C CA . ALA A 1 654 ? 35.447 9.465 -28.857 1.00 81.94 654 ALA A CA 1
ATOM 5142 C C . ALA A 1 654 ? 35.426 9.364 -30.388 1.00 81.94 654 ALA A C 1
ATOM 5144 O O . ALA A 1 654 ? 34.362 9.394 -31.004 1.00 81.94 654 ALA A O 1
ATOM 5145 N N . VAL A 1 655 ? 36.591 9.184 -31.003 1.00 83.12 655 VAL A N 1
ATOM 5146 C CA . VAL A 1 655 ? 36.762 8.918 -32.435 1.00 83.12 655 VAL A CA 1
ATOM 5147 C C . VAL A 1 655 ? 37.682 7.716 -32.603 1.00 83.12 655 VAL A C 1
ATOM 5149 O O . VAL A 1 655 ? 38.817 7.732 -32.135 1.00 83.12 655 VAL A O 1
ATOM 5152 N N . PHE A 1 656 ? 37.188 6.697 -33.301 1.00 83.50 656 PHE A N 1
ATOM 5153 C CA . PHE A 1 656 ? 37.910 5.484 -33.667 1.00 83.50 656 PHE A CA 1
ATOM 5154 C C . PHE A 1 656 ? 38.323 5.559 -35.133 1.00 83.50 656 PHE A C 1
ATOM 5156 O O . PHE A 1 656 ? 37.473 5.748 -36.005 1.00 83.50 656 PHE A O 1
ATOM 5163 N N . ASN A 1 657 ? 39.609 5.373 -35.411 1.00 82.12 657 ASN A N 1
ATOM 5164 C CA . ASN A 1 657 ? 40.189 5.475 -36.748 1.00 82.12 657 ASN A CA 1
ATOM 5165 C C . ASN A 1 657 ? 41.007 4.230 -37.090 1.00 82.12 657 ASN A C 1
ATOM 5167 O O . ASN A 1 657 ? 41.708 3.712 -36.229 1.00 82.12 657 ASN A O 1
ATOM 5171 N N . ILE A 1 658 ? 40.990 3.792 -38.351 1.00 76.62 658 ILE A N 1
ATOM 5172 C CA . ILE A 1 658 ? 41.935 2.779 -38.856 1.00 76.62 658 ILE A CA 1
ATOM 5173 C C . ILE A 1 658 ? 42.919 3.448 -39.809 1.00 76.62 658 ILE A C 1
ATOM 5175 O O . ILE A 1 658 ? 42.548 3.795 -40.929 1.00 76.62 658 ILE A O 1
ATOM 5179 N N . ALA A 1 659 ? 44.167 3.634 -39.375 1.00 64.06 659 ALA A N 1
ATOM 5180 C CA . ALA A 1 659 ? 45.221 4.222 -40.202 1.00 64.06 659 ALA A CA 1
ATOM 5181 C C . ALA A 1 659 ? 45.508 3.371 -41.459 1.00 64.06 659 ALA A C 1
ATOM 5183 O O . ALA A 1 659 ? 45.340 2.153 -41.455 1.00 64.06 659 ALA A O 1
ATOM 5184 N N . HIS A 1 660 ? 45.991 4.011 -42.531 1.00 54.44 660 HIS A N 1
ATOM 5185 C CA . HIS A 1 660 ? 46.266 3.375 -43.831 1.00 54.44 660 HIS A CA 1
ATOM 5186 C C . HIS A 1 660 ? 47.259 2.190 -43.776 1.00 54.44 660 HIS A C 1
ATOM 5188 O O . HIS A 1 660 ? 47.312 1.405 -44.720 1.00 54.44 660 HIS A O 1
ATOM 5194 N N . THR A 1 661 ? 48.000 2.004 -42.677 1.00 54.47 661 THR A N 1
ATOM 5195 C CA . THR A 1 661 ? 48.881 0.851 -42.407 1.00 54.47 661 THR A CA 1
ATOM 5196 C C . THR A 1 661 ? 48.173 -0.238 -41.571 1.00 54.47 661 THR A C 1
ATOM 5198 O O . THR A 1 661 ? 48.581 -0.623 -40.482 1.00 54.47 661 THR A O 1
ATOM 5201 N N . HIS A 1 662 ? 47.041 -0.686 -42.112 1.00 66.81 662 HIS A N 1
ATOM 5202 C CA . HIS A 1 662 ? 46.357 -1.990 -42.050 1.00 66.81 662 HIS A CA 1
ATOM 5203 C C . HIS A 1 662 ? 46.197 -2.862 -40.789 1.00 66.81 662 HIS A C 1
ATOM 5205 O O . HIS A 1 662 ? 45.460 -3.829 -40.923 1.00 66.81 662 HIS A O 1
ATOM 5211 N N . HIS A 1 663 ? 46.711 -2.592 -39.586 1.00 72.31 663 HIS A N 1
ATOM 5212 C CA . HIS A 1 663 ? 46.472 -3.522 -38.450 1.00 72.31 663 HIS A CA 1
ATOM 5213 C C . HIS A 1 663 ? 46.233 -2.856 -37.088 1.00 72.31 663 HIS A C 1
ATOM 5215 O O . HIS A 1 663 ? 46.534 -3.448 -36.055 1.00 72.31 663 HIS A O 1
ATOM 5221 N N . LYS A 1 664 ? 45.696 -1.629 -37.041 1.00 82.00 664 LYS A N 1
ATOM 5222 C CA . LYS A 1 664 ? 45.401 -0.955 -35.765 1.00 82.00 664 LYS A CA 1
ATOM 5223 C C . LYS A 1 664 ? 44.184 -0.030 -35.810 1.00 82.00 664 LYS A C 1
ATOM 5225 O O . LYS A 1 664 ? 43.929 0.606 -36.832 1.00 82.00 664 LYS A O 1
ATOM 5230 N N . VAL A 1 665 ? 43.483 0.070 -34.680 1.00 85.38 665 VAL A N 1
ATOM 5231 C CA . VAL A 1 665 ? 42.460 1.086 -34.390 1.00 85.38 665 VAL A CA 1
ATOM 5232 C C . VAL A 1 665 ? 43.038 2.106 -33.412 1.00 85.38 665 VAL A C 1
ATOM 5234 O O . VAL A 1 665 ? 43.521 1.736 -32.346 1.00 85.38 665 VAL A O 1
ATOM 5237 N N . GLU A 1 666 ? 42.977 3.386 -33.754 1.00 85.56 666 GLU A N 1
ATOM 5238 C CA . GLU A 1 666 ? 43.372 4.505 -32.893 1.00 85.56 666 GLU A CA 1
ATOM 5239 C C . GLU A 1 666 ? 42.123 5.150 -32.282 1.00 85.56 666 GLU A C 1
ATOM 5241 O O . GLU A 1 666 ? 41.181 5.480 -33.006 1.00 85.56 666 GLU A O 1
ATOM 5246 N N . LEU A 1 667 ? 42.122 5.325 -30.959 1.00 86.12 667 LEU A N 1
ATOM 5247 C CA . LEU A 1 667 ? 41.082 5.996 -30.182 1.00 86.12 667 LEU A CA 1
ATOM 5248 C C . LEU A 1 667 ? 41.567 7.382 -29.754 1.00 86.12 667 LEU A C 1
ATOM 5250 O O . LEU A 1 667 ? 42.572 7.515 -29.053 1.00 86.12 667 LEU A O 1
ATOM 5254 N N . LEU A 1 668 ? 40.811 8.405 -30.139 1.00 84.50 668 LEU A N 1
ATOM 5255 C CA . LEU A 1 668 ? 41.023 9.796 -29.745 1.00 84.50 668 LEU A CA 1
ATOM 5256 C C . LEU A 1 668 ? 39.794 10.325 -29.003 1.00 84.50 668 LEU A C 1
ATOM 5258 O O . LEU A 1 668 ? 38.677 9.993 -29.396 1.00 84.50 668 LEU A O 1
ATOM 5262 N N . SER A 1 669 ? 39.966 11.200 -28.010 1.00 85.38 669 SER A N 1
ATOM 5263 C CA . SER A 1 669 ? 38.845 11.876 -27.346 1.00 85.38 669 SER A CA 1
ATOM 5264 C C . SER A 1 669 ? 39.019 13.380 -27.160 1.00 85.38 669 SER A C 1
ATOM 5266 O O . SER A 1 669 ? 40.131 13.908 -27.094 1.00 85.38 669 SER A O 1
ATOM 5268 N N . LYS A 1 670 ? 37.889 14.086 -27.058 1.00 82.50 670 LYS A N 1
ATOM 5269 C CA . LYS A 1 670 ? 37.814 15.532 -26.798 1.00 82.50 670 LYS A CA 1
ATOM 5270 C C . LYS A 1 670 ? 36.523 15.880 -26.048 1.00 82.50 670 LYS A C 1
ATOM 5272 O O . LYS A 1 670 ? 35.493 15.272 -26.334 1.00 82.50 670 LYS A O 1
ATOM 5277 N N . ALA A 1 671 ? 36.532 16.829 -25.107 1.00 79.88 671 ALA A N 1
ATOM 5278 C CA . ALA A 1 671 ? 35.291 17.247 -24.445 1.00 79.88 671 ALA A CA 1
ATOM 5279 C C . ALA A 1 671 ? 34.330 17.967 -25.406 1.00 79.88 671 ALA A C 1
ATOM 5281 O O . ALA A 1 671 ? 34.741 18.744 -26.267 1.00 79.88 671 ALA A O 1
ATOM 5282 N N . ILE A 1 672 ? 33.028 17.719 -25.238 1.00 73.94 672 ILE A N 1
ATOM 5283 C CA . ILE A 1 672 ? 31.966 18.293 -26.082 1.00 73.94 672 ILE A CA 1
ATOM 5284 C C . ILE A 1 672 ? 31.732 19.779 -25.752 1.00 73.94 672 ILE A C 1
ATOM 5286 O O . ILE A 1 672 ? 31.457 20.567 -26.652 1.00 73.94 672 ILE A O 1
ATOM 5290 N N . ARG A 1 673 ? 31.867 20.167 -24.473 1.00 73.19 673 ARG A N 1
ATOM 5291 C CA . ARG A 1 673 ? 31.751 21.554 -23.968 1.00 73.19 673 ARG A CA 1
ATOM 5292 C C . ARG A 1 673 ? 33.052 22.040 -23.302 1.00 73.19 673 ARG A C 1
ATOM 5294 O O . ARG A 1 673 ? 33.014 22.675 -22.253 1.00 73.19 673 ARG A O 1
ATOM 5301 N N . GLY A 1 674 ? 34.193 21.657 -23.870 1.00 62.38 674 GLY A N 1
ATOM 5302 C CA . GLY A 1 674 ? 35.520 22.075 -23.407 1.00 62.38 674 GLY A CA 1
ATOM 5303 C C . GLY A 1 674 ? 35.859 23.528 -23.745 1.00 62.38 674 GLY A C 1
ATOM 5304 O O . GLY A 1 674 ? 35.129 24.183 -24.491 1.00 62.38 674 GLY A O 1
ATOM 5305 N N . SER A 1 675 ? 36.986 24.028 -23.227 1.00 57.69 675 SER A N 1
ATOM 5306 C CA . SER A 1 675 ? 37.521 25.333 -23.636 1.00 57.69 675 SER A CA 1
ATOM 5307 C C . SER A 1 675 ? 37.890 25.327 -25.126 1.00 57.69 675 SER A C 1
ATOM 5309 O O . SER A 1 675 ? 38.160 24.275 -25.713 1.00 57.69 675 SER A O 1
ATOM 5311 N N . ALA A 1 676 ? 37.914 26.507 -25.755 1.00 58.81 676 ALA A N 1
ATOM 5312 C CA . ALA A 1 676 ? 38.270 26.645 -27.171 1.00 58.81 676 ALA A CA 1
ATOM 5313 C C . ALA A 1 676 ? 39.660 26.051 -27.498 1.00 58.81 676 ALA A C 1
ATOM 5315 O O . ALA A 1 676 ? 39.865 25.547 -28.604 1.00 58.81 676 ALA A O 1
ATOM 5316 N N . ASP A 1 677 ? 40.558 26.030 -26.508 1.00 61.12 677 ASP A N 1
ATOM 5317 C CA . ASP A 1 677 ? 41.937 25.542 -26.608 1.00 61.12 677 ASP A CA 1
ATOM 5318 C C . ASP A 1 677 ? 42.090 24.024 -26.394 1.00 61.12 677 ASP A C 1
ATOM 5320 O O . ASP A 1 677 ? 43.189 23.485 -26.540 1.00 61.12 677 ASP A O 1
ATOM 5324 N N . GLU A 1 678 ? 41.018 23.291 -26.059 1.00 72.69 678 GLU A N 1
ATOM 5325 C CA . GLU A 1 678 ? 41.116 21.850 -25.815 1.00 72.69 678 GLU A CA 1
ATOM 5326 C C . GLU A 1 678 ? 41.454 21.082 -27.107 1.00 72.69 678 GLU A C 1
ATOM 5328 O O . GLU A 1 678 ? 40.693 21.058 -28.085 1.00 72.69 678 GLU A O 1
ATOM 5333 N N . GLN A 1 679 ? 42.603 20.405 -27.112 1.00 77.50 679 GLN A N 1
ATOM 5334 C CA . GLN A 1 679 ? 43.066 19.592 -28.236 1.00 77.50 679 GLN A CA 1
ATOM 5335 C C . GLN A 1 679 ? 42.566 18.141 -28.150 1.00 77.50 679 GLN A C 1
ATOM 5337 O O . GLN A 1 679 ? 42.180 17.645 -27.093 1.00 77.50 679 GLN A O 1
ATOM 5342 N N . TRP A 1 680 ? 42.564 17.444 -29.290 1.00 80.06 680 TRP A N 1
ATOM 5343 C CA . TRP A 1 680 ? 42.252 16.012 -29.340 1.00 80.06 680 TRP A CA 1
ATOM 5344 C C . TRP A 1 680 ? 43.322 15.208 -28.595 1.00 80.06 680 TRP A C 1
ATOM 5346 O O . TRP A 1 680 ? 44.497 15.265 -28.957 1.00 80.06 680 TRP A O 1
ATOM 5356 N N . ARG A 1 681 ? 42.902 14.433 -27.593 1.00 83.25 681 ARG A N 1
ATOM 5357 C CA . ARG A 1 681 ? 43.757 13.537 -26.808 1.00 83.25 681 ARG A CA 1
ATOM 5358 C C . ARG A 1 681 ? 43.813 12.167 -27.478 1.00 83.25 681 ARG A C 1
ATOM 5360 O O . ARG A 1 681 ? 42.772 11.624 -27.832 1.00 83.25 681 ARG A O 1
ATOM 5367 N N . HIS A 1 682 ? 45.007 11.606 -27.659 1.00 85.69 682 HIS A N 1
ATOM 5368 C CA . HIS A 1 682 ? 45.167 10.207 -28.062 1.00 85.69 682 HIS A CA 1
ATOM 5369 C C . HIS A 1 682 ? 45.046 9.315 -26.828 1.00 85.69 682 HIS A C 1
ATOM 5371 O O . HIS A 1 682 ? 45.896 9.382 -25.943 1.00 85.69 682 HIS A O 1
ATOM 5377 N N . ASP A 1 683 ? 44.009 8.480 -26.774 1.00 81.44 683 ASP A N 1
ATOM 5378 C CA . ASP A 1 683 ? 43.736 7.646 -25.603 1.00 81.44 683 ASP A CA 1
ATOM 5379 C C . ASP A 1 683 ? 44.349 6.249 -25.738 1.00 81.44 683 ASP A C 1
ATOM 5381 O O . ASP A 1 683 ? 44.904 5.729 -24.770 1.00 81.44 683 ASP A O 1
ATOM 5385 N N . LYS A 1 684 ? 44.246 5.604 -26.915 1.00 84.12 684 LYS A N 1
ATOM 5386 C CA . LYS A 1 684 ? 44.695 4.209 -27.076 1.00 84.12 684 LYS A CA 1
ATOM 5387 C C . LYS A 1 684 ? 44.914 3.784 -28.528 1.00 84.12 684 LYS A C 1
ATOM 5389 O O . LYS A 1 684 ? 44.160 4.178 -29.411 1.00 84.12 684 LYS A O 1
ATOM 5394 N N . THR A 1 685 ? 45.867 2.876 -28.737 1.00 85.62 685 THR A N 1
ATOM 5395 C CA . THR A 1 685 ? 46.057 2.136 -29.996 1.00 85.62 685 THR A CA 1
ATOM 5396 C C . THR A 1 685 ? 45.771 0.659 -29.764 1.00 85.62 685 THR A C 1
ATOM 5398 O O . THR A 1 685 ? 46.303 0.061 -28.831 1.00 85.62 685 THR A O 1
ATOM 5401 N N . ILE A 1 686 ? 44.925 0.069 -30.603 1.00 86.12 686 ILE A N 1
ATOM 5402 C CA . ILE A 1 686 ? 44.410 -1.292 -30.446 1.00 86.12 686 ILE A CA 1
ATOM 5403 C C . ILE A 1 686 ? 44.851 -2.112 -31.662 1.00 86.12 686 ILE A C 1
ATOM 5405 O O . ILE A 1 686 ? 44.454 -1.771 -32.779 1.00 86.12 686 ILE A O 1
ATOM 5409 N N . PRO A 1 687 ? 45.667 -3.165 -31.490 1.00 83.94 687 PRO A N 1
ATOM 5410 C CA . PRO A 1 687 ? 46.095 -4.002 -32.604 1.00 83.94 687 PRO A CA 1
ATOM 5411 C C . PRO A 1 687 ? 44.932 -4.853 -33.138 1.00 83.94 687 PRO A C 1
ATOM 5413 O O . PRO A 1 687 ? 44.103 -5.348 -32.375 1.00 83.94 687 PRO A O 1
ATOM 5416 N N . LEU A 1 688 ? 44.881 -5.029 -34.457 1.00 84.19 688 LEU A N 1
ATOM 5417 C CA . LEU A 1 688 ? 43.947 -5.905 -35.167 1.00 84.19 688 LEU A CA 1
ATOM 5418 C C . LEU A 1 688 ? 44.678 -7.144 -35.696 1.00 84.19 688 LEU A C 1
ATOM 5420 O O . LEU A 1 688 ? 45.903 -7.140 -35.819 1.00 84.19 688 LEU A O 1
ATOM 5424 N N . LEU A 1 689 ? 43.935 -8.204 -36.034 1.00 81.38 689 LEU A N 1
ATOM 5425 C CA . LEU A 1 689 ? 44.558 -9.443 -36.511 1.00 81.38 689 LEU A CA 1
ATOM 5426 C C . LEU A 1 689 ? 45.269 -9.221 -37.865 1.00 81.38 689 LEU A C 1
ATOM 5428 O O . LEU A 1 689 ? 44.729 -8.527 -38.742 1.00 81.38 689 LEU A O 1
ATOM 5432 N N . PRO A 1 690 ? 46.462 -9.811 -38.057 1.00 74.50 690 PRO A N 1
ATOM 5433 C CA . PRO A 1 690 ? 47.149 -9.811 -39.343 1.00 74.50 690 PRO A CA 1
ATOM 5434 C C . PRO A 1 690 ? 46.392 -10.672 -40.369 1.00 74.50 690 PRO A C 1
ATOM 5436 O O . PRO A 1 690 ? 45.586 -11.525 -40.003 1.00 74.50 690 PRO A O 1
ATOM 5439 N N . GLY A 1 691 ? 46.629 -10.439 -41.663 1.00 73.06 691 GLY A N 1
ATOM 5440 C CA . GLY A 1 691 ? 45.998 -11.206 -42.753 1.00 73.06 691 GLY A CA 1
ATOM 5441 C C . GLY A 1 691 ? 44.607 -10.725 -43.185 1.00 73.06 691 GLY A C 1
ATOM 5442 O O . GLY A 1 691 ? 44.060 -11.237 -44.159 1.00 73.06 691 GLY A O 1
ATOM 5443 N N . TYR A 1 692 ? 44.060 -9.704 -42.518 1.00 75.25 692 TYR A N 1
ATOM 5444 C CA . TYR A 1 692 ? 42.798 -9.069 -42.893 1.00 75.25 692 TYR A CA 1
ATOM 5445 C C . TYR A 1 692 ? 43.013 -7.629 -43.349 1.00 75.25 692 TYR A C 1
ATOM 5447 O O . TYR A 1 692 ? 43.778 -6.872 -42.746 1.00 75.25 692 TYR A O 1
ATOM 5455 N N . LYS A 1 693 ? 42.267 -7.222 -44.376 1.00 76.44 693 LYS A N 1
ATOM 5456 C CA . LYS A 1 693 ? 42.052 -5.811 -44.688 1.00 76.44 693 LYS A CA 1
ATOM 5457 C C . LYS A 1 693 ? 40.847 -5.317 -43.900 1.00 76.44 693 LYS A C 1
ATOM 5459 O O . LYS A 1 693 ? 39.731 -5.785 -44.118 1.00 76.44 693 LYS A O 1
ATOM 5464 N N . TRP A 1 694 ? 41.094 -4.385 -42.986 1.00 79.31 694 TRP A N 1
ATOM 5465 C CA . TRP A 1 694 ? 40.103 -3.929 -42.018 1.00 79.31 694 TRP A CA 1
ATOM 5466 C C . TRP A 1 694 ? 39.344 -2.686 -42.469 1.00 79.31 694 TRP A C 1
ATOM 5468 O O . TRP A 1 694 ? 39.918 -1.739 -43.016 1.00 79.31 694 TRP A O 1
ATOM 5478 N N . ARG A 1 695 ? 38.051 -2.661 -42.157 1.00 78.50 695 ARG A N 1
ATOM 5479 C CA . ARG A 1 695 ? 37.181 -1.494 -42.295 1.00 78.50 695 ARG A CA 1
ATOM 5480 C C . ARG A 1 695 ? 36.302 -1.347 -41.055 1.00 78.50 695 ARG A C 1
ATOM 5482 O O . ARG A 1 695 ? 35.772 -2.331 -40.547 1.00 78.50 695 ARG A O 1
ATOM 5489 N N . ILE A 1 696 ? 36.105 -0.107 -40.603 1.00 79.81 696 ILE A N 1
ATOM 5490 C CA . ILE A 1 696 ? 35.062 0.214 -39.622 1.00 79.81 696 ILE A CA 1
ATOM 5491 C C . ILE A 1 696 ? 33.715 0.246 -40.341 1.00 79.81 696 ILE A C 1
ATOM 5493 O O . ILE A 1 696 ? 33.543 1.018 -41.284 1.00 79.81 696 ILE A O 1
ATOM 5497 N N . VAL A 1 697 ? 32.771 -0.573 -39.878 1.00 77.88 697 VAL A N 1
ATOM 5498 C CA . VAL A 1 697 ? 31.402 -0.623 -40.404 1.00 77.88 697 VAL A CA 1
ATOM 5499 C C . VAL A 1 697 ? 30.516 0.376 -39.663 1.00 77.88 697 VAL A C 1
ATOM 5501 O O . VAL A 1 697 ? 29.916 1.248 -40.286 1.00 77.88 697 VAL A O 1
ATOM 5504 N N . LYS A 1 698 ? 30.445 0.277 -38.329 1.00 77.38 698 LYS A N 1
ATOM 5505 C CA . LYS A 1 698 ? 29.620 1.148 -37.475 1.00 77.38 698 LYS A CA 1
ATOM 5506 C C . LYS A 1 698 ? 30.102 1.084 -36.026 1.00 77.38 698 LYS A C 1
ATOM 5508 O O . LYS A 1 698 ? 30.684 0.086 -35.610 1.00 77.38 698 LYS A O 1
ATOM 5513 N N . LEU A 1 699 ? 29.814 2.124 -35.248 1.00 78.62 699 LEU A N 1
ATOM 5514 C CA . LEU A 1 699 ? 29.835 2.058 -33.790 1.00 78.62 699 LEU A CA 1
ATOM 5515 C C . LEU A 1 699 ? 28.396 2.116 -33.273 1.00 78.62 699 LEU A C 1
ATOM 5517 O O . LEU A 1 699 ? 27.676 3.077 -33.547 1.00 78.62 699 LEU A O 1
ATOM 5521 N N . ALA A 1 700 ? 27.975 1.101 -32.524 1.00 75.50 700 ALA A N 1
ATOM 5522 C CA . ALA A 1 700 ? 26.679 1.108 -31.860 1.00 75.50 700 ALA A CA 1
ATOM 5523 C C . ALA A 1 700 ? 26.719 0.279 -30.573 1.00 75.50 700 ALA A C 1
ATOM 5525 O O . ALA A 1 700 ? 27.420 -0.724 -30.478 1.00 75.50 700 ALA A O 1
ATOM 5526 N N . GLU A 1 701 ? 25.950 0.712 -29.573 1.00 71.56 701 GLU A N 1
ATOM 5527 C CA . GLU A 1 701 ? 25.654 -0.074 -28.364 1.00 71.56 701 GLU A CA 1
ATOM 5528 C C . GLU A 1 701 ? 26.882 -0.562 -27.566 1.00 71.56 701 GLU A C 1
ATOM 5530 O O . GLU A 1 701 ? 26.821 -1.592 -26.893 1.00 71.56 701 GLU A O 1
ATOM 5535 N N . GLY A 1 702 ? 27.989 0.186 -27.621 1.00 78.00 702 GLY A N 1
ATOM 5536 C CA . GLY A 1 702 ? 29.239 -0.152 -26.932 1.00 78.00 702 GLY A CA 1
ATOM 5537 C C . GLY A 1 702 ? 30.206 -1.027 -27.740 1.00 78.00 702 GLY A C 1
ATOM 5538 O O . GLY A 1 702 ? 31.223 -1.453 -27.198 1.00 78.00 702 GLY A O 1
ATOM 5539 N N . TYR A 1 703 ? 29.922 -1.287 -29.020 1.00 83.06 703 TYR A N 1
ATOM 5540 C CA . TYR A 1 703 ? 30.776 -2.097 -29.891 1.00 83.06 703 TYR A CA 1
ATOM 5541 C C . TYR A 1 703 ? 31.123 -1.351 -31.168 1.00 83.06 703 TYR A C 1
ATOM 5543 O O . TYR A 1 703 ? 30.267 -0.738 -31.812 1.00 83.06 703 TYR A O 1
ATOM 5551 N N . LEU A 1 704 ? 32.391 -1.458 -31.552 1.00 86.62 704 LEU A N 1
ATOM 5552 C CA . LEU A 1 704 ? 32.871 -1.102 -32.875 1.00 86.62 704 LEU A CA 1
ATOM 5553 C C . LEU A 1 704 ? 32.792 -2.349 -33.759 1.00 86.62 704 LEU A C 1
ATOM 5555 O O . LEU A 1 704 ? 33.510 -3.324 -33.534 1.00 86.62 704 LEU A O 1
ATOM 5559 N N . LEU A 1 705 ? 31.894 -2.322 -34.743 1.00 86.81 705 LEU A N 1
ATOM 5560 C CA . LEU A 1 705 ? 31.761 -3.372 -35.744 1.00 86.81 705 LEU A CA 1
ATOM 5561 C C . LEU A 1 705 ? 32.836 -3.182 -36.813 1.00 86.81 705 LEU A C 1
ATOM 5563 O O . LEU A 1 705 ? 32.901 -2.145 -37.483 1.00 86.81 705 LEU A O 1
ATOM 5567 N N . LEU A 1 706 ? 33.667 -4.203 -36.962 1.00 86.88 706 LEU A N 1
ATOM 5568 C CA . LEU A 1 706 ? 34.780 -4.265 -37.888 1.00 86.88 706 LEU A CA 1
ATOM 5569 C C . LEU A 1 706 ? 34.521 -5.357 -38.920 1.00 86.88 706 LEU A C 1
ATOM 5571 O O . LEU A 1 706 ? 34.092 -6.459 -38.593 1.00 86.88 706 LEU A O 1
ATOM 5575 N N . GLU A 1 707 ? 34.814 -5.049 -40.170 1.00 84.12 707 GLU A N 1
ATOM 5576 C CA . GLU A 1 707 ? 34.828 -6.019 -41.256 1.00 84.12 707 GLU A CA 1
ATOM 5577 C C . GLU A 1 707 ? 36.282 -6.327 -41.595 1.00 84.12 707 GLU A C 1
ATOM 5579 O O . GLU A 1 707 ? 37.075 -5.416 -41.854 1.00 84.12 707 GLU A O 1
ATOM 5584 N N . GLY A 1 708 ? 36.626 -7.610 -41.558 1.00 82.06 708 GLY A N 1
ATOM 5585 C CA . GLY A 1 708 ? 37.904 -8.136 -42.000 1.00 82.06 708 GLY A CA 1
ATOM 5586 C C . GLY A 1 708 ? 37.721 -8.898 -43.308 1.00 82.06 708 GLY A C 1
ATOM 5587 O O . GLY A 1 708 ? 37.021 -9.911 -43.348 1.00 82.06 708 GLY A O 1
ATOM 5588 N N . ARG A 1 709 ? 38.389 -8.443 -44.372 1.00 76.00 709 ARG A N 1
ATOM 5589 C CA . ARG A 1 709 ? 38.479 -9.168 -45.649 1.00 76.00 709 ARG A CA 1
ATOM 5590 C C . ARG A 1 709 ? 39.765 -9.986 -45.701 1.00 76.00 709 ARG A C 1
ATOM 5592 O O . ARG A 1 709 ? 40.842 -9.412 -45.539 1.00 76.00 709 ARG A O 1
ATOM 5599 N N . ILE A 1 710 ? 39.651 -11.287 -45.962 1.00 71.31 710 ILE A N 1
ATOM 5600 C CA . ILE A 1 710 ? 40.798 -12.158 -46.251 1.00 71.31 710 ILE A CA 1
ATOM 5601 C C . ILE A 1 710 ? 41.216 -11.883 -47.698 1.00 71.31 710 ILE A C 1
ATOM 5603 O O . ILE A 1 710 ? 40.401 -12.006 -48.608 1.00 71.31 710 ILE A O 1
ATOM 5607 N N . LEU A 1 711 ? 42.454 -11.443 -47.914 1.00 60.47 711 LEU A N 1
ATOM 5608 C CA . LEU A 1 711 ? 42.974 -11.197 -49.259 1.00 60.47 711 LEU A CA 1
ATOM 5609 C C . LEU A 1 711 ? 43.320 -12.538 -49.921 1.00 60.47 711 LEU A C 1
ATOM 5611 O O . LEU A 1 711 ? 44.328 -13.149 -49.576 1.00 60.47 711 LEU A O 1
ATOM 5615 N N . GLY A 1 712 ? 42.494 -12.976 -50.872 1.00 52.81 712 GLY A N 1
ATOM 5616 C CA . GLY A 1 712 ? 42.966 -13.818 -51.970 1.00 52.81 712 GLY A CA 1
ATOM 5617 C C . GLY A 1 712 ? 43.785 -12.957 -52.937 1.00 52.81 712 GLY A C 1
ATOM 5618 O O . GLY A 1 712 ? 43.448 -11.792 -53.144 1.00 52.81 712 GLY A O 1
ATOM 5619 N N . ASP A 1 713 ? 44.917 -13.490 -53.402 1.00 47.81 713 ASP A N 1
ATOM 5620 C CA . ASP A 1 713 ? 45.630 -13.102 -54.633 1.00 47.81 713 ASP A CA 1
ATOM 5621 C C . ASP A 1 713 ? 45.640 -11.616 -55.067 1.00 47.81 713 ASP A C 1
ATOM 5623 O O . ASP A 1 713 ? 45.461 -11.285 -56.232 1.00 47.81 713 ASP A O 1
ATOM 5627 N N . GLY A 1 714 ? 45.939 -10.683 -54.156 1.00 48.34 714 GLY A N 1
ATOM 5628 C CA . GLY A 1 714 ? 46.431 -9.339 -54.507 1.00 48.34 714 GLY A CA 1
ATOM 5629 C C . GLY A 1 714 ? 45.487 -8.421 -55.307 1.00 48.34 714 GLY A C 1
ATOM 5630 O O . GLY A 1 714 ? 45.876 -7.291 -55.613 1.00 48.34 714 GLY A O 1
ATOM 5631 N N . SER A 1 715 ? 44.256 -8.835 -55.620 1.00 49.22 715 SER A N 1
ATOM 5632 C CA . SER A 1 715 ? 43.316 -8.018 -56.390 1.00 49.22 715 SER A CA 1
ATOM 5633 C C . SER A 1 715 ? 42.593 -6.997 -55.495 1.00 49.22 715 SER A C 1
ATOM 5635 O O . SER A 1 715 ? 42.157 -7.267 -54.373 1.00 49.22 715 SER A O 1
ATOM 5637 N N . SER A 1 716 ? 42.482 -5.754 -55.974 1.00 49.19 716 SER A N 1
ATOM 5638 C CA . SER A 1 716 ? 41.824 -4.655 -55.248 1.00 49.19 716 SER A CA 1
ATOM 5639 C C . SER A 1 716 ? 40.306 -4.594 -55.467 1.00 49.19 716 SER A C 1
ATOM 5641 O O . SER A 1 716 ? 39.636 -3.765 -54.844 1.00 49.19 716 SER A O 1
ATOM 5643 N N . GLN A 1 717 ? 39.758 -5.468 -56.317 1.00 48.62 717 GLN A N 1
ATOM 5644 C CA . GLN A 1 717 ? 38.352 -5.482 -56.727 1.00 48.62 717 GLN A CA 1
ATOM 5645 C C . GLN A 1 717 ? 37.570 -6.607 -56.029 1.00 48.62 717 GLN A C 1
ATOM 5647 O O . GLN A 1 717 ? 38.154 -7.548 -55.498 1.00 48.62 717 GLN A O 1
ATOM 5652 N N . PHE A 1 718 ? 36.248 -6.449 -55.928 1.00 46.88 718 PHE A N 1
ATOM 5653 C CA . PHE A 1 718 ? 35.350 -7.429 -55.312 1.00 46.88 718 PHE A CA 1
ATOM 5654 C C . PHE A 1 718 ? 35.066 -8.566 -56.296 1.00 46.88 718 PHE A C 1
ATOM 5656 O O . PHE A 1 718 ? 34.483 -8.329 -57.351 1.00 46.88 718 PHE A O 1
ATOM 5663 N N . THR A 1 719 ? 35.424 -9.792 -55.930 1.00 49.94 719 THR A N 1
ATOM 5664 C CA . THR A 1 719 ? 34.990 -11.015 -56.611 1.00 49.94 719 THR A CA 1
ATOM 5665 C C . THR A 1 719 ? 33.780 -11.614 -55.887 1.00 49.94 719 THR A C 1
ATOM 5667 O O . THR A 1 719 ? 33.665 -11.562 -54.659 1.00 49.94 719 THR A O 1
ATOM 5670 N N . SER A 1 720 ? 32.822 -12.143 -56.652 1.00 45.00 720 SER A N 1
ATOM 5671 C CA . SER A 1 720 ? 31.694 -12.908 -56.104 1.00 45.00 720 SER A CA 1
ATOM 5672 C C . SER A 1 720 ? 32.239 -14.166 -55.424 1.00 45.00 720 SER A C 1
ATOM 5674 O O . SER A 1 720 ? 32.942 -14.935 -56.073 1.00 45.00 720 SER A O 1
ATOM 5676 N N . GLY A 1 721 ? 31.927 -14.379 -54.142 1.00 51.22 721 GLY A N 1
ATOM 5677 C CA . GLY A 1 721 ? 32.397 -15.545 -53.378 1.00 51.22 721 GLY A CA 1
ATOM 5678 C C . GLY A 1 721 ? 33.476 -15.290 -52.315 1.00 51.22 721 GLY A C 1
ATOM 5679 O O . GLY A 1 721 ? 33.795 -16.217 -51.571 1.00 51.22 721 GLY A O 1
ATOM 5680 N N . ASP A 1 722 ? 33.995 -14.064 -52.167 1.00 60.31 722 ASP A N 1
ATOM 5681 C CA . ASP A 1 722 ? 34.913 -13.724 -51.067 1.00 60.31 722 ASP A CA 1
ATOM 5682 C C . ASP A 1 722 ? 34.249 -13.938 -49.687 1.00 60.31 722 ASP A C 1
ATOM 5684 O O . ASP A 1 722 ? 33.118 -13.500 -49.442 1.00 60.31 722 ASP A O 1
ATOM 5688 N N . GLN A 1 723 ? 34.971 -14.586 -48.765 1.00 65.00 723 GLN A N 1
ATOM 5689 C CA . GLN A 1 723 ? 34.534 -14.805 -47.381 1.00 65.00 723 GLN A CA 1
ATOM 5690 C C . GLN A 1 723 ? 34.778 -13.541 -46.545 1.00 65.00 723 GLN A C 1
ATOM 5692 O O . GLN A 1 723 ? 35.922 -13.194 -46.236 1.00 65.00 723 GLN A O 1
ATOM 5697 N N . LEU A 1 724 ? 33.703 -12.853 -46.159 1.00 75.50 724 LEU A N 1
ATOM 5698 C CA . LEU A 1 724 ? 33.758 -11.701 -45.261 1.00 75.50 724 LEU A CA 1
ATOM 5699 C C . LEU A 1 724 ? 33.624 -12.172 -43.812 1.00 75.50 724 LEU A C 1
ATOM 5701 O O . LEU A 1 724 ? 32.719 -12.939 -43.476 1.00 75.50 724 LEU A O 1
ATOM 5705 N N . GLN A 1 725 ? 34.507 -11.687 -42.938 1.00 84.06 725 GLN A N 1
ATOM 5706 C CA . GLN A 1 725 ? 34.410 -11.934 -41.503 1.00 84.06 725 GLN A CA 1
ATOM 5707 C C . GLN A 1 725 ? 34.082 -10.648 -40.754 1.00 84.06 725 GLN A C 1
ATOM 5709 O O . GLN A 1 725 ? 34.730 -9.616 -40.938 1.00 84.06 725 GLN A O 1
ATOM 5714 N N . TYR A 1 726 ? 33.092 -10.726 -39.869 1.00 87.25 726 TYR A N 1
ATOM 5715 C CA . TYR A 1 726 ? 32.706 -9.621 -39.004 1.00 87.25 726 TYR A CA 1
ATOM 5716 C C . TYR A 1 726 ? 33.253 -9.840 -37.603 1.00 87.25 726 TYR A C 1
ATOM 5718 O O . TYR A 1 726 ? 33.147 -10.927 -37.033 1.00 87.25 726 TYR A O 1
ATOM 5726 N N . PHE A 1 727 ? 33.815 -8.781 -37.041 1.00 87.94 727 PHE A N 1
ATOM 5727 C CA . PHE A 1 727 ? 34.390 -8.753 -35.709 1.00 87.94 727 PHE A CA 1
ATOM 5728 C C . PHE A 1 727 ? 33.778 -7.614 -34.912 1.00 87.94 727 PHE A C 1
ATOM 5730 O O . PHE A 1 727 ? 33.456 -6.557 -35.452 1.00 87.94 727 PHE A O 1
ATOM 5737 N N . THR A 1 728 ? 33.664 -7.800 -33.608 1.00 89.19 728 THR A N 1
ATOM 5738 C CA . THR A 1 728 ? 33.279 -6.735 -32.692 1.00 89.19 728 THR A CA 1
ATOM 5739 C C . THR A 1 728 ? 34.406 -6.425 -31.743 1.00 89.19 728 THR A C 1
ATOM 5741 O O . THR A 1 728 ? 34.979 -7.321 -31.128 1.00 89.19 728 THR A O 1
ATOM 5744 N N . LEU A 1 729 ? 34.697 -5.139 -31.617 1.00 87.75 729 LEU A N 1
ATOM 5745 C CA . LEU A 1 729 ? 35.597 -4.603 -30.616 1.00 87.75 729 LEU A CA 1
ATOM 5746 C C . LEU A 1 729 ? 34.753 -3.926 -29.533 1.00 87.75 729 LEU A C 1
ATOM 5748 O O . LEU A 1 729 ? 34.110 -2.907 -29.789 1.00 87.75 729 LEU A O 1
ATOM 5752 N N . ASP A 1 730 ? 34.729 -4.510 -28.339 1.00 85.19 730 ASP A N 1
ATOM 5753 C CA . ASP A 1 730 ? 34.069 -3.919 -27.171 1.00 85.19 730 ASP A CA 1
ATOM 5754 C C . ASP A 1 730 ? 34.843 -2.665 -26.742 1.00 85.19 730 ASP A C 1
ATOM 5756 O O . ASP A 1 730 ? 36.039 -2.741 -26.468 1.00 85.19 730 ASP A O 1
ATOM 5760 N N . ILE A 1 731 ? 34.197 -1.499 -26.704 1.00 80.69 731 ILE A N 1
ATOM 5761 C CA . ILE A 1 731 ? 34.910 -0.229 -26.474 1.00 80.69 731 ILE A CA 1
ATOM 5762 C C . ILE A 1 731 ? 35.333 -0.013 -25.018 1.00 80.69 731 ILE A C 1
ATOM 5764 O O . ILE A 1 731 ? 36.150 0.864 -24.755 1.00 80.69 731 ILE A O 1
ATOM 5768 N N . ASN A 1 732 ? 34.794 -0.798 -24.080 1.00 78.50 732 ASN A N 1
ATOM 5769 C CA . ASN A 1 732 ? 35.150 -0.713 -22.665 1.00 78.50 732 ASN A CA 1
ATOM 5770 C C . ASN A 1 732 ? 36.325 -1.639 -22.343 1.00 78.50 732 ASN A C 1
ATOM 5772 O O . ASN A 1 732 ? 37.240 -1.265 -21.614 1.00 78.50 732 ASN A O 1
ATOM 5776 N N . THR A 1 733 ? 36.306 -2.858 -22.887 1.00 82.06 733 THR A N 1
ATOM 5777 C CA . THR A 1 733 ? 37.349 -3.868 -22.634 1.00 82.06 733 THR A CA 1
ATOM 5778 C C . THR A 1 733 ? 38.449 -3.877 -23.694 1.00 82.06 733 THR A C 1
ATOM 5780 O O . THR A 1 733 ? 39.530 -4.408 -23.453 1.00 82.06 733 THR A O 1
ATOM 5783 N N . PHE A 1 734 ? 38.196 -3.281 -24.861 1.00 84.38 734 PHE A N 1
ATOM 5784 C CA . PHE A 1 734 ? 39.039 -3.336 -26.060 1.00 84.38 734 PHE A CA 1
ATOM 5785 C C . PHE A 1 734 ? 39.313 -4.758 -26.558 1.00 84.38 734 PHE A C 1
ATOM 5787 O O . PHE A 1 734 ? 40.303 -5.006 -27.249 1.00 84.38 734 PHE A O 1
ATOM 5794 N N . LYS A 1 735 ? 38.429 -5.699 -26.215 1.00 85.12 735 LYS A N 1
ATOM 5795 C CA . LYS A 1 735 ? 38.511 -7.083 -26.665 1.00 85.12 735 LYS A CA 1
ATOM 5796 C C . LYS A 1 735 ? 37.929 -7.202 -28.073 1.00 85.12 735 LYS A C 1
ATOM 5798 O O . LYS A 1 735 ? 36.779 -6.826 -28.296 1.00 85.12 735 LYS A O 1
ATOM 5803 N N . LEU A 1 736 ? 38.733 -7.719 -29.002 1.00 87.50 736 LEU A N 1
ATOM 5804 C CA . LEU A 1 736 ? 38.327 -8.037 -30.371 1.00 87.50 736 LEU A CA 1
ATOM 5805 C C . LEU A 1 736 ? 37.845 -9.491 -30.440 1.00 87.50 736 LEU A C 1
ATOM 5807 O O . LEU A 1 736 ? 38.596 -10.407 -30.108 1.00 87.50 736 LEU A O 1
ATOM 5811 N N . GLU A 1 737 ? 36.614 -9.709 -30.892 1.00 88.12 737 GLU A N 1
ATOM 5812 C CA . GLU A 1 737 ? 36.010 -11.040 -31.012 1.00 88.12 737 GLU A CA 1
ATOM 5813 C C . GLU A 1 737 ? 35.404 -11.238 -32.405 1.00 88.12 737 GLU A C 1
ATOM 5815 O O . GLU A 1 737 ? 34.793 -10.324 -32.959 1.00 88.12 737 GLU A O 1
ATOM 5820 N N . ARG A 1 738 ? 35.562 -12.436 -32.986 1.00 89.06 738 ARG A N 1
ATOM 5821 C CA . ARG A 1 738 ? 34.878 -12.810 -34.235 1.00 89.06 738 ARG A CA 1
ATOM 5822 C C . ARG A 1 738 ? 33.394 -12.997 -33.935 1.00 89.06 738 ARG A C 1
ATOM 5824 O O . ARG A 1 738 ? 33.059 -13.765 -33.039 1.00 89.06 738 ARG A O 1
ATOM 5831 N N . LEU A 1 739 ? 32.530 -12.320 -34.686 1.00 85.94 739 LEU A N 1
ATOM 5832 C CA . LEU A 1 739 ? 31.082 -12.379 -34.509 1.00 85.94 739 LEU A CA 1
ATOM 5833 C C . LEU A 1 739 ? 30.450 -13.452 -35.403 1.00 85.94 739 LEU A C 1
ATOM 5835 O O . LEU A 1 739 ? 29.826 -14.374 -34.890 1.00 85.94 739 LEU A O 1
ATOM 5839 N N . CYS A 1 740 ? 30.612 -13.342 -36.722 1.00 84.56 740 CYS A N 1
ATOM 5840 C CA . CYS A 1 740 ? 30.057 -14.275 -37.710 1.00 84.56 740 CYS A CA 1
ATOM 5841 C C . CYS A 1 740 ? 30.770 -14.126 -39.066 1.00 84.56 740 CYS A C 1
ATOM 5843 O O . CYS A 1 740 ? 31.502 -13.155 -39.288 1.00 84.56 740 CYS A O 1
ATOM 5845 N N . ALA A 1 741 ? 30.558 -15.082 -39.971 1.00 80.44 741 ALA A N 1
ATOM 5846 C CA . ALA A 1 741 ? 31.000 -15.001 -41.363 1.00 80.44 741 ALA A CA 1
ATOM 5847 C C . ALA A 1 741 ? 29.808 -14.782 -42.312 1.00 80.44 741 ALA A C 1
ATOM 5849 O O . ALA A 1 741 ? 28.682 -15.162 -42.000 1.00 80.44 741 ALA A O 1
ATOM 5850 N N . SER A 1 742 ? 30.057 -14.164 -43.466 1.00 72.38 742 SER A N 1
ATOM 5851 C CA . SER A 1 742 ? 29.093 -14.075 -44.567 1.00 72.38 742 SER A CA 1
ATOM 5852 C C . SER A 1 742 ? 29.803 -14.247 -45.908 1.00 72.38 742 SER A C 1
ATOM 5854 O O . SER A 1 742 ? 30.971 -13.883 -46.056 1.00 72.38 742 SER A O 1
ATOM 5856 N N . THR A 1 743 ? 29.096 -14.793 -46.895 1.00 62.78 743 THR A N 1
ATOM 5857 C CA . THR A 1 743 ? 29.588 -14.908 -48.271 1.00 62.78 743 THR A CA 1
ATOM 5858 C C . THR A 1 743 ? 29.152 -13.693 -49.080 1.00 62.78 743 THR A C 1
ATOM 5860 O O . THR A 1 743 ? 27.985 -13.311 -49.071 1.00 62.78 743 THR A O 1
ATOM 5863 N N . SER A 1 744 ? 30.104 -13.074 -49.779 1.00 56.38 744 SER A N 1
ATOM 5864 C CA . SER A 1 744 ? 29.854 -12.008 -50.752 1.00 56.38 744 SER A CA 1
ATOM 5865 C C . SER A 1 744 ? 28.903 -12.509 -51.852 1.00 56.38 744 SER A C 1
ATOM 5867 O O . SER A 1 744 ? 29.335 -13.204 -52.775 1.00 56.38 744 SER A O 1
ATOM 5869 N N . GLN A 1 745 ? 27.609 -12.178 -51.760 1.00 50.06 745 GLN A N 1
ATOM 5870 C CA . GLN A 1 745 ? 26.710 -12.231 -52.914 1.00 50.06 745 GLN A CA 1
ATOM 5871 C C . GLN A 1 745 ? 27.000 -10.980 -53.735 1.00 50.06 745 GLN A C 1
ATOM 5873 O O . GLN A 1 745 ? 26.755 -9.867 -53.275 1.00 50.06 745 GLN A O 1
ATOM 5878 N N . GLY A 1 746 ? 27.639 -11.164 -54.889 1.00 45.84 746 GLY A N 1
ATOM 5879 C CA . GLY A 1 746 ? 28.190 -10.074 -55.683 1.00 45.84 746 GLY A CA 1
ATOM 5880 C C . GLY A 1 746 ? 27.228 -8.898 -55.904 1.00 45.84 746 GLY A C 1
ATOM 5881 O O . GLY A 1 746 ? 26.024 -9.084 -56.054 1.00 45.84 746 GLY A O 1
ATOM 5882 N N . ILE A 1 747 ? 27.839 -7.708 -56.004 1.00 36.88 747 ILE A N 1
ATOM 5883 C CA . ILE A 1 747 ? 27.381 -6.416 -56.562 1.00 36.88 747 ILE A CA 1
ATOM 5884 C C . ILE A 1 747 ? 27.514 -5.248 -55.553 1.00 36.88 747 ILE A C 1
ATOM 5886 O O . ILE A 1 747 ? 27.066 -5.290 -54.413 1.00 36.88 747 ILE A O 1
ATOM 5890 N N . ASN A 1 748 ? 28.156 -4.180 -56.045 1.00 39.66 748 ASN A N 1
ATOM 5891 C CA . ASN A 1 748 ? 28.613 -2.918 -55.438 1.00 39.66 748 ASN A CA 1
ATOM 5892 C C . ASN A 1 748 ? 27.567 -2.043 -54.698 1.00 39.66 748 ASN A C 1
ATOM 5894 O O . ASN A 1 748 ? 27.516 -0.831 -54.919 1.00 39.66 748 ASN A O 1
ATOM 5898 N N . TYR A 1 749 ? 26.765 -2.578 -53.779 1.00 40.44 749 TYR A N 1
ATOM 5899 C CA . TYR A 1 749 ? 25.880 -1.745 -52.957 1.00 40.44 749 TYR A CA 1
ATOM 5900 C C . TYR A 1 749 ? 26.315 -1.729 -51.494 1.00 40.44 749 TYR A C 1
ATOM 5902 O O . TYR A 1 749 ? 26.692 -2.742 -50.919 1.00 40.44 749 TYR A O 1
ATOM 5910 N N . HIS A 1 750 ? 26.303 -0.534 -50.897 1.00 49.22 750 HIS A N 1
ATOM 5911 C CA . HIS A 1 750 ? 26.590 -0.293 -49.486 1.00 49.22 750 HIS A CA 1
ATOM 5912 C C . HIS A 1 750 ? 25.705 -1.181 -48.595 1.00 49.22 750 HIS A C 1
ATOM 5914 O O . HIS A 1 750 ? 24.598 -0.785 -48.237 1.00 49.22 750 HIS A O 1
ATOM 5920 N N . HIS A 1 751 ? 26.183 -2.375 -48.234 1.00 52.62 751 HIS A N 1
ATOM 5921 C CA . HIS A 1 751 ? 25.507 -3.225 -47.260 1.00 52.62 751 HIS A CA 1
ATOM 5922 C C . HIS A 1 751 ? 25.402 -2.464 -45.935 1.00 52.62 751 HIS A C 1
ATOM 5924 O O . HIS A 1 751 ? 26.413 -2.054 -45.358 1.00 52.62 751 HIS A O 1
ATOM 5930 N N . GLN A 1 752 ? 24.171 -2.235 -45.480 1.00 66.44 752 GLN A N 1
ATOM 5931 C CA . GLN A 1 752 ? 23.904 -1.651 -44.172 1.00 66.44 752 GLN A CA 1
ATOM 5932 C C . GLN A 1 752 ? 23.771 -2.793 -43.163 1.00 66.44 752 GLN A C 1
ATOM 5934 O O . GLN A 1 752 ? 23.008 -3.737 -43.370 1.00 66.44 752 GLN A O 1
ATOM 5939 N N . PHE A 1 753 ? 24.549 -2.716 -42.087 1.00 74.25 753 PHE A N 1
ATOM 5940 C CA . PHE A 1 753 ? 24.520 -3.682 -40.995 1.00 74.25 753 PHE A CA 1
ATOM 5941 C C . PHE A 1 753 ? 24.099 -2.985 -39.713 1.00 74.25 753 PHE A C 1
ATOM 5943 O O . PHE A 1 753 ? 24.651 -1.942 -39.356 1.00 74.25 753 PHE A O 1
ATOM 5950 N N . GLU A 1 754 ? 23.162 -3.600 -39.003 1.00 75.75 754 GLU A N 1
ATOM 5951 C CA . GLU A 1 754 ? 22.706 -3.136 -37.702 1.00 75.75 754 GLU A CA 1
ATOM 5952 C C . GLU A 1 754 ? 23.039 -4.162 -36.616 1.00 75.75 754 GLU A C 1
ATOM 5954 O O . GLU A 1 754 ? 22.742 -5.350 -36.749 1.00 75.75 754 GLU A O 1
ATOM 5959 N N . LEU A 1 755 ? 23.680 -3.707 -35.535 1.00 80.38 755 LEU A N 1
ATOM 5960 C CA . LEU A 1 755 ? 23.959 -4.551 -34.373 1.00 80.38 755 LEU A CA 1
ATOM 5961 C C . LEU A 1 755 ? 22.653 -4.808 -33.618 1.00 80.38 755 LEU A C 1
ATOM 5963 O O . LEU A 1 755 ? 21.888 -3.882 -33.350 1.00 80.38 755 LEU A O 1
ATOM 5967 N N . TYR A 1 756 ? 22.401 -6.068 -33.257 1.00 78.44 756 TYR A N 1
ATOM 5968 C CA . TYR A 1 756 ? 21.226 -6.431 -32.472 1.00 78.44 756 TYR A CA 1
ATOM 5969 C C . TYR A 1 756 ? 21.616 -6.900 -31.064 1.00 78.44 756 TYR A C 1
ATOM 5971 O O . TYR A 1 756 ? 21.986 -8.060 -30.845 1.00 78.44 756 TYR A O 1
ATOM 5979 N N . ARG A 1 757 ? 21.495 -5.997 -30.079 1.00 73.75 757 ARG A N 1
ATOM 5980 C CA . ARG A 1 757 ? 21.734 -6.270 -28.651 1.00 73.75 757 ARG A CA 1
ATOM 5981 C C . ARG A 1 757 ? 20.478 -6.006 -27.822 1.00 73.75 757 ARG A C 1
ATOM 5983 O O . ARG A 1 757 ? 20.178 -4.875 -27.441 1.00 73.75 757 ARG A O 1
ATOM 5990 N N . CYS A 1 758 ? 19.743 -7.060 -27.477 1.00 67.00 758 CYS A N 1
ATOM 5991 C CA . CYS A 1 758 ? 18.787 -7.026 -26.365 1.00 67.00 758 CYS A CA 1
ATOM 5992 C C . CYS A 1 758 ? 18.126 -8.384 -26.153 1.00 67.00 758 CYS A C 1
ATOM 5994 O O . CYS A 1 758 ? 17.223 -8.762 -26.902 1.00 67.00 758 CYS A O 1
ATOM 5996 N N . PHE A 1 759 ? 18.508 -9.082 -25.084 1.00 62.28 759 PHE A N 1
ATOM 5997 C CA . PHE A 1 759 ? 17.777 -10.251 -24.614 1.00 62.28 759 PHE A CA 1
ATOM 5998 C C . PHE A 1 759 ? 17.804 -10.353 -23.077 1.00 62.28 759 PHE A C 1
ATOM 6000 O O . PHE A 1 759 ? 18.895 -10.292 -22.511 1.00 62.28 759 PHE A O 1
ATOM 6007 N N . PRO A 1 760 ? 16.643 -10.540 -22.413 1.00 60.56 760 PRO A N 1
ATOM 6008 C CA . PRO A 1 760 ? 15.305 -10.585 -23.002 1.00 60.56 760 PRO A CA 1
ATOM 6009 C C . PRO A 1 760 ? 14.833 -9.189 -23.470 1.00 60.56 760 PRO A C 1
ATOM 6011 O O . PRO A 1 760 ? 15.153 -8.177 -22.843 1.00 60.56 760 PRO A O 1
ATOM 6014 N N . PRO A 1 761 ? 14.088 -9.102 -24.588 1.00 59.75 761 PRO A N 1
ATOM 6015 C CA . PRO A 1 761 ? 13.786 -7.828 -25.229 1.00 59.75 761 PRO A CA 1
ATOM 6016 C C . PRO A 1 761 ? 12.926 -6.923 -24.331 1.00 59.75 761 PRO A C 1
ATOM 6018 O O . PRO A 1 761 ? 11.883 -7.376 -23.833 1.00 59.75 761 PRO A O 1
ATOM 6021 N N . PRO A 1 762 ? 13.285 -5.638 -24.161 1.00 55.81 762 PRO A N 1
ATOM 6022 C CA . PRO A 1 762 ? 12.392 -4.682 -23.532 1.00 55.81 762 PRO A CA 1
ATOM 6023 C C . PRO A 1 762 ? 11.205 -4.418 -24.461 1.00 55.81 762 PRO A C 1
ATOM 6025 O O . PRO A 1 762 ? 11.394 -4.264 -25.666 1.00 55.81 762 PRO A O 1
ATOM 6028 N N . LEU A 1 763 ? 9.989 -4.404 -23.898 1.00 53.62 763 LEU A N 1
ATOM 6029 C CA . LEU A 1 763 ? 8.943 -3.402 -24.166 1.00 53.62 763 LEU A CA 1
ATOM 6030 C C . LEU A 1 763 ? 7.590 -3.767 -23.546 1.00 53.62 763 LEU A C 1
ATOM 6032 O O . LEU A 1 763 ? 7.093 -4.887 -23.674 1.00 53.62 763 LEU A O 1
ATOM 6036 N N . SER A 1 764 ? 6.982 -2.733 -22.967 1.00 48.09 764 SER A N 1
ATOM 6037 C CA . SER A 1 764 ? 5.550 -2.583 -22.725 1.00 48.09 764 SER A CA 1
ATOM 6038 C C . SER A 1 764 ? 5.118 -1.346 -23.515 1.00 48.09 764 SER A C 1
ATOM 6040 O O . SER A 1 764 ? 5.495 -0.238 -23.147 1.00 48.09 764 SER A O 1
ATOM 6042 N N . PHE A 1 765 ? 4.364 -1.512 -24.603 1.00 50.56 765 PHE A N 1
ATOM 6043 C CA . PHE A 1 765 ? 3.875 -0.407 -25.451 1.00 50.56 765 PHE A CA 1
ATOM 6044 C C . PHE A 1 765 ? 2.576 0.235 -24.926 1.00 50.56 765 PHE A C 1
ATOM 6046 O O . PHE A 1 765 ? 1.871 0.948 -25.637 1.00 50.56 765 PHE A O 1
ATOM 6053 N N . SER A 1 766 ? 2.277 0.017 -23.648 1.00 44.03 766 SER A N 1
ATOM 6054 C CA . SER A 1 766 ? 0.973 0.217 -23.011 1.00 44.03 766 SER A CA 1
ATOM 6055 C C . SER A 1 766 ? 0.396 1.640 -23.069 1.00 44.03 766 SER A C 1
ATOM 6057 O O . SER A 1 766 ? -0.786 1.804 -22.803 1.00 44.03 766 SER A O 1
ATOM 6059 N N . ARG A 1 767 ? 1.190 2.671 -23.402 1.00 41.19 767 ARG A N 1
ATOM 6060 C CA . ARG A 1 767 ? 0.708 4.062 -23.555 1.00 41.19 767 ARG A CA 1
ATOM 6061 C C . ARG A 1 767 ? 0.413 4.470 -25.004 1.00 41.19 767 ARG A C 1
ATOM 6063 O O . ARG A 1 767 ? -0.323 5.423 -25.208 1.00 41.19 767 ARG A O 1
ATOM 6070 N N . LEU A 1 768 ? 0.986 3.767 -25.984 1.00 44.62 768 LEU A N 1
ATOM 6071 C CA . LEU A 1 768 ? 0.857 4.063 -27.417 1.00 44.62 768 LEU A CA 1
ATOM 6072 C C . LEU A 1 768 ? -0.071 3.077 -28.143 1.00 44.62 768 LEU A C 1
ATOM 6074 O O . LEU A 1 768 ? -0.663 3.446 -29.149 1.00 44.62 768 LEU A O 1
ATOM 6078 N N . GLU A 1 769 ? -0.276 1.868 -27.602 1.00 45.03 769 GLU A N 1
ATOM 6079 C CA . GLU A 1 769 ? -1.299 0.919 -28.088 1.00 45.03 769 GLU A CA 1
ATOM 6080 C C . GLU A 1 769 ? -2.731 1.505 -27.997 1.00 45.03 769 GLU A C 1
ATOM 6082 O O . GLU A 1 769 ? -3.603 1.094 -28.750 1.00 45.03 769 GLU A O 1
ATOM 6087 N N . ALA A 1 770 ? -2.959 2.520 -27.151 1.00 41.44 770 ALA A N 1
ATOM 6088 C CA . ALA A 1 770 ? -4.236 3.235 -27.026 1.00 41.44 770 ALA A CA 1
ATOM 6089 C C . ALA A 1 770 ? -4.505 4.280 -28.134 1.00 41.44 770 ALA A C 1
ATOM 6091 O O . ALA A 1 770 ? -5.595 4.835 -28.186 1.00 41.44 770 ALA A O 1
ATOM 6092 N N . LEU A 1 771 ? -3.527 4.569 -29.001 1.00 39.25 771 LEU A N 1
ATOM 6093 C CA . LEU A 1 771 ? -3.639 5.540 -30.105 1.00 39.25 771 LEU A CA 1
ATOM 6094 C C . LEU A 1 771 ? -3.814 4.857 -31.476 1.00 39.25 771 LEU A C 1
ATOM 6096 O O . LEU A 1 771 ? -3.797 5.523 -32.505 1.00 39.25 771 LEU A O 1
ATOM 6100 N N . GLY A 1 772 ? -3.915 3.524 -31.492 1.00 35.59 772 GLY A N 1
ATOM 6101 C CA . GLY A 1 772 ? -3.852 2.692 -32.694 1.00 35.59 772 GLY A CA 1
ATOM 6102 C C . GLY A 1 772 ? -5.189 2.316 -33.335 1.00 35.59 772 GLY A C 1
ATOM 6103 O O . GLY A 1 772 ? -5.170 1.470 -34.226 1.00 35.59 772 GLY A O 1
ATOM 6104 N N . GLU A 1 773 ? -6.325 2.886 -32.920 1.00 30.53 773 GLU A N 1
ATOM 6105 C CA . GLU A 1 773 ? -7.575 2.686 -33.662 1.00 30.53 773 GLU A CA 1
ATOM 6106 C C . GLU A 1 773 ? -7.663 3.666 -34.845 1.00 30.53 773 GLU A C 1
ATOM 6108 O O . GLU A 1 773 ? -7.547 4.882 -34.653 1.00 30.53 773 GLU A O 1
ATOM 6113 N N . PRO A 1 774 ? -7.846 3.173 -36.084 1.00 31.08 774 PRO A N 1
ATOM 6114 C CA . PRO A 1 774 ? -8.022 4.032 -37.244 1.00 31.08 774 PRO A CA 1
ATOM 6115 C C . PRO A 1 774 ? -9.403 4.696 -37.156 1.00 31.08 774 PRO A C 1
ATOM 6117 O O . PRO A 1 774 ? -10.411 4.068 -37.458 1.00 31.08 774 PRO A O 1
ATOM 6120 N N . GLY A 1 775 ? -9.461 5.957 -36.717 1.00 29.14 775 GLY A N 1
ATOM 6121 C CA . GLY A 1 775 ? -10.721 6.711 -36.732 1.00 29.14 775 GLY A CA 1
ATOM 6122 C C . GLY A 1 775 ? -10.841 7.930 -35.817 1.00 29.14 775 GLY A C 1
ATOM 6123 O O . GLY A 1 775 ? -11.805 8.671 -35.964 1.00 29.14 775 GLY A O 1
ATOM 6124 N N . GLN A 1 776 ? -9.902 8.194 -34.900 1.00 27.23 776 GLN A N 1
ATOM 6125 C CA . GLN A 1 776 ? -9.971 9.389 -34.044 1.00 27.23 776 GLN A CA 1
ATOM 6126 C C . GLN A 1 776 ? -8.783 10.324 -34.282 1.00 27.23 776 GLN A C 1
ATOM 6128 O O . GLN A 1 776 ? -7.662 10.074 -33.843 1.00 27.23 776 GLN A O 1
ATOM 6133 N N . THR A 1 777 ? -9.040 11.436 -34.971 1.00 28.11 777 THR A N 1
ATOM 6134 C CA . THR A 1 777 ? -8.143 12.594 -35.058 1.00 28.11 777 THR A CA 1
ATOM 6135 C C . THR A 1 777 ? -7.943 13.195 -33.666 1.00 28.11 777 THR A C 1
ATOM 6137 O O . THR A 1 777 ? -8.775 13.958 -33.177 1.00 28.11 777 THR A O 1
ATOM 6140 N N . ALA A 1 778 ? -6.843 12.836 -33.004 1.00 27.61 778 ALA A N 1
ATOM 6141 C CA . ALA A 1 778 ? -6.413 13.469 -31.764 1.00 27.61 778 ALA A CA 1
ATOM 6142 C C . ALA A 1 778 ? -5.722 14.808 -32.072 1.00 27.61 778 ALA A C 1
ATOM 6144 O O . ALA A 1 778 ? -4.768 14.862 -32.847 1.00 27.61 778 ALA A O 1
ATOM 6145 N N . THR A 1 779 ? -6.187 15.889 -31.448 1.00 30.61 779 THR A N 1
ATOM 6146 C CA . THR A 1 779 ? -5.583 17.224 -31.531 1.00 30.61 779 THR A CA 1
ATOM 6147 C C . THR A 1 779 ? -4.183 17.225 -30.905 1.00 30.61 779 THR A C 1
ATOM 6149 O O . THR A 1 779 ? -4.012 17.085 -29.693 1.00 30.61 779 THR A O 1
ATOM 6152 N N . VAL A 1 780 ? -3.157 17.375 -31.746 1.00 32.28 780 VAL A N 1
ATOM 6153 C CA . VAL A 1 780 ? -1.750 17.500 -31.339 1.00 32.28 780 VAL A CA 1
ATOM 6154 C C . VAL A 1 780 ? -1.503 18.941 -30.883 1.00 32.28 780 VAL A C 1
ATOM 6156 O O . VAL A 1 780 ? -1.598 19.865 -31.681 1.00 32.28 780 VAL A O 1
ATOM 6159 N N . LYS A 1 781 ? -1.174 19.159 -29.602 1.00 32.22 781 LYS A N 1
ATOM 6160 C CA . LYS A 1 781 ? -0.714 20.475 -29.122 1.00 32.22 781 LYS A CA 1
ATOM 6161 C C . LYS A 1 781 ? 0.733 20.708 -29.570 1.00 32.22 781 LYS A C 1
ATOM 6163 O O . LYS A 1 781 ? 1.650 20.104 -29.014 1.00 32.22 781 LYS A O 1
ATOM 6168 N N . ALA A 1 782 ? 0.925 21.575 -30.561 1.00 31.70 782 ALA A N 1
ATOM 6169 C CA . ALA A 1 782 ? 2.231 22.100 -30.946 1.00 31.70 782 ALA A CA 1
ATOM 6170 C C . ALA A 1 782 ? 2.740 23.102 -29.891 1.00 31.70 782 ALA A C 1
ATOM 6172 O O . ALA A 1 782 ? 1.964 23.866 -29.321 1.00 31.70 782 ALA A O 1
ATOM 6173 N N . CYS A 1 783 ? 4.047 23.094 -29.623 1.00 30.33 783 CYS A N 1
ATOM 6174 C CA . CYS A 1 783 ? 4.708 24.093 -28.785 1.00 30.33 783 CYS A CA 1
ATOM 6175 C C . CYS A 1 783 ? 5.850 24.702 -29.605 1.00 30.33 783 CYS A C 1
ATOM 6177 O O . CYS A 1 783 ? 6.905 24.084 -29.746 1.00 30.33 783 CYS A O 1
ATOM 6179 N N . SER A 1 784 ? 5.614 25.875 -30.193 1.00 29.17 784 SER A N 1
ATOM 6180 C CA . SER A 1 784 ? 6.626 26.676 -30.887 1.00 29.17 784 SER A CA 1
ATOM 6181 C C . SER A 1 784 ? 7.347 27.570 -29.876 1.00 29.17 784 SER A C 1
ATOM 6183 O O . SER A 1 784 ? 6.707 28.373 -29.199 1.00 29.17 784 SER A O 1
ATOM 6185 N N . THR A 1 785 ? 8.665 27.442 -29.754 1.00 27.59 785 THR A N 1
ATOM 6186 C CA . THR A 1 785 ? 9.495 28.326 -28.922 1.00 27.59 785 THR A CA 1
ATOM 6187 C C . THR A 1 785 ? 10.068 29.455 -29.776 1.00 27.59 785 THR A C 1
ATOM 6189 O O . THR A 1 785 ? 10.884 29.193 -30.655 1.00 27.59 785 THR A O 1
ATOM 6192 N N . GLN A 1 786 ? 9.647 30.697 -29.516 1.00 27.03 786 GLN A N 1
ATOM 6193 C CA . GLN A 1 786 ? 10.345 31.910 -29.960 1.00 27.03 786 GLN A CA 1
ATOM 6194 C C . GLN A 1 786 ? 11.482 32.245 -28.981 1.00 27.03 786 GLN A C 1
ATOM 6196 O O . GLN A 1 786 ? 11.341 32.092 -27.768 1.00 27.03 786 GLN A O 1
ATOM 6201 N N . SER A 1 787 ? 12.609 32.683 -29.534 1.00 30.66 787 SER A N 1
ATOM 6202 C CA . SER A 1 787 ? 13.863 33.043 -28.864 1.00 30.66 787 SER A CA 1
ATOM 6203 C C . SER A 1 787 ? 13.868 34.480 -28.318 1.00 30.66 787 SER A C 1
ATOM 6205 O O . SER A 1 787 ? 13.577 35.400 -29.080 1.00 30.66 787 SER A O 1
ATOM 6207 N N . ALA A 1 788 ? 14.290 34.694 -27.061 1.00 23.11 788 ALA A N 1
ATOM 6208 C CA . ALA A 1 788 ? 14.840 35.968 -26.547 1.00 23.11 788 ALA A CA 1
ATOM 6209 C C . ALA A 1 788 ? 15.492 35.796 -25.141 1.00 23.11 788 ALA A C 1
ATOM 6211 O O . ALA A 1 788 ? 15.238 34.777 -24.499 1.00 23.11 788 ALA A O 1
ATOM 6212 N N . PRO A 1 789 ? 16.360 36.726 -24.671 1.00 29.11 789 PRO A N 1
ATOM 6213 C CA . PRO A 1 789 ? 17.597 36.384 -23.956 1.00 29.11 789 PRO A CA 1
ATOM 6214 C C . PRO A 1 789 ? 17.621 36.604 -22.423 1.00 29.11 789 PRO A C 1
ATOM 6216 O O . PRO A 1 789 ? 16.703 37.135 -21.812 1.00 29.11 789 PRO A O 1
ATOM 6219 N N . ALA A 1 790 ? 18.736 36.137 -21.848 1.00 26.06 790 ALA A N 1
ATOM 6220 C CA . ALA A 1 790 ? 19.186 36.049 -20.453 1.00 26.06 790 ALA A CA 1
ATOM 6221 C C . ALA A 1 790 ? 18.838 37.184 -19.459 1.00 26.06 790 ALA A C 1
ATOM 6223 O O . ALA A 1 790 ? 19.054 38.350 -19.769 1.00 26.06 790 ALA A O 1
ATOM 6224 N N . ALA A 1 791 ? 18.503 36.814 -18.206 1.00 23.84 791 ALA A N 1
ATOM 6225 C CA . ALA A 1 791 ? 19.221 37.204 -16.970 1.00 23.84 791 ALA A CA 1
ATOM 6226 C C . ALA A 1 791 ? 18.536 36.695 -15.671 1.00 23.84 791 ALA A C 1
ATOM 6228 O O . ALA A 1 791 ? 17.318 36.600 -15.594 1.00 23.84 791 ALA A O 1
ATOM 6229 N N . ALA A 1 792 ? 19.371 36.479 -14.642 1.00 23.25 792 ALA A N 1
ATOM 6230 C CA . ALA A 1 792 ? 19.094 36.425 -13.192 1.00 23.25 792 ALA A CA 1
ATOM 6231 C C . ALA A 1 792 ? 18.506 35.143 -12.538 1.00 23.25 792 ALA A C 1
ATOM 6233 O O . ALA A 1 792 ? 17.306 34.940 -12.406 1.00 23.25 792 ALA A O 1
ATOM 6234 N N . THR A 1 793 ? 19.440 34.325 -12.032 1.00 28.06 793 THR A N 1
ATOM 6235 C CA . THR A 1 793 ? 19.532 33.756 -10.662 1.00 28.06 793 THR A CA 1
ATOM 6236 C C . THR A 1 793 ? 18.263 33.492 -9.832 1.00 28.06 793 THR A C 1
ATOM 6238 O O . THR A 1 793 ? 17.670 34.428 -9.309 1.00 28.06 793 THR A O 1
ATOM 6241 N N . ALA A 1 794 ? 18.019 32.217 -9.494 1.00 22.61 794 ALA A N 1
ATOM 6242 C CA . ALA A 1 794 ? 17.824 31.738 -8.112 1.00 22.61 794 ALA A CA 1
ATOM 6243 C C . ALA A 1 794 ? 17.763 30.196 -8.066 1.00 22.61 794 ALA A C 1
ATOM 6245 O O . ALA A 1 794 ? 17.238 29.545 -8.964 1.00 22.61 794 ALA A O 1
ATOM 6246 N N . ALA A 1 795 ? 18.338 29.622 -7.010 1.00 29.19 795 ALA A N 1
ATOM 6247 C CA . ALA A 1 795 ? 18.436 28.192 -6.727 1.00 29.19 795 ALA A CA 1
ATOM 6248 C C . ALA A 1 795 ? 17.070 27.486 -6.574 1.00 29.19 795 ALA A C 1
ATOM 6250 O O . ALA A 1 795 ? 16.098 28.101 -6.145 1.00 29.19 795 ALA A O 1
ATOM 6251 N N . GLY A 1 796 ? 17.006 26.170 -6.818 1.00 22.81 796 GLY A N 1
ATOM 6252 C CA . GLY A 1 796 ? 15.781 25.402 -6.571 1.00 22.81 796 GLY A CA 1
ATOM 6253 C C . GLY A 1 796 ? 15.950 23.887 -6.641 1.00 22.81 796 GLY A C 1
ATOM 6254 O O . GLY A 1 796 ? 16.347 23.334 -7.657 1.00 22.81 796 GLY A O 1
ATOM 6255 N N . MET A 1 797 ? 15.647 23.225 -5.531 1.00 25.44 797 MET A N 1
ATOM 6256 C CA . MET A 1 797 ? 15.761 21.791 -5.272 1.00 25.44 797 MET A CA 1
ATOM 6257 C C . MET A 1 797 ? 14.797 20.920 -6.111 1.00 25.44 797 MET A C 1
ATOM 6259 O O . MET A 1 797 ? 13.682 21.318 -6.416 1.00 25.44 797 MET A O 1
ATOM 6263 N N . SER A 1 798 ? 15.249 19.693 -6.410 1.00 35.69 798 SER A N 1
ATOM 6264 C CA . SER A 1 798 ? 14.506 18.419 -6.547 1.00 35.69 798 SER A CA 1
ATOM 6265 C C . SER A 1 798 ? 12.964 18.445 -6.467 1.00 35.69 798 SER A C 1
ATOM 6267 O O . SER A 1 798 ? 12.418 18.788 -5.421 1.00 35.69 798 SER A O 1
ATOM 6269 N N . ALA A 1 799 ? 12.278 17.818 -7.437 1.00 24.34 799 ALA A N 1
ATOM 6270 C CA . ALA A 1 799 ? 10.931 17.271 -7.216 1.00 24.34 799 ALA A CA 1
ATOM 6271 C C . ALA A 1 799 ? 10.701 15.910 -7.904 1.00 24.34 799 ALA A C 1
ATOM 6273 O O . ALA A 1 799 ? 11.049 15.685 -9.062 1.00 24.34 799 ALA A O 1
ATOM 6274 N N . ALA A 1 800 ? 10.129 14.998 -7.116 1.00 26.11 800 ALA A N 1
ATOM 6275 C CA . ALA A 1 800 ? 9.916 13.576 -7.350 1.00 26.11 800 ALA A CA 1
ATOM 6276 C C . ALA A 1 800 ? 8.647 13.268 -8.174 1.00 26.11 800 ALA A C 1
ATOM 6278 O O . ALA A 1 800 ? 7.704 14.053 -8.210 1.00 26.11 800 ALA A O 1
ATOM 6279 N N . SER A 1 801 ? 8.603 12.086 -8.801 1.00 26.73 801 SER A N 1
ATOM 6280 C CA . SER A 1 801 ? 7.449 11.578 -9.558 1.00 26.73 801 SER A CA 1
ATOM 6281 C C . SER A 1 801 ? 6.252 11.228 -8.659 1.00 26.73 801 SER A C 1
ATOM 6283 O O . SER A 1 801 ? 6.410 10.481 -7.692 1.00 26.73 801 SER A O 1
ATOM 6285 N N . ALA A 1 802 ? 5.064 11.706 -9.035 1.00 25.08 802 ALA A N 1
ATOM 6286 C CA . ALA A 1 802 ? 3.773 11.436 -8.397 1.00 25.08 802 ALA A CA 1
ATOM 6287 C C . ALA A 1 802 ? 3.233 9.999 -8.653 1.00 25.08 802 ALA A C 1
ATOM 6289 O O . ALA A 1 802 ? 3.546 9.406 -9.692 1.00 25.08 802 ALA A O 1
ATOM 6290 N N . PRO A 1 803 ? 2.415 9.437 -7.737 1.00 27.92 803 PRO A N 1
ATOM 6291 C CA . PRO A 1 803 ? 1.775 8.122 -7.876 1.00 27.92 803 PRO A CA 1
ATOM 6292 C C . PRO A 1 803 ? 0.554 8.119 -8.826 1.00 27.92 803 PRO A C 1
ATOM 6294 O O . PRO A 1 803 ? -0.025 9.159 -9.127 1.00 27.92 803 PRO A O 1
ATOM 6297 N N . ALA A 1 804 ? 0.175 6.929 -9.319 1.00 31.75 804 ALA A N 1
ATOM 6298 C CA . ALA A 1 804 ? -0.954 6.704 -10.236 1.00 31.75 804 ALA A CA 1
ATOM 6299 C C . ALA A 1 804 ? -2.335 6.873 -9.550 1.00 31.75 804 ALA A C 1
ATOM 6301 O O . ALA A 1 804 ? -2.439 6.609 -8.351 1.00 31.75 804 ALA A O 1
ATOM 6302 N N . PRO A 1 805 ? -3.398 7.263 -10.287 1.00 36.38 805 PRO A N 1
ATOM 6303 C CA . PRO A 1 805 ? -4.714 7.530 -9.703 1.00 36.38 805 PRO A CA 1
ATOM 6304 C C . PRO A 1 805 ? -5.479 6.253 -9.303 1.00 36.38 805 PRO A C 1
ATOM 6306 O O . PRO A 1 805 ? -5.398 5.232 -9.988 1.00 36.38 805 PRO A O 1
ATOM 6309 N N . ARG A 1 806 ? -6.219 6.325 -8.186 1.00 50.91 806 ARG A N 1
ATOM 6310 C CA . ARG A 1 806 ? -7.103 5.266 -7.651 1.00 50.91 806 ARG A CA 1
ATOM 6311 C C . ARG A 1 806 ? -8.438 5.249 -8.419 1.00 50.91 806 ARG A C 1
ATOM 6313 O O . ARG A 1 806 ? -8.922 6.320 -8.766 1.00 50.91 806 ARG A O 1
ATOM 6320 N N . ARG A 1 807 ? -9.013 4.058 -8.653 1.00 54.47 807 ARG A N 1
ATOM 6321 C CA . ARG A 1 807 ? -10.300 3.854 -9.352 1.00 54.47 807 ARG A CA 1
ATOM 6322 C C . ARG A 1 807 ? -11.426 3.599 -8.343 1.00 54.47 807 ARG A C 1
ATOM 6324 O O . ARG A 1 807 ? -11.260 2.707 -7.515 1.00 54.47 807 ARG A O 1
ATOM 6331 N N . TRP A 1 808 ? -12.534 4.341 -8.414 1.00 70.44 808 TRP A N 1
ATOM 6332 C CA . TRP A 1 808 ? -13.731 4.120 -7.581 1.00 70.44 808 TRP A CA 1
ATOM 6333 C C . TRP A 1 808 ? -14.714 3.177 -8.291 1.00 70.44 808 TRP A C 1
ATOM 6335 O O . TRP A 1 808 ? -15.007 3.358 -9.473 1.00 70.44 808 TRP A O 1
ATOM 6345 N N . GLU A 1 809 ? -15.199 2.147 -7.595 1.00 66.44 809 GLU A N 1
ATOM 6346 C CA . GLU A 1 809 ? -16.121 1.158 -8.168 1.00 66.44 809 GLU A CA 1
ATOM 6347 C C . GLU A 1 809 ? -17.509 1.774 -8.392 1.00 66.44 809 GLU A C 1
ATOM 6349 O O . GLU A 1 809 ? -18.018 2.503 -7.548 1.00 66.44 809 GLU A O 1
ATOM 6354 N N . GLY A 1 810 ? -18.116 1.510 -9.554 1.00 66.19 810 GLY A N 1
ATOM 6355 C CA . GLY A 1 810 ? -19.458 2.008 -9.892 1.00 66.19 810 GLY A CA 1
ATOM 6356 C C . GLY A 1 810 ? -19.547 3.502 -10.234 1.00 66.19 810 GLY A C 1
ATOM 6357 O O . GLY A 1 810 ? -20.630 3.975 -10.566 1.00 66.19 810 GLY A O 1
ATOM 6358 N N . VAL A 1 811 ? -18.431 4.239 -10.206 1.00 75.38 811 VAL A N 1
ATOM 6359 C CA . VAL A 1 811 ? -18.385 5.669 -10.544 1.00 75.38 811 VAL A CA 1
ATOM 6360 C C . VAL A 1 811 ? -18.161 5.860 -12.041 1.00 75.38 811 VAL A C 1
ATOM 6362 O O . VAL A 1 811 ? -17.279 5.240 -12.637 1.00 75.38 811 VAL A O 1
ATOM 6365 N N . ASP A 1 812 ? -18.953 6.742 -12.652 1.00 79.06 812 ASP A N 1
ATOM 6366 C CA . ASP A 1 812 ? -18.810 7.093 -14.064 1.00 79.06 812 ASP A CA 1
ATOM 6367 C C . ASP A 1 812 ? -17.390 7.604 -14.392 1.00 79.06 812 ASP A C 1
ATOM 6369 O O . ASP A 1 812 ? -16.792 8.389 -13.657 1.00 79.06 812 ASP A O 1
ATOM 6373 N N . GLN A 1 813 ? -16.849 7.193 -15.541 1.00 76.94 813 GLN A N 1
ATOM 6374 C CA . GLN A 1 813 ? -15.485 7.529 -15.957 1.00 76.94 813 GLN A CA 1
ATOM 6375 C C . GLN A 1 813 ? -15.300 9.019 -16.271 1.00 76.94 813 GLN A C 1
ATOM 6377 O O . GLN A 1 813 ? -14.163 9.508 -16.266 1.00 76.94 813 GLN A O 1
ATOM 6382 N N . ALA A 1 814 ? -16.363 9.755 -16.620 1.00 76.25 814 ALA A N 1
ATOM 6383 C CA . ALA A 1 814 ? -16.266 11.205 -16.779 1.00 76.25 814 ALA A CA 1
ATOM 6384 C C . ALA A 1 814 ? -16.175 11.887 -15.408 1.00 76.25 814 ALA A C 1
ATOM 6386 O O . ALA A 1 814 ? -15.285 12.720 -15.216 1.00 76.25 814 ALA A O 1
ATOM 6387 N N . LEU A 1 815 ? -17.001 11.460 -14.447 1.00 81.06 815 LEU A N 1
ATOM 6388 C CA . LEU A 1 815 ? -16.939 11.909 -13.055 1.00 81.06 815 LEU A CA 1
ATOM 6389 C C . LEU A 1 815 ? -15.583 11.577 -12.404 1.00 81.06 815 LEU A C 1
ATOM 6391 O O . LEU A 1 815 ? -14.930 12.463 -11.858 1.00 81.06 815 LEU A O 1
ATOM 6395 N N . GLU A 1 816 ? -15.083 10.349 -12.561 1.00 81.31 816 GLU A N 1
ATOM 6396 C CA . GLU A 1 816 ? -13.766 9.921 -12.068 1.00 81.31 816 GLU A CA 1
ATOM 6397 C C . GLU A 1 816 ? -12.632 10.795 -12.640 1.00 81.31 816 GLU A C 1
ATOM 6399 O O . GLU A 1 816 ? -11.770 11.287 -11.907 1.00 81.31 816 GLU A O 1
ATOM 6404 N N . ARG A 1 817 ? -12.644 11.059 -13.955 1.00 80.75 817 ARG A N 1
ATOM 6405 C CA . ARG A 1 817 ? -11.652 11.940 -14.595 1.00 80.75 817 ARG A CA 1
ATOM 6406 C C . ARG A 1 817 ? -11.760 13.388 -14.131 1.00 80.75 817 ARG A C 1
ATOM 6408 O O . ARG A 1 817 ? -10.726 14.051 -14.065 1.00 80.75 817 ARG A O 1
ATOM 6415 N N . MET A 1 818 ? -12.967 13.878 -13.849 1.00 86.12 818 MET A N 1
ATOM 6416 C CA . MET A 1 818 ? -13.177 15.223 -13.314 1.00 86.12 818 MET A CA 1
ATOM 6417 C C . MET A 1 818 ? -12.507 15.355 -11.943 1.00 86.12 818 MET A C 1
ATOM 6419 O O . MET A 1 818 ? -11.709 16.268 -11.750 1.00 86.12 818 MET A O 1
ATOM 6423 N N . VAL A 1 819 ? -12.750 14.402 -11.038 1.00 82.38 819 VAL A N 1
ATOM 6424 C CA . VAL A 1 819 ? -12.154 14.394 -9.693 1.00 82.38 819 VAL A CA 1
ATOM 6425 C C . VAL A 1 819 ? -10.629 14.285 -9.751 1.00 82.38 819 VAL A C 1
ATOM 6427 O O . VAL A 1 819 ? -9.931 15.068 -9.116 1.00 82.38 819 VAL A O 1
ATOM 6430 N N . LEU A 1 820 ? -10.087 13.356 -10.545 1.00 80.38 820 LEU A N 1
ATOM 6431 C CA . LEU A 1 820 ? -8.638 13.114 -10.611 1.00 80.38 820 LEU A CA 1
ATOM 6432 C C . LEU A 1 820 ? -7.837 14.255 -11.262 1.00 80.38 820 LEU A C 1
ATOM 6434 O O . LEU A 1 820 ? -6.617 14.306 -11.106 1.00 80.38 820 LEU A O 1
ATOM 6438 N N . ARG A 1 821 ? -8.491 15.134 -12.032 1.00 80.44 821 ARG A N 1
ATOM 6439 C CA . ARG A 1 821 ? -7.861 16.296 -12.686 1.00 80.44 821 ARG A CA 1
ATOM 6440 C C . ARG A 1 821 ? -8.097 17.609 -11.942 1.00 80.44 821 ARG A C 1
ATOM 6442 O O . ARG A 1 821 ? -7.443 18.594 -12.279 1.00 80.44 821 ARG A O 1
ATOM 6449 N N . ALA A 1 822 ? -9.019 17.635 -10.981 1.00 83.12 822 ALA A N 1
ATOM 6450 C CA . ALA A 1 822 ? -9.353 18.838 -10.237 1.00 83.12 822 ALA A CA 1
ATOM 6451 C C . ALA A 1 822 ? -8.172 19.290 -9.367 1.00 83.12 822 ALA A C 1
ATOM 6453 O O . ALA A 1 822 ? -7.557 18.502 -8.646 1.00 83.12 822 ALA A O 1
ATOM 6454 N N . CYS A 1 823 ? -7.861 20.585 -9.411 1.00 86.69 823 CYS A N 1
ATOM 6455 C CA . CYS A 1 823 ? -6.868 21.181 -8.525 1.00 86.69 823 CYS A CA 1
ATOM 6456 C C . CYS A 1 823 ? -7.526 21.496 -7.177 1.00 86.69 823 CYS A C 1
ATOM 6458 O O . CYS A 1 823 ? -8.028 22.597 -6.955 1.00 86.69 823 CYS A O 1
ATOM 6460 N N . LEU A 1 824 ? -7.520 20.521 -6.264 1.00 90.69 824 LEU A N 1
ATOM 6461 C CA . LEU A 1 824 ? -8.188 20.634 -4.960 1.00 90.69 824 LEU A CA 1
ATOM 6462 C C . LEU A 1 824 ? -7.548 21.664 -4.015 1.00 90.69 824 LEU A C 1
ATOM 6464 O O . LEU A 1 824 ? -8.071 21.889 -2.927 1.00 90.69 824 LEU A O 1
ATOM 6468 N N . ASP A 1 825 ? -6.443 22.309 -4.404 1.00 89.75 825 ASP A N 1
ATOM 6469 C CA . ASP A 1 825 ? -5.793 23.360 -3.614 1.00 89.75 825 ASP A CA 1
ATOM 6470 C C . ASP A 1 825 ? -6.719 24.581 -3.394 1.00 89.75 825 ASP A C 1
ATOM 6472 O O . ASP A 1 825 ? -6.557 25.273 -2.387 1.00 89.75 825 ASP A O 1
ATOM 6476 N N . GLN A 1 826 ? -7.729 24.793 -4.254 1.00 88.25 826 GLN A N 1
ATOM 6477 C CA . GLN A 1 826 ? -8.679 25.917 -4.201 1.00 88.25 826 GLN A CA 1
ATOM 6478 C C . GLN A 1 826 ? -10.107 25.490 -3.816 1.00 88.25 826 GLN A C 1
ATOM 6480 O O . GLN A 1 826 ? -10.602 24.459 -4.272 1.00 88.25 826 GLN A O 1
ATOM 6485 N N . ALA A 1 827 ? -10.794 26.311 -3.013 1.00 90.88 827 ALA A N 1
ATOM 6486 C CA . ALA A 1 827 ? -12.131 26.003 -2.493 1.00 90.88 827 ALA A CA 1
ATOM 6487 C C . ALA A 1 827 ? -13.229 25.852 -3.568 1.00 90.88 827 ALA A C 1
ATOM 6489 O O . ALA A 1 827 ? -13.994 24.893 -3.462 1.00 90.88 827 ALA A O 1
ATOM 6490 N N . PRO A 1 828 ? -13.307 26.688 -4.629 1.00 92.69 828 PRO A N 1
ATOM 6491 C CA . PRO A 1 828 ? -14.323 26.518 -5.674 1.00 92.69 828 PRO A CA 1
ATOM 6492 C C . PRO A 1 828 ? -14.258 25.149 -6.363 1.00 92.69 828 PRO A C 1
ATOM 6494 O O . PRO A 1 828 ? -15.287 24.519 -6.596 1.00 92.69 828 PRO A O 1
ATOM 6497 N N . GLU A 1 829 ? -13.047 24.643 -6.615 1.00 91.12 829 GLU A N 1
ATOM 6498 C CA . GLU A 1 829 ? -12.851 23.314 -7.202 1.00 91.12 829 GLU A CA 1
ATOM 6499 C C . GLU A 1 829 ? -13.244 22.200 -6.224 1.00 91.12 829 GLU A C 1
ATOM 6501 O O . GLU A 1 829 ? -13.898 21.241 -6.631 1.00 91.12 829 GLU A O 1
ATOM 6506 N N . ARG A 1 830 ? -12.938 22.338 -4.922 1.00 93.25 830 ARG A N 1
ATOM 6507 C CA . ARG A 1 830 ? -13.418 21.392 -3.896 1.00 93.25 830 ARG A CA 1
ATOM 6508 C C . ARG A 1 830 ? -14.947 21.358 -3.834 1.00 93.25 830 ARG A C 1
ATOM 6510 O O . ARG A 1 830 ? -15.521 20.275 -3.803 1.00 93.25 830 ARG A O 1
ATOM 6517 N N . ARG A 1 831 ? -15.615 22.514 -3.890 1.00 92.38 831 ARG A N 1
ATOM 6518 C CA . ARG A 1 831 ? -17.088 22.615 -3.901 1.00 92.38 831 ARG A CA 1
ATOM 6519 C C . ARG A 1 831 ? -17.693 21.942 -5.125 1.00 92.38 831 ARG A C 1
ATOM 6521 O O . ARG A 1 831 ? -18.552 21.081 -4.975 1.00 92.38 831 ARG A O 1
ATOM 6528 N N . ARG A 1 832 ? -17.161 22.237 -6.312 1.00 92.00 832 ARG A N 1
ATOM 6529 C CA . ARG A 1 832 ? -17.580 21.597 -7.565 1.00 92.00 832 ARG A CA 1
ATOM 6530 C C . ARG A 1 832 ? -17.415 20.076 -7.524 1.00 92.00 832 ARG A C 1
ATOM 6532 O O . ARG A 1 832 ? -18.310 19.348 -7.947 1.00 92.00 832 ARG A O 1
ATOM 6539 N N . VAL A 1 833 ? -16.274 19.594 -7.027 1.00 90.06 833 VAL A N 1
ATOM 6540 C CA . VAL A 1 833 ? -15.996 18.157 -6.890 1.00 90.06 833 VAL A CA 1
ATOM 6541 C C . VAL A 1 833 ? -16.943 17.507 -5.885 1.00 90.06 833 VAL A C 1
ATOM 6543 O O . VAL A 1 833 ? -17.502 16.457 -6.189 1.00 90.06 833 VAL A O 1
ATOM 6546 N N . ARG A 1 834 ? -17.173 18.140 -4.728 1.00 89.81 834 ARG A N 1
ATOM 6547 C CA . ARG A 1 834 ? -18.139 17.676 -3.725 1.00 89.81 834 ARG A CA 1
ATOM 6548 C C . ARG A 1 834 ? -19.539 17.571 -4.309 1.00 89.81 834 ARG A C 1
ATOM 6550 O O . ARG A 1 834 ? -20.167 16.533 -4.153 1.00 89.81 834 ARG A O 1
ATOM 6557 N N . ASP A 1 835 ? -20.016 18.600 -5.003 1.00 87.06 835 ASP A N 1
ATOM 6558 C CA . ASP A 1 835 ? -21.374 18.613 -5.557 1.00 87.06 835 ASP A CA 1
ATOM 6559 C C . ASP A 1 835 ? -21.592 17.529 -6.608 1.00 87.06 835 ASP A C 1
ATOM 6561 O O . ASP A 1 835 ? -22.649 16.902 -6.628 1.00 87.06 835 ASP A O 1
ATOM 6565 N N . ALA A 1 836 ? -20.585 17.266 -7.440 1.00 86.38 836 ALA A N 1
ATOM 6566 C CA . ALA A 1 836 ? -20.652 16.213 -8.445 1.00 86.38 836 ALA A CA 1
ATOM 6567 C C . ALA A 1 836 ? -20.538 14.796 -7.851 1.00 86.38 836 ALA A C 1
ATOM 6569 O O . ALA A 1 836 ? -20.972 13.836 -8.480 1.00 86.38 836 ALA A O 1
ATOM 6570 N N . PHE A 1 837 ? -19.925 14.652 -6.671 1.00 84.25 837 PHE A N 1
ATOM 6571 C CA . PHE A 1 837 ? -19.621 13.353 -6.059 1.00 84.25 837 PHE A CA 1
ATOM 6572 C C . PHE A 1 837 ? -20.513 13.012 -4.853 1.00 84.25 837 PHE A C 1
ATOM 6574 O O . PHE A 1 837 ? -20.445 11.896 -4.339 1.00 84.25 837 PHE A O 1
ATOM 6581 N N . LYS A 1 838 ? -21.364 13.940 -4.399 1.00 80.38 838 LYS A N 1
ATOM 6582 C CA . LYS A 1 838 ? -22.177 13.793 -3.179 1.00 80.38 838 LYS A CA 1
ATOM 6583 C C . LYS A 1 838 ? -23.055 12.537 -3.181 1.00 80.38 838 LYS A C 1
ATOM 6585 O O . LYS A 1 838 ? -23.092 11.829 -2.181 1.00 80.38 838 LYS A O 1
ATOM 6590 N N . ASP A 1 839 ? -23.693 12.213 -4.306 1.00 79.12 839 ASP A N 1
ATOM 6591 C CA . ASP A 1 839 ? -24.607 11.066 -4.396 1.00 79.12 839 ASP A CA 1
ATOM 6592 C C . ASP A 1 839 ? -23.832 9.742 -4.352 1.00 79.12 839 ASP A C 1
ATOM 6594 O O . ASP A 1 839 ? -24.261 8.772 -3.728 1.00 79.12 839 ASP A O 1
ATOM 6598 N N . VAL A 1 840 ? -22.625 9.733 -4.929 1.00 82.12 840 VAL A N 1
ATOM 6599 C CA . VAL A 1 840 ? -21.690 8.607 -4.832 1.00 82.12 840 VAL A CA 1
ATOM 6600 C C . VAL A 1 840 ? -21.246 8.415 -3.382 1.00 82.12 840 VAL A C 1
ATOM 6602 O O . VAL A 1 840 ? -21.266 7.289 -2.888 1.00 82.12 840 VAL A O 1
ATOM 6605 N N . GLN A 1 841 ? -20.896 9.493 -2.673 1.00 77.44 841 GLN A N 1
ATOM 6606 C CA . GLN A 1 841 ? -20.487 9.416 -1.267 1.00 77.44 841 GLN A CA 1
ATOM 6607 C C . GLN A 1 841 ? -21.622 8.915 -0.360 1.00 77.44 841 GLN A C 1
ATOM 6609 O O . GLN A 1 841 ? -21.384 8.107 0.533 1.00 77.44 841 GLN A O 1
ATOM 6614 N N . LEU A 1 842 ? -22.864 9.334 -0.609 1.00 72.06 842 LEU A N 1
ATOM 6615 C CA . LEU A 1 842 ? -24.032 8.860 0.142 1.00 72.06 842 LEU A CA 1
ATOM 6616 C C . LEU A 1 842 ? -24.379 7.391 -0.150 1.00 72.06 842 LEU A C 1
ATOM 6618 O O . LEU A 1 842 ? -25.015 6.743 0.676 1.00 72.06 842 LEU A O 1
ATOM 6622 N N . SER A 1 843 ? -23.935 6.849 -1.288 1.00 74.38 843 SER A N 1
ATOM 6623 C CA . SER A 1 843 ? -24.134 5.440 -1.655 1.00 74.38 843 SER A CA 1
ATOM 6624 C C . SER A 1 843 ? -23.110 4.473 -1.041 1.00 74.38 843 SER A C 1
ATOM 6626 O O . SER A 1 843 ? -23.210 3.260 -1.247 1.00 74.38 843 SER A O 1
ATOM 6628 N N . ILE A 1 844 ? -22.121 4.980 -0.288 1.00 79.94 844 ILE A N 1
ATOM 6629 C CA . ILE A 1 844 ? -21.069 4.154 0.316 1.00 79.94 844 ILE A CA 1
ATOM 6630 C C . ILE A 1 844 ? -21.674 3.171 1.321 1.00 79.94 844 ILE A C 1
ATOM 6632 O O . ILE A 1 844 ? -22.361 3.543 2.271 1.00 79.94 844 ILE A O 1
ATOM 6636 N N . ASP A 1 845 ? -21.319 1.897 1.160 1.00 79.88 845 ASP A N 1
ATOM 6637 C CA . ASP A 1 845 ? -21.670 0.833 2.096 1.00 79.88 845 ASP A CA 1
ATOM 6638 C C . ASP A 1 845 ? -20.817 0.881 3.380 1.00 79.88 845 ASP A C 1
ATOM 6640 O O . ASP A 1 845 ? -19.921 0.053 3.579 1.00 79.88 845 ASP A O 1
ATOM 6644 N N . HIS A 1 846 ? -21.096 1.859 4.240 1.00 84.62 846 HIS A N 1
ATOM 6645 C CA . HIS A 1 846 ? -20.500 2.003 5.567 1.00 84.62 846 HIS A CA 1
ATOM 6646 C C . HIS A 1 846 ? -21.598 2.274 6.610 1.00 84.62 846 HIS A C 1
ATOM 6648 O O . HIS A 1 846 ? -22.585 2.957 6.324 1.00 84.62 846 HIS A O 1
ATOM 6654 N N . CYS A 1 847 ? -21.439 1.737 7.822 1.00 81.44 847 CYS A N 1
ATOM 6655 C CA . CYS A 1 847 ? -22.457 1.743 8.881 1.00 81.44 847 CYS A CA 1
ATOM 6656 C C . CYS A 1 847 ? -22.971 3.150 9.241 1.00 81.44 847 CYS A C 1
ATOM 6658 O O . CYS A 1 847 ? -24.165 3.346 9.464 1.00 81.44 847 CYS A O 1
ATOM 6660 N N . LEU A 1 848 ? -22.090 4.150 9.186 1.00 78.50 848 LEU A N 1
ATOM 6661 C CA . LEU A 1 848 ? -22.426 5.562 9.400 1.00 78.50 848 LEU A CA 1
ATOM 6662 C C . LEU A 1 848 ? -23.309 6.188 8.302 1.00 78.50 848 LEU A C 1
ATOM 6664 O O . LEU A 1 848 ? -24.014 7.151 8.592 1.00 78.50 848 LEU A O 1
ATOM 6668 N N . PHE A 1 849 ? -23.330 5.646 7.076 1.00 76.00 849 PHE A N 1
ATOM 6669 C CA . PHE A 1 849 ? -24.206 6.121 5.988 1.00 76.00 849 PHE A CA 1
ATOM 6670 C C . PHE A 1 849 ? -25.462 5.256 5.805 1.00 76.00 849 PHE A C 1
ATOM 6672 O O . PHE A 1 849 ? -26.482 5.759 5.347 1.00 76.00 849 PHE A O 1
ATOM 6679 N N . LYS A 1 850 ? -25.413 3.972 6.191 1.00 70.31 850 LYS A N 1
ATOM 6680 C CA . LYS A 1 850 ? -26.520 3.008 6.043 1.00 70.31 850 LYS A CA 1
ATOM 6681 C C . LYS A 1 850 ? -27.617 3.086 7.110 1.00 70.31 850 LYS A C 1
ATOM 6683 O O . LYS A 1 850 ? -28.657 2.451 6.939 1.00 70.31 850 LYS A O 1
ATOM 6688 N N . GLY A 1 851 ? -27.393 3.794 8.216 1.00 62.59 851 GLY A N 1
ATOM 6689 C CA . GLY A 1 851 ? -28.405 3.940 9.266 1.00 62.59 851 GLY A CA 1
ATOM 6690 C C . GLY A 1 851 ? -29.690 4.602 8.746 1.00 62.59 851 GLY A C 1
ATOM 6691 O O . GLY A 1 851 ? -29.634 5.528 7.938 1.00 62.59 851 GLY A O 1
ATOM 6692 N N . GLN A 1 852 ? -30.855 4.136 9.210 1.00 59.00 852 GLN A N 1
ATOM 6693 C CA . GLN A 1 852 ? -32.133 4.814 8.970 1.00 59.00 852 GLN A CA 1
ATOM 6694 C C . GLN A 1 852 ? -32.180 6.097 9.813 1.00 59.00 852 GLN A C 1
ATOM 6696 O O . GLN A 1 852 ? -32.602 6.083 10.963 1.00 59.00 852 GLN A O 1
ATOM 6701 N N . TYR A 1 853 ? -31.699 7.203 9.245 1.00 70.88 853 TYR A N 1
ATOM 6702 C CA . TYR A 1 853 ? -31.730 8.539 9.851 1.00 70.88 853 TYR A CA 1
ATOM 6703 C C . TYR A 1 853 ? -32.834 9.396 9.215 1.00 70.88 853 TYR A C 1
ATOM 6705 O O . TYR A 1 853 ? -32.570 10.520 8.792 1.00 70.88 853 TYR A O 1
ATOM 6713 N N . SER A 1 854 ? -34.042 8.839 9.069 1.00 62.75 854 SER A N 1
ATOM 6714 C CA . SER A 1 854 ? -35.160 9.489 8.364 1.00 62.75 854 SER A CA 1
ATOM 6715 C C . SER A 1 854 ? -35.630 10.788 9.019 1.00 62.75 854 SER A C 1
ATOM 6717 O O . SER A 1 854 ? -36.199 11.622 8.328 1.00 62.75 854 SER A O 1
ATOM 6719 N N . ASP A 1 855 ? -35.336 10.973 10.308 1.00 80.38 855 ASP A N 1
ATOM 6720 C CA . ASP A 1 855 ? -35.887 12.058 11.131 1.00 80.38 855 ASP A CA 1
ATOM 6721 C C . ASP A 1 855 ? -34.820 13.118 11.490 1.00 80.38 855 ASP A C 1
ATOM 6723 O O . ASP A 1 855 ? -34.938 13.821 12.500 1.00 80.38 855 ASP A O 1
ATOM 6727 N N . ILE A 1 856 ? -33.734 13.192 10.704 1.00 86.44 856 ILE A N 1
ATOM 6728 C CA . ILE A 1 856 ? -32.602 14.110 10.915 1.00 86.44 856 ILE A CA 1
ATOM 6729 C C . ILE A 1 856 ? -32.549 15.167 9.822 1.00 86.44 856 ILE A C 1
ATOM 6731 O O . ILE A 1 856 ? -32.184 14.887 8.677 1.00 86.44 856 ILE A O 1
ATOM 6735 N N . GLY A 1 857 ? -32.798 16.402 10.233 1.00 85.25 857 GLY A N 1
ATOM 6736 C CA . GLY A 1 857 ? -32.657 17.585 9.411 1.00 85.25 857 GLY A CA 1
ATOM 6737 C C . GLY A 1 857 ? -31.189 17.954 9.274 1.00 85.25 857 GLY A C 1
ATOM 6738 O O . GLY A 1 857 ? -30.391 17.798 10.205 1.00 85.25 857 GLY A O 1
ATOM 6739 N N . THR A 1 858 ? -30.813 18.443 8.094 1.00 87.88 858 THR A N 1
ATOM 6740 C CA . THR A 1 858 ? -29.461 18.944 7.833 1.00 87.88 858 THR A CA 1
ATOM 6741 C C . THR A 1 858 ? -29.511 20.315 7.194 1.00 87.88 858 THR A C 1
ATOM 6743 O O . THR A 1 858 ? -30.230 20.502 6.213 1.00 87.88 858 THR A O 1
ATOM 6746 N N . LYS A 1 859 ? -28.692 21.242 7.687 1.00 89.50 859 LYS A N 1
ATOM 6747 C CA . LYS A 1 859 ? -28.537 22.577 7.104 1.00 89.50 859 LYS A CA 1
ATOM 6748 C C . LYS A 1 859 ? -27.066 22.836 6.811 1.00 89.50 859 LYS A C 1
ATOM 6750 O O . LYS A 1 859 ? -26.205 22.571 7.644 1.00 89.50 859 LYS A O 1
ATOM 6755 N N . GLU A 1 860 ? -26.796 23.332 5.611 1.00 91.38 860 GLU A N 1
ATOM 6756 C CA . GLU A 1 860 ? -25.473 23.768 5.162 1.00 91.38 860 GLU A CA 1
ATOM 6757 C C . GLU A 1 860 ? -25.489 25.292 5.008 1.00 91.38 860 GLU A C 1
ATOM 6759 O O . GLU A 1 860 ? -26.472 25.851 4.514 1.00 91.38 860 GLU A O 1
ATOM 6764 N N . SER A 1 861 ? -24.420 25.971 5.418 1.00 91.25 861 SER A N 1
ATOM 6765 C CA . SER A 1 861 ? -24.259 27.409 5.197 1.00 91.25 861 SER A CA 1
ATOM 6766 C C . SER A 1 861 ? -22.814 27.774 4.870 1.00 91.25 861 SER A C 1
ATOM 6768 O O . SER A 1 861 ? -21.869 27.064 5.218 1.00 91.25 861 SER A O 1
ATOM 6770 N N . TYR A 1 862 ? -22.663 28.903 4.182 1.00 93.88 862 TYR A N 1
ATOM 6771 C CA . TYR A 1 862 ? -21.387 29.562 3.950 1.00 93.88 862 TYR A CA 1
ATOM 6772 C C . TYR A 1 862 ? -21.449 30.939 4.590 1.00 93.88 862 TYR A C 1
ATOM 6774 O O . TYR A 1 862 ? -22.329 31.735 4.264 1.00 93.88 862 TYR A O 1
ATOM 6782 N N . GLU A 1 863 ? -20.530 31.216 5.505 1.00 93.12 863 GLU A N 1
ATOM 6783 C CA . GLU A 1 863 ? -20.493 32.477 6.237 1.00 93.12 863 GLU A CA 1
ATOM 6784 C C . GLU A 1 863 ? -19.069 33.000 6.309 1.00 93.12 863 GLU A C 1
ATOM 6786 O O . GLU A 1 863 ? -18.127 32.242 6.531 1.00 93.12 863 GLU A O 1
ATOM 6791 N N . LYS A 1 864 ? -18.899 34.312 6.156 1.00 94.62 864 LYS A N 1
ATOM 6792 C CA . LYS A 1 864 ? -17.600 34.936 6.399 1.00 94.62 864 LYS A CA 1
ATOM 6793 C C . LYS A 1 864 ? -17.390 35.106 7.896 1.00 94.62 864 LYS A C 1
ATOM 6795 O O . LYS A 1 864 ? -18.242 35.675 8.573 1.00 94.62 864 LYS A O 1
ATOM 6800 N N . ASN A 1 865 ? -16.262 34.617 8.398 1.00 93.44 865 ASN A N 1
ATOM 6801 C CA . ASN A 1 865 ? -15.843 34.887 9.771 1.00 93.44 865 ASN A CA 1
ATOM 6802 C C . ASN A 1 865 ? -15.342 36.334 9.929 1.00 93.44 865 ASN A C 1
ATOM 6804 O O . ASN A 1 865 ? -15.223 37.081 8.952 1.00 93.44 865 ASN A O 1
ATOM 6808 N N . SER A 1 866 ? -14.983 36.714 11.154 1.00 92.38 866 SER A N 1
ATOM 6809 C CA . SER A 1 866 ? -14.414 38.029 11.487 1.00 92.38 866 SER A CA 1
ATOM 6810 C C . SER A 1 866 ? -13.181 38.422 10.656 1.00 92.38 866 SER A C 1
ATOM 6812 O O . SER A 1 866 ? -12.910 39.607 10.458 1.00 92.38 866 SER A O 1
ATOM 6814 N N . ARG A 1 867 ? -12.448 37.440 10.118 1.00 92.06 867 ARG A N 1
ATOM 6815 C CA . ARG A 1 867 ? -11.265 37.641 9.264 1.00 92.06 867 ARG A CA 1
ATOM 6816 C C . ARG A 1 867 ? -11.594 37.754 7.772 1.00 92.06 867 ARG A C 1
ATOM 6818 O O . ARG A 1 867 ? -10.683 37.908 6.961 1.00 92.06 867 ARG A O 1
ATOM 6825 N N . GLY A 1 868 ? -12.871 37.667 7.402 1.00 92.44 868 GLY A N 1
ATOM 6826 C CA . GLY A 1 868 ? -13.348 37.734 6.022 1.00 92.44 868 GLY A CA 1
ATOM 6827 C C . GLY A 1 868 ? -13.169 36.443 5.218 1.00 92.44 868 GLY A C 1
ATOM 6828 O O . GLY A 1 868 ? -13.386 36.471 4.007 1.00 92.44 868 GLY A O 1
ATOM 6829 N N . VAL A 1 869 ? -12.789 35.337 5.865 1.00 93.12 869 VAL A N 1
ATOM 6830 C CA . VAL A 1 869 ? -12.649 34.014 5.241 1.00 93.12 869 VAL A CA 1
ATOM 6831 C C . VAL A 1 869 ? -14.017 33.352 5.195 1.00 93.12 869 VAL A C 1
ATOM 6833 O O . VAL A 1 869 ? -14.697 33.276 6.217 1.00 93.12 869 VAL A O 1
ATOM 6836 N N . GLU A 1 870 ? -14.427 32.863 4.028 1.00 96.19 870 GLU A N 1
ATOM 6837 C CA . GLU A 1 870 ? -15.689 32.141 3.888 1.00 96.19 870 GLU A CA 1
ATOM 6838 C C . GLU A 1 870 ? -15.568 30.705 4.421 1.00 96.19 870 GLU A C 1
ATOM 6840 O O . GLU A 1 870 ? -14.837 29.864 3.887 1.00 96.19 870 GLU A O 1
ATOM 6845 N N . ILE A 1 871 ? -16.309 30.432 5.488 1.00 94.56 871 ILE A N 1
ATOM 6846 C CA . ILE A 1 871 ? -16.339 29.171 6.217 1.00 94.56 871 ILE A CA 1
ATOM 6847 C C . ILE A 1 871 ? -17.596 28.405 5.834 1.00 94.56 871 ILE A C 1
ATOM 6849 O O . ILE A 1 871 ? -18.709 28.924 5.916 1.00 94.56 871 ILE A O 1
ATOM 6853 N N . PHE A 1 872 ? -17.410 27.154 5.431 1.00 95.00 872 PHE A N 1
ATOM 6854 C CA . PHE A 1 872 ? -18.497 26.200 5.320 1.00 95.00 872 PHE A CA 1
ATOM 6855 C C . PHE A 1 872 ? -18.828 25.639 6.698 1.00 95.00 872 PHE A C 1
ATOM 6857 O O . PHE A 1 872 ? -17.939 25.170 7.414 1.00 95.00 872 PHE A O 1
ATOM 6864 N N . SER A 1 873 ? -20.111 25.632 7.032 1.00 92.81 873 SER A N 1
ATOM 6865 C CA . SER A 1 873 ? -20.617 24.944 8.209 1.00 92.81 873 SER A CA 1
ATOM 6866 C C . SER A 1 873 ? -21.789 24.045 7.857 1.00 92.81 873 SER A C 1
ATOM 6868 O O . SER A 1 873 ? -22.523 24.271 6.889 1.00 92.81 873 SER A O 1
ATOM 6870 N N . LYS A 1 874 ? -21.941 22.992 8.651 1.00 92.12 874 LYS A N 1
ATOM 6871 C CA . LYS A 1 874 ? -23.020 22.030 8.519 1.00 92.12 874 LYS A CA 1
ATOM 6872 C C . LYS A 1 874 ? -23.527 21.646 9.892 1.00 92.12 874 LYS A C 1
ATOM 6874 O O . LYS A 1 874 ? -22.738 21.363 10.794 1.00 92.12 874 LYS A O 1
ATOM 6879 N N . CYS A 1 875 ? -24.844 21.607 10.035 1.00 90.81 875 CYS A N 1
ATOM 6880 C CA . CYS A 1 875 ? -25.476 21.096 11.235 1.00 90.81 875 CYS A CA 1
ATOM 6881 C C . CYS A 1 875 ? -26.455 19.964 10.938 1.00 90.81 875 CYS A C 1
ATOM 6883 O O . CYS A 1 875 ? -27.012 19.857 9.840 1.00 90.81 875 CYS A O 1
ATOM 6885 N N . TRP A 1 876 ? -26.629 19.117 11.948 1.00 92.25 876 TRP A N 1
ATOM 6886 C CA . TRP A 1 876 ? -27.551 17.992 11.982 1.00 92.25 876 TRP A CA 1
ATOM 6887 C C . TRP A 1 876 ? -28.393 18.111 13.244 1.00 92.25 876 TRP A C 1
ATOM 6889 O O . TRP A 1 876 ? -27.844 18.280 14.333 1.00 92.25 876 TRP A O 1
ATOM 6899 N N . TYR A 1 877 ? -29.709 18.020 13.108 1.00 89.50 877 TYR A N 1
ATOM 6900 C CA . TYR A 1 877 ? -30.632 18.176 14.226 1.00 89.50 877 TYR A CA 1
ATOM 6901 C C . TYR A 1 877 ? -31.824 17.221 14.091 1.00 89.50 877 TYR A C 1
ATOM 6903 O O . TYR A 1 877 ? -32.219 16.889 12.972 1.00 89.50 877 TYR A O 1
ATOM 6911 N N . PRO A 1 878 ? -32.403 16.757 15.208 1.00 88.94 878 PRO A N 1
ATOM 6912 C CA . PRO A 1 878 ? -33.636 15.980 15.177 1.00 88.94 878 PRO A CA 1
ATOM 6913 C C . PRO A 1 878 ? -34.806 16.863 14.709 1.00 88.94 878 PRO A C 1
ATOM 6915 O O . PRO A 1 878 ? -35.051 17.911 15.298 1.00 88.94 878 PRO A O 1
ATOM 6918 N N . GLU A 1 879 ? -35.541 16.460 13.667 1.00 82.62 879 GLU A N 1
ATOM 6919 C CA . GLU A 1 879 ? -36.673 17.255 13.141 1.00 82.62 879 GLU A CA 1
ATOM 6920 C C . GLU A 1 879 ? -37.897 17.210 14.061 1.00 82.62 879 GLU A C 1
ATOM 6922 O O . GLU A 1 879 ? -38.583 18.212 14.245 1.00 82.62 879 GLU A O 1
ATOM 6927 N N . ASN A 1 880 ? -38.147 16.051 14.673 1.00 77.38 880 ASN A N 1
ATOM 6928 C CA . ASN A 1 880 ? -39.378 15.782 15.422 1.00 77.38 880 ASN A CA 1
ATOM 6929 C C . ASN A 1 880 ? -39.206 15.852 16.951 1.00 77.38 880 ASN A C 1
ATOM 6931 O O . ASN A 1 880 ? -40.133 15.527 17.689 1.00 77.38 880 ASN A O 1
ATOM 6935 N N . HIS A 1 881 ? -38.028 16.249 17.447 1.00 76.00 881 HIS A N 1
ATOM 6936 C CA . HIS A 1 881 ? -37.722 16.274 18.880 1.00 76.00 881 HIS A CA 1
ATOM 6937 C C . HIS A 1 881 ? -36.955 17.539 19.268 1.00 76.00 881 HIS A C 1
ATOM 6939 O O . HIS A 1 881 ? -36.155 18.063 18.498 1.00 76.00 881 HIS A O 1
ATOM 6945 N N . ARG A 1 882 ? -37.156 18.012 20.502 1.00 83.75 882 ARG A N 1
ATOM 6946 C CA . ARG A 1 882 ? -36.366 19.120 21.052 1.00 83.75 882 ARG A CA 1
ATOM 6947 C C . ARG A 1 882 ? -34.921 18.671 21.279 1.00 83.75 882 ARG A C 1
ATOM 6949 O O . ARG A 1 882 ? -34.689 17.601 21.839 1.00 83.75 882 ARG A O 1
ATOM 6956 N N . ILE A 1 883 ? -33.967 19.520 20.898 1.00 92.00 883 ILE A N 1
ATOM 6957 C CA . ILE A 1 883 ? -32.537 19.276 21.110 1.00 92.00 883 ILE A CA 1
ATOM 6958 C C . ILE A 1 883 ? -32.236 19.185 22.615 1.00 92.00 883 ILE A C 1
ATOM 6960 O O . ILE A 1 883 ? -32.558 20.104 23.370 1.00 92.00 883 ILE A O 1
ATOM 6964 N N . LYS A 1 884 ? -31.595 18.086 23.033 1.00 92.69 884 LYS A N 1
ATOM 6965 C CA . LYS A 1 884 ? -31.136 17.842 24.411 1.00 92.69 884 LYS A CA 1
ATOM 6966 C C . LYS A 1 884 ? -29.950 18.733 24.785 1.00 92.69 884 LYS A C 1
ATOM 6968 O O . LYS A 1 884 ? -29.944 19.346 25.847 1.00 92.69 884 LYS A O 1
ATOM 6973 N N . ALA A 1 885 ? -28.956 18.787 23.901 1.00 95.19 885 ALA A N 1
ATOM 6974 C CA . ALA A 1 885 ? -27.733 19.568 24.037 1.00 95.19 885 ALA A CA 1
ATOM 6975 C C . ALA A 1 885 ? -27.071 19.785 22.667 1.00 95.19 885 ALA A C 1
ATOM 6977 O O . ALA A 1 885 ? -27.409 19.121 21.680 1.00 95.19 885 ALA A O 1
ATOM 6978 N N . ILE A 1 886 ? -26.114 20.706 22.626 1.00 95.62 886 ILE A N 1
ATOM 6979 C CA . ILE A 1 886 ? -25.326 21.054 21.444 1.00 95.62 886 ILE A CA 1
ATOM 6980 C C . ILE A 1 886 ? -23.997 20.300 21.494 1.00 95.62 886 ILE A C 1
ATOM 6982 O O . ILE A 1 886 ? -23.317 20.308 22.517 1.00 95.62 886 ILE A O 1
ATOM 6986 N N . VAL A 1 887 ? -23.597 19.694 20.380 1.00 96.50 887 VAL A N 1
ATOM 6987 C CA . VAL A 1 887 ? -22.292 19.051 20.208 1.00 96.50 887 VAL A CA 1
ATOM 6988 C C . VAL A 1 887 ? -21.544 19.750 19.079 1.00 96.50 887 VAL A C 1
ATOM 6990 O O . VAL A 1 887 ? -21.920 19.663 17.910 1.00 96.50 887 VAL A O 1
ATOM 6993 N N . CYS A 1 888 ? -20.472 20.443 19.437 1.00 96.06 888 CYS A N 1
ATOM 6994 C CA . CYS A 1 888 ? -19.626 21.207 18.532 1.00 96.06 888 CYS A CA 1
ATOM 6995 C C . CYS A 1 888 ? -18.437 20.350 18.079 1.00 96.06 888 CYS A C 1
ATOM 6997 O O . CYS A 1 888 ? -17.524 20.063 18.854 1.00 96.06 888 CYS A O 1
ATOM 6999 N N . LEU A 1 889 ? -18.468 19.907 16.823 1.00 94.12 889 LEU A N 1
ATOM 7000 C CA . LEU A 1 889 ? -17.565 18.911 16.260 1.00 94.12 889 LEU A CA 1
ATOM 7001 C C . LEU A 1 889 ? -16.355 19.562 15.576 1.00 94.12 889 LEU A C 1
ATOM 7003 O O . LEU A 1 889 ? -16.452 20.160 14.504 1.00 94.12 889 LEU A O 1
ATOM 7007 N N . CYS A 1 890 ? -15.192 19.366 16.189 1.00 92.38 890 CYS A N 1
ATOM 7008 C CA . CYS A 1 890 ? -13.860 19.660 15.682 1.00 92.38 890 CYS A CA 1
ATOM 7009 C C . CYS A 1 890 ? -13.310 18.452 14.911 1.00 92.38 890 CYS A C 1
ATOM 7011 O O . CYS A 1 890 ? -12.968 17.422 15.501 1.00 92.38 890 CYS A O 1
ATOM 7013 N N . HIS A 1 891 ? -13.213 18.569 13.588 1.00 86.00 891 HIS A N 1
ATOM 7014 C CA . HIS A 1 891 ? -12.767 17.467 12.741 1.00 86.00 891 HIS A CA 1
ATOM 7015 C C . HIS A 1 891 ? -11.243 17.254 12.774 1.00 86.00 891 HIS A C 1
ATOM 7017 O O . HIS A 1 891 ? -10.461 18.168 13.033 1.00 86.00 891 HIS A O 1
ATOM 7023 N N . GLY A 1 892 ? -10.794 16.031 12.481 1.00 72.56 892 GLY A N 1
ATOM 7024 C CA . GLY A 1 892 ? -9.372 15.701 12.354 1.00 72.56 892 GLY A CA 1
ATOM 7025 C C . GLY A 1 892 ? -8.745 16.216 11.052 1.00 72.56 892 GLY A C 1
ATOM 7026 O O . GLY A 1 892 ? -9.307 17.044 10.336 1.00 72.56 892 GLY A O 1
ATOM 7027 N N . TYR A 1 893 ? -7.574 15.693 10.686 1.00 44.84 893 TYR A N 1
ATOM 7028 C CA . TYR A 1 893 ? -6.968 15.931 9.368 1.00 44.84 893 TYR A CA 1
ATOM 7029 C C . TYR A 1 893 ? -7.695 15.080 8.292 1.00 44.84 893 TYR A C 1
ATOM 7031 O O . TYR A 1 893 ? -7.091 14.205 7.680 1.00 44.84 893 TYR A O 1
ATOM 7039 N N . GLY A 1 894 ? -9.009 15.311 8.113 1.00 47.47 894 GLY A N 1
ATOM 7040 C CA . GLY A 1 894 ? -9.917 14.648 7.155 1.00 47.47 894 GLY A CA 1
ATOM 7041 C C . GLY A 1 894 ? -11.192 13.996 7.755 1.00 47.47 894 GLY A C 1
ATOM 7042 O O . GLY A 1 894 ? -11.063 13.056 8.521 1.00 47.47 894 GLY A O 1
ATOM 7043 N N . ASP A 1 895 ? -12.374 14.460 7.295 1.00 52.47 895 ASP A N 1
ATOM 7044 C CA . ASP A 1 895 ? -13.776 13.927 7.334 1.00 52.47 895 ASP A CA 1
ATOM 7045 C C . ASP A 1 895 ? -14.598 13.790 8.651 1.00 52.47 895 ASP A C 1
ATOM 7047 O O . ASP A 1 895 ? -14.044 13.661 9.736 1.00 52.47 895 ASP A O 1
ATOM 7051 N N . THR A 1 896 ? -15.947 13.841 8.541 1.00 55.38 896 THR A N 1
ATOM 7052 C CA . THR A 1 896 ? -16.941 13.992 9.649 1.00 55.38 896 THR A CA 1
ATOM 7053 C C . THR A 1 896 ? -18.256 13.190 9.475 1.00 55.38 896 THR A C 1
ATOM 7055 O O . THR A 1 896 ? -19.361 13.733 9.430 1.00 55.38 896 THR A O 1
ATOM 7058 N N . CYS A 1 897 ? -18.196 11.857 9.412 1.00 61.97 897 CYS A N 1
ATOM 7059 C CA . CYS A 1 897 ? -19.375 11.011 9.133 1.00 61.97 897 CYS A CA 1
ATOM 7060 C C . CYS A 1 897 ? -20.256 10.629 10.352 1.00 61.97 897 CYS A C 1
ATOM 7062 O O . CYS A 1 897 ? -21.344 10.085 10.167 1.00 61.97 897 CYS A O 1
ATOM 7064 N N . ILE A 1 898 ? -19.857 10.951 11.587 1.00 80.62 898 ILE A N 1
ATOM 7065 C CA . ILE A 1 898 ? -20.544 10.517 12.828 1.00 80.62 898 ILE A CA 1
ATOM 7066 C C . ILE A 1 898 ? -21.742 11.377 13.269 1.00 80.62 898 ILE A C 1
ATOM 7068 O O . ILE A 1 898 ? -22.542 10.954 14.107 1.00 80.62 898 ILE A O 1
ATOM 7072 N N . ALA A 1 899 ? -21.895 12.579 12.711 1.00 87.12 899 ALA A N 1
ATOM 7073 C CA . ALA A 1 899 ? -22.840 13.576 13.214 1.00 87.12 899 ALA A CA 1
ATOM 7074 C C . ALA A 1 899 ? -24.310 13.117 13.166 1.00 87.12 899 ALA A C 1
ATOM 7076 O O . ALA A 1 899 ? -25.082 13.431 14.068 1.00 87.12 899 ALA A O 1
ATOM 7077 N N . ARG A 1 900 ? -24.698 12.316 12.161 1.00 84.94 900 ARG A N 1
ATOM 7078 C CA . ARG A 1 900 ? -26.075 11.797 12.026 1.00 84.94 900 ARG A CA 1
ATOM 7079 C C . ARG A 1 900 ? -26.476 10.878 13.180 1.00 84.94 900 ARG A C 1
ATOM 7081 O O . ARG A 1 900 ? -27.610 10.952 13.643 1.00 84.94 900 ARG A O 1
ATOM 7088 N N . LYS A 1 901 ? -25.551 10.044 13.664 1.00 86.31 901 LYS A N 1
ATOM 7089 C CA . LYS A 1 901 ? -25.815 9.117 14.773 1.00 86.31 901 LYS A CA 1
ATOM 7090 C C . LYS A 1 901 ? -26.020 9.875 16.081 1.00 86.31 901 LYS A C 1
ATOM 7092 O O . LYS A 1 901 ? -27.000 9.621 16.773 1.00 86.31 901 LYS A O 1
ATOM 7097 N N . ILE A 1 902 ? -25.157 10.846 16.373 1.00 89.69 902 ILE A N 1
ATOM 7098 C CA . ILE A 1 902 ? -25.302 11.701 17.558 1.00 89.69 902 ILE A CA 1
ATOM 7099 C C . ILE A 1 902 ? -26.603 12.514 17.459 1.00 89.69 902 ILE A C 1
ATOM 7101 O O . ILE A 1 902 ? -27.381 12.541 18.409 1.00 89.69 902 ILE A O 1
ATOM 7105 N N . ALA A 1 903 ? -26.920 13.073 16.287 1.00 90.25 903 ALA A N 1
ATOM 7106 C CA . ALA A 1 903 ? -28.177 13.791 16.088 1.00 90.25 903 ALA A CA 1
ATOM 7107 C C . ALA A 1 903 ? -29.417 12.906 16.302 1.00 90.25 903 ALA A C 1
ATOM 7109 O O . ALA A 1 903 ? -30.383 13.336 16.931 1.00 90.25 903 ALA A O 1
ATOM 7110 N N . SER A 1 904 ? -29.366 11.638 15.876 1.00 88.00 904 SER A N 1
ATOM 7111 C CA . SER A 1 904 ? -30.446 10.666 16.111 1.00 88.00 904 SER A CA 1
ATOM 7112 C C . SER A 1 904 ? -30.679 10.307 17.574 1.00 88.00 904 SER A C 1
ATOM 7114 O O . SER A 1 904 ? -31.765 9.852 17.914 1.00 88.00 904 SER A O 1
ATOM 7116 N N . ALA A 1 905 ? -29.714 10.580 18.455 1.00 90.12 905 ALA A N 1
ATOM 7117 C CA . ALA A 1 905 ? -29.888 10.451 19.899 1.00 90.12 905 ALA A CA 1
ATOM 7118 C C . ALA A 1 905 ? -30.513 11.705 20.555 1.00 90.12 905 ALA A C 1
ATOM 7120 O O . ALA A 1 905 ? -30.672 11.746 21.778 1.00 90.12 905 ALA A O 1
ATOM 7121 N N . GLY A 1 906 ? -30.903 12.714 19.764 1.00 91.81 906 GLY A N 1
ATOM 7122 C CA . GLY A 1 906 ? -31.588 13.928 20.226 1.00 91.81 906 GLY A CA 1
ATOM 7123 C C . GLY A 1 906 ? -30.685 15.156 20.385 1.00 91.81 906 GLY A C 1
ATOM 7124 O O . GLY A 1 906 ? -31.082 16.120 21.038 1.00 91.81 906 GLY A O 1
ATOM 7125 N N . TYR A 1 907 ? -29.480 15.137 19.818 1.00 93.38 907 TYR A N 1
ATOM 7126 C CA . TYR A 1 907 ? -28.492 16.214 19.938 1.00 93.38 907 TYR A CA 1
ATOM 7127 C C . TYR A 1 907 ? -28.449 17.113 18.701 1.00 93.38 907 TYR A C 1
ATOM 7129 O O . TYR A 1 907 ? -28.649 16.660 17.579 1.00 93.38 907 TYR A O 1
ATOM 7137 N N . GLY A 1 908 ? -28.142 18.393 18.892 1.00 93.75 908 GLY A N 1
ATOM 7138 C CA . GLY A 1 908 ? -27.820 19.294 17.792 1.00 93.75 908 GLY A CA 1
ATOM 7139 C C . GLY A 1 908 ? -26.324 19.222 17.534 1.00 93.75 908 GLY A C 1
ATOM 7140 O O . GLY A 1 908 ? -25.550 19.630 18.395 1.00 93.75 908 GLY A O 1
ATOM 7141 N N . VAL A 1 909 ? -25.903 18.699 16.387 1.00 94.44 909 VAL A N 1
ATOM 7142 C CA . VAL A 1 909 ? -24.480 18.567 16.045 1.00 94.44 909 VAL A CA 1
ATOM 7143 C C . VAL A 1 909 ? -24.095 19.654 15.058 1.00 94.44 909 VAL A C 1
ATOM 7145 O O . VAL A 1 909 ? -24.730 19.786 14.014 1.00 94.44 909 VAL A O 1
ATOM 7148 N N . PHE A 1 910 ? -23.042 20.405 15.363 1.00 93.88 910 PHE A N 1
ATOM 7149 C CA . PHE A 1 910 ? -22.579 21.538 14.566 1.00 93.88 910 PHE A CA 1
ATOM 7150 C C . PHE A 1 910 ? -21.110 21.348 14.229 1.00 93.88 910 PHE A C 1
ATOM 7152 O O . PHE A 1 910 ? -20.289 21.150 15.120 1.00 93.88 910 PHE A O 1
ATOM 7159 N N . ALA A 1 911 ? -20.774 21.406 12.946 1.00 93.19 911 ALA A N 1
ATOM 7160 C CA . ALA A 1 911 ? -19.407 21.295 12.464 1.00 93.19 911 ALA A CA 1
ATOM 7161 C C . ALA A 1 911 ? -19.108 22.420 11.476 1.00 93.19 911 ALA A C 1
ATOM 7163 O O . ALA A 1 911 ? -19.989 22.885 10.750 1.00 93.19 911 ALA A O 1
ATOM 7164 N N . LEU A 1 912 ? -17.840 22.804 11.406 1.00 93.12 912 LEU A N 1
ATOM 7165 C CA . LEU A 1 912 ? -17.322 23.678 10.365 1.00 93.12 912 LEU A CA 1
ATOM 7166 C C . LEU A 1 912 ? -16.094 23.041 9.734 1.00 93.12 912 LEU A C 1
ATOM 7168 O O . LEU A 1 912 ? -15.317 22.381 10.424 1.00 93.12 912 LEU A O 1
ATOM 7172 N N . ASP A 1 913 ? -15.908 23.272 8.441 1.00 92.69 913 ASP A N 1
ATOM 7173 C CA . ASP A 1 913 ? -14.654 22.922 7.791 1.00 92.69 913 ASP A CA 1
ATOM 7174 C C . ASP A 1 913 ? -13.617 23.997 8.115 1.00 92.69 913 ASP A C 1
ATOM 7176 O O . ASP A 1 913 ? -13.849 25.193 7.924 1.00 92.69 913 ASP A O 1
ATOM 7180 N N . TYR A 1 914 ? -12.452 23.596 8.607 1.00 93.31 914 TYR A N 1
ATOM 7181 C CA . TYR A 1 914 ? -11.380 24.537 8.919 1.00 93.31 914 TYR A CA 1
ATOM 7182 C C . TYR A 1 914 ? -10.930 25.325 7.679 1.00 93.31 914 TYR A C 1
ATOM 7184 O O . TYR A 1 914 ? -10.954 24.779 6.572 1.00 93.31 914 TYR A O 1
ATOM 7192 N N . PRO A 1 915 ? -10.446 26.575 7.817 1.00 92.94 915 PRO A N 1
ATOM 7193 C CA . PRO A 1 915 ? -9.798 27.273 6.712 1.00 92.94 915 PRO A CA 1
ATOM 7194 C C . PRO A 1 915 ? -8.723 26.402 6.049 1.00 92.94 915 PRO A C 1
ATOM 7196 O O . PRO A 1 915 ? -7.817 25.889 6.706 1.00 92.94 915 PRO A O 1
ATOM 7199 N N . GLY A 1 916 ? -8.825 26.226 4.733 1.00 90.62 916 GLY A N 1
ATOM 7200 C CA . GLY A 1 916 ? -7.959 25.335 3.963 1.00 90.62 916 GLY A CA 1
ATOM 7201 C C . GLY A 1 916 ? -8.329 23.852 4.041 1.00 90.62 916 GLY A C 1
ATOM 7202 O O . GLY A 1 916 ? -7.537 23.024 3.600 1.00 90.62 916 GLY A O 1
ATOM 7203 N N . PHE A 1 917 ? -9.499 23.486 4.556 1.00 90.81 917 PHE A N 1
ATOM 7204 C CA . PHE A 1 917 ? -10.022 22.118 4.572 1.00 90.81 917 PHE A CA 1
ATOM 7205 C C . PHE A 1 917 ? -11.454 22.086 4.040 1.00 90.81 917 PHE A C 1
ATOM 7207 O O . PHE A 1 917 ? -12.123 23.116 3.965 1.00 90.81 917 PHE A O 1
ATOM 7214 N N . GLY A 1 918 ? -11.882 20.897 3.606 1.00 89.56 918 GLY A N 1
ATOM 7215 C CA . GLY A 1 918 ? -13.234 20.646 3.113 1.00 89.56 918 GLY A CA 1
ATOM 7216 C C . GLY A 1 918 ? -13.702 21.701 2.108 1.00 89.56 918 GLY A C 1
ATOM 7217 O O . GLY A 1 918 ? -13.082 21.896 1.062 1.00 89.56 918 GLY A O 1
ATOM 7218 N N . LEU A 1 919 ? -14.789 22.395 2.416 1.00 92.19 919 LEU A N 1
ATOM 7219 C CA . LEU A 1 919 ? -15.449 23.363 1.541 1.00 92.19 919 LEU A CA 1
ATOM 7220 C C . LEU A 1 919 ? -15.175 24.828 1.906 1.00 92.19 919 LEU A C 1
ATOM 7222 O O . LEU A 1 919 ? -15.578 25.725 1.152 1.00 92.19 919 LEU A O 1
ATOM 7226 N N . SER A 1 920 ? -14.472 25.067 3.012 1.00 94.38 920 SER A N 1
ATOM 7227 C CA . SER A 1 920 ? -14.043 26.396 3.450 1.00 94.38 920 SER A CA 1
ATOM 7228 C C . SER A 1 920 ? -12.940 26.964 2.561 1.00 94.38 920 SER A C 1
ATOM 7230 O O . SER A 1 920 ? -12.174 26.233 1.920 1.00 94.38 920 SER A O 1
ATOM 7232 N N . GLU A 1 921 ? -12.856 28.291 2.509 1.00 94.00 921 GLU A N 1
ATOM 7233 C CA . GLU A 1 921 ? -11.793 29.013 1.814 1.00 94.00 921 GLU A CA 1
ATOM 7234 C C . GLU A 1 921 ? -10.405 28.735 2.403 1.00 94.00 921 GLU A C 1
ATOM 7236 O O . GLU A 1 921 ? -10.249 28.289 3.537 1.00 94.00 921 GLU A O 1
ATOM 7241 N N . GLY A 1 922 ? -9.367 28.994 1.605 1.00 92.56 922 GLY A N 1
ATOM 7242 C CA . GLY A 1 922 ? -7.971 28.767 1.976 1.00 92.56 922 GLY A CA 1
ATOM 7243 C C . GLY A 1 922 ? -7.297 27.639 1.192 1.00 92.56 922 GLY A C 1
ATOM 7244 O O . GLY A 1 922 ? -7.939 26.815 0.527 1.00 92.56 922 GLY A O 1
ATOM 7245 N N . LEU A 1 923 ? -5.963 27.629 1.267 1.00 93.06 923 LEU A N 1
ATOM 7246 C CA . LEU A 1 923 ? -5.104 26.670 0.576 1.00 93.06 923 LEU A CA 1
ATOM 7247 C C . LEU A 1 923 ? -5.236 25.278 1.206 1.00 93.06 923 LEU A C 1
ATOM 7249 O O . LEU A 1 923 ? -5.030 25.125 2.408 1.00 93.06 923 LEU A O 1
ATOM 7253 N N . HIS A 1 924 ? -5.526 24.261 0.392 1.00 92.00 924 HIS A N 1
ATOM 7254 C CA . HIS A 1 924 ? -5.841 22.926 0.905 1.00 92.00 924 HIS A CA 1
ATOM 7255 C C . HIS A 1 924 ? -4.708 22.331 1.759 1.00 92.00 924 HIS A C 1
ATOM 7257 O O . HIS A 1 924 ? -3.549 22.300 1.320 1.00 92.00 924 HIS A O 1
ATOM 7263 N N . GLY A 1 925 ? -5.040 21.876 2.969 1.00 89.06 925 GLY A N 1
ATOM 7264 C CA . GLY A 1 925 ? -4.116 21.279 3.935 1.00 89.06 925 GLY A CA 1
ATOM 7265 C C . GLY A 1 925 ? -3.106 22.259 4.536 1.00 89.06 925 GLY A C 1
ATOM 7266 O O . GLY A 1 925 ? -2.062 21.815 5.019 1.00 89.06 925 GLY A O 1
ATOM 7267 N N . PHE A 1 926 ? -3.364 23.572 4.465 1.00 92.75 926 PHE A N 1
ATOM 7268 C CA . PHE A 1 926 ? -2.464 24.616 4.954 1.00 92.75 926 PHE A CA 1
ATOM 7269 C C . PHE A 1 926 ? -3.009 25.341 6.191 1.00 92.75 926 PHE A C 1
ATOM 7271 O O . PHE A 1 926 ? -3.871 26.206 6.089 1.00 92.75 926 PHE A O 1
ATOM 7278 N N . ILE A 1 927 ? -2.414 25.054 7.347 1.00 93.06 927 ILE A N 1
ATOM 7279 C CA . ILE A 1 927 ? -2.601 25.796 8.603 1.00 93.06 927 ILE A CA 1
ATOM 7280 C C . ILE A 1 927 ? -1.426 26.776 8.779 1.00 93.06 927 ILE A C 1
ATOM 7282 O O . ILE A 1 927 ? -0.300 26.320 9.013 1.00 93.06 927 ILE A O 1
ATOM 7286 N N . PRO A 1 928 ? -1.634 28.101 8.639 1.00 89.50 928 PRO A N 1
ATOM 7287 C CA . PRO A 1 928 ? -0.575 29.095 8.834 1.00 89.50 928 PRO A CA 1
ATOM 7288 C C . PRO A 1 928 ? -0.251 29.349 10.316 1.00 89.50 928 PRO A C 1
ATOM 7290 O O . PRO A 1 928 ? 0.903 29.635 10.653 1.00 89.50 928 PRO A O 1
ATOM 7293 N N . SER A 1 929 ? -1.264 29.235 11.175 1.00 94.06 929 SER A N 1
ATOM 7294 C CA . SER A 1 929 ? -1.225 29.422 12.626 1.00 94.06 929 SER A CA 1
ATOM 7295 C C . SER A 1 929 ? -2.285 28.515 13.239 1.00 94.06 929 SER A C 1
ATOM 7297 O O . SER A 1 929 ? -3.443 28.577 12.817 1.00 94.06 929 SER A O 1
ATOM 7299 N N . PHE A 1 930 ? -1.900 27.662 14.188 1.00 95.12 930 PHE A N 1
ATOM 7300 C CA . PHE A 1 930 ? -2.873 26.793 14.856 1.00 95.12 930 PHE A CA 1
ATOM 7301 C C . PHE A 1 930 ? -3.784 27.585 15.805 1.00 95.12 930 PHE A C 1
ATOM 7303 O O . PHE A 1 930 ? -4.968 27.289 15.896 1.00 95.12 930 PHE A O 1
ATOM 7310 N N . ASP A 1 931 ? -3.274 28.632 16.457 1.00 95.12 931 ASP A N 1
ATOM 7311 C CA . ASP A 1 931 ? -4.087 29.484 17.338 1.00 95.12 931 ASP A CA 1
ATOM 7312 C C . ASP A 1 931 ? -5.186 30.215 16.580 1.00 95.12 931 ASP A C 1
ATOM 7314 O O . ASP A 1 931 ? -6.328 30.230 17.015 1.00 95.12 931 ASP A O 1
ATOM 7318 N N . THR A 1 932 ? -4.862 30.749 15.403 1.00 94.75 932 THR A N 1
ATOM 7319 C CA . THR A 1 932 ? -5.848 31.441 14.567 1.00 94.75 932 THR A CA 1
ATOM 7320 C C . THR A 1 932 ? -6.932 30.487 14.071 1.00 94.75 932 THR A C 1
ATOM 7322 O O . THR A 1 932 ? -8.091 30.870 13.976 1.00 94.75 932 THR A O 1
ATOM 7325 N N . LEU A 1 933 ? -6.566 29.234 13.781 1.00 95.38 933 LEU A N 1
ATOM 7326 C CA . LEU A 1 933 ? -7.541 28.190 13.481 1.00 95.38 933 LEU A CA 1
ATOM 7327 C C . LEU A 1 933 ? -8.483 27.959 14.673 1.00 95.38 933 LEU A C 1
ATOM 7329 O O . LEU A 1 933 ? -9.691 27.876 14.487 1.00 95.38 933 LEU A O 1
ATOM 7333 N N . VAL A 1 934 ? -7.939 27.865 15.888 1.00 96.81 934 VAL A N 1
ATOM 7334 C CA . VAL A 1 934 ? -8.731 27.702 17.117 1.00 96.81 934 VAL A CA 1
ATOM 7335 C C . VAL A 1 934 ? -9.655 28.903 17.340 1.00 96.81 934 VAL A C 1
ATOM 7337 O O . VAL A 1 934 ? -10.811 28.702 17.699 1.00 96.81 934 VAL A O 1
ATOM 7340 N N . ASP A 1 935 ? -9.179 30.124 17.085 1.00 95.88 935 ASP A N 1
ATOM 7341 C CA . ASP A 1 935 ? -9.977 31.350 17.200 1.00 95.88 935 ASP A CA 1
ATOM 7342 C C . ASP A 1 935 ? -11.172 31.341 16.234 1.00 95.88 935 ASP A C 1
ATOM 7344 O O . ASP A 1 935 ? -12.296 31.603 16.656 1.00 95.88 935 ASP A O 1
ATOM 7348 N N . ASP A 1 936 ? -10.957 30.960 14.968 1.00 94.88 936 ASP A N 1
ATOM 7349 C CA . ASP A 1 936 ? -12.035 30.856 13.974 1.00 94.88 936 ASP A CA 1
ATOM 7350 C C . ASP A 1 936 ? -13.100 29.824 14.393 1.00 94.88 936 ASP A C 1
ATOM 7352 O O . ASP A 1 936 ? -14.300 30.028 14.189 1.00 94.88 936 ASP A O 1
ATOM 7356 N N . VAL A 1 937 ? -12.664 28.704 14.982 1.00 95.94 937 VAL A N 1
ATOM 7357 C CA . VAL A 1 937 ? -13.564 27.636 15.434 1.00 95.94 937 VAL A CA 1
ATOM 7358 C C . VAL A 1 937 ? -14.356 28.072 16.665 1.00 95.94 937 VAL A C 1
ATOM 7360 O O . VAL A 1 937 ? -15.572 27.880 16.715 1.00 95.94 937 VAL A O 1
ATOM 7363 N N . ALA A 1 938 ? -13.685 28.693 17.636 1.00 96.19 938 ALA A N 1
ATOM 7364 C CA . ALA A 1 938 ? -14.320 29.234 18.830 1.00 96.19 938 ALA A CA 1
ATOM 7365 C C . ALA A 1 938 ? -15.349 30.319 18.471 1.00 96.19 938 ALA A C 1
ATOM 7367 O O . ALA A 1 938 ? -16.466 30.277 18.976 1.00 96.19 938 ALA A O 1
ATOM 7368 N N . GLU A 1 939 ? -15.021 31.233 17.548 1.00 94.62 939 GLU A N 1
ATOM 7369 C CA . GLU A 1 939 ? -15.943 32.264 17.052 1.00 94.62 939 GLU A CA 1
ATOM 7370 C C . GLU A 1 939 ? -17.232 31.649 16.491 1.00 94.62 939 GLU A C 1
ATOM 7372 O O . GLU A 1 939 ? -18.337 32.088 16.817 1.00 94.62 939 GLU A O 1
ATOM 7377 N N . HIS A 1 940 ? -17.113 30.626 15.642 1.00 94.75 940 HIS A N 1
ATOM 7378 C CA . HIS A 1 940 ? -18.278 29.972 15.056 1.00 94.75 940 HIS A CA 1
ATOM 7379 C C . HIS A 1 940 ? -19.138 29.273 16.114 1.00 94.75 940 HIS A C 1
ATOM 7381 O O . HIS A 1 940 ? -20.356 29.451 16.131 1.00 94.75 940 HIS A O 1
ATOM 7387 N N . PHE A 1 941 ? -18.530 28.507 17.023 1.00 95.38 941 PHE A N 1
ATOM 7388 C CA . PHE A 1 941 ? -19.301 27.792 18.037 1.00 95.38 941 PHE A CA 1
ATOM 7389 C C . PHE A 1 941 ? -19.920 28.704 19.096 1.00 95.38 941 PHE A C 1
ATOM 7391 O O . PHE A 1 941 ? -21.021 28.413 19.561 1.00 95.38 941 PHE A O 1
ATOM 7398 N N . THR A 1 942 ? -19.287 29.830 19.429 1.00 93.50 942 THR A N 1
ATOM 7399 C CA . THR A 1 942 ? -19.923 30.863 20.253 1.00 93.50 942 THR A CA 1
ATOM 7400 C C . THR A 1 942 ? -21.208 31.361 19.586 1.00 93.50 942 THR A C 1
ATOM 7402 O O . THR A 1 942 ? -22.257 31.359 20.225 1.00 93.50 942 THR A O 1
ATOM 7405 N N . ARG A 1 943 ? -21.182 31.659 18.277 1.00 92.12 943 ARG A N 1
ATOM 7406 C CA . ARG A 1 943 ? -22.388 32.074 17.532 1.00 92.12 943 ARG A CA 1
ATOM 7407 C C . ARG A 1 943 ? -23.477 30.999 17.510 1.00 92.12 943 ARG A C 1
ATOM 7409 O O . ARG A 1 943 ? -24.657 31.323 17.625 1.00 92.12 943 ARG A O 1
ATOM 7416 N N . VAL A 1 944 ? -23.100 29.722 17.404 1.00 92.69 944 VAL A N 1
ATOM 7417 C CA . VAL A 1 944 ? -24.049 28.600 17.521 1.00 92.69 944 VAL A CA 1
ATOM 7418 C C . VAL A 1 944 ? -24.718 28.599 18.898 1.00 92.69 944 VAL A C 1
ATOM 7420 O O . VAL A 1 944 ? -25.941 28.513 18.976 1.00 92.69 944 VAL A O 1
ATOM 7423 N N . LYS A 1 945 ? -23.948 28.739 19.984 1.00 92.38 945 LYS A N 1
ATOM 7424 C CA . LYS A 1 945 ? -24.484 28.784 21.356 1.00 92.38 945 LYS A CA 1
ATOM 7425 C C . LYS A 1 945 ? -25.382 30.003 21.608 1.00 92.38 945 LYS A C 1
ATOM 7427 O O . LYS A 1 945 ? -26.326 29.917 22.392 1.00 92.38 945 LYS A O 1
ATOM 7432 N N . GLU A 1 946 ? -25.085 31.130 20.966 1.00 91.44 946 GLU A N 1
ATOM 7433 C CA . GLU A 1 946 ? -25.836 32.384 21.100 1.00 91.44 946 GLU A CA 1
ATOM 7434 C C . GLU A 1 946 ? -27.162 32.397 20.328 1.00 91.44 946 GLU A C 1
ATOM 7436 O O . GLU A 1 946 ? -28.028 33.225 20.626 1.00 91.44 946 GLU A O 1
ATOM 7441 N N . ASN A 1 947 ? -27.358 31.477 19.375 1.00 90.56 947 ASN A N 1
ATOM 7442 C CA . ASN A 1 947 ? -28.619 31.349 18.651 1.00 90.56 947 ASN A CA 1
ATOM 7443 C C . ASN A 1 947 ? -29.789 31.170 19.649 1.00 90.56 947 ASN A C 1
ATOM 7445 O O . ASN A 1 947 ? -29.732 30.277 20.501 1.00 90.56 947 ASN A O 1
ATOM 7449 N N . PRO A 1 948 ? -30.867 31.975 19.556 1.00 89.56 948 PRO A N 1
ATOM 7450 C CA . PRO A 1 948 ? -32.024 31.877 20.446 1.00 89.56 948 PRO A CA 1
ATOM 7451 C C . PRO A 1 948 ? -32.619 30.469 20.592 1.00 89.56 948 PRO A C 1
ATOM 7453 O O . PRO A 1 948 ? -33.093 30.129 21.672 1.00 89.56 948 PRO A O 1
ATOM 7456 N N . GLU A 1 949 ? -32.563 29.638 19.547 1.00 85.81 949 GLU A N 1
ATOM 7457 C CA . GLU A 1 949 ? -33.071 28.254 19.568 1.00 85.81 949 GLU A CA 1
ATOM 7458 C C . GLU A 1 949 ? -32.213 27.297 20.411 1.00 85.81 949 GLU A C 1
ATOM 7460 O O . GLU A 1 949 ? -32.642 26.202 20.776 1.00 85.81 949 GLU A O 1
ATOM 7465 N N . HIS A 1 950 ? -30.977 27.694 20.695 1.00 88.88 950 HIS A N 1
ATOM 7466 C CA . HIS A 1 950 ? -29.946 26.887 21.342 1.00 88.88 950 HIS A CA 1
ATOM 7467 C C . HIS A 1 950 ? -29.565 27.436 22.719 1.00 88.88 950 HIS A C 1
ATOM 7469 O O . HIS A 1 950 ? -28.992 26.733 23.556 1.00 88.88 950 HIS A O 1
ATOM 7475 N N . ARG A 1 951 ? -29.919 28.697 22.969 1.00 85.75 951 ARG A N 1
ATOM 7476 C CA . ARG A 1 951 ? -29.597 29.421 24.187 1.00 85.75 951 ARG A CA 1
ATOM 7477 C C . ARG A 1 951 ? -30.083 28.665 25.422 1.00 85.75 951 ARG A C 1
ATOM 7479 O O . ARG A 1 951 ? -31.262 28.352 25.576 1.00 85.75 951 ARG A O 1
ATOM 7486 N N . GLY A 1 952 ? -29.156 28.419 26.342 1.00 84.44 952 GLY A N 1
ATOM 7487 C CA . GLY A 1 952 ? -29.444 27.732 27.596 1.00 84.44 952 GLY A CA 1
ATOM 7488 C C . GLY A 1 952 ? -29.534 26.207 27.484 1.00 84.44 952 GLY A C 1
ATOM 7489 O O . GLY A 1 952 ? -29.901 25.582 28.477 1.00 84.44 952 GLY A O 1
ATOM 7490 N N . LEU A 1 953 ? -29.187 25.597 26.351 1.00 92.62 953 LEU A N 1
ATOM 7491 C CA . LEU A 1 953 ? -28.894 24.164 26.286 1.00 92.62 953 LEU A CA 1
ATOM 7492 C C . LEU A 1 953 ? -27.456 23.891 26.760 1.00 92.62 953 LEU A C 1
ATOM 7494 O O . LEU A 1 953 ? -26.601 24.760 26.579 1.00 92.62 953 LEU A O 1
ATOM 7498 N N . PRO A 1 954 ? -27.167 22.713 27.345 1.00 95.31 954 PRO A N 1
ATOM 7499 C CA . PRO A 1 954 ? -25.790 22.273 27.547 1.00 95.31 954 PRO A CA 1
ATOM 7500 C C . PRO A 1 954 ? -25.030 22.211 26.217 1.00 95.31 954 PRO A C 1
ATOM 7502 O O . PRO A 1 954 ? -25.620 21.919 25.170 1.00 95.31 954 PRO A O 1
ATOM 7505 N N . SER A 1 955 ? -23.729 22.481 26.249 1.00 96.00 955 SER A N 1
ATOM 7506 C CA . SER A 1 955 ? -22.863 22.528 25.073 1.00 96.00 955 SER A CA 1
ATOM 7507 C C . SER A 1 955 ? -21.557 21.772 25.300 1.00 96.00 955 SER A C 1
ATOM 7509 O O . SER A 1 955 ? -20.850 21.993 26.282 1.00 96.00 955 SER A O 1
ATOM 7511 N N . PHE A 1 956 ? -21.227 20.892 24.358 1.00 97.69 956 PHE A N 1
ATOM 7512 C CA . PHE A 1 956 ? -20.082 19.994 24.438 1.00 97.69 956 PHE A CA 1
ATOM 7513 C C . PHE A 1 956 ? -19.142 20.188 23.255 1.00 97.69 956 PHE A C 1
ATOM 7515 O O . PHE A 1 956 ? -19.587 20.368 22.119 1.00 97.69 956 PHE A O 1
ATOM 7522 N N . LEU A 1 957 ? -17.840 20.087 23.508 1.00 97.81 957 LEU A N 1
ATOM 7523 C CA . LEU A 1 957 ? -16.835 19.974 22.454 1.00 97.81 957 LEU A CA 1
ATOM 7524 C C . LEU A 1 957 ? -16.653 18.512 22.063 1.00 97.81 957 LEU A C 1
ATOM 7526 O O . LEU A 1 957 ? -16.601 17.630 22.912 1.00 97.81 957 LEU A O 1
ATOM 7530 N N . PHE A 1 958 ? -16.479 18.249 20.779 1.00 96.62 958 PHE A N 1
ATOM 7531 C CA . PHE A 1 958 ? -16.113 16.936 20.272 1.00 96.62 958 PHE A CA 1
ATOM 7532 C C . PHE A 1 958 ? -14.881 17.080 19.395 1.00 96.62 958 PHE A C 1
ATOM 7534 O O . PHE A 1 958 ? -14.910 17.856 18.448 1.00 96.62 958 PHE A O 1
ATOM 7541 N N . GLY A 1 959 ? -13.811 16.336 19.656 1.00 93.69 959 GLY A N 1
ATOM 7542 C CA . GLY A 1 959 ? -12.584 16.441 18.873 1.00 93.69 959 GLY A CA 1
ATOM 7543 C C . GLY A 1 959 ? -11.908 15.102 18.622 1.00 93.69 959 GLY A C 1
ATOM 7544 O O . GLY A 1 959 ? -11.545 14.405 19.567 1.00 93.69 959 GLY A O 1
ATOM 7545 N N . GLN A 1 960 ? -11.664 14.784 17.348 1.00 90.06 960 GLN A N 1
ATOM 7546 C CA . GLN A 1 960 ? -10.891 13.606 16.938 1.00 90.06 960 GLN A CA 1
ATOM 7547 C C . GLN A 1 960 ? -9.497 13.998 16.440 1.00 90.06 960 GLN A C 1
ATOM 7549 O O . GLN A 1 960 ? -9.372 14.880 15.587 1.00 90.06 960 GLN A O 1
ATOM 7554 N N . SER A 1 961 ? -8.440 13.324 16.906 1.00 90.31 961 SER A N 1
ATOM 7555 C CA . SER A 1 961 ? -7.066 13.539 16.426 1.00 90.31 961 SER A CA 1
ATOM 7556 C C . SER A 1 961 ? -6.661 15.021 16.516 1.00 90.31 961 SER A C 1
ATOM 7558 O O . SER A 1 961 ? -6.664 15.594 17.610 1.00 90.31 961 SER A O 1
ATOM 7560 N N . MET A 1 962 ? -6.363 15.679 15.389 1.00 91.62 962 MET A N 1
ATOM 7561 C CA . MET A 1 962 ? -6.129 17.130 15.320 1.00 91.62 962 MET A CA 1
ATOM 7562 C C . MET A 1 962 ? -7.289 17.952 15.910 1.00 91.62 962 MET A C 1
ATOM 7564 O O . MET A 1 962 ? -7.044 18.943 16.591 1.00 91.62 962 MET A O 1
ATOM 7568 N N . GLY A 1 963 ? -8.536 17.529 15.708 1.00 92.94 963 GLY A N 1
ATOM 7569 C CA . GLY A 1 963 ? -9.714 18.171 16.284 1.00 92.94 963 GLY A CA 1
ATOM 7570 C C . GLY A 1 963 ? -9.770 18.060 17.808 1.00 92.94 963 GLY A C 1
ATOM 7571 O O . GLY A 1 963 ? -10.276 18.964 18.466 1.00 92.94 963 GLY A O 1
ATOM 7572 N N . GLY A 1 964 ? -9.176 17.012 18.391 1.00 93.69 964 GLY A N 1
ATOM 7573 C CA . GLY A 1 964 ? -8.985 16.895 19.841 1.00 93.69 964 GLY A CA 1
ATOM 7574 C C . GLY A 1 964 ? -8.032 17.962 20.384 1.00 93.69 964 GLY A C 1
ATOM 7575 O O . GLY A 1 964 ? -8.291 18.553 21.428 1.00 93.69 964 GLY A O 1
ATOM 7576 N N . ALA A 1 965 ? -6.974 18.285 19.633 1.00 94.75 965 ALA A N 1
ATOM 7577 C CA . ALA A 1 965 ? -6.086 19.400 19.964 1.00 94.75 965 ALA A CA 1
ATOM 7578 C C . ALA A 1 965 ? -6.798 20.758 19.850 1.00 94.75 965 ALA A C 1
ATOM 7580 O O . ALA A 1 965 ? -6.608 21.620 20.705 1.00 94.75 965 ALA A O 1
ATOM 7581 N N . VAL A 1 966 ? -7.647 20.938 18.830 1.00 96.62 966 VAL A N 1
ATOM 7582 C CA . VAL A 1 966 ? -8.485 22.141 18.693 1.00 96.62 966 VAL A CA 1
ATOM 7583 C C . VAL A 1 966 ? -9.433 22.270 19.886 1.00 96.62 966 VAL A C 1
ATOM 7585 O O . VAL A 1 966 ? -9.437 23.315 20.525 1.00 96.62 966 VAL A O 1
ATOM 7588 N N . ALA A 1 967 ? -10.167 21.213 20.243 1.00 96.19 967 ALA A N 1
ATOM 7589 C CA . ALA A 1 967 ? -11.084 21.211 21.386 1.00 96.19 967 ALA A CA 1
ATOM 7590 C C . ALA A 1 967 ? -10.376 21.564 22.708 1.00 96.19 967 ALA A C 1
ATOM 7592 O O . ALA A 1 967 ? -10.844 22.429 23.445 1.00 96.19 967 ALA A O 1
ATOM 7593 N N . LEU A 1 968 ? -9.207 20.971 22.975 1.00 96.25 968 LEU A N 1
ATOM 7594 C CA . LEU A 1 968 ? -8.404 21.304 24.158 1.00 96.25 968 LEU A CA 1
ATOM 7595 C C . LEU A 1 968 ? -7.960 22.774 24.166 1.00 96.25 968 LEU A C 1
ATOM 7597 O O . LEU A 1 968 ? -8.043 23.433 25.199 1.00 96.25 968 LEU A O 1
ATOM 7601 N N . LYS A 1 969 ? -7.538 23.325 23.021 1.00 96.50 969 LYS A N 1
ATOM 7602 C CA . LYS A 1 969 ? -7.145 24.742 22.940 1.00 96.50 969 LYS A CA 1
ATOM 7603 C C . LYS A 1 969 ? -8.328 25.707 23.032 1.00 96.50 969 LYS A C 1
ATOM 7605 O O . LYS A 1 969 ? -8.148 26.799 23.566 1.00 96.50 969 LYS A O 1
ATOM 7610 N N . ILE A 1 970 ? -9.520 25.322 22.569 1.00 97.00 970 ILE A N 1
ATOM 7611 C CA . ILE A 1 970 ? -10.750 26.089 22.823 1.00 97.00 970 ILE A CA 1
ATOM 7612 C C . ILE A 1 970 ? -11.020 26.130 24.324 1.00 97.00 970 ILE A C 1
ATOM 7614 O O . ILE A 1 970 ? -11.219 27.216 24.858 1.00 97.00 970 ILE A O 1
ATOM 7618 N N . HIS A 1 971 ? -10.949 24.985 25.013 1.00 95.81 971 HIS A N 1
ATOM 7619 C CA . HIS A 1 971 ? -11.092 24.939 26.471 1.00 95.81 971 HIS A CA 1
ATOM 7620 C C . HIS A 1 971 ? -10.085 25.855 27.171 1.00 95.81 971 HIS A C 1
ATOM 7622 O O . HIS A 1 971 ? -10.480 26.671 27.992 1.00 95.81 971 HIS A O 1
ATOM 7628 N N . PHE A 1 972 ? -8.802 25.820 26.802 1.00 95.06 972 PHE A N 1
ATOM 7629 C CA . PHE A 1 972 ? -7.808 26.716 27.411 1.00 95.06 972 PHE A CA 1
ATOM 7630 C C . PHE A 1 972 ? -8.128 28.208 27.212 1.00 95.06 972 PHE A C 1
ATOM 7632 O O . PHE A 1 972 ? -7.822 29.022 28.079 1.00 95.06 972 PHE A O 1
ATOM 7639 N N . LYS A 1 973 ? -8.772 28.581 26.098 1.00 93.75 973 LYS A N 1
ATOM 7640 C CA . LYS A 1 973 ? -9.233 29.958 25.842 1.00 93.75 973 LYS A CA 1
ATOM 7641 C C . LYS A 1 973 ? -10.555 30.293 26.536 1.00 93.75 973 LYS A C 1
ATOM 7643 O O . LYS A 1 973 ? -10.804 31.458 26.833 1.00 93.75 973 LYS A O 1
ATOM 7648 N N . GLN A 1 974 ? -11.406 29.297 26.759 1.00 93.81 974 GLN A N 1
ATOM 7649 C CA . GLN A 1 974 ? -12.771 29.433 27.260 1.00 93.81 974 GLN A CA 1
ATOM 7650 C C . GLN A 1 974 ? -13.052 28.404 28.379 1.00 93.81 974 GLN A C 1
ATOM 7652 O O . GLN A 1 974 ? -13.940 27.560 28.235 1.00 93.81 974 GLN A O 1
ATOM 7657 N N . PRO A 1 975 ? -12.314 28.449 29.506 1.00 90.69 975 PRO A N 1
ATOM 7658 C CA . PRO A 1 975 ? -12.233 27.334 30.460 1.00 90.69 975 PRO A CA 1
ATOM 7659 C C . PRO A 1 975 ? -13.535 27.009 31.199 1.00 90.69 975 PRO A C 1
ATOM 7661 O O . PRO A 1 975 ? -13.654 25.932 31.776 1.00 90.69 975 PRO A O 1
ATOM 7664 N N . ASN A 1 976 ? -14.502 27.930 31.186 1.00 89.56 976 ASN A N 1
ATOM 7665 C CA . ASN A 1 976 ? -15.776 27.807 31.899 1.00 89.56 976 ASN A CA 1
ATOM 7666 C C . ASN A 1 976 ? -16.993 27.819 30.958 1.00 89.56 976 ASN A C 1
ATOM 7668 O O . ASN A 1 976 ? -18.125 27.873 31.425 1.00 89.56 976 ASN A O 1
ATOM 7672 N N . GLU A 1 977 ? -16.776 27.815 29.642 1.00 91.81 977 GLU A N 1
ATOM 7673 C CA . GLU A 1 977 ? -17.852 27.990 28.657 1.00 91.81 977 GLU A CA 1
ATOM 7674 C C . GLU A 1 977 ? -18.478 26.676 28.183 1.00 91.81 977 GLU A C 1
ATOM 7676 O O . GLU A 1 977 ? -19.468 26.704 27.452 1.00 91.81 977 GLU A O 1
ATOM 7681 N N . TRP A 1 978 ? -17.901 25.532 28.540 1.00 94.88 978 TRP A N 1
ATOM 7682 C CA . TRP A 1 978 ? -18.269 24.231 27.988 1.00 94.88 978 TRP A CA 1
ATOM 7683 C C . TRP A 1 978 ? -18.648 23.264 29.102 1.00 94.88 978 TRP A C 1
ATOM 7685 O O . TRP A 1 978 ? -17.922 23.130 30.084 1.00 94.88 978 TRP A O 1
ATOM 7695 N N . ASP A 1 979 ? -19.762 22.556 28.922 1.00 95.81 979 ASP A N 1
ATOM 7696 C CA . ASP A 1 979 ? -20.269 21.574 29.887 1.00 95.81 979 ASP A CA 1
ATOM 7697 C C . ASP A 1 979 ? -19.481 20.252 29.831 1.00 95.81 979 ASP A C 1
ATOM 7699 O O . ASP A 1 979 ? -19.586 19.415 30.724 1.00 95.81 979 ASP A O 1
ATOM 7703 N N . GLY A 1 980 ? -18.643 20.083 28.804 1.00 96.81 980 GLY A N 1
ATOM 7704 C CA . GLY A 1 980 ? -17.586 19.082 28.766 1.00 96.81 980 GLY A CA 1
ATOM 7705 C C . GLY A 1 980 ? -17.051 18.801 27.360 1.00 96.81 980 GLY A C 1
ATOM 7706 O O . GLY A 1 980 ? -17.451 19.446 26.385 1.00 96.81 980 GLY A O 1
ATOM 7707 N N . ALA A 1 981 ? -16.121 17.850 27.245 1.00 97.81 981 ALA A N 1
ATOM 7708 C CA . ALA A 1 981 ? -15.508 17.478 25.974 1.00 97.81 981 ALA A CA 1
ATOM 7709 C C . ALA A 1 981 ? -15.356 15.968 25.758 1.00 97.81 981 ALA A C 1
ATOM 7711 O O . ALA A 1 981 ? -14.917 15.217 26.629 1.00 97.81 981 ALA A O 1
ATOM 7712 N N . ILE A 1 982 ? -15.632 15.558 24.523 1.00 98.00 982 ILE A N 1
ATOM 7713 C CA . ILE A 1 982 ? -15.396 14.224 23.986 1.00 98.00 982 ILE A CA 1
ATOM 7714 C C . ILE A 1 982 ? -14.115 14.266 23.155 1.00 98.00 982 ILE A C 1
ATOM 7716 O O . ILE A 1 982 ? -14.053 14.938 22.123 1.00 98.00 982 ILE A O 1
ATOM 7720 N N . LEU A 1 983 ? -13.083 13.553 23.601 1.00 97.19 983 LEU A N 1
ATOM 7721 C CA . LEU A 1 983 ? -11.763 13.531 22.975 1.00 97.19 983 LEU A CA 1
ATOM 7722 C C . LEU A 1 983 ? -11.457 12.132 22.446 1.00 97.19 983 LEU A C 1
ATOM 7724 O O . LEU A 1 983 ? -11.298 11.187 23.214 1.00 97.19 983 LEU A O 1
ATOM 7728 N N . VAL A 1 984 ? -11.339 12.004 21.128 1.00 94.31 984 VAL A N 1
ATOM 7729 C CA . VAL A 1 984 ? -11.154 10.723 20.436 1.00 94.31 984 VAL A CA 1
ATOM 7730 C C . VAL A 1 984 ? -9.762 10.678 19.814 1.00 94.31 984 VAL A C 1
ATOM 7732 O O . VAL A 1 984 ? -9.445 11.495 18.950 1.00 94.31 984 VAL A O 1
ATOM 7735 N N . ALA A 1 985 ? -8.922 9.748 20.270 1.00 92.88 985 ALA A N 1
ATOM 7736 C CA . ALA A 1 985 ? -7.512 9.631 19.891 1.00 92.88 985 ALA A CA 1
ATOM 7737 C C . ALA A 1 985 ? -6.813 11.011 19.779 1.00 92.88 985 ALA A C 1
ATOM 7739 O O . ALA A 1 985 ? -6.298 11.365 18.715 1.00 92.88 985 ALA A O 1
ATOM 7740 N N . PRO A 1 986 ? -6.887 11.871 20.820 1.00 92.69 986 PRO A N 1
ATOM 7741 C CA . PRO A 1 986 ? -6.516 13.276 20.700 1.00 92.69 986 PRO A CA 1
ATOM 7742 C C . PRO A 1 986 ? -5.020 13.451 20.422 1.00 92.69 986 PRO A C 1
ATOM 7744 O O . PRO A 1 986 ? -4.158 12.821 21.042 1.00 92.69 986 PRO A O 1
ATOM 7747 N N . MET A 1 987 ? -4.698 14.376 19.517 1.00 88.25 987 MET A N 1
ATOM 7748 C CA . MET A 1 987 ? -3.319 14.712 19.170 1.00 88.25 987 MET A CA 1
ATOM 7749 C C . MET A 1 987 ? -2.670 15.566 20.275 1.00 88.25 987 MET A C 1
ATOM 7751 O O . MET A 1 987 ? -2.586 16.786 20.143 1.00 88.25 987 MET A O 1
ATOM 7755 N N . CYS A 1 988 ? -2.177 14.946 21.354 1.00 69.56 988 CYS A N 1
ATOM 7756 C CA . CYS A 1 988 ? -1.433 15.671 22.402 1.00 69.56 988 CYS A CA 1
ATOM 7757 C C . CYS A 1 988 ? 0.089 15.437 22.367 1.00 69.56 988 CYS A C 1
ATOM 7759 O O . CYS A 1 988 ? 0.817 16.157 23.036 1.00 69.56 988 CYS A O 1
ATOM 7761 N N . LYS A 1 989 ? 0.601 14.487 21.566 1.00 65.56 989 LYS A N 1
ATOM 7762 C CA . LYS A 1 989 ? 2.047 14.270 21.365 1.00 65.56 989 LYS A CA 1
ATOM 7763 C C . LYS A 1 989 ? 2.323 13.617 20.016 1.00 65.56 989 LYS A C 1
ATOM 7765 O O . LYS A 1 989 ? 1.683 12.630 19.668 1.00 65.56 989 LYS A O 1
ATOM 7770 N N . MET A 1 990 ? 3.297 14.141 19.274 1.00 60.88 990 MET A N 1
ATOM 7771 C CA . MET A 1 990 ? 3.692 13.599 17.971 1.00 60.88 990 MET A CA 1
ATOM 7772 C C . MET A 1 990 ? 5.218 13.646 17.811 1.00 60.88 990 MET A C 1
ATOM 7774 O O . MET A 1 990 ? 5.845 14.671 18.083 1.00 60.88 990 MET A O 1
ATOM 7778 N N . MET A 1 991 ? 5.839 12.549 17.363 1.00 47.78 991 MET A N 1
ATOM 7779 C CA . MET A 1 991 ? 7.292 12.473 17.156 1.00 47.78 991 MET A CA 1
ATOM 7780 C C . MET A 1 991 ? 7.628 12.543 15.663 1.00 47.78 991 MET A C 1
ATOM 7782 O O . MET A 1 991 ? 7.467 11.563 14.940 1.00 47.78 991 MET A O 1
ATOM 7786 N N . TRP A 1 992 ? 8.132 13.687 15.194 1.00 54.75 992 TRP A N 1
ATOM 7787 C CA . TRP A 1 992 ? 8.606 13.857 13.815 1.00 54.75 992 TRP A CA 1
ATOM 7788 C C . TRP A 1 992 ? 10.112 14.118 13.746 1.00 54.75 992 TRP A C 1
ATOM 7790 O O . TRP A 1 992 ? 10.707 14.696 14.657 1.00 54.75 992 TRP A O 1
ATOM 7800 N N . PHE A 1 993 ? 10.731 13.694 12.638 1.00 45.22 993 PHE A N 1
ATOM 7801 C CA . PHE A 1 993 ? 12.128 13.999 12.318 1.00 45.22 993 PHE A CA 1
ATOM 7802 C C . PHE A 1 993 ? 12.383 15.515 12.402 1.00 45.22 993 PHE A C 1
ATOM 7804 O O . PHE A 1 993 ? 11.493 16.304 12.090 1.00 45.22 993 PHE A O 1
ATOM 7811 N N . ARG A 1 994 ? 13.592 15.933 12.813 1.00 51.56 994 ARG A N 1
ATOM 7812 C CA . ARG A 1 994 ? 13.964 17.350 13.012 1.00 51.56 994 ARG A CA 1
ATOM 7813 C C . ARG A 1 994 ? 13.606 18.207 11.780 1.00 51.56 994 ARG A C 1
ATOM 7815 O O . ARG A 1 994 ? 14.345 18.227 10.799 1.00 51.56 994 ARG A O 1
ATOM 7822 N N . LEU A 1 995 ? 12.490 18.938 11.846 1.00 56.69 995 LEU A N 1
ATOM 7823 C CA . LEU A 1 995 ? 12.074 19.928 10.847 1.00 56.69 995 LEU A CA 1
ATOM 7824 C C . LEU A 1 995 ? 12.967 21.172 11.003 1.00 56.69 995 LEU A C 1
ATOM 7826 O O . LEU A 1 995 ? 12.732 22.013 11.867 1.00 56.69 995 LEU A O 1
ATOM 7830 N N . GLY A 1 996 ? 14.052 21.241 10.226 1.00 52.09 996 GLY A N 1
ATOM 7831 C CA . GLY A 1 996 ? 15.018 22.349 10.246 1.00 52.09 996 GLY A CA 1
ATOM 7832 C C . GLY A 1 996 ? 14.488 23.673 9.666 1.00 52.09 996 GLY A C 1
ATOM 7833 O O . GLY A 1 996 ? 13.327 23.786 9.279 1.00 52.09 996 GLY A O 1
ATOM 7834 N N . LEU A 1 997 ? 15.381 24.669 9.558 1.00 50.41 997 LEU A N 1
ATOM 7835 C CA . LEU A 1 997 ? 15.151 26.077 9.160 1.00 50.41 997 LEU A CA 1
ATOM 7836 C C . LEU A 1 997 ? 14.349 26.297 7.846 1.00 50.41 997 LEU A C 1
ATOM 7838 O O . LEU A 1 997 ? 13.877 27.402 7.582 1.00 50.41 997 LEU A O 1
ATOM 7842 N N . PHE A 1 998 ? 14.162 25.253 7.033 1.00 54.19 998 PHE A N 1
ATOM 7843 C CA . PHE A 1 998 ? 13.506 25.276 5.720 1.00 54.19 998 PHE A CA 1
ATOM 7844 C C . PHE A 1 998 ? 12.002 25.609 5.742 1.00 54.19 998 PHE A C 1
ATOM 7846 O O . PHE A 1 998 ? 11.472 26.072 4.732 1.00 54.19 998 PHE A O 1
ATOM 7853 N N . SER A 1 999 ? 11.304 25.446 6.873 1.00 58.47 999 SER A N 1
ATOM 7854 C CA . SER A 1 999 ? 9.869 25.773 6.992 1.00 58.47 999 SER A CA 1
ATOM 7855 C C . SER A 1 999 ? 9.555 27.273 6.869 1.00 58.47 999 SER A C 1
ATOM 7857 O O . SER A 1 999 ? 8.420 27.625 6.549 1.00 58.47 999 SER A O 1
ATOM 7859 N N . LYS A 1 1000 ? 10.543 28.159 7.084 1.00 62.06 1000 LYS A N 1
ATOM 7860 C CA . LYS A 1 1000 ? 10.399 29.615 6.888 1.00 62.06 1000 LYS A CA 1
ATOM 7861 C C . LYS A 1 1000 ? 10.509 30.036 5.420 1.00 62.06 1000 LYS A C 1
ATOM 7863 O O . LYS A 1 1000 ? 9.811 30.957 5.018 1.00 62.06 1000 LYS A O 1
ATOM 7868 N N . LEU A 1 1001 ? 11.362 29.371 4.634 1.00 67.50 1001 LEU A N 1
ATOM 7869 C CA . LEU A 1 1001 ? 11.574 29.705 3.219 1.00 67.50 1001 LEU A CA 1
ATOM 7870 C C . LEU A 1 1001 ? 10.524 29.071 2.295 1.00 67.50 1001 LEU A C 1
ATOM 7872 O O . LEU A 1 1001 ? 10.171 29.666 1.284 1.00 67.50 1001 LEU A O 1
ATOM 7876 N N . PHE A 1 1002 ? 9.990 27.898 2.657 1.00 79.81 1002 PHE A N 1
ATOM 7877 C CA . PHE A 1 1002 ? 9.050 27.145 1.815 1.00 79.81 1002 PHE A CA 1
ATOM 7878 C C . PHE A 1 1002 ? 7.813 26.646 2.593 1.00 79.81 1002 PHE A C 1
ATOM 7880 O O . PHE A 1 1002 ? 7.528 25.448 2.615 1.00 79.81 1002 PHE A O 1
ATOM 7887 N N . PRO A 1 1003 ? 7.042 27.532 3.255 1.00 82.25 1003 PRO A N 1
ATOM 7888 C CA . PRO A 1 1003 ? 5.982 27.135 4.190 1.00 82.25 1003 PRO A CA 1
ATOM 7889 C C . PRO A 1 1003 ? 4.856 26.307 3.551 1.00 82.25 1003 PRO A C 1
ATOM 7891 O O . PRO A 1 1003 ? 4.248 25.473 4.224 1.00 82.25 1003 PRO A O 1
ATOM 7894 N N . LYS A 1 1004 ? 4.578 26.528 2.260 1.00 87.06 1004 LYS A N 1
ATOM 7895 C CA . LYS A 1 1004 ? 3.464 25.915 1.522 1.00 87.06 1004 LYS A CA 1
ATOM 7896 C C . LYS A 1 1004 ? 3.827 24.576 0.858 1.00 87.06 1004 LYS A C 1
ATOM 7898 O O . LYS A 1 1004 ? 2.921 23.905 0.372 1.00 87.06 1004 LYS A O 1
ATOM 7903 N N . GLU A 1 1005 ? 5.096 24.165 0.842 1.00 83.00 1005 GLU A N 1
ATOM 7904 C CA . GLU A 1 1005 ? 5.552 22.982 0.094 1.00 83.00 1005 GLU A CA 1
ATOM 7905 C C . GLU A 1 1005 ? 5.202 21.643 0.772 1.00 83.00 1005 GLU A C 1
ATOM 7907 O O . GLU A 1 1005 ? 5.293 21.501 1.996 1.00 83.00 1005 GLU A O 1
ATOM 7912 N N . LYS A 1 1006 ? 4.837 20.636 -0.038 1.00 85.38 1006 LYS A N 1
ATOM 7913 C CA . LYS A 1 1006 ? 4.354 19.292 0.362 1.00 85.38 1006 LYS A CA 1
ATOM 7914 C C . LYS A 1 1006 ? 5.520 18.300 0.569 1.00 85.38 1006 LYS A C 1
ATOM 7916 O O . LYS A 1 1006 ? 5.596 17.257 -0.082 1.00 85.38 1006 LYS A O 1
ATOM 7921 N N . LEU A 1 1007 ? 6.490 18.650 1.418 1.00 69.69 1007 LEU A N 1
ATOM 7922 C CA . LEU A 1 1007 ? 7.806 17.979 1.474 1.00 69.69 1007 LEU A CA 1
ATOM 7923 C C . LEU A 1 1007 ? 8.020 17.030 2.659 1.00 69.69 1007 LEU A C 1
ATOM 7925 O O . LEU A 1 1007 ? 9.052 16.361 2.711 1.00 69.69 1007 LEU A O 1
ATOM 7929 N N . VAL A 1 1008 ? 7.073 16.932 3.592 1.00 65.75 1008 VAL A N 1
ATOM 7930 C CA . VAL A 1 1008 ? 7.225 16.079 4.780 1.00 65.75 1008 VAL A CA 1
ATOM 7931 C C . VAL A 1 1008 ? 7.136 14.595 4.376 1.00 65.75 1008 VAL A C 1
ATOM 7933 O O . VAL A 1 1008 ? 6.114 14.180 3.826 1.00 65.75 1008 VAL A O 1
ATOM 7936 N N . PRO A 1 1009 ? 8.187 13.772 4.584 1.00 55.34 1009 PRO A N 1
ATOM 7937 C CA . PRO A 1 1009 ? 8.128 12.336 4.312 1.00 55.34 1009 PRO A CA 1
ATOM 7938 C C . PRO A 1 1009 ? 7.095 11.662 5.219 1.00 55.34 1009 PRO A C 1
ATOM 7940 O O . PRO A 1 1009 ? 7.062 11.929 6.416 1.00 55.34 1009 PRO A O 1
ATOM 7943 N N . GLN A 1 1010 ? 6.285 10.762 4.664 1.00 54.25 1010 GLN A N 1
ATOM 7944 C CA . GLN A 1 1010 ? 5.186 10.118 5.381 1.00 54.25 1010 GLN A CA 1
ATOM 7945 C C . GLN A 1 1010 ? 5.190 8.615 5.073 1.00 54.25 1010 GLN A C 1
ATOM 7947 O O . GLN A 1 1010 ? 5.370 8.222 3.917 1.00 54.25 1010 GLN A O 1
ATOM 7952 N N . LYS A 1 1011 ? 4.997 7.782 6.102 1.00 51.91 1011 LYS A N 1
ATOM 7953 C CA . LYS A 1 1011 ? 4.404 6.443 5.928 1.00 51.91 1011 LYS A CA 1
ATOM 7954 C C . LYS A 1 1011 ? 2.924 6.644 5.578 1.00 51.91 1011 LYS A C 1
ATOM 7956 O O . LYS A 1 1011 ? 2.378 7.671 5.965 1.00 51.91 1011 LYS A O 1
ATOM 7961 N N . ASP A 1 1012 ? 2.278 5.737 4.850 1.00 56.78 1012 ASP A N 1
ATOM 7962 C CA . ASP A 1 1012 ? 0.853 5.901 4.525 1.00 56.78 1012 ASP A CA 1
ATOM 7963 C C . ASP A 1 1012 ? 0.030 5.910 5.831 1.00 56.78 1012 ASP A C 1
ATOM 7965 O O . ASP A 1 1012 ? -0.194 4.865 6.437 1.00 56.78 1012 ASP A O 1
ATOM 7969 N N . LEU A 1 1013 ? -0.351 7.101 6.322 1.00 58.00 1013 LEU A N 1
ATOM 7970 C CA . LEU A 1 1013 ? -1.065 7.238 7.598 1.00 58.00 1013 LEU A CA 1
ATOM 7971 C C . LEU A 1 1013 ? -2.426 6.545 7.543 1.00 58.00 1013 LEU A C 1
ATOM 7973 O O . LEU A 1 1013 ? -2.907 6.123 8.584 1.00 58.00 1013 LEU A O 1
ATOM 7977 N N . ALA A 1 1014 ? -3.016 6.362 6.357 1.00 59.75 1014 ALA A N 1
ATOM 7978 C CA . ALA A 1 1014 ? -4.254 5.608 6.227 1.00 59.75 1014 ALA A CA 1
ATOM 7979 C C . ALA A 1 1014 ? -4.043 4.108 6.505 1.00 59.75 1014 ALA A C 1
ATOM 7981 O O . ALA A 1 1014 ? -4.932 3.480 7.064 1.00 59.75 1014 ALA A O 1
ATOM 7982 N N . GLU A 1 1015 ? -2.882 3.527 6.170 1.00 62.41 1015 GLU A N 1
ATOM 7983 C CA . GLU A 1 1015 ? -2.567 2.121 6.504 1.00 62.41 1015 GLU A CA 1
ATOM 7984 C C . GLU A 1 1015 ? -2.317 1.910 8.005 1.00 62.41 1015 GLU A C 1
ATOM 7986 O O . GLU A 1 1015 ? -2.451 0.792 8.492 1.00 62.41 1015 GLU A O 1
ATOM 7991 N N . LEU A 1 1016 ? -1.944 2.972 8.727 1.00 70.31 1016 LEU A N 1
ATOM 7992 C CA . LEU A 1 1016 ? -1.678 2.940 10.169 1.00 70.31 1016 LEU A CA 1
ATOM 7993 C C . LEU A 1 1016 ? -2.893 3.355 11.010 1.00 70.31 1016 LEU A C 1
ATOM 7995 O O . LEU A 1 1016 ? -3.023 2.919 12.148 1.00 70.31 1016 LEU A O 1
ATOM 7999 N N . ALA A 1 1017 ? -3.768 4.205 10.464 1.00 75.12 1017 ALA A N 1
ATOM 8000 C CA . ALA A 1 1017 ? -4.939 4.724 11.163 1.00 75.12 1017 ALA A CA 1
ATOM 8001 C C . ALA A 1 1017 ? -6.131 3.765 11.120 1.00 75.12 1017 ALA A C 1
ATOM 8003 O O . ALA A 1 1017 ? -6.914 3.714 12.067 1.00 75.12 1017 ALA A O 1
ATOM 8004 N N . PHE A 1 1018 ? -6.271 3.024 10.019 1.00 83.56 1018 PHE A N 1
ATOM 8005 C CA . PHE A 1 1018 ? -7.398 2.138 9.779 1.00 83.56 1018 PHE A CA 1
ATOM 8006 C C . PHE A 1 1018 ? -6.979 0.717 10.030 1.00 83.56 1018 PHE A C 1
ATOM 8008 O O . PHE A 1 1018 ? -6.098 0.169 9.367 1.00 83.56 1018 PHE A O 1
ATOM 8015 N N . LYS A 1 1019 ? -7.700 0.089 10.936 1.00 82.94 1019 LYS A N 1
ATOM 8016 C CA . LYS A 1 1019 ? -7.662 -1.342 11.031 1.00 82.94 1019 LYS A CA 1
ATOM 8017 C C . LYS A 1 1019 ? -8.205 -1.975 9.763 1.00 82.94 1019 LYS A C 1
ATOM 8019 O O . LYS A 1 1019 ? -7.538 -2.787 9.128 1.00 82.94 1019 LYS A O 1
ATOM 8024 N N . GLU A 1 1020 ? -9.412 -1.562 9.399 1.00 82.94 1020 GLU A N 1
ATOM 8025 C CA . GLU A 1 1020 ? -10.171 -2.128 8.307 1.00 82.94 1020 GLU A CA 1
ATOM 8026 C C . GLU A 1 1020 ? -9.755 -1.616 6.960 1.00 82.94 1020 GLU A C 1
ATOM 8028 O O . GLU A 1 1020 ? -10.144 -0.511 6.588 1.00 82.94 1020 GLU A O 1
ATOM 8033 N N . LYS A 1 1021 ? -9.132 -2.450 6.123 1.00 79.75 1021 LYS A N 1
ATOM 8034 C CA . LYS A 1 1021 ? -8.912 -1.997 4.739 1.00 79.75 1021 LYS A CA 1
ATOM 8035 C C . LYS A 1 1021 ? -10.191 -1.765 3.919 1.00 79.75 1021 LYS A C 1
ATOM 8037 O O . LYS A 1 1021 ? -10.115 -1.005 2.968 1.00 79.75 1021 LYS A O 1
ATOM 8042 N N . LYS A 1 1022 ? -11.376 -2.256 4.336 1.00 81.88 1022 LYS A N 1
ATOM 8043 C CA . LYS A 1 1022 ? -12.657 -1.805 3.731 1.00 81.88 1022 LYS A CA 1
ATOM 8044 C C . LYS A 1 1022 ? -12.844 -0.318 3.929 1.00 81.88 1022 LYS A C 1
ATOM 8046 O O . LYS A 1 1022 ? -13.061 0.418 2.977 1.00 81.88 1022 LYS A O 1
ATOM 8051 N N . LYS A 1 1023 ? -12.793 0.092 5.195 1.00 81.94 1023 LYS A N 1
ATOM 8052 C CA . LYS A 1 1023 ? -13.115 1.442 5.629 1.00 81.94 1023 LYS A CA 1
ATOM 8053 C C . LYS A 1 1023 ? -12.001 2.385 5.206 1.00 81.94 1023 LYS A C 1
ATOM 8055 O O . LYS A 1 1023 ? -12.279 3.460 4.693 1.00 81.94 1023 LYS A O 1
ATOM 8060 N N . GLN A 1 1024 ? -10.760 1.894 5.207 1.00 81.94 1024 GLN A N 1
ATOM 8061 C CA . GLN A 1 1024 ? -9.628 2.552 4.561 1.00 81.94 1024 GLN A CA 1
ATOM 8062 C C . GLN A 1 1024 ? -9.877 2.816 3.063 1.00 81.94 1024 GLN A C 1
ATOM 8064 O O . GLN A 1 1024 ? -9.626 3.919 2.574 1.00 81.94 1024 GLN A O 1
ATOM 8069 N N . GLU A 1 1025 ? -10.358 1.823 2.305 1.00 78.56 1025 GLU A N 1
ATOM 8070 C CA . GLU A 1 1025 ? -10.701 1.988 0.887 1.00 78.56 1025 GLU A CA 1
ATOM 8071 C C . GLU A 1 1025 ? -11.891 2.948 0.712 1.00 78.56 1025 GLU A C 1
ATOM 8073 O O . GLU A 1 1025 ? -11.898 3.752 -0.223 1.00 78.56 1025 GLU A O 1
ATOM 8078 N N . GLN A 1 1026 ? -12.843 2.959 1.646 1.00 77.44 1026 GLN A N 1
ATOM 8079 C CA . GLN A 1 1026 ? -13.994 3.867 1.656 1.00 77.44 1026 GLN A CA 1
ATOM 8080 C C . GLN A 1 1026 ? -13.617 5.322 1.958 1.00 77.44 1026 GLN A C 1
ATOM 8082 O O . GLN A 1 1026 ? -14.174 6.223 1.336 1.00 77.44 1026 GLN A O 1
ATOM 8087 N N . CYS A 1 1027 ? -12.588 5.586 2.767 1.00 73.38 1027 CYS A N 1
ATOM 8088 C CA . CYS A 1 1027 ? -12.044 6.940 2.941 1.00 73.38 1027 CYS A CA 1
ATOM 8089 C C . CYS A 1 1027 ? -11.545 7.555 1.629 1.00 73.38 1027 CYS A C 1
ATOM 8091 O O . CYS A 1 1027 ? -11.482 8.776 1.484 1.00 73.38 1027 CYS A O 1
ATOM 8093 N N . SER A 1 1028 ? -11.211 6.735 0.625 1.00 74.19 1028 SER A N 1
ATOM 8094 C CA . SER A 1 1028 ? -10.844 7.260 -0.689 1.00 74.19 1028 SER A CA 1
ATOM 8095 C C . SER A 1 1028 ? -11.999 7.981 -1.393 1.00 74.19 1028 SER A C 1
ATOM 8097 O O . SER A 1 1028 ? -11.711 8.822 -2.248 1.00 74.19 1028 SER A O 1
ATOM 8099 N N . TYR A 1 1029 ? -13.256 7.701 -1.024 1.00 77.12 1029 TYR A N 1
ATOM 8100 C CA . TYR A 1 1029 ? -14.462 8.349 -1.549 1.00 77.12 1029 TYR A CA 1
ATOM 8101 C C . TYR A 1 1029 ? -14.735 9.718 -0.919 1.00 77.12 1029 TYR A C 1
ATOM 8103 O O . TYR A 1 1029 ? -15.522 10.486 -1.468 1.00 77.12 1029 TYR A O 1
ATOM 8111 N N . ASN A 1 1030 ? -14.022 10.089 0.152 1.00 79.00 1030 ASN A N 1
ATOM 8112 C CA . ASN A 1 1030 ? -13.851 11.499 0.471 1.00 79.00 1030 ASN A CA 1
ATOM 8113 C C . ASN A 1 1030 ? -12.907 12.121 -0.563 1.00 79.00 1030 ASN A C 1
ATOM 8115 O O . ASN A 1 1030 ? -11.682 12.177 -0.400 1.00 79.00 1030 ASN A O 1
ATOM 8119 N N . VAL A 1 1031 ? -13.475 12.513 -1.696 1.00 83.50 1031 VAL A N 1
ATOM 8120 C CA . VAL A 1 1031 ? -12.733 13.030 -2.849 1.00 83.50 1031 VAL A CA 1
ATOM 8121 C C . VAL A 1 1031 ? -12.150 14.419 -2.616 1.00 83.50 1031 VAL A C 1
ATOM 8123 O O . VAL A 1 1031 ? -11.198 14.782 -3.300 1.00 83.50 1031 VAL A O 1
ATOM 8126 N N . ILE A 1 1032 ? -12.666 15.157 -1.630 1.00 85.88 1032 ILE A N 1
ATOM 8127 C CA . ILE A 1 1032 ? -12.176 16.484 -1.244 1.00 85.88 1032 ILE A CA 1
ATOM 8128 C C . ILE A 1 1032 ? -11.240 16.455 -0.034 1.00 85.88 1032 ILE A C 1
ATOM 8130 O O . ILE A 1 1032 ? -10.688 17.493 0.308 1.00 85.88 1032 ILE A O 1
ATOM 8134 N N . GLY A 1 1033 ? -11.043 15.299 0.608 1.00 83.44 1033 GLY A N 1
ATOM 8135 C CA . GLY A 1 1033 ? -10.106 15.148 1.718 1.00 83.44 1033 GLY A CA 1
ATOM 8136 C C . GLY A 1 1033 ? -8.658 15.390 1.284 1.00 83.44 1033 GLY A C 1
ATOM 8137 O O . GLY A 1 1033 ? -8.255 15.047 0.168 1.00 83.44 1033 GLY A O 1
ATOM 8138 N N . TYR A 1 1034 ? -7.850 15.966 2.172 1.00 84.38 1034 TYR A N 1
ATOM 8139 C CA . TYR A 1 1034 ? -6.443 16.234 1.886 1.00 84.38 1034 TYR A CA 1
ATOM 8140 C C . TYR A 1 1034 ? -5.620 14.935 1.910 1.00 84.38 1034 TYR A C 1
ATOM 8142 O O . TYR A 1 1034 ? -5.452 14.319 2.959 1.00 84.38 1034 TYR A O 1
ATOM 8150 N N . LYS A 1 1035 ? -5.105 14.511 0.747 1.00 74.94 1035 LYS A N 1
ATOM 8151 C CA . LYS A 1 1035 ? -4.377 13.231 0.560 1.00 74.94 1035 LYS A CA 1
ATOM 8152 C C . LYS A 1 1035 ? -2.886 13.397 0.253 1.00 74.94 1035 LYS A C 1
ATOM 8154 O O . LYS A 1 1035 ? -2.177 12.412 0.059 1.00 74.94 1035 LYS A O 1
ATOM 8159 N N . ASP A 1 1036 ? -2.420 14.636 0.166 1.00 79.38 1036 ASP A N 1
ATOM 8160 C CA . ASP A 1 1036 ? -1.018 14.942 -0.081 1.00 79.38 1036 ASP A CA 1
ATOM 8161 C C . ASP A 1 1036 ? -0.191 14.885 1.210 1.00 79.38 1036 ASP A C 1
ATOM 8163 O O . ASP A 1 1036 ? -0.716 14.844 2.321 1.00 79.38 1036 ASP A O 1
ATOM 8167 N N . LYS A 1 1037 ? 1.137 14.951 1.069 1.00 80.88 1037 LYS A N 1
ATOM 8168 C CA . LYS A 1 1037 ? 2.036 15.129 2.215 1.00 80.88 1037 LYS A CA 1
ATOM 8169 C C . LYS A 1 1037 ? 1.686 16.418 2.975 1.00 80.88 1037 LYS A C 1
ATOM 8171 O O . LYS A 1 1037 ? 1.392 17.432 2.322 1.00 80.88 1037 LYS A O 1
ATOM 8176 N N . PRO A 1 1038 ? 1.785 16.437 4.318 1.00 82.12 1038 PRO A N 1
ATOM 8177 C CA . PRO A 1 1038 ? 1.615 17.659 5.092 1.00 82.12 1038 PRO A CA 1
ATOM 8178 C C . PRO A 1 1038 ? 2.526 18.777 4.585 1.00 82.12 1038 PRO A C 1
ATOM 8180 O O . PRO A 1 1038 ? 3.694 18.553 4.241 1.00 82.12 1038 PRO A O 1
ATOM 8183 N N . ARG A 1 1039 ? 1.991 19.999 4.542 1.00 87.88 1039 ARG A N 1
ATOM 8184 C CA . ARG A 1 1039 ? 2.776 21.186 4.193 1.00 87.88 1039 ARG A CA 1
ATOM 8185 C C . ARG A 1 1039 ? 3.727 21.531 5.336 1.00 87.88 1039 ARG A C 1
ATOM 8187 O O . ARG A 1 1039 ? 3.373 21.384 6.505 1.00 87.88 1039 ARG A O 1
ATOM 8194 N N . LEU A 1 1040 ? 4.923 22.023 5.012 1.00 85.75 1040 LEU A N 1
ATOM 8195 C CA . LEU A 1 1040 ? 5.983 22.261 6.003 1.00 85.75 1040 LEU A CA 1
ATOM 8196 C C . LEU A 1 1040 ? 5.552 23.166 7.169 1.00 85.75 1040 LEU A C 1
ATOM 8198 O O . LEU A 1 1040 ? 5.878 22.867 8.318 1.00 85.75 1040 LEU A O 1
ATOM 8202 N N . ARG A 1 1041 ? 4.809 24.252 6.903 1.00 88.81 1041 ARG A N 1
ATOM 8203 C CA . ARG A 1 1041 ? 4.300 25.133 7.969 1.00 88.81 1041 ARG A CA 1
ATOM 8204 C C . ARG A 1 1041 ? 3.262 24.436 8.837 1.00 88.81 1041 ARG A C 1
ATOM 8206 O O . ARG A 1 1041 ? 3.360 24.506 10.050 1.00 88.81 1041 ARG A O 1
ATOM 8213 N N . THR A 1 1042 ? 2.315 23.736 8.222 1.00 89.38 1042 THR A N 1
ATOM 8214 C CA . THR A 1 1042 ? 1.265 22.985 8.925 1.00 89.38 1042 THR A CA 1
ATOM 8215 C C . THR A 1 1042 ? 1.861 21.937 9.846 1.00 89.38 1042 THR A C 1
ATOM 8217 O O . THR A 1 1042 ? 1.461 21.833 10.999 1.00 89.38 1042 THR A O 1
ATOM 8220 N N . ALA A 1 1043 ? 2.893 21.237 9.376 1.00 86.06 1043 ALA A N 1
ATOM 8221 C CA . ALA A 1 1043 ? 3.616 20.299 10.207 1.00 86.06 1043 ALA A CA 1
ATOM 8222 C C . ALA A 1 1043 ? 4.306 20.997 11.405 1.00 86.06 1043 ALA A C 1
ATOM 8224 O O . ALA A 1 1043 ? 4.215 20.565 12.554 1.00 86.06 1043 ALA A O 1
ATOM 8225 N N . LEU A 1 1044 ? 4.968 22.131 11.177 1.00 87.25 1044 LEU A N 1
ATOM 8226 C CA . LEU A 1 1044 ? 5.572 22.881 12.278 1.00 87.25 1044 LEU A CA 1
ATOM 8227 C C . LEU A 1 1044 ? 4.534 23.327 13.325 1.00 87.25 1044 LEU A C 1
ATOM 8229 O O . LEU A 1 1044 ? 4.793 23.211 14.521 1.00 87.25 1044 LEU A O 1
ATOM 8233 N N . GLU A 1 1045 ? 3.377 23.817 12.879 1.00 90.75 1045 GLU A N 1
ATOM 8234 C CA . GLU A 1 1045 ? 2.292 24.277 13.752 1.00 90.75 1045 GLU A CA 1
ATOM 8235 C C . GLU A 1 1045 ? 1.664 23.126 14.555 1.00 90.75 1045 GLU A C 1
ATOM 8237 O O . GLU A 1 1045 ? 1.436 23.279 15.754 1.00 90.75 1045 GLU A O 1
ATOM 8242 N N . MET A 1 1046 ? 1.481 21.946 13.952 1.00 88.38 1046 MET A N 1
ATOM 8243 C CA . MET A 1 1046 ? 1.051 20.739 14.672 1.00 88.38 1046 MET A CA 1
ATOM 8244 C C . MET A 1 1046 ? 2.058 20.339 15.760 1.00 88.38 1046 MET A C 1
ATOM 8246 O O . MET A 1 1046 ? 1.669 20.092 16.899 1.00 88.38 1046 MET A O 1
ATOM 8250 N N . LEU A 1 1047 ? 3.362 20.342 15.451 1.00 86.25 1047 LEU A N 1
ATOM 8251 C CA . LEU A 1 1047 ? 4.403 20.001 16.426 1.00 86.25 1047 LEU A CA 1
ATOM 8252 C C . LEU A 1 1047 ? 4.441 20.993 17.599 1.00 86.25 1047 LEU A C 1
ATOM 8254 O O . LEU A 1 1047 ? 4.557 20.574 18.749 1.00 86.25 1047 LEU A O 1
ATOM 8258 N N . ARG A 1 1048 ? 4.346 22.300 17.322 1.00 89.19 1048 ARG A N 1
ATOM 8259 C CA . ARG A 1 1048 ? 4.283 23.350 18.357 1.00 89.19 1048 ARG A CA 1
ATOM 8260 C C . ARG A 1 1048 ? 3.081 23.156 19.268 1.00 89.19 1048 ARG A C 1
ATOM 8262 O O . ARG A 1 1048 ? 3.249 23.051 20.476 1.00 89.19 1048 ARG A O 1
ATOM 8269 N N . THR A 1 1049 ? 1.917 22.973 18.657 1.00 91.69 1049 THR A N 1
ATOM 8270 C CA . THR A 1 1049 ? 0.655 22.750 19.359 1.00 91.69 1049 THR A CA 1
ATOM 8271 C C . THR A 1 1049 ? 0.720 21.538 20.280 1.00 91.69 1049 THR A C 1
ATOM 8273 O O . THR A 1 1049 ? 0.332 21.637 21.436 1.00 91.69 1049 THR A O 1
ATOM 8276 N N . THR A 1 1050 ? 1.259 20.402 19.818 1.00 89.25 1050 THR A N 1
ATOM 8277 C CA . THR A 1 1050 ? 1.381 19.217 20.688 1.00 89.25 1050 THR A CA 1
ATOM 8278 C C . THR A 1 1050 ? 2.275 19.462 21.900 1.00 89.25 1050 THR A C 1
ATOM 8280 O O . THR A 1 1050 ? 1.940 19.020 22.990 1.00 89.25 1050 THR A O 1
ATOM 8283 N N . LYS A 1 1051 ? 3.373 20.215 21.748 1.00 88.94 1051 LYS A N 1
ATOM 8284 C CA . LYS A 1 1051 ? 4.252 20.560 22.875 1.00 88.94 1051 LYS A CA 1
ATOM 8285 C C . LYS A 1 1051 ? 3.569 21.481 23.881 1.00 88.94 1051 LYS A C 1
ATOM 8287 O O . LYS A 1 1051 ? 3.723 21.267 25.076 1.00 88.94 1051 LYS A O 1
ATOM 8292 N N . GLU A 1 1052 ? 2.832 22.478 23.396 1.00 91.25 1052 GLU A N 1
ATOM 8293 C CA . GLU A 1 1052 ? 2.051 23.386 24.244 1.00 91.25 1052 GLU A CA 1
ATOM 8294 C C . GLU A 1 1052 ? 0.974 22.623 25.027 1.00 91.25 1052 GLU A C 1
ATOM 8296 O O . GLU A 1 1052 ? 0.881 22.758 26.244 1.00 91.25 1052 GLU A O 1
ATOM 8301 N N . ILE A 1 1053 ? 0.209 21.756 24.354 1.00 91.88 1053 ILE A N 1
ATOM 8302 C CA . ILE A 1 1053 ? -0.815 20.932 25.009 1.00 91.88 1053 ILE A CA 1
ATOM 8303 C C . ILE A 1 1053 ? -0.175 19.992 26.038 1.00 91.88 1053 ILE A C 1
ATOM 8305 O O . ILE A 1 1053 ? -0.681 19.895 27.151 1.00 91.88 1053 ILE A O 1
ATOM 8309 N N . GLU A 1 1054 ? 0.947 19.337 25.710 1.00 89.12 1054 GLU A N 1
ATOM 8310 C CA . GLU A 1 1054 ? 1.665 18.448 26.637 1.00 89.12 1054 GLU A CA 1
ATOM 8311 C C . GLU A 1 1054 ? 2.118 19.185 27.914 1.00 89.12 1054 GLU A C 1
ATOM 8313 O O . GLU A 1 1054 ? 2.095 18.589 28.995 1.00 89.12 1054 GLU A O 1
ATOM 8318 N N . SER A 1 1055 ? 2.478 20.474 27.820 1.00 89.69 1055 SER A N 1
ATOM 8319 C CA . SER A 1 1055 ? 2.823 21.299 28.988 1.00 89.69 1055 SER A CA 1
ATOM 8320 C C . SER A 1 1055 ? 1.622 21.799 29.795 1.00 89.69 1055 SER A C 1
ATOM 8322 O O . SER A 1 1055 ? 1.790 22.105 30.970 1.00 89.69 1055 SER A O 1
ATOM 8324 N N . CYS A 1 1056 ? 0.426 21.839 29.202 1.00 90.94 1056 CYS A N 1
ATOM 8325 C CA . CYS A 1 1056 ? -0.787 22.398 29.814 1.00 90.94 1056 CYS A CA 1
ATOM 8326 C C . CYS A 1 1056 ? -1.850 21.335 30.150 1.00 90.94 1056 CYS A C 1
ATOM 8328 O O . CYS A 1 1056 ? -2.996 21.677 30.423 1.00 90.94 1056 CYS A O 1
ATOM 8330 N N . LEU A 1 1057 ? -1.511 20.038 30.160 1.00 93.44 1057 LEU A N 1
ATOM 8331 C CA . LEU A 1 1057 ? -2.481 18.966 30.459 1.00 93.44 1057 LEU A CA 1
ATOM 8332 C C . LEU A 1 1057 ? -3.167 19.147 31.824 1.00 93.44 1057 LEU A C 1
ATOM 8334 O O . LEU A 1 1057 ? -4.339 18.813 31.975 1.00 93.44 1057 LEU A O 1
ATOM 8338 N N . GLU A 1 1058 ? -2.457 19.714 32.800 1.00 94.19 1058 GLU A N 1
ATOM 8339 C CA . GLU A 1 1058 ? -2.984 20.004 34.139 1.00 94.19 1058 GLU A CA 1
ATOM 8340 C C . GLU A 1 1058 ? -4.006 21.149 34.153 1.00 94.19 1058 GLU A C 1
ATOM 8342 O O . GLU A 1 1058 ? -4.708 21.332 35.138 1.00 94.19 1058 GLU A O 1
ATOM 8347 N N . GLU A 1 1059 ? -4.134 21.932 33.085 1.00 92.94 1059 GLU A N 1
ATOM 8348 C CA . GLU A 1 1059 ? -5.117 23.021 32.986 1.00 92.94 1059 GLU A CA 1
ATOM 8349 C C . GLU A 1 1059 ? -6.488 22.534 32.486 1.00 92.94 1059 GLU A C 1
ATOM 8351 O O . GLU A 1 1059 ? -7.466 23.281 32.493 1.00 92.94 1059 GLU A O 1
ATOM 8356 N N . VAL A 1 1060 ? -6.594 21.266 32.080 1.00 95.69 1060 VAL A N 1
ATOM 8357 C CA . VAL A 1 1060 ? -7.857 20.670 31.632 1.00 95.69 1060 VAL A CA 1
ATOM 8358 C C . VAL A 1 1060 ? -8.761 20.416 32.840 1.00 95.69 1060 VAL A C 1
ATOM 8360 O O . VAL A 1 1060 ? -8.512 19.507 33.633 1.00 95.69 1060 VAL A O 1
ATOM 8363 N N . SER A 1 1061 ? -9.804 21.235 32.983 1.00 94.00 1061 SER A N 1
ATOM 8364 C CA . SER A 1 1061 ? -10.703 21.280 34.147 1.00 94.00 1061 SER A CA 1
ATOM 8365 C C . SER A 1 1061 ? -12.159 20.922 33.839 1.00 94.00 1061 SER A C 1
ATOM 8367 O O . SER A 1 1061 ? -12.885 20.571 34.765 1.00 94.00 1061 SER A O 1
ATOM 8369 N N . LEU A 1 1062 ? -12.589 21.001 32.576 1.00 95.12 1062 LEU A N 1
ATOM 8370 C CA . LEU A 1 1062 ? -13.947 20.634 32.162 1.00 95.12 1062 LEU A CA 1
ATOM 8371 C C . LEU A 1 1062 ? -14.201 19.117 32.280 1.00 95.12 1062 LEU A C 1
ATOM 8373 O O . LEU A 1 1062 ? -13.239 18.343 32.222 1.00 95.12 1062 LEU A O 1
ATOM 8377 N N . PRO A 1 1063 ? -15.461 18.659 32.406 1.00 97.38 1063 PRO A N 1
ATOM 8378 C CA . PRO A 1 1063 ? -15.789 17.239 32.318 1.00 97.38 1063 PRO A CA 1
ATOM 8379 C C . PRO A 1 1063 ? -15.305 16.636 30.996 1.00 97.38 1063 PRO A C 1
ATOM 8381 O O . PRO A 1 1063 ? -15.555 17.205 29.933 1.00 97.38 1063 PRO A O 1
ATOM 8384 N N . ILE A 1 1064 ? -14.592 15.509 31.035 1.00 97.38 1064 ILE A N 1
ATOM 8385 C CA . ILE A 1 1064 ? -14.017 14.901 29.827 1.00 97.38 1064 ILE A CA 1
ATOM 8386 C C . ILE A 1 1064 ? -14.244 13.398 29.739 1.00 97.38 1064 ILE A C 1
ATOM 8388 O O . ILE A 1 1064 ? -14.069 12.652 30.702 1.00 97.38 1064 ILE A O 1
ATOM 8392 N N . ILE A 1 1065 ? -14.500 12.935 28.520 1.00 98.12 1065 ILE A N 1
ATOM 8393 C CA . ILE A 1 1065 ? -14.334 11.535 28.142 1.00 98.12 1065 ILE A CA 1
ATOM 8394 C C . ILE A 1 1065 ? -13.248 11.425 27.072 1.00 98.12 1065 ILE A C 1
ATOM 8396 O O . ILE A 1 1065 ? -13.294 12.087 26.036 1.00 98.12 1065 ILE A O 1
ATOM 8400 N N . ILE A 1 1066 ? -12.245 10.594 27.344 1.00 98.12 1066 ILE A N 1
ATOM 8401 C CA . ILE A 1 1066 ? -11.125 10.314 26.449 1.00 98.12 1066 ILE A CA 1
ATOM 8402 C C . ILE A 1 1066 ? -11.283 8.886 25.933 1.00 98.12 1066 ILE A C 1
ATOM 8404 O O . ILE A 1 1066 ? -11.316 7.941 26.720 1.00 98.12 1066 ILE A O 1
ATOM 8408 N N . LEU A 1 1067 ? -11.363 8.726 24.617 1.00 97.44 1067 LEU A N 1
ATOM 8409 C CA . LEU A 1 1067 ? -11.562 7.449 23.936 1.00 97.44 1067 LEU A CA 1
ATOM 8410 C C . LEU A 1 1067 ? -10.358 7.197 23.021 1.00 97.44 1067 LEU A C 1
ATOM 8412 O O . LEU A 1 1067 ? -10.030 8.053 22.202 1.00 97.44 1067 LEU A O 1
ATOM 8416 N N . HIS A 1 1068 ? -9.667 6.064 23.154 1.00 96.81 1068 HIS A N 1
ATOM 8417 C CA . HIS A 1 1068 ? -8.445 5.788 22.379 1.00 96.81 1068 HIS A CA 1
ATOM 8418 C C . HIS A 1 1068 ? -8.282 4.290 22.098 1.00 96.81 1068 HIS A C 1
ATOM 8420 O O . HIS A 1 1068 ? -8.573 3.471 22.965 1.00 96.81 1068 HIS A O 1
ATOM 8426 N N . GLY A 1 1069 ? -7.796 3.910 20.916 1.00 95.19 1069 GLY A N 1
ATOM 8427 C CA . GLY A 1 1069 ? -7.452 2.519 20.615 1.00 95.19 1069 GLY A CA 1
ATOM 8428 C C . GLY A 1 1069 ? -6.052 2.112 21.087 1.00 95.19 1069 GLY A C 1
ATOM 8429 O O . GLY A 1 1069 ? -5.093 2.833 20.854 1.00 95.19 1069 GLY A O 1
ATOM 8430 N N . GLU A 1 1070 ? -5.893 0.952 21.732 1.00 93.12 1070 GLU A N 1
ATOM 8431 C CA . GLU A 1 1070 ? -4.583 0.501 22.251 1.00 93.12 1070 GLU A CA 1
ATOM 8432 C C . GLU A 1 1070 ? -3.560 0.151 21.156 1.00 93.12 1070 GLU A C 1
ATOM 8434 O O . GLU A 1 1070 ? -2.355 0.177 21.401 1.00 93.12 1070 GLU A O 1
ATOM 8439 N N . GLY A 1 1071 ? -4.035 -0.180 19.954 1.00 89.00 1071 GLY A N 1
ATOM 8440 C CA . GLY A 1 1071 ? -3.222 -0.476 18.775 1.00 89.00 1071 GLY A CA 1
ATOM 8441 C C . GLY A 1 1071 ? -2.948 0.744 17.891 1.00 89.00 1071 GLY A C 1
ATOM 8442 O O . GLY A 1 1071 ? -2.498 0.573 16.759 1.00 89.00 1071 GLY A O 1
ATOM 8443 N N . ASP A 1 1072 ? -3.249 1.960 18.354 1.00 89.31 1072 ASP A N 1
ATOM 8444 C CA . ASP A 1 1072 ? -3.012 3.188 17.597 1.00 89.31 1072 ASP A CA 1
ATOM 8445 C C . ASP A 1 1072 ? -1.504 3.430 17.373 1.00 89.31 1072 ASP A C 1
ATOM 8447 O O . ASP A 1 1072 ? -0.716 3.604 18.304 1.00 89.31 1072 ASP A O 1
ATOM 8451 N N . LEU A 1 1073 ? -1.097 3.430 16.099 1.00 82.50 1073 LEU A N 1
ATOM 8452 C CA . LEU A 1 1073 ? 0.276 3.703 15.657 1.00 82.50 1073 LEU A CA 1
ATOM 8453 C C . LEU A 1 1073 ? 0.473 5.145 15.149 1.00 82.50 1073 LEU A C 1
ATOM 8455 O O . LEU A 1 1073 ? 1.573 5.496 14.712 1.00 82.50 1073 LEU A O 1
ATOM 8459 N N . VAL A 1 1074 ? -0.585 5.961 15.149 1.00 80.12 1074 VAL A N 1
ATOM 8460 C CA . VAL A 1 1074 ? -0.618 7.356 14.688 1.00 80.12 1074 VAL A CA 1
ATOM 8461 C C . VAL A 1 1074 ? -0.510 8.315 15.868 1.00 80.12 1074 VAL A C 1
ATOM 8463 O O . VAL A 1 1074 ? 0.367 9.179 15.855 1.00 80.12 1074 VAL A O 1
ATOM 8466 N N . THR A 1 1075 ? -1.354 8.155 16.888 1.00 82.50 1075 THR A N 1
ATOM 8467 C CA . THR A 1 1075 ? -1.214 8.845 18.177 1.00 82.50 1075 THR A CA 1
ATOM 8468 C C . THR A 1 1075 ? -0.978 7.823 19.275 1.00 82.50 1075 THR A C 1
ATOM 8470 O O . THR A 1 1075 ? -1.716 6.861 19.388 1.00 82.50 1075 THR A O 1
ATOM 8473 N N . ASP A 1 1076 ? 0.071 8.007 20.076 1.00 86.19 1076 ASP A N 1
ATOM 8474 C CA . ASP A 1 1076 ? 0.418 7.046 21.127 1.00 86.19 1076 ASP A CA 1
ATOM 8475 C C . ASP A 1 1076 ? -0.646 7.067 22.252 1.00 86.19 1076 ASP A C 1
ATOM 8477 O O . ASP A 1 1076 ? -0.844 8.122 22.870 1.00 86.19 1076 ASP A O 1
ATOM 8481 N N . PRO A 1 1077 ? -1.304 5.937 22.581 1.00 89.81 1077 PRO A N 1
ATOM 8482 C CA . PRO A 1 1077 ? -2.307 5.867 23.648 1.00 89.81 1077 PRO A CA 1
ATOM 8483 C C . PRO A 1 1077 ? -1.781 6.290 25.025 1.00 89.81 1077 PRO A C 1
ATOM 8485 O O . PRO A 1 1077 ? -2.546 6.787 25.860 1.00 89.81 1077 PRO A O 1
ATOM 8488 N N . ALA A 1 1078 ? -0.466 6.177 25.263 1.00 89.31 1078 ALA A N 1
ATOM 8489 C CA . ALA A 1 1078 ? 0.174 6.651 26.490 1.00 89.31 1078 ALA A CA 1
ATOM 8490 C C . ALA A 1 1078 ? -0.068 8.150 26.736 1.00 89.31 1078 ALA A C 1
ATOM 8492 O O . ALA A 1 1078 ? -0.083 8.610 27.877 1.00 89.31 1078 ALA A O 1
ATOM 8493 N N . VAL A 1 1079 ? -0.310 8.913 25.672 1.00 85.50 1079 VAL A N 1
ATOM 8494 C CA . VAL A 1 1079 ? -0.594 10.347 25.719 1.00 85.50 1079 VAL A CA 1
ATOM 8495 C C . VAL A 1 1079 ? -1.980 10.625 26.292 1.00 85.50 1079 VAL A C 1
ATOM 8497 O O . VAL A 1 1079 ? -2.142 11.527 27.108 1.00 85.50 1079 VAL A O 1
ATOM 8500 N N . SER A 1 1080 ? -2.983 9.836 25.906 1.00 93.38 1080 SER A N 1
ATOM 8501 C CA . SER A 1 1080 ? -4.332 9.941 26.473 1.00 93.38 1080 SER A CA 1
ATOM 8502 C C . SER A 1 1080 ? -4.377 9.506 27.929 1.00 93.38 1080 SER A C 1
ATOM 8504 O O . SER A 1 1080 ? -5.074 10.127 28.729 1.00 93.38 1080 SER A O 1
ATOM 8506 N N . LYS A 1 1081 ? -3.560 8.513 28.298 1.00 94.19 1081 LYS A N 1
ATOM 8507 C CA . LYS A 1 1081 ? -3.342 8.167 29.702 1.00 94.19 1081 LYS A CA 1
ATOM 8508 C C . LYS A 1 1081 ? -2.710 9.327 30.478 1.00 94.19 1081 LYS A C 1
ATOM 8510 O O . LYS A 1 1081 ? -3.219 9.697 31.527 1.00 94.19 1081 LYS A O 1
ATOM 8515 N N . ALA A 1 1082 ? -1.680 9.970 29.926 1.00 93.00 1082 ALA A N 1
ATOM 8516 C CA . ALA A 1 1082 ? -1.058 11.136 30.554 1.00 93.00 1082 ALA A CA 1
ATOM 8517 C C . ALA A 1 1082 ? -2.024 12.326 30.706 1.00 93.00 1082 ALA A C 1
ATOM 8519 O O . ALA A 1 1082 ? -1.988 12.999 31.733 1.00 93.00 1082 ALA A O 1
ATOM 8520 N N . LEU A 1 1083 ? -2.889 12.581 29.715 1.00 94.75 1083 LEU A N 1
ATOM 8521 C CA . LEU A 1 1083 ? -3.945 13.593 29.816 1.00 94.75 1083 LEU A CA 1
ATOM 8522 C C . LEU A 1 1083 ? -4.924 13.255 30.948 1.00 94.75 1083 LEU A C 1
ATOM 8524 O O . LEU A 1 1083 ? -5.198 14.115 31.778 1.00 94.75 1083 LEU A O 1
ATOM 8528 N N . TYR A 1 1084 ? -5.406 12.012 31.019 1.00 96.75 1084 TYR A N 1
ATOM 8529 C CA . TYR A 1 1084 ? -6.287 11.562 32.098 1.00 96.75 1084 TYR A CA 1
ATOM 8530 C C . TYR A 1 1084 ? -5.636 11.728 33.478 1.00 96.75 1084 TYR A C 1
ATOM 8532 O O . TYR A 1 1084 ? -6.241 12.296 34.386 1.00 96.75 1084 TYR A O 1
ATOM 8540 N N . ASP A 1 1085 ? -4.390 11.281 33.632 1.00 96.06 1085 ASP A N 1
ATOM 8541 C CA . ASP A 1 1085 ? -3.684 11.321 34.912 1.00 96.06 1085 ASP A CA 1
ATOM 8542 C C . ASP A 1 1085 ? -3.466 12.767 35.388 1.00 96.06 1085 ASP A C 1
ATOM 8544 O O . ASP A 1 1085 ? -3.672 13.069 36.564 1.00 96.06 1085 ASP A O 1
ATOM 8548 N N . LYS A 1 1086 ? -3.106 13.677 34.472 1.00 95.69 1086 LYS A N 1
ATOM 8549 C CA . LYS A 1 1086 ? -2.735 15.064 34.797 1.00 95.69 1086 LYS A CA 1
ATOM 8550 C C . LYS A 1 1086 ? -3.896 16.055 34.842 1.00 95.69 1086 LYS A C 1
ATOM 8552 O O . LYS A 1 1086 ? -3.786 17.046 35.555 1.00 95.69 1086 LYS A O 1
ATOM 8557 N N . ALA A 1 1087 ? -4.981 15.831 34.098 1.00 96.31 1087 ALA A N 1
ATOM 8558 C CA . ALA A 1 1087 ? -6.103 16.770 34.040 1.00 96.31 1087 ALA A CA 1
ATOM 8559 C C . ALA A 1 1087 ? -6.659 17.077 35.441 1.00 96.31 1087 ALA A C 1
ATOM 8561 O O . ALA A 1 1087 ? -6.908 16.160 36.230 1.00 96.31 1087 ALA A O 1
ATOM 8562 N N . LYS A 1 1088 ? -6.897 18.361 35.734 1.00 95.25 1088 LYS A N 1
ATOM 8563 C CA . LYS A 1 1088 ? -7.522 18.832 36.984 1.00 95.25 1088 LYS A CA 1
ATOM 8564 C C . LYS A 1 1088 ? -9.015 18.532 37.075 1.00 95.25 1088 LYS A C 1
ATOM 8566 O O . LYS A 1 1088 ? -9.585 18.686 38.151 1.00 95.25 1088 LYS A O 1
ATOM 8571 N N . SER A 1 1089 ? -9.641 18.132 35.971 1.00 95.69 1089 SER A N 1
ATOM 8572 C CA . SER A 1 1089 ? -11.049 17.751 35.949 1.00 95.69 1089 SER A CA 1
ATOM 8573 C C . SER A 1 1089 ? -11.355 16.681 36.999 1.00 95.69 1089 SER A C 1
ATOM 8575 O O . SER A 1 1089 ? -10.678 15.650 37.076 1.00 95.69 1089 SER A O 1
ATOM 8577 N N . SER A 1 1090 ? -12.377 16.942 37.813 1.00 92.19 1090 SER A N 1
ATOM 8578 C CA . SER A 1 1090 ? -12.922 15.986 38.780 1.00 92.19 1090 SER A CA 1
ATOM 8579 C C . SER A 1 1090 ? -13.822 14.941 38.120 1.00 92.19 1090 SER A C 1
ATOM 8581 O O . SER A 1 1090 ? -14.051 13.886 38.707 1.00 92.19 1090 SER A O 1
ATOM 8583 N N . ASP A 1 1091 ? -14.298 15.219 36.906 1.00 95.56 1091 ASP A N 1
ATOM 8584 C CA . ASP A 1 1091 ? -15.163 14.358 36.110 1.00 95.56 1091 ASP A CA 1
ATOM 8585 C C . ASP A 1 1091 ? -14.443 13.980 34.814 1.00 95.56 1091 ASP A C 1
ATOM 8587 O O . ASP A 1 1091 ? -14.507 14.660 33.788 1.00 95.56 1091 ASP A O 1
ATOM 8591 N N . LYS A 1 1092 ? -13.651 12.914 34.896 1.00 96.62 1092 LYS A N 1
ATOM 8592 C CA . LYS A 1 1092 ? -12.834 12.438 33.786 1.00 96.62 1092 LYS A CA 1
ATOM 8593 C C . LYS A 1 1092 ? -12.978 10.940 33.631 1.00 96.62 1092 LYS A C 1
ATOM 8595 O O . LYS A 1 1092 ? -12.889 10.189 34.597 1.00 96.62 1092 LYS A O 1
ATOM 8600 N N . THR A 1 1093 ? -13.155 10.506 32.390 1.00 97.38 1093 THR A N 1
ATOM 8601 C CA . THR A 1 1093 ? -13.265 9.096 32.015 1.00 97.38 1093 THR A CA 1
ATOM 8602 C C . THR A 1 1093 ? -12.255 8.780 30.917 1.00 97.38 1093 THR A C 1
ATOM 8604 O O . THR A 1 1093 ? -12.168 9.506 29.931 1.00 97.38 1093 THR A O 1
ATOM 8607 N N . LEU A 1 1094 ? -11.506 7.683 31.058 1.00 97.44 1094 LEU A N 1
ATOM 8608 C CA . LEU A 1 1094 ? -10.638 7.141 30.009 1.00 97.44 1094 LEU A CA 1
ATOM 8609 C C . LEU A 1 1094 ? -11.151 5.765 29.576 1.00 97.44 1094 LEU A C 1
ATOM 8611 O O . LEU A 1 1094 ? -11.275 4.855 30.396 1.00 97.44 1094 LEU A O 1
ATOM 8615 N N . ARG A 1 1095 ? -11.414 5.606 28.279 1.00 97.19 1095 ARG A N 1
ATOM 8616 C CA . ARG A 1 1095 ? -11.787 4.340 27.642 1.00 97.19 1095 ARG A CA 1
ATOM 8617 C C . ARG A 1 1095 ? -10.717 3.952 26.625 1.00 97.19 1095 ARG A C 1
ATOM 8619 O O . ARG A 1 1095 ? -10.554 4.612 25.599 1.00 97.19 1095 ARG A O 1
ATOM 8626 N N . LEU A 1 1096 ? -9.980 2.884 26.932 1.00 96.25 1096 LEU A N 1
ATOM 8627 C CA . LEU A 1 1096 ? -9.017 2.278 26.016 1.00 96.25 1096 LEU A CA 1
ATOM 8628 C C . LEU A 1 1096 ? -9.660 1.069 25.333 1.00 96.25 1096 LEU A C 1
ATOM 8630 O O . LEU A 1 1096 ? -10.086 0.126 26.000 1.00 96.25 1096 LEU A O 1
ATOM 8634 N N . TYR A 1 1097 ? -9.745 1.110 24.007 1.00 94.62 1097 TYR A N 1
ATOM 8635 C CA . TYR A 1 1097 ? -10.347 0.054 23.200 1.00 94.62 1097 TYR A CA 1
ATOM 8636 C C . TYR A 1 1097 ? -9.259 -0.911 22.750 1.00 94.62 1097 TYR A C 1
ATOM 8638 O O . TYR A 1 1097 ? -8.377 -0.561 21.957 1.00 94.62 1097 TYR A O 1
ATOM 8646 N N . LYS A 1 1098 ? -9.315 -2.131 23.285 1.00 90.81 1098 LYS A N 1
ATOM 8647 C CA . LYS A 1 1098 ? -8.268 -3.127 23.090 1.00 90.81 1098 LYS A CA 1
ATOM 8648 C C . LYS A 1 1098 ? -8.067 -3.469 21.622 1.00 90.81 1098 LYS A C 1
ATOM 8650 O O . LYS A 1 1098 ? -9.004 -3.764 20.879 1.00 90.81 1098 LYS A O 1
ATOM 8655 N N . ASP A 1 1099 ? -6.801 -3.425 21.237 1.00 84.69 1099 ASP A N 1
ATOM 8656 C CA . ASP A 1 1099 ? -6.316 -3.626 19.887 1.00 84.69 1099 ASP A CA 1
ATOM 8657 C C . ASP A 1 1099 ? -6.991 -2.710 18.834 1.00 84.69 1099 ASP A C 1
ATOM 8659 O O . ASP A 1 1099 ? -6.838 -2.975 17.648 1.00 84.69 1099 ASP A O 1
ATOM 8663 N N . ALA A 1 1100 ? -7.738 -1.653 19.195 1.00 91.06 1100 ALA A N 1
ATOM 8664 C CA . ALA A 1 1100 ? -8.322 -0.677 18.258 1.00 91.06 1100 ALA A CA 1
ATOM 8665 C C . ALA A 1 1100 ? -7.262 0.321 17.745 1.00 91.06 1100 ALA A C 1
ATOM 8667 O O . ALA A 1 1100 ? -6.274 0.558 18.431 1.00 91.06 1100 ALA A O 1
ATOM 8668 N N . TYR A 1 1101 ? -7.405 0.842 16.525 1.00 92.38 1101 TYR A N 1
ATOM 8669 C CA . TYR A 1 1101 ? -6.416 1.701 15.847 1.00 92.38 1101 TYR A CA 1
ATOM 8670 C C . TYR A 1 1101 ? -6.812 3.187 15.979 1.00 92.38 1101 TYR A C 1
ATOM 8672 O O . TYR A 1 1101 ? -7.639 3.519 16.817 1.00 92.38 1101 TYR A O 1
ATOM 8680 N N . HIS A 1 1102 ? -6.230 4.100 15.193 1.00 89.56 1102 HIS A N 1
ATOM 8681 C CA . HIS A 1 1102 ? -6.475 5.549 15.310 1.00 89.56 1102 HIS A CA 1
ATOM 8682 C C . HIS A 1 1102 ? -7.912 5.974 14.968 1.00 89.56 1102 HIS A C 1
ATOM 8684 O O . HIS A 1 1102 ? -8.513 6.807 15.645 1.00 89.56 1102 HIS A O 1
ATOM 8690 N N . ALA A 1 1103 ? -8.470 5.419 13.889 1.00 88.12 1103 ALA A N 1
ATOM 8691 C CA . ALA A 1 1103 ? -9.792 5.764 13.375 1.00 88.12 1103 ALA A CA 1
ATOM 8692 C C . ALA A 1 1103 ? -10.891 4.980 14.119 1.00 88.12 1103 ALA A C 1
ATOM 8694 O O . ALA A 1 1103 ? -11.611 4.190 13.516 1.00 88.12 1103 ALA A O 1
ATOM 8695 N N . ILE A 1 1104 ? -11.000 5.136 15.444 1.00 90.69 1104 ILE A N 1
ATOM 8696 C CA . ILE A 1 1104 ? -11.949 4.345 16.257 1.00 90.69 1104 ILE A CA 1
ATOM 8697 C C . ILE A 1 1104 ? -13.428 4.637 15.971 1.00 90.69 1104 ILE A C 1
ATOM 8699 O O . ILE A 1 1104 ? -14.283 3.839 16.344 1.00 90.69 1104 ILE A O 1
ATOM 8703 N N . LEU A 1 1105 ? -13.742 5.751 15.304 1.00 88.62 1105 LEU A N 1
ATOM 8704 C CA . LEU A 1 1105 ? -15.115 6.144 14.981 1.00 88.62 1105 LEU A CA 1
ATOM 8705 C C . LEU A 1 1105 ? -15.571 5.643 13.605 1.00 88.62 1105 LEU A C 1
ATOM 8707 O O . LEU A 1 1105 ? -16.768 5.580 13.341 1.00 88.62 1105 LEU A O 1
ATOM 8711 N N . GLU A 1 1106 ? -14.634 5.324 12.714 1.00 86.44 1106 GLU A N 1
ATOM 8712 C CA . GLU A 1 1106 ? -14.916 5.118 11.294 1.00 86.44 1106 GLU A CA 1
ATOM 8713 C C . GLU A 1 1106 ? -14.022 4.079 10.601 1.00 86.44 1106 GLU A C 1
ATOM 8715 O O . GLU A 1 1106 ? -14.258 3.747 9.449 1.00 86.44 1106 GLU A O 1
ATOM 8720 N N . GLY A 1 1107 ? -12.973 3.577 11.249 1.00 87.19 1107 GLY A N 1
ATOM 8721 C CA . GLY A 1 1107 ? -11.989 2.643 10.681 1.00 87.19 1107 GLY A CA 1
ATOM 8722 C C . GLY A 1 1107 ? -11.854 1.321 11.429 1.00 87.19 1107 GLY A C 1
ATOM 8723 O O . GLY A 1 1107 ? -11.036 0.476 11.054 1.00 87.19 1107 GLY A O 1
ATOM 8724 N N . GLU A 1 1108 ? -12.667 1.175 12.464 1.00 90.31 1108 GLU A N 1
ATOM 8725 C CA . GLU A 1 1108 ? -12.867 0.008 13.305 1.00 90.31 1108 GLU A CA 1
ATOM 8726 C C . GLU A 1 1108 ? -14.163 -0.720 12.904 1.00 90.31 1108 GLU A C 1
ATOM 8728 O O . GLU A 1 1108 ? -14.941 -0.183 12.131 1.00 90.31 1108 GLU A O 1
ATOM 8733 N N . PRO A 1 1109 ? -14.423 -1.919 13.423 1.00 90.94 1109 PRO A N 1
ATOM 8734 C CA . PRO A 1 1109 ? -15.631 -2.740 13.203 1.00 90.94 1109 PRO A CA 1
ATOM 8735 C C . PRO A 1 1109 ? -16.904 -2.013 13.471 1.00 90.94 1109 PRO A C 1
ATOM 8737 O O . PRO A 1 1109 ? -16.934 -1.171 14.350 1.00 90.94 1109 PRO A O 1
ATOM 8740 N N . ASP A 1 1110 ? -17.969 -2.381 12.765 1.00 90.00 1110 ASP A N 1
ATOM 8741 C CA . ASP A 1 1110 ? -19.275 -1.769 12.986 1.00 90.00 1110 ASP A CA 1
ATOM 8742 C C . ASP A 1 1110 ? -19.671 -1.881 14.462 1.00 90.00 1110 ASP A C 1
ATOM 8744 O O . ASP A 1 1110 ? -20.077 -0.886 15.050 1.00 90.00 1110 ASP A O 1
ATOM 8748 N N . GLU A 1 1111 ? -19.449 -3.042 15.088 1.00 89.69 1111 GLU A N 1
ATOM 8749 C CA . GLU A 1 1111 ? -19.705 -3.245 16.516 1.00 89.69 1111 GLU A CA 1
ATOM 8750 C C . GLU A 1 1111 ? -18.870 -2.295 17.384 1.00 89.69 1111 GLU A C 1
ATOM 8752 O O . GLU A 1 1111 ? -19.428 -1.606 18.233 1.00 89.69 1111 GLU A O 1
ATOM 8757 N N . ALA A 1 1112 ? -17.563 -2.200 17.125 1.00 90.56 1112 ALA A N 1
ATOM 8758 C CA . ALA A 1 1112 ? -16.656 -1.353 17.897 1.00 90.56 1112 ALA A CA 1
ATOM 8759 C C . ALA A 1 1112 ? -16.945 0.144 17.690 1.00 90.56 1112 ALA A C 1
ATOM 8761 O O . ALA A 1 1112 ? -16.940 0.903 18.652 1.00 90.56 1112 ALA A O 1
ATOM 8762 N N . ILE A 1 1113 ? -17.261 0.566 16.462 1.00 90.81 1113 ILE A N 1
ATOM 8763 C CA . ILE A 1 1113 ? -17.714 1.924 16.141 1.00 90.81 1113 ILE A CA 1
ATOM 8764 C C . ILE A 1 1113 ? -18.992 2.236 16.917 1.00 90.81 1113 ILE A C 1
ATOM 8766 O O . ILE A 1 1113 ? -19.089 3.289 17.542 1.00 90.81 1113 ILE A O 1
ATOM 8770 N N . PHE A 1 1114 ? -19.979 1.335 16.892 1.00 90.50 1114 PHE A N 1
ATOM 8771 C CA . PHE A 1 1114 ? -21.221 1.538 17.628 1.00 90.50 1114 PHE A CA 1
ATOM 8772 C C . PHE A 1 1114 ? -20.990 1.547 19.134 1.00 90.50 1114 PHE A C 1
ATOM 8774 O O . PHE A 1 1114 ? -21.557 2.403 19.792 1.00 90.50 1114 PHE A O 1
ATOM 8781 N N . GLN A 1 1115 ? -20.103 0.702 19.664 1.00 93.75 1115 GLN A N 1
ATOM 8782 C CA . GLN A 1 1115 ? -19.719 0.732 21.073 1.00 93.75 1115 GLN A CA 1
ATOM 8783 C C . GLN A 1 1115 ? -19.120 2.090 21.460 1.00 93.75 1115 GLN A C 1
ATOM 8785 O O . GLN A 1 1115 ? -19.554 2.688 22.437 1.00 93.75 1115 GLN A O 1
ATOM 8790 N N . VAL A 1 1116 ? -18.173 2.606 20.671 1.00 94.06 1116 VAL A N 1
ATOM 8791 C CA . VAL A 1 1116 ? -17.572 3.931 20.894 1.00 94.06 1116 VAL A CA 1
ATOM 8792 C C . VAL A 1 1116 ? -18.645 5.026 20.837 1.00 94.06 1116 VAL A C 1
ATOM 8794 O O . VAL A 1 1116 ? -18.667 5.913 21.686 1.00 94.06 1116 VAL A O 1
ATOM 8797 N N . LEU A 1 1117 ? -19.561 4.973 19.865 1.00 92.06 1117 LEU A N 1
ATOM 8798 C CA . LEU A 1 1117 ? -20.649 5.949 19.731 1.00 92.06 1117 LEU A CA 1
ATOM 8799 C C . LEU A 1 1117 ? -21.675 5.849 20.863 1.00 92.06 1117 LEU A C 1
ATOM 8801 O O . LEU A 1 1117 ? -22.161 6.882 21.314 1.00 92.06 1117 LEU A O 1
ATOM 8805 N N . ASP A 1 1118 ? -21.986 4.647 21.333 1.00 94.12 1118 ASP A N 1
ATOM 8806 C CA . ASP A 1 1118 ? -22.900 4.414 22.448 1.00 94.12 1118 ASP A CA 1
ATOM 8807 C C . ASP A 1 1118 ? -22.269 4.872 23.770 1.00 94.12 1118 ASP A C 1
ATOM 8809 O O . ASP A 1 1118 ? -22.954 5.493 24.576 1.00 94.12 1118 ASP A O 1
ATOM 8813 N N . ASP A 1 1119 ? -20.959 4.678 23.966 1.00 96.12 1119 ASP A N 1
ATOM 8814 C CA . ASP A 1 1119 ? -20.220 5.236 25.107 1.00 96.12 1119 ASP A CA 1
ATOM 8815 C C . ASP A 1 1119 ? -20.250 6.775 25.087 1.00 96.12 1119 ASP A C 1
ATOM 8817 O O . ASP A 1 1119 ? -20.464 7.414 26.120 1.00 96.12 1119 ASP A O 1
ATOM 8821 N N . ILE A 1 1120 ? -20.097 7.380 23.904 1.00 96.31 1120 ILE A N 1
ATOM 8822 C CA . ILE A 1 1120 ? -20.199 8.833 23.704 1.00 96.31 1120 ILE A CA 1
ATOM 8823 C C . ILE A 1 1120 ? -21.618 9.329 23.995 1.00 96.31 1120 ILE A C 1
ATOM 8825 O O . ILE A 1 1120 ? -21.780 10.311 24.716 1.00 96.31 1120 ILE A O 1
ATOM 8829 N N . ILE A 1 1121 ? -22.646 8.664 23.460 1.00 95.06 1121 ILE A N 1
ATOM 8830 C CA . ILE A 1 1121 ? -24.053 9.033 23.671 1.00 95.06 1121 ILE A CA 1
ATOM 8831 C C . ILE A 1 1121 ? -24.440 8.843 25.138 1.00 95.06 1121 ILE A C 1
ATOM 8833 O O . ILE A 1 1121 ? -25.050 9.733 25.714 1.00 95.06 1121 ILE A O 1
ATOM 8837 N N . SER A 1 1122 ? -24.032 7.742 25.771 1.00 95.94 1122 SER A N 1
ATOM 8838 C CA . SER A 1 1122 ? -24.284 7.493 27.191 1.00 95.94 1122 SER A CA 1
ATOM 8839 C C . SER A 1 1122 ? -23.624 8.553 28.063 1.00 95.94 1122 SER A C 1
ATOM 8841 O O . SER A 1 1122 ? -24.225 9.006 29.037 1.00 95.94 1122 SER A O 1
ATOM 8843 N N . TRP A 1 1123 ? -22.388 8.943 27.742 1.00 97.19 1123 TRP A N 1
ATOM 8844 C CA . TRP A 1 1123 ? -21.723 10.024 28.456 1.00 97.19 1123 TRP A CA 1
ATOM 8845 C C . TRP A 1 1123 ? -22.469 11.343 28.235 1.00 97.19 1123 TRP A C 1
ATOM 8847 O O . TRP A 1 1123 ? -22.803 12.018 29.201 1.00 97.19 1123 TRP A O 1
ATOM 8857 N N . LEU A 1 1124 ? -22.847 11.675 26.998 1.00 96.44 1124 LEU A N 1
ATOM 8858 C CA . LEU A 1 1124 ? -23.651 12.863 26.718 1.00 96.44 1124 LEU A CA 1
ATOM 8859 C C . LEU A 1 1124 ? -24.982 12.853 27.486 1.00 96.44 1124 LEU A C 1
ATOM 8861 O O . LEU A 1 1124 ? -25.326 13.865 28.091 1.00 96.44 1124 LEU A O 1
ATOM 8865 N N . ASP A 1 1125 ? -25.726 11.746 27.514 1.00 94.75 1125 ASP A N 1
ATOM 8866 C CA . ASP A 1 1125 ? -27.025 11.647 28.195 1.00 94.75 1125 ASP A CA 1
ATOM 8867 C C . ASP A 1 1125 ? -26.882 11.907 29.705 1.00 94.75 1125 ASP A C 1
ATOM 8869 O O . ASP A 1 1125 ? -27.696 12.630 30.281 1.00 94.75 1125 ASP A O 1
ATOM 8873 N N . GLN A 1 1126 ? -25.803 11.416 30.331 1.00 93.94 1126 GLN A N 1
ATOM 8874 C CA . GLN A 1 1126 ? -25.495 11.658 31.750 1.00 93.94 1126 GLN A CA 1
ATOM 8875 C C . GLN A 1 1126 ? -25.205 13.134 32.071 1.00 93.94 1126 GLN A C 1
ATOM 8877 O O . GLN A 1 1126 ? -25.440 13.570 33.197 1.00 93.94 1126 GLN A O 1
ATOM 8882 N N . HIS A 1 1127 ? -24.734 13.909 31.089 1.00 93.38 1127 HIS A N 1
ATOM 8883 C CA . HIS A 1 1127 ? -24.306 15.303 31.271 1.00 93.38 1127 HIS A CA 1
ATOM 8884 C C . HIS A 1 1127 ? -25.267 16.322 30.635 1.00 93.38 1127 HIS A C 1
ATOM 8886 O O . HIS A 1 1127 ? -25.117 17.526 30.828 1.00 93.38 1127 HIS A O 1
ATOM 8892 N N . SER A 1 1128 ? -26.282 15.867 29.893 1.00 89.25 1128 SER A N 1
ATOM 8893 C CA . SER A 1 1128 ? -27.236 16.741 29.184 1.00 89.25 1128 SER A CA 1
ATOM 8894 C C . SER A 1 1128 ? -28.450 17.135 30.019 1.00 89.25 1128 SER A C 1
ATOM 8896 O O . SER A 1 1128 ? -29.188 18.055 29.664 1.00 89.25 1128 SER A O 1
ATOM 8898 N N . THR A 1 1129 ? -28.684 16.467 31.145 1.00 76.06 1129 THR A N 1
ATOM 8899 C CA . THR A 1 1129 ? -29.696 16.897 32.106 1.00 76.06 1129 THR A CA 1
ATOM 8900 C C . THR A 1 1129 ? -29.116 18.001 32.974 1.00 76.06 1129 THR A C 1
ATOM 8902 O O . THR A 1 1129 ? -28.296 17.739 33.855 1.00 76.06 1129 THR A O 1
ATOM 8905 N N . LYS A 1 1130 ? -29.560 19.244 32.765 1.00 57.53 1130 LYS A N 1
ATOM 8906 C CA . LYS A 1 1130 ? -29.278 20.319 33.719 1.00 57.53 1130 LYS A CA 1
ATOM 8907 C C . LYS A 1 1130 ? -29.761 19.882 35.099 1.00 57.53 1130 LYS A C 1
ATOM 8909 O O . LYS A 1 1130 ? -30.963 19.704 35.297 1.00 57.53 1130 LYS A O 1
ATOM 8914 N N . LYS A 1 1131 ? -28.845 19.749 36.063 1.00 46.59 1131 LYS A N 1
ATOM 8915 C CA . LYS A 1 1131 ? -29.231 19.802 37.474 1.00 46.59 1131 LYS A CA 1
ATOM 8916 C C . LYS A 1 1131 ? -29.919 21.149 37.667 1.00 46.59 1131 LYS A C 1
ATOM 8918 O O . LYS A 1 1131 ? -29.272 22.190 37.575 1.00 46.59 1131 LYS A O 1
ATOM 8923 N N . VAL A 1 1132 ? -31.233 21.131 37.881 1.00 38.16 1132 VAL A N 1
ATOM 8924 C CA . VAL A 1 1132 ? -31.906 22.268 38.508 1.00 38.16 1132 VAL A CA 1
ATOM 8925 C C . VAL A 1 1132 ? -31.144 22.489 39.815 1.00 38.16 1132 VAL A C 1
ATOM 8927 O O . VAL A 1 1132 ? -30.994 21.517 40.563 1.00 38.16 1132 VAL A O 1
ATOM 8930 N N . PRO A 1 1133 ? -30.576 23.680 40.064 1.00 36.47 1133 PRO A N 1
ATOM 8931 C CA . PRO A 1 1133 ? -29.917 23.940 41.331 1.00 36.47 1133 PRO A CA 1
ATOM 8932 C C . PRO A 1 1133 ? -30.932 23.627 42.428 1.00 36.47 1133 PRO A C 1
ATOM 8934 O O . PRO A 1 1133 ? -32.041 24.162 42.399 1.00 36.47 1133 PRO A O 1
ATOM 8937 N N . SER A 1 1134 ? -30.597 22.712 43.336 1.00 34.16 1134 SER A N 1
ATOM 8938 C CA . SER A 1 1134 ? -31.369 22.548 44.562 1.00 34.16 1134 SER A CA 1
ATOM 8939 C C . SER A 1 1134 ? -31.324 23.892 45.282 1.00 34.16 1134 SER A C 1
ATOM 8941 O O . SER A 1 1134 ? -30.240 24.330 45.672 1.00 34.16 1134 SER A O 1
ATOM 8943 N N . SER A 1 1135 ? -32.483 24.545 45.329 1.00 33.97 1135 SER A N 1
ATOM 8944 C CA . SER A 1 1135 ? -32.766 25.787 46.052 1.00 33.97 1135 SER A CA 1
ATOM 8945 C C . SER A 1 1135 ? -32.275 25.757 47.488 1.00 33.97 1135 SER A C 1
ATOM 8947 O O . SER A 1 1135 ? -32.477 24.688 48.114 1.00 33.97 1135 SER A O 1
#

Organism: Oryza punctata (NCBI:txid4537)

Secondary structure (DSSP, 8-state):
-GGGTGGGTS-HHHHHHHHHT-SSTTHHHHHHHH-HHHHHHHTSHHHHHHHHTTS---EEEEEEEETTEEEEEE-SSHHHHHHHHH---S-TTSPP--TT---EEEEEETTEEEEEE-----TTS---S-EEEEEETTTTEEEEEPPPPHHHHHHHHTS----EEEEEEE-STTS--EEEEEEE---TTS-EEEEEEETTT--EEEEEE-GGG--S-B---EEETTEEEEEBSSS-EEEEEETTT--EEEEE--SSS---TT-EEEE-SSTTEEEEEEEE--SS--EEEEEEEETT--TTPPPEEEEEEEPPTTEEEEEEEEETTEEEEEEEESTT--TTSTTPEEEEEEEETTT--EEEEEEEE---SS----EEEEE---HHHHHHHTT-S-HHHHHHHHHH-HHHHHHHTSHHHHHHHHHHSPPPEEEEEEEEGGGTEEEEEE--TTSTTHHHHHHHHHTTHHHHSS-GGGSTT-TTSEEEEEEETTEEEEEEPPPEETTEE-PPPEEEEEGGGTEEEEEPPPPHHHHHHHHTT-PPP--EEEEEEEESTTS-EEEEEEEE-PPTTS-EEEEEEETTTTEEEEEEETT-TTGGGEEEEEEETTEEEEEESSS-SEEEEEETTTTEEEEEE----S-S-EEEEE-SSTTEEEEEEE-SSSSEEEEEEEETT--TTPPPEEEEEEE--TTEEEEEEEEETTEEEEEEEE--TT--SPPTT-EEEEEEEETTT--EEEEEEEE--SS----EEEEEE-SSPP---TTTGGG-STT------------------------PPPPPPPPPTT--HHHHHHHHH--TTSHHHHHHHHHHHHHHHHT---HHHHS--TTEEEEEEEEE-TTS-EEEEEEEEESSS----EEEEE--SS--TTHHHHHHTT-EEEEEPPTTSTTSSSSTT--S-HHHHHHHHHHHHHHHHHSTTTTTS-EEEEEETHHHHHHHHHHHHSTTS-SEEEEES--S--------GGGTT-TT--------HHHHH-S-HHHHHHHTT-TTS--SPPPHHHHHHHHHHHHHHHHSGGG--S-EEEEEETT-SSS-HHHHHHHHHH---SSEEEEEETT--S-TTTTS-HHHHHHHHHHHHHHHHHHHS------